Protein AF-A0A7S3PBM3-F1 (afdb_monomer)

Foldseek 3Di:
DDDPDDDPPVVLVCQVVQPAQDDDDDPPDDPVNRVVVVVSNVVGDHRDDPDPPFDWAWWWQPAIDTQQVDAAPLRFSAAAEEQCQALVPHVPNVVCLVVVVLVVNVVSLLVQVVLPHQEYEHHDEDPPDPLQVSLLVNLLVQSVDVSNRGHAYEYDDPDLNSSVSNLVSGPIAHEYPAAEQCVPLVVSLVSLLVSVVSNYFHEYALAHVVGHDQALVSLLVRLLVSLCCNCVPSVHDQLSYEYESEQAEFLQPDPSRQCSLVSLLNSLQSNCVNRPNHAYEYELCRHHVNLPPFLVLSQLLSQLSCCSSCVVRNHHYYHDNSNSHDHLVRDDPLSNVLSCCRSRVVDPCSSVVSVVVSVLSNQQVVCVVVVHHRDDDPDSFLPQDDFDDEPLQPDDFDFDLAFDFDPFPCRVVLQQFQQQLVPLPPPLLVVLVVLAPDDPVRLPCLSLAFPPVNDPPVDPFDGRRVGRLRVVLSCLLQFFAAEEEAAPVQLVVVCCVVVPDDQCQLCAPVNNPQPDGCPVVQLSCLPRVVVSLLVQLLLLCPLLVGQEYEFSLAALWLQSCVVSPPSSNSLVSLLSSQLSNSVSQVVSCVVPVVRRHFYEYHYHLHPFALQAAPDLQALLHGPDFLVRLLSRLLSNVSSNSSSPGQAYEYEADLFLLSVLSNLLSVVVVCVSRSGDRAYEYEYEDQDLLCARQLLAHLLQSCLQCCLSRHQEYEYEENAALLSCVVRLVVNLVRHLHFYEYAYELGHQDPVRAHDRDLQRSLVSNLVCQVVQSHSYYYYYHNDGSSNSNSNSVSRRVGGHHGRDRPTRDFDWWFFSYIDTLQVDDAPSSYSAQEEAQQLALVPHVVNVVCLVVVVLVVNVVSLLVLVVLGHQEYEHHQDDPVDPLQVSLSSNLSNQSLQCSNRRHAYEYDDPDLNSSVSNLSNGSMAHEYHAAEQCVDLVVSLVSLLVCSSSNHQHEYELAHVVGQDQALVSLLVRLLVSLCCCCVPSVHRQLSYEYESEQAEFLQPDPSRQCRLVSLLNSLQNNCNSRPNYAYEYALQRHHPVLPPQLLLSLLLSQLSCVSSRRPRNHRYYHDNSNSHDHNVRRDPLSNVLSNCRSRVVDPCSSVSSVVVSVVSVVVVVVVVVVDDDDPDPDDVQVVDQLLSVLLVCLQQLPQPCLQVSLVVVCVVDVHSVCSLVPSLVVSLVVVVVCPVVVVDHDSSNSSSVVSSVSSSD

InterPro domains:
  IPR000489 Pterin-binding domain [PF00809] (82-321)
  IPR000489 Pterin-binding domain [PF00809] (836-1075)
  IPR000489 Pterin-binding domain [PS50972] (78-344)
  IPR000489 Pterin-binding domain [PS50972] (832-1094)
  IPR003726 Homocysteine-binding domain [PF02574] (4-40)
  IPR003726 Homocysteine-binding domain [PF02574] (483-794)
  IPR003726 Homocysteine-binding domain [PS50970] (470-795)
  IPR003759 Cobalamin (vitamin B12)-binding module, cap domain [PF02607] (1143-1212)
  IPR003759 Cobalamin (vitamin B12)-binding module, cap domain [PS51337] (1132-1212)
  IPR003759 Cobalamin (vitamin B12)-binding module, cap domain [SM01018] (1139-1212)
  IPR011005 Dihydropteroate synthase-like superfamily [G3DSA:3.20.20.20] (71-364)
  IPR011005 Dihydropteroate synthase-like superfamily [G3DSA:3.20.20.20] (826-1120)
  IPR011005 Dihydropteroate synthase-like superfamily [SSF51717] (78-353)
  IPR011005 Dihydropteroate synthase-like superfamily [SSF51717] (832-1106)
  IPR036589 Homocysteine-binding domain superfamily [G3DSA:3.20.20.330] (2-54)
  IPR036589 Homocysteine-binding domain superfamily [G3DSA:3.20.20.330] (466-808)
  IPR036589 Homocysteine-binding domain superfamily [SSF82282] (11-67)
  IPR036589 Homocysteine-binding domain superfamily [SSF82282] (472-875)
  IPR036594 Methionine synthase domain [G3DSA:1.10.1240.10] (1127-1212)
  IPR036594 Methionine synthase domain [SSF47644] (1135-1212)

Radius of gyration: 40.73 Å; Cα contacts (8 Å, |Δi|>4): 2394; chains: 1; bounding box: 149×84×92 Å

pLDDT: mean 87.84, std 11.22, range [30.98, 98.69]

Secondary structure (DSSP, 8-state):
---S----HHHHHHHHTT--S-----TT--HHHHHHHHHHHTTSPPPPPP---S---EEESSSEEEGGG---TTS-S-EEEE-TTBTTT-HHHHHHHHHT-HHHHHHHHHHHHHTT-SEEEEE--SSSS-HHHHHHHHHHHHTT-HHHHTS-EEEE-SSHHHHHHHHTT-SS--EEEEE-GGG-HHHHHHHHHHHHHTT-EEEEESEETTEE--SHHHHHHHHHHHHIIIIIII---GGGEEEE---PPP-SS-GGGTTHHHHHHHHHHHHHHHSTT-EEEEEHHHHTGGGTT-HHHHHHHHHHHHHIIIIIT---EEEE-TTSPPPGGGS-HHHHHHHHHHHTT-STTHHHHHHHHHHHHHHHHHHHHTTPPPPPP-------PPPPP-GGGG-PPPPPSSPPPPSSHHHHTT------GGG---HHHHHHHHH-SS-GGG-TTTT-PPPTTSS-TTS-S--BTTB-HHHHHHHHHHHS-EE----HHHHHHHHHHHH---HHHHHTTTTTT-SS--TT-GGGHHHHSHHHHHHHHHHIIIII--SEEE-S-TT-SHHHHGGGT-GGGHHHHHHHHHHHHHHHHHHHHHH-TTS--EEEEEE---S--SSS-S-SS-TT--SS-HHHHHHHHHHHHHHHHHTT-SEEEEEEES-HHHHHHHHHHHHHHHHHH-----EEEEE---STT-B-TTS-BHHHHHHHHGGG--SEEEEEEEEEHHHHHHHHHHHHHH-SSEEEEEEESSS--TTS-----HHHHHHHHHHHHHTT--SEEEE-TT--HHHHHHHHHHHTTSPPPPPP---S---EEESSSEEEGGG-B-TTS-B-EEEEEEEETTT-HHHHHHHHTT-HHHHHHHHHHHHHTT-SEEEEE---TTS-HHHHHHHHHHHHTT-HHHHTS-EEEE-SSHHHHHHHHTT-SSB-EEEEE-GGG-HHHHHHHHHHHHHHT-EEEEESEETTEE--SHHHHHHHHHHHHIIIIIIS---GGGEEEE-------SS-HHHHTHHHHHHHHHHHHHHHSTT-EE--BHHHHTGGGTT-HHHHHHHHHHHHHHHHHHH---EEEE-GGGPPPTTTS-HHHHHHHHHHHHT--TTHHHHHHHHHHHHHHHHHHHHHS---------GGGGS-HHHHHHHHHHHT--SSHHHHHHHHHHHSSSHHHHIIIIIHHHHHHHHHHHHTTSS-HHHHHHHHHHHHHHH-

Sequence (1212 aa):
MIHPMTWPAKTRCFFENGWLNMVGGCCGSTPPHIKAIREMAAQYKPRKLPDVGRPKMWLSGLEDLKVEDLHNHLGLPFLNVGERCNIAGSIKFKKLMMAGDYGTAMDIAKQQVEDGANVIDINVDDGLLDGLAAMQKFVKIAVTEPEVSKAPFMLDASKFDIVMAGLKWCQGKPIINSISLKVGEEEFIRHATLLRKHGAAVVVMAFDEQGQAATEEEKVRICKRSYDVLVNKVRFPPEDIIFDPNVLTIGTGMEEHANYGVDFINACKRIKEECPYVKISGGISNLSFGFRGVTKVRESIHSVFLHHAIIDAGMDVGIVNAKEMIAYDELEDDMKELCENLVYNKKESATEDMLDRTSYEREVIDCRKKGLPPPRKPRGQLPQLPRLQFDYDKIEPKPATEPPLPVSDAARNHVPNPYVNSRLTHEKIQAIREKSTLSAEKRTNIDYAQPLETYPESFPYYVRGRDSLREYITKLFTTQIAIYDGAMGTMIQNYAKRNKLDEEEYRGERFKNWKCNVKGNNDMLSITQPQIIQDIYRQYLEEGGSNLIGTNTFSSTTIAMADYEMEAYAYELNYEGARLAREVCDEVTAKDPTKPRFVVGAMGPTNRTASISPSVEDPAARNVHFDELVETYFEQIVGLVDGGCDVLMVETIFDTLNAKAALYAVGEFLEFSGLDIPVFVSGTLVDQSGRTLSGQTGEAFYVSIRHAKPMCVGLNCALGAKHMVPFVERLSKAAECFVHVYSNAGLPNAMGGYDDTPEDMARENKVFFENGWLNMVGGCCGSTPPHIKAIREMSAGYKPRKLPDVGRPKMWLSGLEDLKVEDVHNHLGLPFLNVGERCNIAGSMKFKKLMMAGDYGTAMDIAKQQVEDGAHVLDINVDDGLLDGLAAMQKFVKIAVTEPEVSKVPFMLDASKFDIVMAGLKWCQGKPIVNSISLKVGEEEFIKQATLLRKHGAAVVVMAFDEQGQAATEEEKVRICKRSYDVLVNKVRFPPEDIIFDPNVLTIGTGMEEHANYGVDFIKACKRIKEECPYVKISGGISNLSFGFRGVTKIRESIHAVFLHHAITQSGMDVGIVNAKEMMAISEVEKELRKASESLVFNTSPDATEVMLDLTNKEKEAIEARKKGGGEVKKKEKSWREQSAKKRLEHALINGISEYVEKDTEEMRTDCGRPLDVIEGPLMDGMNIVGDLFGSGKMFLPQVIKSARVMKKAVA

Nearest PDB structures (foldseek):
  4ccz-assembly1_A  TM=9.775E-01  e=7.109E-66  Homo sapiens
  8ssc-assembly1_A  TM=8.375E-01  e=3.564E-52  Thermus thermophilus HB8
  8g3h-assembly1_A  TM=8.014E-01  e=2.344E-41  Thermus filiformis
  3k13-assembly2_B  TM=9.891E-01  e=1.575E-28  Bacteroides thetaiotaomicron
  5voo-assembly4_D  TM=9.455E-01  e=1.001E-18  Thermus thermophilus HB8

Solvent-accessible surface area (backbone atoms only — not comparable to full-atom values): 61988 Å² total; per-residue (Å²): 140,83,79,88,90,78,79,65,71,70,66,56,50,44,50,77,69,36,73,45,82,76,87,84,70,62,97,90,57,47,73,69,53,50,51,52,50,50,64,56,51,71,77,47,68,65,34,73,79,74,85,82,65,85,77,69,40,72,38,17,23,78,41,84,42,54,51,90,79,34,53,40,101,78,69,45,70,33,40,40,26,20,44,62,47,14,40,84,75,17,71,67,36,32,52,26,61,74,69,67,39,61,68,71,43,44,53,56,49,42,51,34,44,75,48,59,25,57,26,43,32,42,26,53,53,77,86,83,57,66,27,48,64,48,29,35,52,51,44,57,50,42,65,70,35,75,77,42,23,34,37,22,44,29,38,29,40,92,46,67,69,31,34,53,44,29,56,77,59,58,88,39,30,33,36,35,45,63,49,38,39,54,72,35,66,69,53,34,51,51,51,52,48,52,38,52,74,68,57,37,29,39,32,35,43,20,28,38,80,90,43,70,30,71,49,34,66,46,18,34,53,43,45,51,53,49,47,51,46,36,45,72,71,62,63,42,63,45,38,42,34,27,38,24,46,55,51,44,48,34,59,74,84,48,78,91,31,42,52,30,44,39,28,45,33,53,22,41,37,51,37,53,72,76,42,66,61,46,41,31,36,37,48,54,69,39,31,42,53,63,51,71,92,35,65,74,59,39,26,47,42,47,22,51,50,48,50,46,26,34,76,77,16,61,38,36,37,36,42,39,65,63,79,60,68,52,51,68,88,71,48,54,71,68,60,48,51,46,32,49,24,38,38,59,48,72,44,94,56,24,41,60,58,47,51,52,53,46,52,52,52,40,46,31,52,51,19,54,76,69,71,43,78,61,67,81,73,79,70,74,78,51,73,69,50,78,71,62,82,54,79,77,72,71,58,76,58,58,83,41,89,65,42,58,68,48,89,50,68,26,46,70,65,54,42,40,41,45,48,56,49,82,71,56,74,46,65,77,60,46,53,50,61,70,65,35,73,58,53,80,80,71,59,74,63,33,32,72,49,46,61,79,72,78,50,58,89,94,48,92,53,92,42,50,35,64,37,31,59,57,61,51,51,52,51,46,28,64,69,30,53,39,32,36,35,48,20,63,68,46,50,52,51,53,47,28,75,74,69,64,66,45,56,65,54,45,32,24,82,91,38,63,84,54,93,62,79,55,63,86,54,67,35,49,28,40,77,45,39,40,67,61,53,41,52,52,53,46,39,27,47,69,64,16,52,28,40,33,41,70,27,52,19,49,54,30,26,37,73,40,23,47,82,57,73,42,38,68,41,16,35,44,34,16,21,40,13,17,33,48,45,33,54,48,28,49,56,56,17,72,77,41,56,91,52,67,46,41,29,27,31,34,37,41,52,61,87,62,46,55,52,49,42,86,39,66,88,39,51,58,43,60,82,48,52,51,67,60,43,20,54,33,37,36,42,24,50,53,16,18,47,40,15,43,33,55,28,42,29,48,29,57,31,37,38,57,37,44,50,47,20,38,48,36,22,49,51,51,49,34,68,67,60,58,52,43,65,48,37,35,41,24,37,19,42,69,54,92,63,47,24,24,71,68,54,25,29,56,56,7,47,48,48,30,48,48,68,66,33,41,47,28,40,34,42,27,38,81,33,17,43,73,71,39,48,78,52,52,55,52,34,47,73,63,45,56,27,42,28,35,42,20,29,16,20,40,58,70,43,101,84,72,45,50,77,49,46,35,69,50,48,25,60,44,44,42,62,45,44,76,68,32,49,32,16,31,39,39,28,18,56,58,21,43,36,66,30,38,27,36,34,51,66,58,44,70,84,39,62,27,28,76,53,46,56,67,53,68,76,66,40,60,33,7,19,26,34,59,44,52,55,89,80,31,51,33,95,74,21,41,55,28,41,33,22,17,43,58,48,15,39,79,77,16,72,68,40,31,53,26,60,75,71,67,37,57,68,68,43,45,53,55,48,33,47,35,40,75,42,50,21,59,26,41,34,42,30,44,62,50,98,90,49,66,34,51,64,48,31,35,46,50,40,31,35,39,57,48,34,67,74,45,21,37,35,22,44,29,36,33,33,94,50,66,69,34,33,51,49,31,54,62,45,50,46,27,15,33,34,38,37,58,51,43,38,54,76,35,67,68,56,38,50,54,54,52,46,52,38,49,61,72,32,41,28,38,32,36,43,24,29,37,78,92,45,73,30,73,49,33,68,49,21,34,54,44,46,50,54,50,46,51,46,35,44,72,70,60,60,41,64,45,28,40,34,28,39,24,50,56,53,50,52,33,60,74,87,49,77,89,32,36,48,34,48,42,26,46,37,54,24,44,34,50,39,47,73,78,40,65,60,43,39,34,37,32,49,56,68,42,33,41,56,64,49,73,95,42,66,72,60,37,31,39,40,46,19,45,50,49,52,47,27,30,59,74,21,49,36,35,37,34,41,32,61,46,74,61,68,48,52,63,86,73,40,54,71,68,57,42,54,40,29,48,26,39,40,60,50,74,44,96,56,23,47,59,57,45,50,52,52,50,50,53,50,50,54,52,52,53,54,52,69,74,60,76,75,83,82,77,74,82,73,65,72,64,74,78,49,56,48,57,57,38,46,26,50,23,26,67,70,36,44,64,90,55,36,58,62,34,40,52,54,40,40,70,75,28,95,44,67,64,55,38,49,74,34,50,51,40,54,21,47,50,52,44,50,52,32,39,78,68,45,77,38,51,66,58,54,52,36,35,18,51,42,27,50,49,56,48,72,107

Organism: NCBI:txid265554

Structure (mmCIF, N/CA/C/O backbone):
data_AF-A0A7S3PBM3-F1
#
_entry.id   AF-A0A7S3PBM3-F1
#
loop_
_atom_site.group_PDB
_atom_site.id
_atom_site.type_symbol
_atom_site.label_atom_id
_atom_site.label_alt_id
_atom_site.label_comp_id
_atom_site.label_asym_id
_atom_site.label_entity_id
_atom_site.label_seq_id
_atom_site.pdbx_PDB_ins_code
_atom_site.Cartn_x
_atom_site.Cartn_y
_atom_site.Cartn_z
_atom_site.occupancy
_atom_site.B_iso_or_equiv
_atom_site.auth_seq_id
_atom_site.auth_comp_id
_atom_site.auth_asym_id
_atom_site.auth_atom_id
_atom_site.pdbx_PDB_model_num
ATOM 1 N N . MET A 1 1 ? 102.297 9.518 11.284 1.00 44.94 1 MET A N 1
ATOM 2 C CA . MET A 1 1 ? 102.529 9.310 9.841 1.00 44.94 1 MET A CA 1
ATOM 3 C C . MET A 1 1 ? 101.293 8.655 9.247 1.00 44.94 1 MET A C 1
ATOM 5 O O . MET A 1 1 ? 101.097 7.484 9.519 1.00 44.94 1 MET A O 1
ATOM 9 N N . ILE A 1 2 ? 100.472 9.382 8.482 1.00 31.78 2 ILE A N 1
ATOM 10 C CA . ILE A 1 2 ? 99.702 8.817 7.360 1.00 31.78 2 ILE A CA 1
ATOM 11 C C . ILE A 1 2 ? 99.790 9.842 6.222 1.00 31.78 2 ILE A C 1
ATOM 13 O O . ILE A 1 2 ? 99.747 11.048 6.446 1.00 31.78 2 ILE A O 1
ATOM 17 N N . HIS A 1 3 ? 100.066 9.297 5.048 1.00 30.98 3 HIS A N 1
ATOM 18 C CA . HIS A 1 3 ? 100.620 9.873 3.831 1.00 30.98 3 HIS A CA 1
ATOM 19 C C . HIS A 1 3 ? 99.881 11.084 3.222 1.00 30.98 3 HIS A C 1
ATOM 21 O O . HIS A 1 3 ? 98.652 11.137 3.259 1.00 30.98 3 HIS A O 1
ATOM 27 N N . PRO A 1 4 ? 100.603 11.991 2.529 1.00 48.97 4 PRO A N 1
ATOM 28 C CA . PRO A 1 4 ? 100.015 12.803 1.471 1.00 48.97 4 PRO A CA 1
ATOM 29 C C . PRO A 1 4 ? 99.696 11.900 0.266 1.00 48.97 4 PRO A C 1
ATOM 31 O O . PRO A 1 4 ? 100.466 10.993 -0.040 1.00 48.97 4 PRO A O 1
ATOM 34 N N . MET A 1 5 ? 98.604 12.211 -0.437 1.00 50.59 5 MET A N 1
ATOM 35 C CA . MET A 1 5 ? 98.031 11.499 -1.596 1.00 50.59 5 MET A CA 1
ATOM 36 C C . MET A 1 5 ? 97.048 10.370 -1.255 1.00 50.59 5 MET A C 1
ATOM 38 O O . MET A 1 5 ? 97.391 9.195 -1.243 1.00 50.59 5 MET A O 1
ATOM 42 N N . THR A 1 6 ? 95.783 10.735 -1.047 1.00 48.78 6 THR A N 1
ATOM 43 C CA . THR A 1 6 ? 94.629 10.245 -1.833 1.00 48.78 6 THR A CA 1
ATOM 44 C C . THR A 1 6 ? 93.363 10.909 -1.292 1.00 48.78 6 THR A C 1
ATOM 46 O O . THR A 1 6 ? 92.973 10.719 -0.145 1.00 48.78 6 THR A O 1
ATOM 49 N N . TRP A 1 7 ? 92.733 11.750 -2.111 1.00 55.62 7 TRP A N 1
ATOM 50 C CA . TRP A 1 7 ? 91.394 12.257 -1.814 1.00 55.62 7 TRP A CA 1
ATOM 51 C C . TRP A 1 7 ? 90.391 11.091 -1.851 1.00 55.62 7 TRP A C 1
ATOM 53 O O . TRP A 1 7 ? 90.550 10.205 -2.696 1.00 55.62 7 TRP A O 1
ATOM 63 N N . PRO A 1 8 ? 89.352 11.068 -0.993 1.00 56.69 8 PRO A N 1
ATOM 64 C CA . PRO A 1 8 ? 88.338 10.025 -1.056 1.00 56.69 8 PRO A CA 1
ATOM 65 C C . PRO A 1 8 ? 87.672 10.040 -2.437 1.00 56.69 8 PRO A C 1
ATOM 67 O O . PRO A 1 8 ? 87.247 11.096 -2.909 1.00 56.69 8 PRO A O 1
ATOM 70 N N . ALA A 1 9 ? 87.530 8.870 -3.067 1.00 55.28 9 ALA A N 1
ATOM 71 C CA . ALA A 1 9 ? 86.920 8.696 -4.393 1.00 55.28 9 ALA A CA 1
ATOM 72 C C . ALA A 1 9 ? 85.554 9.405 -4.554 1.00 55.28 9 ALA A C 1
ATOM 74 O O . ALA A 1 9 ? 85.181 9.812 -5.653 1.00 55.28 9 ALA A O 1
ATOM 75 N N . LYS A 1 10 ? 84.837 9.630 -3.442 1.00 56.75 10 LYS A N 1
ATOM 76 C CA . LYS A 1 10 ? 83.559 10.350 -3.397 1.00 56.75 10 LYS A CA 1
ATOM 77 C C . LYS A 1 10 ? 83.657 11.818 -3.827 1.00 56.75 10 LYS A C 1
ATOM 79 O O . LYS A 1 10 ? 82.757 12.278 -4.514 1.00 56.75 10 LYS A O 1
ATOM 84 N N . THR A 1 11 ? 84.723 12.554 -3.489 1.00 61.53 11 THR A N 1
ATOM 85 C CA . THR A 1 11 ? 84.827 13.983 -3.857 1.00 61.53 11 THR A CA 1
ATOM 86 C C . THR A 1 11 ? 85.039 14.156 -5.359 1.00 61.53 11 THR A C 1
ATOM 88 O O . THR A 1 11 ? 84.444 15.036 -5.970 1.00 61.53 11 THR A O 1
ATOM 91 N N . ARG A 1 12 ? 85.829 13.264 -5.966 1.00 65.00 12 ARG A N 1
ATOM 92 C CA . ARG A 1 12 ? 86.108 13.240 -7.407 1.00 65.00 12 ARG A CA 1
ATOM 93 C C . ARG A 1 12 ? 84.850 12.953 -8.238 1.00 65.00 12 ARG A C 1
ATOM 95 O O . ARG A 1 12 ? 84.630 13.617 -9.245 1.00 65.00 12 ARG A O 1
ATOM 102 N N . CYS A 1 13 ? 83.984 12.064 -7.746 1.00 65.62 13 CYS A N 1
ATOM 103 C CA . CYS A 1 13 ? 82.693 11.728 -8.353 1.00 65.62 13 CYS A CA 1
ATOM 104 C C . CYS A 1 13 ? 81.797 12.964 -8.587 1.00 65.62 13 CYS A C 1
ATOM 106 O O . CYS A 1 13 ? 81.168 13.081 -9.636 1.00 65.62 13 CYS A O 1
ATOM 108 N N . PHE A 1 14 ? 81.771 13.937 -7.666 1.00 68.06 14 PHE A N 1
ATOM 109 C CA . PHE A 1 14 ? 80.963 15.155 -7.840 1.00 68.06 14 PHE A CA 1
ATOM 110 C C . PHE A 1 14 ? 81.446 16.054 -8.989 1.00 68.06 14 PHE A C 1
ATOM 112 O O . PHE A 1 14 ? 80.634 16.720 -9.636 1.00 68.06 14 PHE A O 1
ATOM 119 N N . PHE A 1 15 ? 82.756 16.073 -9.245 1.00 70.19 15 PHE A N 1
ATOM 120 C CA . PHE A 1 15 ? 83.354 16.846 -10.334 1.00 70.19 15 PHE A CA 1
ATOM 121 C C . PHE A 1 15 ? 83.249 16.125 -11.680 1.00 70.19 15 PHE A C 1
ATOM 123 O O . PHE A 1 15 ? 82.917 16.760 -12.678 1.00 70.19 15 PHE A O 1
ATOM 130 N N . GLU A 1 16 ? 83.462 14.806 -11.704 1.00 73.56 16 GLU A N 1
ATOM 131 C CA . GLU A 1 16 ? 83.329 13.977 -12.913 1.00 73.56 16 GLU A CA 1
ATOM 132 C C . GLU A 1 16 ? 81.895 13.980 -13.457 1.00 73.56 16 GLU A C 1
ATOM 134 O O . GLU A 1 16 ? 81.699 14.066 -14.666 1.00 73.56 16 GLU A O 1
ATOM 139 N N . ASN A 1 17 ? 80.891 13.985 -12.575 1.00 74.31 17 ASN A N 1
ATOM 140 C CA . ASN A 1 17 ? 79.487 14.077 -12.977 1.00 74.31 17 ASN A CA 1
ATOM 141 C C . ASN A 1 17 ? 79.006 15.519 -13.241 1.00 74.31 17 ASN A C 1
ATOM 143 O O . ASN A 1 17 ? 77.843 15.727 -13.587 1.00 74.31 17 ASN A O 1
ATOM 147 N N . GLY A 1 18 ? 79.872 16.528 -13.075 1.00 73.88 18 GLY A N 1
ATOM 148 C CA . GLY A 1 18 ? 79.540 17.930 -13.340 1.00 73.88 18 GLY A CA 1
ATOM 149 C C . GLY A 1 18 ? 78.405 18.472 -12.465 1.00 73.88 18 GLY A C 1
ATOM 150 O O . GLY A 1 18 ? 77.549 19.198 -12.964 1.00 73.88 18 GLY A O 1
ATOM 151 N N . TRP A 1 19 ? 78.349 18.105 -11.178 1.00 76.62 19 TRP A N 1
ATOM 152 C CA . TRP A 1 19 ? 77.227 18.449 -10.287 1.00 76.62 19 TRP A CA 1
ATOM 153 C C . TRP A 1 19 ? 77.374 19.785 -9.546 1.00 76.62 19 TRP A C 1
ATOM 155 O O . TRP A 1 19 ? 76.385 20.307 -9.027 1.00 76.62 19 TRP A O 1
ATOM 165 N N . LEU A 1 20 ? 78.577 20.361 -9.505 1.00 78.88 20 LEU A N 1
ATOM 166 C CA . LEU A 1 20 ? 78.907 21.502 -8.650 1.00 78.88 20 LEU A CA 1
ATOM 167 C C . LEU A 1 20 ? 79.340 22.735 -9.456 1.00 78.88 20 LEU A C 1
ATOM 169 O O . LEU A 1 20 ? 80.037 22.628 -10.463 1.00 78.88 20 LEU A O 1
ATOM 173 N N . ASN A 1 21 ? 78.966 23.915 -8.958 1.00 77.88 21 ASN A N 1
ATOM 174 C CA . ASN A 1 21 ? 79.471 25.216 -9.424 1.00 77.88 21 ASN A CA 1
ATOM 175 C C . ASN A 1 21 ? 80.412 25.887 -8.413 1.00 77.88 21 ASN A C 1
ATOM 177 O O . ASN A 1 21 ? 81.167 26.783 -8.776 1.00 77.88 21 ASN A O 1
ATOM 181 N N . MET A 1 22 ? 80.388 25.446 -7.152 1.00 80.31 22 MET A N 1
ATOM 182 C CA . MET A 1 22 ? 81.213 25.974 -6.069 1.00 80.31 22 MET A CA 1
ATOM 183 C C . MET A 1 22 ? 81.626 24.834 -5.133 1.00 80.31 22 MET A C 1
ATOM 185 O O . MET A 1 22 ? 80.821 23.955 -4.830 1.00 80.31 22 MET A O 1
ATOM 189 N N . VAL A 1 23 ? 82.877 24.855 -4.668 1.00 76.88 23 VAL A N 1
ATOM 190 C CA . VAL A 1 23 ? 83.417 23.930 -3.663 1.00 76.88 23 VAL A CA 1
ATOM 191 C C . VAL A 1 23 ? 84.262 24.722 -2.664 1.00 76.88 23 VAL A C 1
ATOM 193 O O . VAL A 1 23 ? 84.984 25.642 -3.047 1.00 76.88 23 VAL A O 1
ATOM 196 N N . GLY A 1 24 ? 84.179 24.382 -1.382 1.00 76.56 24 GLY A N 1
ATOM 197 C CA . GLY A 1 24 ? 84.917 25.055 -0.317 1.00 76.56 24 GLY A CA 1
ATOM 198 C C . GLY A 1 24 ? 85.106 24.150 0.895 1.00 76.56 24 GLY A C 1
ATOM 199 O O . GLY A 1 24 ? 84.555 23.052 0.951 1.00 76.56 24 GLY A O 1
ATOM 200 N N . GLY A 1 25 ? 85.911 24.599 1.855 1.00 75.44 25 GLY A N 1
ATOM 201 C CA . GLY A 1 25 ? 86.087 23.918 3.137 1.00 75.44 25 GLY A CA 1
ATOM 202 C C . GLY A 1 25 ? 85.207 24.524 4.232 1.00 75.44 25 GLY A C 1
ATOM 203 O O . GLY A 1 25 ? 84.937 25.721 4.212 1.00 75.44 25 GLY A O 1
ATOM 204 N N . CYS A 1 26 ? 84.785 23.703 5.194 1.00 78.62 26 CYS A N 1
ATOM 205 C CA . CYS A 1 26 ? 84.074 24.138 6.403 1.00 78.62 26 CYS A CA 1
ATOM 206 C C . CYS A 1 26 ? 84.995 24.064 7.642 1.00 78.62 26 CYS A C 1
ATOM 208 O O . CYS A 1 26 ? 86.211 23.884 7.502 1.00 78.62 26 CYS A O 1
ATOM 210 N N . CYS A 1 27 ? 84.436 24.202 8.847 1.00 67.81 27 CYS A N 1
ATOM 211 C CA . CYS A 1 27 ? 85.150 24.112 10.121 1.00 67.81 27 CYS A CA 1
ATOM 212 C C . CYS A 1 27 ? 86.085 22.884 10.165 1.00 67.81 27 CYS A C 1
ATOM 214 O O . CYS A 1 27 ? 85.676 21.755 9.912 1.00 67.81 27 CYS A O 1
ATOM 216 N N . GLY A 1 28 ? 87.378 23.126 10.420 1.00 69.25 28 GLY A N 1
ATOM 217 C CA . GLY A 1 28 ? 88.438 22.105 10.370 1.00 69.25 28 GLY A CA 1
ATOM 218 C C . GLY A 1 28 ? 89.225 22.029 9.051 1.00 69.25 28 GLY A C 1
ATOM 219 O O . GLY A 1 28 ? 90.210 21.295 8.960 1.00 69.25 28 GLY A O 1
ATOM 220 N N . SER A 1 29 ? 88.857 22.807 8.028 1.00 80.25 29 SER A N 1
ATOM 221 C CA . SER A 1 29 ? 89.624 22.894 6.778 1.00 80.25 29 SER A CA 1
ATOM 222 C C . SER A 1 29 ? 90.845 23.800 6.934 1.00 80.25 29 SER A C 1
ATOM 224 O O . SER A 1 29 ? 90.741 24.913 7.442 1.00 80.25 29 SER A O 1
ATOM 226 N N . THR A 1 30 ? 92.006 23.346 6.464 1.00 81.12 30 THR A N 1
ATOM 227 C CA . THR A 1 30 ? 93.260 24.109 6.515 1.00 81.12 30 THR A CA 1
ATOM 228 C C . THR A 1 30 ? 93.581 24.707 5.139 1.00 81.12 30 THR A C 1
ATOM 230 O O . THR A 1 30 ? 93.077 24.212 4.126 1.00 81.12 30 THR A O 1
ATOM 233 N N . PRO A 1 31 ? 94.437 25.742 5.040 1.00 83.50 31 PRO A N 1
ATOM 234 C CA . PRO A 1 31 ? 94.844 26.288 3.743 1.00 83.50 31 PRO A CA 1
ATOM 235 C C . PRO A 1 31 ? 95.394 25.237 2.753 1.00 83.50 31 PRO A C 1
ATOM 237 O O . PRO A 1 31 ? 95.043 25.313 1.575 1.00 83.50 31 PRO A O 1
ATOM 240 N N . PRO A 1 32 ? 96.161 24.208 3.180 1.00 81.94 32 PRO A N 1
ATOM 241 C CA . PRO A 1 32 ? 96.512 23.077 2.318 1.00 81.94 32 PRO A CA 1
ATOM 242 C C . PRO A 1 32 ? 95.308 22.305 1.762 1.00 81.94 32 PRO A C 1
ATOM 244 O O . PRO A 1 32 ? 95.314 21.955 0.583 1.00 81.94 32 PRO A O 1
ATOM 247 N N . HIS A 1 33 ? 94.257 22.082 2.563 1.00 79.88 33 HIS A N 1
ATOM 248 C CA . HIS A 1 33 ? 93.022 21.454 2.080 1.00 79.88 33 HIS A CA 1
ATOM 249 C C . HIS A 1 33 ? 92.366 22.310 0.992 1.00 79.88 33 HIS A C 1
ATOM 251 O O . HIS A 1 33 ? 92.026 21.790 -0.066 1.00 79.88 33 HIS A O 1
ATOM 257 N N . ILE A 1 34 ? 92.261 23.628 1.197 1.00 83.25 34 ILE A N 1
ATOM 258 C CA . ILE A 1 34 ? 91.684 24.547 0.202 1.00 83.25 34 ILE A CA 1
ATOM 259 C C . ILE A 1 34 ? 92.526 24.595 -1.078 1.00 83.25 34 ILE A C 1
ATOM 261 O O . ILE A 1 34 ? 91.977 24.591 -2.181 1.00 83.25 34 ILE A O 1
ATOM 265 N N . LYS A 1 35 ? 93.858 24.588 -0.955 1.00 81.12 35 LYS A N 1
ATOM 266 C CA . LYS A 1 35 ? 94.768 24.550 -2.106 1.00 81.12 35 LYS A CA 1
ATOM 267 C C . LYS A 1 35 ? 94.571 23.276 -2.932 1.00 81.12 35 LYS A C 1
ATOM 269 O O . LYS A 1 35 ? 94.421 23.366 -4.146 1.00 81.12 35 LYS A O 1
ATOM 274 N N . ALA A 1 36 ? 94.481 22.122 -2.275 1.00 77.06 36 ALA A N 1
ATOM 275 C CA . ALA A 1 36 ? 94.239 20.849 -2.946 1.00 77.06 36 ALA A CA 1
ATOM 276 C C . ALA A 1 36 ? 92.833 20.765 -3.581 1.00 77.06 36 ALA A C 1
ATOM 278 O O . ALA A 1 36 ? 92.700 20.253 -4.692 1.00 77.06 36 ALA A O 1
ATOM 279 N N . ILE A 1 37 ? 91.798 21.336 -2.945 1.00 78.00 37 ILE A N 1
ATOM 280 C CA . ILE A 1 37 ? 90.457 21.479 -3.546 1.00 78.00 37 ILE A CA 1
ATOM 281 C C . ILE A 1 37 ? 90.528 22.314 -4.826 1.00 78.00 37 ILE A C 1
ATOM 283 O O . ILE A 1 37 ? 89.965 21.918 -5.844 1.00 78.00 37 ILE A O 1
ATOM 287 N N . ARG A 1 38 ? 91.234 23.452 -4.792 1.00 81.88 38 ARG A N 1
ATOM 288 C CA . ARG A 1 38 ? 91.398 24.342 -5.949 1.00 81.88 38 ARG A CA 1
ATOM 289 C C . ARG A 1 38 ? 92.126 23.649 -7.102 1.00 81.88 38 ARG A C 1
ATOM 291 O O . ARG A 1 38 ? 91.684 23.763 -8.241 1.00 81.88 38 ARG A O 1
ATOM 298 N N . GLU A 1 39 ? 93.227 22.956 -6.819 1.00 81.94 39 GLU A N 1
ATOM 299 C CA . GLU A 1 39 ? 94.025 22.244 -7.829 1.00 81.94 39 GLU A CA 1
ATOM 300 C C . GLU A 1 39 ? 93.237 21.113 -8.503 1.00 81.94 39 GLU A C 1
ATOM 302 O O . GLU A 1 39 ? 93.355 20.910 -9.711 1.00 81.94 39 GLU A O 1
ATOM 307 N N . MET A 1 40 ? 92.396 20.409 -7.744 1.00 76.38 40 MET A N 1
ATOM 308 C CA . MET A 1 40 ? 91.492 19.394 -8.280 1.00 76.38 40 MET A CA 1
ATOM 309 C C . MET A 1 40 ? 90.348 20.027 -9.086 1.00 76.38 40 MET A C 1
ATOM 311 O O . MET A 1 40 ? 90.105 19.616 -10.216 1.00 76.38 40 MET A O 1
ATOM 315 N N . ALA A 1 41 ? 89.656 21.031 -8.541 1.00 76.31 41 ALA A N 1
ATOM 316 C CA . ALA A 1 41 ? 88.512 21.669 -9.196 1.00 76.31 41 ALA A CA 1
ATOM 317 C C . ALA A 1 41 ? 88.892 22.348 -10.523 1.00 76.31 41 ALA A C 1
ATOM 319 O O . ALA A 1 41 ? 88.090 22.348 -11.453 1.00 76.31 41 ALA A O 1
ATOM 320 N N . ALA A 1 42 ? 90.125 22.857 -10.649 1.00 80.75 42 ALA A N 1
ATOM 321 C CA . ALA A 1 42 ? 90.641 23.460 -11.881 1.00 80.75 42 ALA A CA 1
ATOM 322 C C . ALA A 1 42 ? 90.657 22.505 -13.093 1.00 80.75 42 ALA A C 1
ATOM 324 O O . ALA A 1 42 ? 90.770 22.964 -14.227 1.00 80.75 42 ALA A O 1
ATOM 325 N N . GLN A 1 43 ? 90.545 21.192 -12.869 1.00 80.25 43 GLN A N 1
ATOM 326 C CA . GLN A 1 43 ? 90.555 20.171 -13.922 1.00 80.25 43 GLN A CA 1
ATOM 327 C C . GLN A 1 43 ? 89.161 19.894 -14.507 1.00 80.25 43 GLN A C 1
ATOM 329 O O . GLN A 1 43 ? 89.049 19.170 -15.494 1.00 80.25 43 GLN A O 1
ATOM 334 N N . TYR A 1 44 ? 88.101 20.468 -13.931 1.00 78.94 44 TYR A N 1
ATOM 335 C CA . TYR A 1 44 ? 86.718 20.183 -14.305 1.00 78.94 44 TYR A CA 1
ATOM 336 C C . TYR A 1 44 ? 85.971 21.461 -14.681 1.00 78.94 44 TYR A C 1
ATOM 338 O O . TYR A 1 44 ? 86.244 22.548 -14.171 1.00 78.94 44 TYR A O 1
ATOM 346 N N . LYS A 1 45 ? 85.011 21.337 -15.601 1.00 79.94 45 LYS A N 1
ATOM 347 C CA . LYS A 1 45 ? 84.148 22.460 -15.981 1.00 79.94 45 LYS A CA 1
ATOM 348 C C . LYS A 1 45 ? 83.026 22.629 -14.949 1.00 79.94 45 LYS A C 1
ATOM 350 O O . LYS A 1 45 ? 82.529 21.617 -14.453 1.00 79.94 45 LYS A O 1
ATOM 355 N N . PRO A 1 46 ? 82.592 23.870 -14.659 1.00 77.38 46 PRO A N 1
ATOM 356 C CA . PRO A 1 46 ? 81.411 24.106 -13.836 1.00 77.38 46 PRO A CA 1
ATOM 357 C C . PRO A 1 46 ? 80.186 23.378 -14.393 1.00 77.38 46 PRO A C 1
ATOM 359 O O . PRO A 1 46 ? 80.044 23.237 -15.616 1.00 77.38 46 PRO A O 1
ATOM 362 N N . ARG A 1 47 ? 79.289 22.951 -13.499 1.00 81.75 47 ARG A N 1
ATOM 363 C CA . ARG A 1 47 ? 77.970 22.435 -13.868 1.00 81.75 47 ARG A CA 1
ATOM 364 C C . ARG A 1 47 ? 77.274 23.422 -14.805 1.00 81.75 47 ARG A C 1
ATOM 366 O O . ARG A 1 47 ? 76.999 24.566 -14.438 1.00 81.75 47 ARG A O 1
ATOM 373 N N . LYS A 1 48 ? 76.916 22.964 -16.008 1.00 78.44 48 LYS A N 1
ATOM 374 C CA . LYS A 1 48 ? 76.009 23.732 -16.869 1.00 78.44 48 LYS A CA 1
ATOM 375 C C . LYS A 1 48 ? 74.702 23.952 -16.117 1.00 78.44 48 LYS A C 1
ATOM 377 O O . LYS A 1 48 ? 74.166 23.010 -15.529 1.00 78.44 48 LYS A O 1
ATOM 382 N N . LEU A 1 49 ? 74.205 25.186 -16.132 1.00 75.06 49 LEU A N 1
ATOM 383 C CA . LEU A 1 49 ? 72.866 25.454 -15.626 1.00 75.06 49 LEU A CA 1
ATOM 384 C C . LEU A 1 49 ? 71.883 24.539 -16.377 1.00 75.06 49 LEU A C 1
ATOM 386 O O . LEU A 1 49 ? 72.023 24.395 -17.596 1.00 75.06 49 LEU A O 1
ATOM 390 N N . PRO A 1 50 ? 70.974 23.852 -15.664 1.00 69.12 50 PRO A N 1
ATOM 391 C CA . PRO A 1 50 ? 69.970 23.023 -16.311 1.00 69.12 50 PRO A CA 1
ATOM 392 C C . PRO A 1 50 ? 69.101 23.895 -17.217 1.00 69.12 50 PRO A C 1
ATOM 394 O O . PRO A 1 50 ? 68.900 25.076 -16.926 1.00 69.12 50 PRO A O 1
ATOM 397 N N . ASP A 1 51 ? 68.595 23.307 -18.299 1.00 70.00 51 ASP A N 1
ATOM 398 C CA . ASP A 1 51 ? 67.594 23.970 -19.124 1.00 70.00 51 ASP A CA 1
ATOM 399 C C . ASP A 1 51 ? 66.347 24.181 -18.258 1.00 70.00 51 ASP A C 1
ATOM 401 O O . ASP A 1 51 ? 65.704 23.224 -17.812 1.00 70.00 51 ASP A O 1
ATOM 405 N N . VAL A 1 52 ? 66.084 25.437 -17.909 1.00 61.62 52 VAL A N 1
ATOM 406 C CA . VAL A 1 52 ? 64.913 25.815 -17.125 1.00 61.62 52 VAL A CA 1
ATOM 407 C C . VAL A 1 52 ? 63.740 25.805 -18.094 1.00 61.62 52 VAL A C 1
ATOM 409 O O . VAL A 1 52 ? 63.467 26.788 -18.771 1.00 61.62 52 VAL A O 1
ATOM 412 N N . GLY A 1 53 ? 63.103 24.640 -18.232 1.00 69.56 53 GLY A N 1
ATOM 413 C CA . GLY A 1 53 ? 61.879 24.489 -19.017 1.00 69.56 53 GLY A CA 1
ATOM 414 C C . GLY A 1 53 ? 60.732 25.359 -18.480 1.00 69.56 53 GLY A C 1
ATOM 415 O O . GLY A 1 53 ? 60.938 26.352 -17.786 1.00 69.56 53 GLY A O 1
ATOM 416 N N . ARG A 1 54 ? 59.482 24.979 -18.769 1.00 78.69 54 ARG A N 1
ATOM 417 C CA . ARG A 1 54 ? 58.301 25.693 -18.248 1.00 78.69 54 ARG A CA 1
ATOM 418 C C . ARG A 1 54 ? 58.419 25.906 -16.721 1.00 78.69 54 ARG A C 1
ATOM 420 O O . ARG A 1 54 ? 58.666 24.911 -16.036 1.00 78.69 54 ARG A O 1
ATOM 427 N N . PRO A 1 55 ? 58.234 27.139 -16.196 1.00 83.75 55 PRO A N 1
ATOM 428 C CA . PRO A 1 55 ? 58.203 27.399 -14.758 1.00 83.75 55 PRO A CA 1
ATOM 429 C C . PRO A 1 55 ? 57.215 26.470 -14.051 1.00 83.75 55 PRO A C 1
ATOM 431 O O . PRO A 1 55 ? 56.129 26.203 -14.571 1.00 83.75 55 PRO A O 1
ATOM 434 N N . LYS A 1 56 ? 57.629 25.948 -12.897 1.00 87.06 56 LYS A N 1
ATOM 435 C CA . LYS A 1 56 ? 56.892 24.962 -12.103 1.00 87.06 56 LYS A CA 1
ATOM 436 C C . LYS A 1 56 ? 56.727 25.468 -10.681 1.00 87.06 56 LYS A C 1
ATOM 438 O O . LYS A 1 56 ? 57.671 26.050 -10.147 1.00 87.06 56 LYS A O 1
ATOM 443 N N . MET A 1 57 ? 55.570 25.227 -10.074 1.00 92.25 57 MET A N 1
ATOM 444 C CA . MET A 1 57 ? 55.332 25.611 -8.687 1.00 92.25 57 MET A CA 1
ATOM 445 C C . MET A 1 57 ? 56.010 24.611 -7.748 1.00 92.25 57 MET A C 1
ATOM 447 O O . MET A 1 57 ? 55.665 23.428 -7.701 1.00 92.25 57 MET A O 1
ATOM 451 N N . TRP A 1 58 ? 56.958 25.125 -6.968 1.00 92.25 58 TRP A N 1
ATOM 452 C CA . TRP A 1 58 ? 57.620 24.395 -5.892 1.00 92.25 58 TRP A CA 1
ATOM 453 C C . TRP A 1 58 ? 57.178 24.955 -4.549 1.00 92.25 58 TRP A C 1
ATOM 455 O O . TRP A 1 58 ? 57.323 26.155 -4.299 1.00 92.25 58 TRP A O 1
ATOM 465 N N . LEU A 1 59 ? 56.692 24.068 -3.692 1.00 94.12 59 LEU A N 1
ATOM 466 C CA . LEU A 1 59 ? 56.382 24.309 -2.290 1.00 94.12 59 LEU A CA 1
ATOM 467 C C . LEU A 1 59 ? 57.309 23.444 -1.434 1.00 94.12 59 LEU A C 1
ATOM 469 O O . LEU A 1 59 ? 57.897 22.478 -1.924 1.00 94.12 59 LEU A O 1
ATOM 473 N N . SER A 1 60 ? 57.456 23.778 -0.156 1.00 92.12 60 SER A N 1
ATOM 474 C CA . SER A 1 60 ? 58.191 22.901 0.757 1.00 92.12 60 SER A CA 1
ATOM 475 C C . SER A 1 60 ? 57.753 23.054 2.205 1.00 92.12 60 SER A C 1
ATOM 477 O O . SER A 1 60 ? 57.513 24.163 2.685 1.00 92.12 60 SER A O 1
ATOM 479 N N . GLY A 1 61 ? 57.677 21.918 2.894 1.00 88.06 61 GLY A N 1
ATOM 480 C CA . GLY A 1 61 ? 57.823 21.841 4.344 1.00 88.06 61 GLY A CA 1
ATOM 481 C C . GLY A 1 61 ? 59.274 21.473 4.655 1.00 88.06 61 GLY A C 1
ATOM 482 O O . GLY A 1 61 ? 60.200 22.181 4.253 1.00 88.06 61 GLY A O 1
ATOM 483 N N . LEU A 1 62 ? 59.474 20.331 5.313 1.00 86.75 62 LEU A N 1
ATOM 484 C CA . LEU A 1 62 ? 60.769 19.646 5.404 1.00 86.75 62 LEU A CA 1
ATOM 485 C C . LEU A 1 62 ? 61.100 18.819 4.153 1.00 86.75 62 LEU A C 1
ATOM 487 O O . LEU A 1 62 ? 62.271 18.518 3.921 1.00 86.75 62 LEU A O 1
ATOM 491 N N . GLU A 1 63 ? 60.091 18.463 3.358 1.00 87.06 63 GLU A N 1
ATOM 492 C CA . GLU A 1 63 ? 60.229 17.766 2.077 1.00 87.06 63 GLU A CA 1
ATOM 493 C C . GLU A 1 63 ? 59.787 18.703 0.935 1.00 87.06 63 GLU A C 1
ATOM 495 O O . GLU A 1 63 ? 58.995 19.634 1.141 1.00 87.06 63 GLU A O 1
ATOM 500 N N . ASP A 1 64 ? 60.358 18.522 -0.258 1.00 87.44 64 ASP A N 1
ATOM 501 C CA . ASP A 1 64 ? 59.991 19.292 -1.443 1.00 87.44 64 ASP A CA 1
ATOM 502 C C . ASP A 1 64 ? 58.696 18.767 -2.067 1.00 87.44 64 ASP A C 1
ATOM 504 O O . ASP A 1 64 ? 58.445 17.566 -2.132 1.00 87.44 64 ASP A O 1
ATOM 508 N N . LEU A 1 65 ? 57.864 19.689 -2.549 1.00 90.44 65 LEU A N 1
ATOM 509 C CA . LEU A 1 65 ? 56.592 19.380 -3.181 1.00 90.44 65 LEU A CA 1
ATOM 510 C C . LEU A 1 65 ? 56.487 20.129 -4.507 1.00 90.44 65 LEU A C 1
ATOM 512 O O . LEU A 1 65 ? 56.449 21.360 -4.550 1.00 90.44 65 LEU A O 1
ATOM 516 N N . LYS A 1 66 ? 56.418 19.375 -5.600 1.00 90.75 66 LYS A N 1
ATOM 517 C CA . LYS A 1 66 ? 56.306 19.913 -6.955 1.00 90.75 66 LYS A CA 1
ATOM 518 C C . LYS A 1 66 ? 54.903 19.690 -7.489 1.00 90.75 66 LY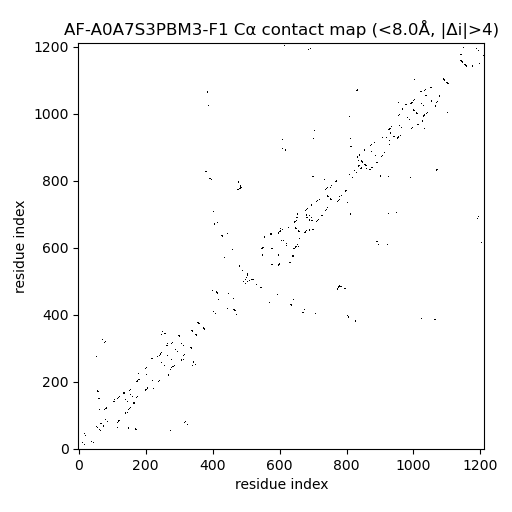S A C 1
ATOM 520 O O . LYS A 1 66 ? 54.531 18.559 -7.787 1.00 90.75 66 LYS A O 1
ATOM 525 N N . VAL A 1 67 ? 54.146 20.774 -7.626 1.00 88.94 67 VAL A N 1
ATOM 526 C CA . VAL A 1 67 ? 52.699 20.722 -7.886 1.00 88.94 67 VAL A CA 1
ATOM 527 C C . VAL A 1 67 ? 52.368 20.009 -9.196 1.00 88.94 67 VAL A C 1
ATOM 529 O O . VAL A 1 67 ? 51.432 19.225 -9.242 1.00 88.94 67 VAL A O 1
ATOM 532 N N . GLU A 1 68 ? 53.155 20.218 -10.251 1.00 85.56 68 GLU A N 1
ATOM 533 C CA . GLU A 1 68 ? 52.908 19.614 -11.568 1.00 85.56 68 GLU A CA 1
ATOM 534 C C . GLU A 1 68 ? 53.130 18.098 -11.627 1.00 85.56 68 GLU A C 1
ATOM 536 O O . GLU A 1 68 ? 52.756 17.482 -12.622 1.00 85.56 68 GLU A O 1
ATOM 541 N N . ASP A 1 69 ? 53.775 17.505 -10.622 1.00 85.12 69 ASP A N 1
ATOM 542 C CA . ASP A 1 69 ? 54.033 16.064 -10.578 1.00 85.12 69 ASP A CA 1
ATOM 543 C C . ASP A 1 69 ? 52.987 15.329 -9.707 1.00 85.12 69 ASP A C 1
ATOM 545 O O . ASP A 1 69 ? 52.995 14.098 -9.628 1.00 85.12 69 ASP A O 1
ATOM 549 N N . LEU A 1 70 ? 52.073 16.064 -9.062 1.00 83.69 70 LEU A N 1
ATOM 550 C CA . LEU A 1 70 ? 51.083 15.501 -8.150 1.00 83.69 70 LEU A CA 1
ATOM 551 C C . LEU A 1 70 ? 49.867 14.969 -8.884 1.00 83.69 70 LEU A C 1
ATOM 553 O O . LEU A 1 70 ? 49.316 15.620 -9.766 1.00 83.69 70 LEU A O 1
ATOM 557 N N . HIS A 1 71 ? 49.425 13.801 -8.434 1.00 81.94 71 HIS A N 1
ATOM 558 C CA . HIS A 1 71 ? 48.096 13.287 -8.705 1.00 81.94 71 HIS A CA 1
ATOM 559 C C . HIS A 1 71 ? 47.441 12.997 -7.358 1.00 81.94 71 HIS A C 1
ATOM 561 O O . HIS A 1 71 ? 48.099 12.482 -6.449 1.00 81.94 71 HIS A O 1
ATOM 567 N N . ASN A 1 72 ? 46.168 13.349 -7.203 1.00 76.56 72 ASN A N 1
ATOM 568 C CA . ASN A 1 72 ? 45.424 12.970 -6.008 1.00 76.56 72 ASN A CA 1
ATOM 569 C C . ASN A 1 72 ? 45.182 11.444 -5.991 1.00 76.56 72 ASN A C 1
ATOM 571 O O . ASN A 1 72 ? 45.506 10.726 -6.939 1.00 76.56 72 ASN A O 1
ATOM 575 N N . HIS A 1 73 ? 44.575 10.935 -4.920 1.00 71.38 73 HIS A N 1
ATOM 576 C CA . HIS A 1 73 ? 44.254 9.508 -4.787 1.00 71.38 73 HIS A CA 1
ATOM 577 C C . HIS A 1 73 ? 43.261 8.988 -5.853 1.00 71.38 73 HIS A C 1
ATOM 579 O O . HIS A 1 73 ? 43.123 7.778 -5.999 1.00 71.38 73 HIS A O 1
ATOM 585 N N . LEU A 1 74 ? 42.617 9.882 -6.616 1.00 70.75 74 LEU A N 1
ATOM 586 C CA . LEU A 1 74 ? 41.737 9.571 -7.749 1.00 70.75 74 LEU A CA 1
ATOM 587 C C . LEU A 1 74 ? 42.458 9.632 -9.111 1.00 70.75 74 LEU A C 1
ATOM 589 O O . LEU A 1 74 ? 41.827 9.452 -10.148 1.00 70.75 74 LEU A O 1
ATOM 593 N N . GLY A 1 75 ? 43.764 9.916 -9.137 1.00 73.69 75 GLY A N 1
ATOM 594 C CA . GLY A 1 75 ? 44.544 10.026 -10.371 1.00 73.69 75 GLY A CA 1
ATOM 595 C C . GLY A 1 75 ? 44.382 11.351 -11.130 1.00 73.69 75 GLY A C 1
ATOM 596 O O . GLY A 1 75 ? 44.835 11.440 -12.268 1.00 73.69 75 GLY A O 1
ATOM 597 N N . LEU A 1 76 ? 43.776 12.385 -10.533 1.00 79.69 76 LEU A N 1
ATOM 598 C CA . LEU A 1 76 ? 43.656 13.721 -11.135 1.00 79.69 76 LEU A CA 1
ATOM 599 C C . LEU A 1 76 ? 44.906 14.568 -10.843 1.00 79.69 76 LEU A C 1
ATOM 601 O O . LEU A 1 76 ? 45.362 14.552 -9.697 1.00 79.69 76 LEU A O 1
ATOM 605 N N . PRO A 1 77 ? 45.440 15.338 -11.815 1.00 83.06 77 PRO A N 1
ATOM 606 C CA . PRO A 1 77 ? 46.639 16.163 -11.641 1.00 83.06 77 PRO A CA 1
ATOM 607 C C . PRO A 1 77 ? 46.350 17.409 -10.781 1.00 83.06 77 PRO A C 1
ATOM 609 O O . PRO A 1 77 ? 46.128 18.503 -11.300 1.00 83.06 77 PRO A O 1
ATOM 612 N N . PHE A 1 78 ? 46.283 17.227 -9.460 1.00 83.75 78 PHE A N 1
ATOM 613 C CA . PHE A 1 78 ? 45.615 18.149 -8.541 1.00 83.75 78 PHE A CA 1
ATOM 614 C C . PHE A 1 78 ? 46.316 18.253 -7.180 1.00 83.75 78 PHE A C 1
ATOM 616 O O . PHE A 1 78 ? 46.613 17.234 -6.552 1.00 83.75 78 PHE A O 1
ATOM 623 N N . LEU A 1 79 ? 46.533 19.482 -6.694 1.00 88.75 79 LEU A N 1
ATOM 624 C CA . LEU A 1 79 ? 47.071 19.762 -5.360 1.00 88.75 79 LEU A CA 1
ATOM 625 C C . LEU A 1 79 ? 45.951 19.779 -4.316 1.00 88.75 79 LEU A C 1
ATOM 627 O O . LEU A 1 79 ? 45.064 20.634 -4.353 1.00 88.75 79 LEU A O 1
ATOM 631 N N . ASN A 1 80 ? 46.039 18.877 -3.343 1.00 87.44 80 ASN A N 1
ATOM 632 C CA . ASN A 1 80 ? 45.059 18.737 -2.276 1.00 87.44 80 ASN A CA 1
ATOM 633 C C . ASN A 1 80 ? 45.453 19.541 -1.025 1.00 87.44 80 ASN A C 1
ATOM 635 O O . ASN A 1 80 ? 46.469 19.247 -0.384 1.00 87.44 80 ASN A O 1
ATOM 639 N N . VAL A 1 81 ? 44.637 20.533 -0.663 1.00 89.00 81 VAL A N 1
ATOM 640 C CA . VAL A 1 81 ? 44.805 21.362 0.535 1.00 89.00 81 VAL A CA 1
ATOM 641 C C . VAL A 1 81 ? 43.764 20.960 1.582 1.00 89.00 81 VAL A C 1
ATOM 643 O O . VAL A 1 81 ? 42.564 21.127 1.370 1.00 89.00 81 VAL A O 1
ATOM 646 N N . GLY A 1 82 ? 44.223 20.445 2.724 1.00 86.75 82 GLY A N 1
ATOM 647 C CA . GLY A 1 82 ? 43.353 19.979 3.803 1.00 86.75 82 GLY A CA 1
ATOM 648 C C . GLY A 1 82 ? 42.733 21.127 4.606 1.00 86.75 82 GLY A C 1
ATOM 649 O O . GLY A 1 82 ? 43.460 21.932 5.182 1.00 86.75 82 GLY A O 1
ATOM 650 N N . GLU A 1 83 ? 41.398 21.161 4.693 1.00 84.88 83 GLU A N 1
ATOM 651 C CA . GLU A 1 83 ? 40.607 22.260 5.284 1.00 84.88 83 GLU A CA 1
ATOM 652 C C . GLU A 1 83 ? 40.294 22.128 6.796 1.00 84.88 83 GLU A C 1
ATOM 654 O O . GLU A 1 83 ? 39.667 23.002 7.397 1.00 84.88 83 GLU A O 1
ATOM 659 N N . ARG A 1 84 ? 40.671 21.027 7.464 1.00 86.06 84 ARG A N 1
ATOM 660 C CA . ARG A 1 84 ? 40.205 20.724 8.841 1.00 86.06 84 ARG A CA 1
ATOM 661 C C . ARG A 1 84 ? 40.930 21.509 9.939 1.00 86.06 84 ARG A C 1
ATOM 663 O O . ARG A 1 84 ? 40.437 21.519 11.070 1.00 86.06 84 ARG A O 1
ATOM 670 N N . CYS A 1 85 ? 42.040 22.179 9.619 1.00 88.06 85 CYS A N 1
ATOM 671 C CA . CYS A 1 85 ? 42.769 23.093 10.513 1.00 88.06 85 CYS A CA 1
ATOM 672 C C . CYS A 1 85 ? 42.307 24.556 10.349 1.00 88.06 85 CYS A C 1
ATOM 674 O O . CYS A 1 85 ? 43.081 25.500 10.498 1.00 88.06 85 CYS A O 1
ATOM 676 N N . ASN A 1 86 ? 41.015 24.739 10.076 1.00 85.94 86 ASN A N 1
ATOM 677 C CA . ASN A 1 86 ? 40.390 26.031 9.847 1.00 85.94 86 ASN A CA 1
ATOM 678 C C . ASN A 1 86 ? 39.298 26.294 10.900 1.00 85.94 86 ASN A C 1
ATOM 680 O O . ASN A 1 86 ? 38.333 25.536 11.002 1.00 85.94 86 ASN A O 1
ATOM 684 N N . ILE A 1 87 ? 39.427 27.353 11.707 1.00 83.50 87 ILE A N 1
ATOM 6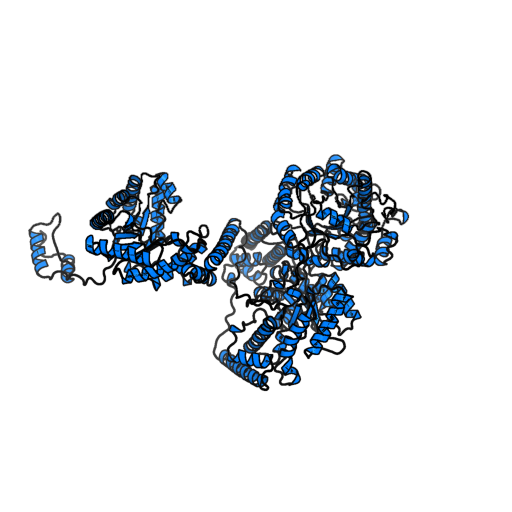85 C CA . ILE A 1 87 ? 38.462 27.684 12.775 1.00 83.50 87 ILE A CA 1
ATOM 686 C C . ILE A 1 87 ? 37.086 28.078 12.212 1.00 83.50 87 ILE A C 1
ATOM 688 O O . ILE A 1 87 ? 36.066 27.805 12.851 1.00 83.50 87 ILE A O 1
ATOM 692 N N . ALA A 1 88 ? 37.029 28.668 11.018 1.00 74.19 88 ALA A N 1
ATOM 693 C CA . ALA A 1 88 ? 35.767 28.994 10.358 1.00 74.19 88 ALA A CA 1
ATOM 694 C C . ALA A 1 88 ? 35.073 27.742 9.785 1.00 74.19 88 ALA A C 1
ATOM 696 O O . ALA A 1 88 ? 33.842 27.664 9.793 1.00 74.19 88 ALA A O 1
ATOM 697 N N . GLY A 1 89 ? 35.849 26.751 9.330 1.00 71.19 89 GLY A N 1
ATOM 698 C CA . GLY A 1 89 ? 35.346 25.527 8.689 1.00 71.19 89 GLY A CA 1
ATOM 699 C C . GLY A 1 89 ? 35.147 24.317 9.613 1.00 71.19 89 GLY A C 1
ATOM 700 O O . GLY A 1 89 ? 34.288 23.476 9.354 1.00 71.19 89 GLY A O 1
ATOM 701 N N . SER A 1 90 ? 35.894 24.217 10.718 1.00 81.81 90 SER A N 1
ATOM 702 C CA . SER A 1 90 ? 35.949 23.030 11.582 1.00 81.81 90 SER A CA 1
ATOM 703 C C . SER A 1 90 ? 35.547 23.357 13.019 1.00 81.81 90 SER A C 1
ATOM 705 O O . SER A 1 90 ? 36.328 23.873 13.817 1.00 81.81 90 SER A O 1
ATOM 707 N N . ILE A 1 91 ? 34.319 22.975 13.397 1.00 82.06 91 ILE A N 1
ATOM 708 C CA . ILE A 1 91 ? 33.790 23.154 14.765 1.00 82.06 91 ILE A CA 1
ATOM 709 C C . ILE A 1 91 ? 34.687 22.457 15.798 1.00 82.06 91 ILE A C 1
ATOM 711 O O . ILE A 1 91 ? 34.888 22.975 16.898 1.00 82.06 91 ILE A O 1
ATOM 715 N N . LYS A 1 92 ? 35.227 21.279 15.456 1.00 86.00 92 LYS A N 1
ATOM 716 C CA . LYS A 1 92 ? 36.131 20.524 16.333 1.00 86.00 92 LYS A CA 1
ATOM 717 C C . LYS A 1 92 ? 37.426 21.303 16.557 1.00 86.00 92 LYS A C 1
ATOM 719 O O . LYS A 1 92 ? 37.805 21.512 17.704 1.00 86.00 92 LYS A O 1
ATOM 724 N N . PHE A 1 93 ? 38.053 21.776 15.482 1.00 88.25 93 PHE A N 1
ATOM 725 C CA . PHE A 1 93 ? 39.283 22.559 15.562 1.00 88.25 93 PHE A CA 1
ATOM 726 C C . PHE A 1 93 ? 39.060 23.877 16.314 1.00 88.25 93 PHE A C 1
ATOM 728 O O . PHE A 1 93 ? 39.790 24.168 17.256 1.00 88.25 93 PHE A O 1
ATOM 735 N N . LYS A 1 94 ? 37.975 24.603 16.010 1.00 86.50 94 LYS A N 1
ATOM 736 C CA . LYS A 1 94 ? 37.554 25.808 16.739 1.00 86.50 94 LYS A CA 1
ATOM 737 C C . LYS A 1 94 ? 37.448 25.574 18.244 1.00 86.50 94 LYS A C 1
ATOM 739 O O . LYS A 1 94 ? 38.036 26.323 19.016 1.00 86.50 94 LYS A O 1
ATOM 744 N N . LYS A 1 95 ? 36.748 24.520 18.677 1.00 87.44 95 LYS A N 1
ATOM 745 C CA . LYS A 1 95 ? 36.605 24.191 20.108 1.00 87.44 95 LYS A CA 1
ATOM 746 C C . LYS A 1 95 ? 37.952 23.923 20.782 1.00 87.44 95 LYS A C 1
ATOM 748 O O . LYS A 1 95 ? 38.170 24.415 21.883 1.00 87.44 95 LYS A O 1
ATOM 753 N N . LEU A 1 96 ? 38.841 23.175 20.128 1.00 89.81 96 LEU A N 1
ATOM 754 C CA . LEU A 1 96 ? 40.165 22.846 20.668 1.00 89.81 96 LEU A CA 1
ATOM 755 C C . LEU A 1 96 ? 41.053 24.089 20.778 1.00 89.81 96 LEU A C 1
ATOM 757 O O . LEU A 1 96 ? 41.647 24.337 21.825 1.00 89.81 96 LEU A O 1
ATOM 761 N N . MET A 1 97 ? 41.060 24.922 19.738 1.00 87.25 97 MET A N 1
ATOM 762 C CA . MET A 1 97 ? 41.793 26.186 19.718 1.00 87.25 97 MET A CA 1
ATOM 763 C C . MET A 1 97 ? 41.271 27.166 20.781 1.00 87.25 97 MET A C 1
ATOM 765 O O . MET A 1 97 ? 42.071 27.788 21.479 1.00 87.25 97 MET A O 1
ATOM 769 N N . MET A 1 98 ? 39.948 27.243 20.981 1.00 84.56 98 MET A N 1
ATOM 770 C CA . MET A 1 98 ? 39.329 28.035 22.057 1.00 84.56 98 MET A CA 1
ATOM 771 C C . MET A 1 98 ? 39.629 27.498 23.458 1.00 84.56 98 MET A C 1
ATOM 773 O O . MET A 1 98 ? 39.778 28.282 24.392 1.00 84.56 98 MET A O 1
ATOM 777 N N . ALA A 1 99 ? 39.751 26.180 23.609 1.00 86.94 99 ALA A N 1
ATOM 778 C CA . ALA A 1 99 ? 40.136 25.547 24.866 1.00 86.94 99 ALA A CA 1
ATOM 779 C C . ALA A 1 99 ? 41.647 25.641 25.158 1.00 86.94 99 ALA A C 1
ATOM 781 O O . ALA A 1 99 ? 42.080 25.283 26.251 1.00 86.94 99 ALA A O 1
ATOM 782 N N . GLY A 1 100 ? 42.458 26.110 24.200 1.00 85.88 100 GLY A N 1
ATOM 783 C CA . GLY A 1 100 ? 43.917 26.104 24.302 1.00 85.88 100 GLY A CA 1
ATOM 784 C C . GLY A 1 100 ? 44.537 24.704 24.218 1.00 85.88 100 GLY A C 1
ATOM 785 O O . GLY A 1 100 ? 45.692 24.531 24.607 1.00 85.88 100 GLY A O 1
ATOM 786 N N . ASP A 1 101 ? 43.799 23.714 23.711 1.00 89.19 101 ASP A N 1
ATOM 787 C CA . ASP A 1 101 ? 44.255 22.334 23.538 1.00 89.19 101 ASP A CA 1
ATOM 788 C C . ASP A 1 101 ? 44.945 22.154 22.176 1.00 89.19 101 ASP A C 1
ATOM 790 O O . ASP A 1 101 ? 44.419 21.561 21.231 1.00 89.19 101 ASP A O 1
ATOM 794 N N . TYR A 1 102 ? 46.149 22.718 22.070 1.00 86.81 102 TYR A N 1
ATOM 795 C CA . TYR A 1 102 ? 46.953 22.654 20.848 1.00 86.81 102 TYR A CA 1
ATOM 796 C C . TYR A 1 102 ? 47.464 21.236 20.537 1.00 86.81 102 TYR A C 1
ATOM 798 O O . TYR A 1 102 ? 47.792 20.963 19.386 1.00 86.81 102 TYR A O 1
ATOM 806 N N . GLY A 1 103 ? 47.530 20.345 21.536 1.00 85.25 103 GLY A N 1
ATOM 807 C CA . GLY A 1 103 ? 47.964 18.957 21.359 1.00 85.25 103 GLY A CA 1
ATOM 808 C C . GLY A 1 103 ? 46.950 18.169 20.538 1.00 85.25 103 GLY A C 1
ATOM 809 O O . GLY A 1 103 ? 47.266 17.714 19.444 1.00 85.25 103 GLY A O 1
ATOM 810 N N . THR A 1 104 ? 45.697 18.127 20.994 1.00 86.75 104 THR A N 1
ATOM 811 C CA . THR A 1 104 ? 44.618 17.448 20.259 1.00 86.75 104 THR A CA 1
ATOM 812 C C . THR A 1 104 ? 44.293 18.154 18.935 1.00 86.75 104 THR A C 1
ATOM 814 O O . THR A 1 104 ? 43.855 17.527 17.969 1.00 86.75 104 THR A O 1
ATOM 817 N N . ALA A 1 105 ? 44.510 19.473 18.846 1.00 87.50 105 ALA A N 1
ATOM 818 C CA . ALA A 1 105 ? 44.405 20.195 17.577 1.00 87.50 105 ALA A CA 1
ATOM 819 C C . ALA A 1 105 ? 45.486 19.755 16.568 1.00 87.50 105 ALA A C 1
ATOM 821 O O . ALA A 1 105 ? 45.222 19.743 15.366 1.00 87.50 105 ALA A O 1
ATOM 822 N N . MET A 1 106 ? 46.675 19.352 17.035 1.00 90.69 106 MET A N 1
ATOM 823 C CA . MET A 1 106 ? 47.747 18.830 16.182 1.00 90.69 106 MET A CA 1
ATOM 824 C C . MET A 1 106 ? 47.406 17.458 15.595 1.00 90.69 106 MET A C 1
ATOM 826 O O . MET A 1 106 ? 47.747 17.192 14.445 1.00 90.69 106 MET A O 1
ATOM 830 N N . ASP A 1 107 ? 46.660 16.622 16.319 1.00 89.75 107 ASP A N 1
ATOM 831 C CA . ASP A 1 107 ? 46.192 15.330 15.795 1.00 89.75 107 ASP A CA 1
ATOM 832 C C . ASP A 1 107 ? 45.295 15.506 14.558 1.00 89.75 107 ASP A C 1
ATOM 834 O O . ASP A 1 107 ? 45.302 14.677 13.652 1.00 89.75 107 ASP A O 1
ATOM 838 N N . ILE A 1 108 ? 44.567 16.627 14.461 1.00 88.75 108 ILE A N 1
ATOM 839 C CA . ILE A 1 108 ? 43.792 16.972 13.257 1.00 88.75 108 ILE A CA 1
ATOM 840 C C . ILE A 1 108 ? 44.726 17.273 12.077 1.00 88.75 108 ILE A C 1
ATOM 842 O O . ILE A 1 108 ? 44.427 16.883 10.948 1.00 88.75 108 ILE A O 1
ATOM 846 N N . ALA A 1 109 ? 45.857 17.940 12.314 1.00 88.69 109 ALA A N 1
ATOM 847 C CA . ALA A 1 109 ? 46.860 18.184 11.281 1.00 88.69 109 ALA A CA 1
ATOM 848 C C . ALA A 1 109 ? 47.533 16.877 10.831 1.00 88.69 109 ALA A C 1
ATOM 850 O O . ALA A 1 109 ? 47.617 16.636 9.629 1.00 88.69 109 ALA A O 1
ATOM 851 N N . LYS A 1 110 ? 47.918 15.999 11.770 1.00 90.00 110 LYS A N 1
ATOM 852 C CA . LYS A 1 110 ? 48.483 14.667 11.475 1.00 90.00 110 LYS A CA 1
ATOM 853 C C . LYS A 1 110 ? 47.544 13.831 10.621 1.00 90.00 110 LYS A C 1
ATOM 855 O O . LYS A 1 110 ? 47.919 13.384 9.542 1.00 90.00 110 LYS A O 1
ATOM 860 N N . GLN A 1 111 ? 46.288 13.726 11.051 1.00 87.69 111 GLN A N 1
ATOM 861 C CA . GLN A 1 111 ? 45.288 12.945 10.337 1.00 87.69 111 GLN A CA 1
ATOM 862 C C . GLN A 1 111 ? 45.056 13.467 8.915 1.00 87.69 111 GLN A C 1
ATOM 864 O O . GLN A 1 111 ? 44.734 12.693 8.027 1.00 87.69 111 GLN A O 1
ATOM 869 N N . GLN A 1 112 ? 45.193 14.776 8.668 1.00 86.44 112 GLN A N 1
ATOM 870 C CA . GLN A 1 112 ? 45.083 15.317 7.308 1.00 86.44 112 GLN A CA 1
ATOM 871 C C . GLN A 1 112 ? 46.222 14.868 6.404 1.00 86.44 112 GLN A C 1
ATOM 873 O O . GLN A 1 112 ? 45.961 14.544 5.250 1.00 86.44 112 GLN A O 1
ATOM 878 N N . VAL A 1 113 ? 47.450 14.815 6.917 1.00 86.69 113 VAL A N 1
ATOM 879 C CA . VAL A 1 113 ? 48.592 14.298 6.155 1.00 86.69 113 VAL A CA 1
ATOM 880 C C . VAL A 1 113 ? 48.402 12.810 5.858 1.00 86.69 113 VAL A C 1
ATOM 882 O O . VAL A 1 113 ? 48.569 12.397 4.714 1.00 86.69 113 VAL A O 1
ATOM 885 N N . GLU A 1 114 ? 47.971 12.022 6.847 1.00 85.12 114 GLU A N 1
ATOM 886 C CA . GLU A 1 114 ? 47.650 10.597 6.662 1.00 85.12 114 GLU A CA 1
ATOM 887 C C . GLU A 1 114 ? 46.525 10.369 5.644 1.00 85.12 114 GLU A C 1
ATOM 889 O O . GLU A 1 114 ? 46.609 9.459 4.822 1.00 85.12 114 GLU A O 1
ATOM 894 N N . ASP A 1 115 ? 45.494 11.219 5.664 1.00 82.88 115 ASP A N 1
ATOM 895 C CA . ASP A 1 115 ? 44.368 11.173 4.725 1.00 82.88 115 ASP A CA 1
ATOM 896 C C . ASP A 1 115 ? 44.754 11.680 3.310 1.00 82.88 115 ASP A C 1
ATOM 898 O O . ASP A 1 115 ? 43.906 11.734 2.420 1.00 82.88 115 ASP A O 1
ATOM 902 N N . GLY A 1 116 ? 46.022 12.047 3.076 1.00 80.69 116 GLY A N 1
ATOM 903 C CA . GLY A 1 116 ? 46.549 12.413 1.758 1.00 80.69 116 GLY A CA 1
ATOM 904 C C . GLY A 1 116 ? 46.485 13.904 1.412 1.00 80.69 116 GLY A C 1
ATOM 905 O O . GLY A 1 116 ? 46.487 14.254 0.227 1.00 80.69 116 GLY A O 1
ATOM 906 N N . ALA A 1 117 ? 46.414 14.800 2.403 1.00 87.06 117 ALA A N 1
ATOM 907 C CA . ALA A 1 117 ? 46.596 16.233 2.172 1.00 87.06 117 ALA A CA 1
ATOM 908 C C . ALA A 1 117 ? 48.055 16.534 1.792 1.00 87.06 117 ALA A C 1
ATOM 910 O O . ALA A 1 117 ? 48.988 16.138 2.491 1.00 87.06 117 ALA A O 1
ATOM 911 N N . ASN A 1 118 ? 48.256 17.271 0.698 1.00 90.38 118 ASN A N 1
ATOM 912 C CA . ASN A 1 118 ? 49.587 17.708 0.276 1.00 90.38 118 ASN A CA 1
ATOM 913 C C . ASN A 1 118 ? 50.016 18.990 0.996 1.00 90.38 118 ASN A C 1
ATOM 915 O O . ASN A 1 118 ? 51.205 19.207 1.192 1.00 90.38 118 ASN A O 1
ATOM 919 N N . VAL A 1 119 ? 49.050 19.835 1.365 1.00 92.06 119 VAL A N 1
ATOM 920 C CA . VAL A 1 119 ? 49.234 21.104 2.083 1.00 92.06 119 VAL A CA 1
ATOM 921 C C . VAL A 1 119 ? 48.189 21.189 3.193 1.00 92.06 119 VAL A C 1
ATOM 923 O O . VAL A 1 119 ? 47.060 20.734 3.014 1.00 92.06 119 VAL A O 1
ATOM 926 N N . ILE A 1 120 ? 48.540 21.787 4.331 1.00 90.81 120 ILE A N 1
ATOM 927 C CA . ILE A 1 120 ? 47.605 21.990 5.449 1.00 90.81 120 ILE A CA 1
ATOM 928 C C . ILE A 1 120 ? 47.159 23.452 5.488 1.00 90.81 120 ILE A C 1
ATOM 930 O O . ILE A 1 120 ? 48.007 24.330 5.647 1.00 90.81 120 ILE A O 1
ATOM 934 N N . ASP A 1 121 ? 45.850 23.704 5.386 1.00 91.44 121 ASP A N 1
ATOM 935 C CA . ASP A 1 121 ? 45.252 25.031 5.585 1.00 91.44 121 ASP A CA 1
ATOM 936 C C . ASP A 1 121 ? 45.112 25.341 7.078 1.00 91.44 121 ASP A C 1
ATOM 938 O O . ASP A 1 121 ? 44.429 24.630 7.814 1.00 91.44 121 ASP A O 1
ATOM 942 N N . ILE A 1 122 ? 45.791 26.392 7.532 1.00 91.50 122 ILE A N 1
ATOM 943 C CA . ILE A 1 122 ? 45.813 26.856 8.915 1.00 91.50 122 ILE A CA 1
ATOM 944 C C . ILE A 1 122 ? 45.114 28.211 8.966 1.00 91.50 122 ILE A C 1
ATOM 946 O O . ILE A 1 122 ? 45.725 29.242 8.677 1.00 91.50 122 ILE A O 1
ATOM 950 N N . ASN A 1 123 ? 43.862 28.205 9.423 1.00 89.19 123 ASN A N 1
ATOM 951 C CA . ASN A 1 123 ? 43.104 29.416 9.726 1.00 89.19 123 ASN A CA 1
ATOM 952 C C . ASN A 1 123 ? 42.714 29.437 11.204 1.00 89.19 123 ASN A C 1
ATOM 954 O O . ASN A 1 123 ? 42.047 28.524 11.696 1.00 89.19 123 ASN A O 1
ATOM 958 N N . VAL A 1 124 ? 43.107 30.497 11.909 1.00 82.44 124 VAL A N 1
ATOM 959 C CA . VAL A 1 124 ? 42.846 30.670 13.347 1.00 82.44 124 VAL A CA 1
ATOM 960 C C . VAL A 1 124 ? 42.092 31.957 13.692 1.00 82.44 124 VAL A C 1
ATOM 962 O O . VAL A 1 124 ? 42.058 32.354 14.858 1.00 82.44 124 VAL A O 1
ATOM 965 N N . ASP A 1 125 ? 41.518 32.632 12.698 1.00 77.06 125 ASP A N 1
ATOM 966 C CA . ASP A 1 125 ? 40.911 33.952 12.856 1.00 77.06 125 ASP A CA 1
ATOM 967 C C . ASP A 1 125 ? 39.387 33.893 12.666 1.00 77.06 125 ASP A C 1
ATOM 969 O O . ASP A 1 125 ? 38.886 33.691 11.564 1.00 77.06 125 ASP A O 1
ATOM 973 N N . ASP A 1 126 ? 38.640 34.075 13.759 1.00 70.62 126 ASP A N 1
ATOM 974 C CA . ASP A 1 126 ? 37.170 34.153 13.766 1.00 70.62 126 ASP A CA 1
ATOM 975 C C . ASP A 1 126 ? 36.625 35.380 14.523 1.00 70.62 126 ASP A C 1
ATOM 977 O O . ASP A 1 126 ? 35.421 35.489 14.763 1.00 70.62 126 ASP A O 1
ATOM 981 N N . GLY A 1 127 ? 37.517 36.289 14.934 1.00 66.50 127 GLY A N 1
ATOM 982 C CA . GLY A 1 127 ? 37.197 37.465 15.746 1.00 66.50 127 GLY A CA 1
ATOM 983 C C . GLY A 1 127 ? 36.987 37.217 17.250 1.00 66.50 127 GLY A C 1
ATOM 984 O O . GLY A 1 127 ? 36.862 38.194 17.987 1.00 66.50 127 GLY A O 1
ATOM 985 N N . LEU A 1 128 ? 36.972 35.965 17.728 1.00 65.19 128 LEU A N 1
ATOM 986 C CA . LEU A 1 128 ? 36.762 35.598 19.141 1.00 65.19 128 LEU A CA 1
ATOM 987 C C . LEU A 1 128 ? 38.056 35.192 19.867 1.00 65.19 128 LEU A C 1
ATOM 989 O O . LEU A 1 128 ? 38.081 35.140 21.098 1.00 65.19 128 LEU A O 1
ATOM 993 N N . LEU A 1 129 ? 39.124 34.909 19.122 1.00 73.25 129 LEU A N 1
ATOM 994 C CA . LEU A 1 129 ? 40.443 34.547 19.641 1.00 73.25 129 LEU A CA 1
ATOM 995 C C . LEU A 1 129 ? 41.456 35.681 19.471 1.00 73.25 129 LEU A C 1
ATOM 997 O O . LEU A 1 129 ? 41.357 36.500 18.556 1.00 73.25 129 LEU A O 1
ATOM 1001 N N . ASP A 1 130 ? 42.496 35.682 20.310 1.00 82.31 130 ASP A N 1
ATOM 1002 C CA . ASP A 1 130 ? 43.739 36.387 19.983 1.00 82.31 130 ASP A CA 1
ATOM 1003 C C . ASP A 1 130 ? 44.424 35.642 18.827 1.00 82.31 130 ASP A C 1
ATOM 1005 O O . ASP A 1 130 ? 45.283 34.778 19.027 1.00 82.31 130 ASP A O 1
ATOM 1009 N N . GLY A 1 131 ? 43.979 35.941 17.604 1.00 81.12 131 GLY A N 1
ATOM 1010 C CA . GLY A 1 131 ? 44.419 35.259 16.390 1.00 81.12 131 GLY A CA 1
ATOM 1011 C C . GLY A 1 131 ? 45.929 35.362 16.162 1.00 81.12 131 GLY A C 1
ATOM 1012 O O . GLY A 1 131 ? 46.533 34.425 15.645 1.00 81.12 131 GLY A O 1
ATOM 1013 N N . LEU A 1 132 ? 46.576 36.439 16.627 1.00 85.00 132 LEU A N 1
ATOM 1014 C CA . LEU A 1 132 ? 48.027 36.600 16.519 1.00 85.00 132 LEU A CA 1
ATOM 1015 C C . LEU A 1 132 ? 48.756 35.589 17.411 1.00 85.00 132 LEU A C 1
ATOM 1017 O O . LEU A 1 132 ? 49.653 34.886 16.941 1.00 85.00 132 LEU A O 1
ATOM 1021 N N . ALA A 1 133 ? 48.349 35.470 18.678 1.00 85.50 133 ALA A N 1
ATOM 1022 C CA . ALA A 1 133 ? 48.926 34.489 19.592 1.00 85.50 133 ALA A CA 1
ATOM 1023 C C . ALA A 1 133 ? 48.584 33.045 19.187 1.00 85.50 133 ALA A C 1
ATOM 1025 O O . ALA A 1 133 ? 49.440 32.163 19.290 1.00 85.50 133 ALA A O 1
ATOM 1026 N N . ALA A 1 134 ? 47.359 32.799 18.714 1.00 86.81 134 ALA A N 1
ATOM 1027 C CA . ALA A 1 134 ? 46.906 31.481 18.277 1.00 86.81 134 ALA A CA 1
ATOM 1028 C C . ALA A 1 134 ? 47.680 30.990 17.043 1.00 86.81 134 ALA A C 1
ATOM 1030 O O . ALA A 1 134 ? 48.170 29.859 17.050 1.00 86.81 134 ALA A O 1
ATOM 1031 N N . MET A 1 135 ? 47.870 31.854 16.036 1.00 90.69 135 MET A N 1
ATOM 1032 C CA . MET A 1 135 ? 48.594 31.520 14.800 1.00 90.69 135 MET A CA 1
ATOM 1033 C C . MET A 1 135 ? 50.048 31.186 15.115 1.00 90.69 135 MET A C 1
ATOM 1035 O O . MET A 1 135 ? 50.564 30.147 14.710 1.00 90.69 135 MET A O 1
ATOM 1039 N N . GLN A 1 136 ? 50.702 32.037 15.911 1.00 89.75 136 GLN A N 1
ATOM 1040 C CA . GLN A 1 136 ? 52.084 31.811 16.324 1.00 89.75 136 GLN A CA 1
ATOM 1041 C C . GLN A 1 136 ? 52.243 30.502 17.094 1.00 89.75 136 GLN A C 1
ATOM 1043 O O . GLN A 1 136 ? 53.168 29.744 16.814 1.00 89.75 136 GLN A O 1
ATOM 1048 N N . LYS A 1 137 ? 51.366 30.226 18.066 1.00 89.12 137 LYS A N 1
ATOM 1049 C CA . LYS A 1 137 ? 51.459 29.015 18.890 1.00 89.12 137 LYS A CA 1
ATOM 1050 C C . LYS A 1 137 ? 51.236 27.756 18.066 1.00 89.12 137 LYS A C 1
ATOM 1052 O O . LYS A 1 137 ? 52.050 26.843 18.158 1.00 89.12 137 LYS A O 1
ATOM 1057 N N . PHE A 1 138 ? 50.181 27.713 17.255 1.00 91.25 138 PHE A N 1
ATOM 1058 C CA . PHE A 1 138 ? 49.855 26.517 16.486 1.00 91.25 138 PHE A CA 1
ATOM 1059 C C . PHE A 1 138 ? 50.917 26.215 15.426 1.00 91.25 138 PHE A C 1
ATOM 1061 O O . PHE A 1 138 ? 51.439 25.103 15.405 1.00 91.25 138 PHE A O 1
ATOM 1068 N N . VAL A 1 139 ? 51.331 27.213 14.631 1.00 91.50 139 VAL A N 1
ATOM 1069 C CA . VAL A 1 139 ? 52.389 27.026 13.622 1.00 91.50 139 VAL A CA 1
ATOM 1070 C C . VAL A 1 139 ? 53.703 26.612 14.285 1.00 91.50 139 VAL A C 1
ATOM 1072 O O . VAL A 1 139 ? 54.367 25.700 13.803 1.00 91.50 139 VAL A O 1
ATOM 1075 N N . LYS A 1 140 ? 54.064 27.206 15.431 1.00 90.25 140 LYS A N 1
ATOM 1076 C CA . LYS A 1 140 ? 55.289 26.846 16.161 1.00 90.25 140 LYS A CA 1
ATOM 1077 C C . LYS A 1 140 ? 55.294 25.396 16.653 1.00 90.25 140 LYS A C 1
ATOM 1079 O O . LYS A 1 140 ? 56.362 24.799 16.716 1.00 90.25 140 LYS A O 1
ATOM 1084 N N . ILE A 1 141 ? 54.137 24.836 16.997 1.00 89.81 141 ILE A N 1
ATOM 1085 C CA . ILE A 1 141 ? 54.022 23.417 17.356 1.00 89.81 141 ILE A CA 1
ATOM 1086 C C . ILE A 1 141 ? 54.054 22.562 16.080 1.00 89.81 141 ILE A C 1
ATOM 1088 O O . ILE A 1 141 ? 54.816 21.599 16.018 1.00 89.81 141 ILE A O 1
ATOM 1092 N N . ALA A 1 142 ? 53.318 22.957 15.036 1.00 89.56 142 ALA A N 1
ATOM 1093 C CA . ALA A 1 142 ? 53.240 22.232 13.766 1.00 89.56 142 ALA A CA 1
ATOM 1094 C C . ALA A 1 142 ? 54.615 22.034 13.108 1.00 89.56 142 ALA A C 1
ATOM 1096 O O . ALA A 1 142 ? 54.929 20.941 12.648 1.00 89.56 142 ALA A O 1
ATOM 1097 N N . VAL A 1 143 ? 55.477 23.059 13.125 1.00 89.19 143 VAL A N 1
ATOM 1098 C CA . VAL A 1 143 ? 56.841 22.969 12.561 1.00 89.19 143 VAL A CA 1
ATOM 1099 C C . VAL A 1 143 ? 57.777 22.055 13.353 1.00 89.19 143 VAL A C 1
ATOM 1101 O O . VAL A 1 143 ? 58.854 21.727 12.864 1.00 89.19 143 VAL A O 1
ATOM 1104 N N . THR A 1 144 ? 57.413 21.676 14.581 1.00 86.94 144 THR A N 1
ATOM 1105 C CA . THR A 1 144 ? 58.198 20.743 15.409 1.00 86.94 144 THR A CA 1
ATOM 1106 C C . THR A 1 144 ? 57.697 19.307 15.339 1.00 86.94 144 THR A C 1
ATOM 1108 O O . THR A 1 144 ? 58.371 18.410 15.837 1.00 86.94 144 THR A O 1
ATOM 1111 N N . GLU A 1 145 ? 56.543 19.079 14.716 1.00 89.56 145 GLU A N 1
ATOM 1112 C CA . GLU A 1 145 ? 55.933 17.764 14.588 1.00 89.56 145 GLU A CA 1
ATOM 1113 C C . GLU A 1 145 ? 56.389 17.098 13.275 1.00 89.56 145 GLU A C 1
ATOM 1115 O O . GLU A 1 145 ? 56.033 17.587 12.198 1.00 89.56 145 GLU A O 1
ATOM 1120 N N . PRO A 1 146 ? 57.185 16.010 13.308 1.00 84.00 146 PRO A N 1
ATOM 1121 C CA . PRO A 1 146 ? 57.845 15.473 12.114 1.00 84.00 146 PRO A CA 1
ATOM 1122 C C . PRO A 1 146 ? 56.901 15.040 10.990 1.00 84.00 146 PRO A C 1
ATOM 1124 O O . PRO A 1 146 ? 57.253 15.170 9.825 1.00 84.00 146 PRO A O 1
ATOM 1127 N N . GLU A 1 147 ? 55.716 14.526 11.314 1.00 84.75 147 GLU A N 1
ATOM 1128 C CA . GLU A 1 147 ? 54.753 14.065 10.303 1.00 84.75 147 GLU A CA 1
ATOM 1129 C C . GLU A 1 147 ? 54.023 15.231 9.628 1.00 84.75 147 GLU A C 1
ATOM 1131 O O . GLU A 1 147 ? 53.741 15.188 8.436 1.00 84.75 147 GLU A O 1
ATOM 1136 N N . VAL A 1 148 ? 53.787 16.311 10.374 1.00 88.00 148 VAL A N 1
ATOM 1137 C CA . VAL A 1 148 ? 53.064 17.503 9.912 1.00 88.00 148 VAL A CA 1
ATOM 1138 C C . VAL A 1 148 ? 53.993 18.455 9.161 1.00 88.00 148 VAL A C 1
ATOM 1140 O O . VAL A 1 148 ? 53.648 18.960 8.098 1.00 88.00 148 VAL A O 1
ATOM 1143 N N . SER A 1 149 ? 55.197 18.672 9.691 1.00 89.69 149 SER A N 1
ATOM 1144 C CA . SER A 1 149 ? 56.187 19.617 9.155 1.00 89.69 149 SER A CA 1
ATOM 1145 C C . SER A 1 149 ? 56.784 19.211 7.806 1.00 89.69 149 SER A C 1
ATOM 1147 O O . SER A 1 149 ? 57.380 20.051 7.135 1.00 89.69 149 SER A O 1
ATOM 1149 N N . LYS A 1 150 ? 56.616 17.956 7.371 1.00 88.81 150 LYS A N 1
ATOM 1150 C CA . LYS A 1 150 ? 56.969 17.515 6.011 1.00 88.81 150 LYS A CA 1
ATOM 1151 C C . LYS A 1 150 ? 56.151 18.222 4.938 1.00 88.81 150 LYS A C 1
ATOM 1153 O O . LYS A 1 150 ? 56.712 18.583 3.906 1.00 88.81 150 LYS A O 1
ATOM 1158 N N . ALA A 1 151 ? 54.866 18.449 5.204 1.00 89.56 151 ALA A N 1
ATOM 1159 C CA . ALA A 1 151 ? 53.967 19.134 4.291 1.00 89.56 151 ALA A CA 1
ATOM 1160 C C . ALA A 1 151 ? 54.149 20.666 4.371 1.00 89.56 151 ALA A C 1
ATOM 1162 O O . ALA A 1 151 ? 54.392 21.207 5.453 1.00 89.56 151 ALA A O 1
ATOM 1163 N N . PRO A 1 152 ? 54.006 21.400 3.253 1.00 93.00 152 PRO A N 1
ATOM 1164 C CA . PRO A 1 152 ? 53.874 22.851 3.279 1.00 93.00 152 PRO A CA 1
ATOM 1165 C C . PRO A 1 152 ? 52.599 23.296 4.015 1.00 93.00 152 PRO A C 1
ATOM 1167 O O . PRO A 1 152 ? 51.585 22.592 4.035 1.00 93.00 152 PRO A O 1
ATOM 1170 N N . PHE A 1 153 ? 52.622 24.511 4.565 1.00 94.00 153 PHE A N 1
ATOM 1171 C CA . PHE A 1 153 ? 51.454 25.133 5.194 1.00 94.00 153 PHE A CA 1
ATOM 1172 C C . PHE A 1 153 ? 50.842 26.204 4.293 1.00 94.00 153 PHE A C 1
ATOM 1174 O O . PHE A 1 153 ? 51.564 26.981 3.667 1.00 94.00 153 PHE A O 1
ATOM 1181 N N . MET A 1 154 ? 49.514 26.259 4.260 1.00 94.31 154 MET A N 1
ATOM 1182 C CA . MET A 1 154 ? 48.735 27.381 3.754 1.00 94.31 154 MET A CA 1
ATOM 1183 C C . MET A 1 154 ? 48.248 28.185 4.962 1.00 94.31 154 MET A C 1
ATOM 1185 O O . MET A 1 154 ? 47.591 27.632 5.834 1.00 94.31 154 MET A O 1
ATOM 1189 N N . LEU A 1 155 ? 48.634 29.455 5.076 1.00 93.88 155 LEU A N 1
ATOM 1190 C CA . LEU A 1 155 ? 48.261 30.302 6.213 1.00 93.88 155 LEU A CA 1
ATOM 1191 C C . LEU A 1 155 ? 47.139 31.256 5.820 1.00 93.88 155 LEU A C 1
ATOM 1193 O O . LEU A 1 155 ? 47.302 32.012 4.857 1.00 93.88 155 LEU A O 1
ATOM 1197 N N . ASP A 1 156 ? 46.072 31.264 6.616 1.00 90.81 156 ASP A N 1
ATOM 1198 C CA . ASP A 1 156 ? 44.869 32.058 6.380 1.00 90.81 156 ASP A CA 1
ATOM 1199 C C . ASP A 1 156 ? 44.434 32.856 7.619 1.00 90.81 156 ASP A C 1
ATOM 1201 O O . ASP A 1 156 ? 44.421 32.361 8.749 1.00 90.81 156 ASP A O 1
ATOM 1205 N N . ALA A 1 157 ? 44.141 34.140 7.405 1.00 88.31 157 ALA A N 1
ATOM 1206 C CA . ALA A 1 157 ? 43.532 35.033 8.384 1.00 88.31 157 ALA A CA 1
ATOM 1207 C C . ALA A 1 157 ? 42.964 36.291 7.708 1.00 88.31 157 ALA A C 1
ATOM 1209 O O . ALA A 1 157 ? 43.510 36.795 6.725 1.00 88.31 157 ALA A O 1
ATOM 1210 N N . SER A 1 158 ? 41.935 36.891 8.318 1.00 82.69 158 SER A N 1
ATOM 1211 C CA . SER A 1 158 ? 41.323 38.133 7.818 1.00 82.69 158 SER A CA 1
ATOM 1212 C C . SER A 1 158 ? 42.240 39.356 7.959 1.00 82.69 158 SER A C 1
ATOM 1214 O O . SER A 1 158 ? 42.087 40.348 7.243 1.00 82.69 158 SER A O 1
ATOM 1216 N N . LYS A 1 159 ? 43.210 39.294 8.882 1.00 87.81 159 LYS A N 1
ATOM 1217 C CA . LYS A 1 159 ? 44.203 40.347 9.128 1.00 87.81 159 LYS A CA 1
ATOM 1218 C C . LYS A 1 159 ? 45.584 39.901 8.667 1.00 87.81 159 LYS A C 1
ATOM 1220 O O . LYS A 1 159 ? 46.139 38.930 9.181 1.00 87.81 159 LYS A O 1
ATOM 1225 N N . PHE A 1 160 ? 46.195 40.695 7.790 1.00 89.75 160 PHE A N 1
ATOM 1226 C CA . PHE A 1 160 ? 47.522 40.413 7.239 1.00 89.75 160 PHE A CA 1
ATOM 1227 C C . PHE A 1 160 ? 48.611 40.251 8.317 1.00 89.75 160 PHE A C 1
ATOM 1229 O O . PHE A 1 160 ? 49.495 39.408 8.187 1.00 89.75 160 PHE A O 1
ATOM 1236 N N . ASP A 1 161 ? 48.529 40.984 9.430 1.00 89.62 161 ASP A N 1
ATOM 1237 C CA . ASP A 1 161 ? 49.497 40.859 10.530 1.00 89.62 161 ASP A CA 1
ATOM 1238 C C . ASP A 1 161 ? 49.477 39.478 11.208 1.00 89.62 161 ASP A C 1
ATOM 1240 O O . ASP A 1 161 ? 50.517 39.011 11.678 1.00 89.62 161 ASP A O 1
ATOM 1244 N N . ILE A 1 162 ? 48.324 38.797 11.228 1.00 90.50 162 ILE A N 1
ATOM 1245 C CA . ILE A 1 162 ? 48.190 37.437 11.773 1.00 90.50 162 ILE A CA 1
ATOM 1246 C C . ILE A 1 162 ? 48.870 36.438 10.836 1.00 90.50 162 ILE A C 1
ATOM 1248 O O . ILE A 1 162 ? 49.673 35.618 11.285 1.00 90.50 162 ILE A O 1
ATOM 1252 N N . VAL A 1 163 ? 48.636 36.564 9.529 1.00 89.75 163 VAL A N 1
ATOM 1253 C CA . VAL A 1 163 ? 49.332 35.772 8.505 1.00 89.75 163 VAL A CA 1
ATOM 1254 C C . VAL A 1 163 ? 50.846 35.937 8.640 1.00 89.75 163 VAL A C 1
ATOM 1256 O O . VAL A 1 163 ? 51.585 34.956 8.723 1.00 89.75 163 VAL A O 1
ATOM 1259 N N . MET A 1 164 ? 51.323 37.180 8.751 1.00 92.50 164 MET A N 1
ATOM 1260 C CA . MET A 1 164 ? 52.746 37.480 8.929 1.00 92.50 164 MET A CA 1
ATOM 1261 C C . MET A 1 164 ? 53.318 36.907 10.230 1.00 92.50 164 MET A C 1
ATOM 1263 O O . MET A 1 164 ? 54.506 36.580 10.294 1.00 92.50 164 MET A O 1
ATOM 1267 N N . ALA A 1 165 ? 52.499 36.794 11.275 1.00 89.88 165 ALA A N 1
ATOM 1268 C CA . ALA A 1 165 ? 52.897 36.202 12.540 1.00 89.88 165 ALA A CA 1
ATOM 1269 C C . ALA A 1 165 ? 53.171 34.697 12.405 1.00 89.88 165 ALA A C 1
ATOM 1271 O O . ALA A 1 165 ? 54.158 34.235 12.971 1.00 89.88 165 ALA A O 1
ATOM 1272 N N . GLY A 1 166 ? 52.363 33.965 11.631 1.00 90.25 166 GLY A N 1
ATOM 1273 C CA . GLY A 1 166 ? 52.596 32.551 11.307 1.00 90.25 166 GLY A CA 1
ATOM 1274 C C . GLY A 1 166 ? 53.724 32.346 10.293 1.00 90.25 166 GLY A C 1
ATOM 1275 O O . GLY A 1 166 ? 54.592 31.496 10.492 1.00 90.25 166 GLY A O 1
ATOM 1276 N N . LEU A 1 167 ? 53.775 33.182 9.251 1.00 92.44 167 LEU A N 1
ATOM 1277 C CA . LEU A 1 167 ? 54.746 33.081 8.156 1.00 92.44 167 LEU A CA 1
ATOM 1278 C C . LEU A 1 167 ? 56.196 33.117 8.654 1.00 92.44 167 LEU A C 1
ATOM 1280 O O . LEU A 1 167 ? 57.047 32.390 8.153 1.00 92.44 167 LEU A O 1
ATOM 1284 N N . LYS A 1 168 ? 56.470 33.913 9.694 1.00 90.56 168 LYS A N 1
ATOM 1285 C CA . LYS A 1 168 ? 57.796 34.013 10.329 1.00 90.56 168 LYS A CA 1
ATOM 1286 C C . LYS A 1 168 ? 58.298 32.707 10.955 1.00 90.56 168 LYS A C 1
ATOM 1288 O O . LYS A 1 168 ? 59.491 32.613 11.227 1.00 90.56 168 LYS A O 1
ATOM 1293 N N . TRP A 1 169 ? 57.418 31.739 11.209 1.00 90.69 169 TRP A N 1
ATOM 1294 C CA . TRP A 1 169 ? 57.774 30.447 11.798 1.00 90.69 169 TRP A CA 1
ATOM 1295 C C . TRP A 1 169 ? 57.879 29.318 10.769 1.00 90.69 169 TRP A C 1
ATOM 1297 O O . TRP A 1 169 ? 58.392 28.258 11.114 1.00 90.69 169 TRP A O 1
ATOM 1307 N N . CYS A 1 170 ? 57.438 29.524 9.525 1.00 89.31 170 CYS A N 1
ATOM 1308 C CA . CYS A 1 170 ? 57.505 28.503 8.479 1.00 89.31 170 CYS A CA 1
ATOM 1309 C C . CYS A 1 170 ? 58.959 28.246 8.051 1.00 89.31 170 CYS A C 1
ATOM 1311 O O . CYS A 1 170 ? 59.706 29.185 7.785 1.00 89.31 170 CYS A O 1
ATOM 1313 N N . GLN A 1 171 ? 59.360 26.972 7.993 1.00 83.31 171 GLN A N 1
ATOM 1314 C CA . GLN A 1 171 ? 60.738 26.572 7.670 1.00 83.31 171 GLN A CA 1
ATOM 1315 C C . GLN A 1 171 ? 60.985 26.389 6.162 1.00 83.31 171 GLN A C 1
ATOM 1317 O O . GLN A 1 171 ? 62.117 26.555 5.712 1.00 83.31 171 GLN A O 1
ATOM 1322 N N . GLY A 1 172 ? 59.941 26.058 5.394 1.00 88.12 172 GLY A N 1
ATOM 1323 C CA . GLY A 1 172 ? 59.983 25.896 3.938 1.00 88.12 172 GLY A CA 1
ATOM 1324 C C . GLY A 1 172 ? 59.247 27.016 3.196 1.00 88.12 172 GLY A C 1
ATOM 1325 O O . GLY A 1 172 ? 59.154 28.136 3.695 1.00 88.12 172 GLY A O 1
ATOM 1326 N N . LYS A 1 173 ? 58.733 26.722 1.999 1.00 93.88 173 LYS A N 1
ATOM 1327 C CA . LYS A 1 173 ? 57.954 27.643 1.162 1.00 93.88 173 LYS A CA 1
ATOM 1328 C C . LYS A 1 173 ? 56.445 27.410 1.347 1.00 93.88 173 LYS A C 1
ATOM 1330 O O . LYS A 1 173 ? 55.917 26.463 0.756 1.00 93.88 173 LYS A O 1
ATOM 1335 N N . PRO A 1 174 ? 55.753 28.249 2.147 1.00 94.69 174 PRO A N 1
ATOM 1336 C CA . PRO A 1 174 ? 54.320 28.126 2.397 1.00 94.69 174 PRO A CA 1
ATOM 1337 C C . PRO A 1 174 ? 53.482 28.833 1.324 1.00 94.69 174 PRO A C 1
ATOM 1339 O O . PRO A 1 174 ? 54.004 29.579 0.488 1.00 94.69 174 PRO A O 1
ATOM 1342 N N . ILE A 1 175 ? 52.166 28.643 1.404 1.00 96.25 175 ILE A N 1
ATOM 1343 C CA . ILE A 1 175 ? 51.164 29.420 0.670 1.00 96.25 175 ILE A CA 1
ATOM 1344 C C . ILE A 1 175 ? 50.487 30.405 1.629 1.00 96.25 175 ILE A C 1
ATOM 1346 O O . ILE A 1 175 ? 50.248 30.094 2.793 1.00 96.25 175 ILE A O 1
ATOM 1350 N N . ILE A 1 176 ? 50.150 31.595 1.143 1.00 95.50 176 ILE A N 1
ATOM 1351 C CA . ILE A 1 176 ? 49.345 32.569 1.877 1.00 95.50 176 ILE A CA 1
ATOM 1352 C C . ILE A 1 176 ? 47.971 32.700 1.237 1.00 95.50 176 ILE A C 1
ATOM 1354 O O . ILE A 1 176 ? 47.880 33.083 0.071 1.00 95.50 176 ILE A O 1
ATOM 1358 N N . ASN A 1 177 ? 46.922 32.424 2.007 1.00 91.44 177 ASN A N 1
ATOM 1359 C CA . ASN A 1 177 ? 45.532 32.520 1.586 1.00 91.44 177 ASN A CA 1
ATOM 1360 C C . ASN A 1 177 ? 44.809 33.589 2.417 1.00 91.44 177 ASN A C 1
ATOM 1362 O O . ASN A 1 177 ? 44.604 33.406 3.595 1.00 91.44 177 ASN A O 1
ATOM 1366 N N . SER A 1 178 ? 44.456 34.759 1.911 1.00 90.69 178 SER A N 1
ATOM 1367 C CA . SER A 1 178 ? 44.719 35.318 0.587 1.00 90.69 178 SER A CA 1
ATOM 1368 C C . SER A 1 178 ? 45.029 36.812 0.692 1.00 90.69 178 SER A C 1
ATOM 1370 O O . SER A 1 178 ? 44.916 37.433 1.751 1.00 90.69 178 SER A O 1
ATOM 1372 N N . ILE A 1 179 ? 45.416 37.414 -0.431 1.00 94.50 179 ILE A N 1
ATOM 1373 C CA . ILE A 1 179 ? 45.400 38.870 -0.619 1.00 94.50 179 ILE A CA 1
ATOM 1374 C C . ILE A 1 179 ? 44.435 39.226 -1.750 1.00 94.50 179 ILE A C 1
ATOM 1376 O O . ILE A 1 179 ? 44.147 38.406 -2.620 1.00 94.50 179 ILE A O 1
ATOM 1380 N N . SER A 1 180 ? 43.935 40.458 -1.773 1.00 94.88 180 SER A N 1
ATOM 1381 C CA . SER A 1 180 ? 43.016 40.908 -2.822 1.00 94.88 180 SER A CA 1
ATOM 1382 C C . SER A 1 180 ? 43.102 42.415 -3.040 1.00 94.88 180 SER A C 1
ATOM 1384 O O . SER A 1 180 ? 43.619 43.144 -2.192 1.00 94.88 180 SER A O 1
ATOM 1386 N N . LEU A 1 181 ? 42.600 42.895 -4.178 1.00 94.75 181 LEU A N 1
ATOM 1387 C CA . LEU A 1 181 ? 42.578 44.323 -4.512 1.00 94.75 181 LEU A CA 1
ATOM 1388 C C . LEU A 1 181 ? 41.556 45.115 -3.677 1.00 94.75 181 LEU A C 1
ATOM 1390 O O . LEU A 1 181 ? 41.597 46.340 -3.679 1.00 94.75 181 LEU A O 1
ATOM 1394 N N . LYS A 1 182 ? 40.690 44.444 -2.903 1.00 93.31 182 LYS A N 1
ATOM 1395 C CA . LYS A 1 182 ? 39.721 45.065 -1.982 1.00 93.31 182 LYS A CA 1
ATOM 1396 C C . LYS A 1 182 ? 40.351 46.072 -1.013 1.00 93.31 182 LYS A C 1
ATOM 1398 O O . LYS A 1 182 ? 39.714 47.055 -0.648 1.00 93.31 182 LYS A O 1
ATOM 1403 N N . VAL A 1 183 ? 41.587 45.828 -0.569 1.00 90.88 183 VAL A N 1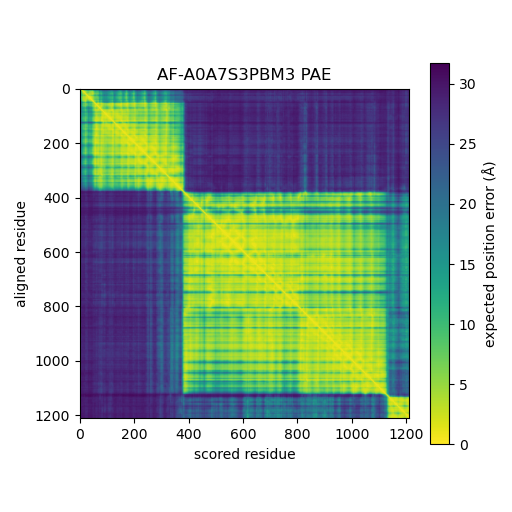
ATOM 1404 C CA . VAL A 1 183 ? 42.305 46.730 0.355 1.00 90.88 183 VAL A CA 1
ATOM 1405 C C . VAL A 1 183 ? 42.899 47.962 -0.344 1.00 90.88 183 VAL A C 1
ATOM 1407 O O . VAL A 1 183 ? 43.523 48.796 0.307 1.00 90.88 183 VAL A O 1
ATOM 1410 N N . GLY A 1 184 ? 42.697 48.087 -1.658 1.00 93.69 184 GLY A N 1
ATOM 1411 C CA . GLY A 1 184 ? 43.325 49.080 -2.515 1.00 93.69 184 GLY A CA 1
ATOM 1412 C C . GLY A 1 184 ? 44.675 48.606 -3.056 1.00 93.69 184 GLY A C 1
ATOM 1413 O O . GLY A 1 184 ? 45.399 47.829 -2.430 1.00 93.69 184 GLY A O 1
ATOM 1414 N N . GLU A 1 185 ? 45.029 49.093 -4.245 1.00 93.94 185 GLU A N 1
ATOM 1415 C CA . GLU A 1 185 ? 46.231 48.661 -4.967 1.00 93.94 185 GLU A CA 1
ATOM 1416 C C . GLU A 1 185 ? 47.543 48.895 -4.192 1.00 93.94 185 GLU A C 1
ATOM 1418 O O . GLU A 1 185 ? 48.437 48.051 -4.241 1.00 93.94 185 GLU A O 1
ATOM 1423 N N . GLU A 1 186 ? 47.670 50.003 -3.452 1.00 94.75 186 GLU A N 1
ATOM 1424 C CA . GLU A 1 186 ? 48.879 50.313 -2.671 1.00 94.75 186 GLU A CA 1
ATOM 1425 C C . GLU A 1 186 ? 49.130 49.268 -1.576 1.00 94.75 186 GLU A C 1
ATOM 1427 O O . GLU A 1 186 ? 50.232 48.723 -1.456 1.00 94.75 186 GLU A O 1
ATOM 1432 N N . GLU A 1 187 ? 48.086 48.928 -0.823 1.00 94.19 187 GLU A N 1
ATOM 1433 C CA . GLU A 1 187 ? 48.168 47.955 0.261 1.00 94.19 187 GLU A CA 1
ATOM 1434 C C . GLU A 1 187 ? 48.322 46.527 -0.277 1.00 94.19 187 GLU A C 1
ATOM 1436 O O . GLU A 1 187 ? 49.106 45.736 0.250 1.00 94.19 187 GLU A O 1
ATOM 1441 N N . PHE A 1 188 ? 47.675 46.215 -1.403 1.00 96.06 188 PHE A N 1
ATOM 1442 C CA . PHE A 1 188 ? 47.883 44.966 -2.134 1.00 96.06 188 PHE A CA 1
ATOM 1443 C C . PHE A 1 188 ? 49.345 44.801 -2.588 1.00 96.06 188 PHE A C 1
ATOM 1445 O O . PHE A 1 188 ? 49.949 43.746 -2.373 1.00 96.06 188 PHE A O 1
ATOM 1452 N N . ILE A 1 189 ? 49.960 45.857 -3.139 1.00 96.56 189 ILE A N 1
ATOM 1453 C CA . ILE A 1 189 ? 51.388 45.887 -3.496 1.00 96.56 189 ILE A CA 1
ATOM 1454 C C . ILE A 1 189 ? 52.264 45.705 -2.252 1.00 96.56 189 ILE A C 1
ATOM 1456 O O . ILE A 1 189 ? 53.257 44.968 -2.307 1.00 96.56 189 ILE A O 1
ATOM 1460 N N . ARG A 1 190 ? 51.915 46.345 -1.127 1.00 95.81 190 ARG A N 1
ATOM 1461 C CA . ARG A 1 190 ? 52.640 46.209 0.145 1.00 95.81 190 ARG A CA 1
ATOM 1462 C C . ARG A 1 190 ? 52.624 44.762 0.631 1.00 95.81 190 ARG A C 1
ATOM 1464 O O . ARG A 1 190 ? 53.692 44.206 0.906 1.00 95.81 190 ARG A O 1
ATOM 1471 N N . HIS A 1 191 ? 51.446 44.144 0.681 1.00 96.12 191 HIS A N 1
ATOM 1472 C CA . HIS A 1 191 ? 51.271 42.748 1.071 1.00 96.12 191 HIS A CA 1
ATOM 1473 C C . HIS A 1 191 ? 52.067 41.818 0.154 1.00 96.12 191 HIS A C 1
ATOM 1475 O O . HIS A 1 191 ? 52.945 41.097 0.628 1.00 96.12 191 HIS A O 1
ATOM 1481 N N . ALA A 1 192 ? 51.866 41.906 -1.162 1.00 95.81 192 ALA A N 1
ATOM 1482 C CA . ALA A 1 192 ? 52.578 41.084 -2.138 1.00 95.81 192 ALA A CA 1
ATOM 1483 C C . ALA A 1 192 ? 54.106 41.245 -2.048 1.00 95.81 192 ALA A C 1
ATOM 1485 O O . ALA A 1 192 ? 54.857 40.273 -2.129 1.00 95.81 192 ALA A O 1
ATOM 1486 N N . THR A 1 193 ? 54.599 42.464 -1.815 1.00 95.25 193 THR A N 1
ATOM 1487 C CA . THR A 1 193 ? 56.037 42.713 -1.646 1.00 95.25 193 THR A CA 1
ATOM 1488 C C . THR A 1 193 ? 56.598 42.001 -0.416 1.00 95.25 193 THR A C 1
ATOM 1490 O O . THR A 1 193 ? 57.710 41.469 -0.478 1.00 95.25 193 THR A O 1
ATOM 1493 N N . LEU A 1 194 ? 55.856 41.991 0.695 1.00 95.00 194 LEU A N 1
ATOM 1494 C CA . LEU A 1 194 ? 56.251 41.286 1.913 1.00 95.00 194 LEU A CA 1
ATOM 1495 C C . LEU A 1 194 ? 56.239 39.772 1.701 1.00 95.00 194 LEU A C 1
ATOM 1497 O O . LEU A 1 194 ? 57.237 39.122 2.005 1.00 95.00 194 LEU A O 1
ATOM 1501 N N . LEU A 1 195 ? 55.183 39.225 1.098 1.00 95.62 195 LEU A N 1
ATOM 1502 C CA . LEU A 1 195 ? 55.085 37.787 0.833 1.00 95.62 195 LEU A CA 1
ATOM 1503 C C . LEU A 1 195 ? 56.215 37.287 -0.072 1.00 95.62 195 LEU A C 1
ATOM 1505 O O . LEU A 1 195 ? 56.880 36.304 0.257 1.00 95.62 195 LEU A O 1
ATOM 1509 N N . ARG A 1 196 ? 56.536 38.038 -1.134 1.00 94.19 196 ARG A N 1
ATOM 1510 C CA . ARG A 1 196 ? 57.677 37.734 -2.007 1.00 94.19 196 ARG A CA 1
ATOM 1511 C C . ARG A 1 196 ? 59.003 37.732 -1.246 1.00 94.19 196 ARG A C 1
ATOM 1513 O O . ARG A 1 196 ? 59.839 36.866 -1.473 1.00 94.19 196 ARG A O 1
ATOM 1520 N N . LYS A 1 197 ? 59.220 38.699 -0.343 1.00 92.31 197 LYS A N 1
ATOM 1521 C CA . LYS A 1 197 ? 60.446 38.764 0.480 1.00 92.31 197 LYS A CA 1
ATOM 1522 C C . LYS A 1 197 ? 60.578 37.570 1.427 1.00 92.31 197 LYS A C 1
ATOM 1524 O O . LYS A 1 197 ? 61.699 37.189 1.745 1.00 92.31 197 LYS A O 1
ATOM 1529 N N . HIS A 1 198 ? 59.457 36.999 1.854 1.00 92.12 198 HIS A N 1
ATOM 1530 C CA . HIS A 1 198 ? 59.407 35.782 2.661 1.00 92.12 198 HIS A CA 1
ATOM 1531 C C . HIS A 1 198 ? 59.438 34.491 1.828 1.00 92.12 198 HIS A C 1
ATOM 1533 O O . HIS A 1 198 ? 59.440 33.410 2.405 1.00 92.12 198 HIS A O 1
ATOM 1539 N N . GLY A 1 199 ? 59.489 34.589 0.494 1.00 91.31 199 GLY A N 1
ATOM 1540 C CA . GLY A 1 199 ? 59.550 33.434 -0.399 1.00 91.31 199 GLY A CA 1
ATOM 1541 C C . GLY A 1 199 ? 58.268 32.601 -0.438 1.00 91.31 199 GLY A C 1
ATOM 1542 O O . GLY A 1 199 ? 58.343 31.437 -0.815 1.00 91.31 199 GLY A O 1
ATOM 1543 N N . ALA A 1 200 ? 57.121 33.162 -0.041 1.00 95.00 200 ALA A N 1
ATOM 1544 C CA . ALA A 1 200 ? 55.842 32.457 -0.019 1.00 95.00 200 ALA A CA 1
ATOM 1545 C C . ALA A 1 200 ? 55.119 32.523 -1.373 1.00 95.00 200 ALA A C 1
ATOM 1547 O O . ALA A 1 200 ? 55.195 33.538 -2.070 1.00 95.00 200 ALA A O 1
ATOM 1548 N N . ALA A 1 201 ? 54.373 31.468 -1.703 1.00 96.81 201 ALA A N 1
ATOM 1549 C CA . ALA A 1 201 ? 53.357 31.509 -2.751 1.00 96.81 201 ALA A CA 1
ATOM 1550 C C . ALA A 1 201 ? 52.098 32.228 -2.241 1.00 96.81 201 ALA A C 1
ATOM 1552 O O . ALA A 1 201 ? 51.884 32.349 -1.031 1.00 96.81 201 ALA A O 1
ATOM 1553 N N . VAL A 1 202 ? 51.263 32.727 -3.151 1.00 96.44 202 VAL A N 1
ATOM 1554 C CA . VAL A 1 202 ? 50.134 33.588 -2.784 1.00 96.44 202 VAL A CA 1
ATOM 1555 C C . VAL A 1 202 ? 48.848 33.198 -3.497 1.00 96.44 202 VAL A C 1
ATOM 1557 O O . VAL A 1 202 ? 48.824 33.087 -4.719 1.00 96.44 202 VAL A O 1
ATOM 1560 N N . VAL A 1 203 ? 47.773 33.038 -2.722 1.00 96.19 203 VAL A N 1
ATOM 1561 C CA . VAL A 1 203 ? 46.401 32.990 -3.228 1.00 96.19 203 VAL A CA 1
ATOM 1562 C C . VAL A 1 203 ? 45.874 34.413 -3.350 1.00 96.19 203 VAL A C 1
ATOM 1564 O O . VAL A 1 203 ? 45.956 35.216 -2.415 1.00 96.19 203 VAL A O 1
ATOM 1567 N N . VAL A 1 204 ? 45.335 34.729 -4.520 1.00 96.25 204 VAL A N 1
ATOM 1568 C CA . VAL A 1 204 ? 44.787 36.035 -4.857 1.00 96.25 204 VAL A CA 1
ATOM 1569 C C . VAL A 1 204 ? 43.308 35.874 -5.152 1.00 96.25 204 VAL A C 1
ATOM 1571 O O . VAL A 1 204 ? 42.939 35.319 -6.188 1.00 96.25 204 VAL A O 1
ATOM 1574 N N . MET A 1 205 ? 42.465 36.372 -4.252 1.00 94.12 205 MET A N 1
ATOM 1575 C CA . MET A 1 205 ? 41.019 36.330 -4.459 1.00 94.12 205 MET A CA 1
ATOM 1576 C C . MET A 1 205 ? 40.596 37.333 -5.529 1.00 94.12 205 MET A C 1
ATOM 1578 O O . MET A 1 205 ? 41.071 38.475 -5.546 1.00 94.12 205 MET A O 1
ATOM 1582 N N . ALA A 1 206 ? 39.644 36.935 -6.373 1.00 95.06 206 ALA A N 1
ATOM 1583 C CA . ALA A 1 206 ? 38.968 37.812 -7.323 1.00 95.06 206 ALA A CA 1
ATOM 1584 C C . ALA A 1 206 ? 37.997 38.765 -6.596 1.00 95.06 206 ALA A C 1
ATOM 1586 O O . ALA A 1 206 ? 36.777 38.667 -6.702 1.00 95.06 206 ALA A O 1
ATOM 1587 N N . PHE A 1 207 ? 38.560 39.671 -5.800 1.00 94.25 207 PHE A N 1
ATOM 1588 C CA . PHE A 1 207 ? 37.853 40.698 -5.046 1.00 94.25 207 PHE A CA 1
ATOM 1589 C C . PHE A 1 207 ? 38.629 42.010 -5.195 1.00 94.25 207 PHE A C 1
ATOM 1591 O O . PHE A 1 207 ? 39.774 42.122 -4.749 1.00 94.25 207 PHE A O 1
ATOM 1598 N N . ASP A 1 208 ? 38.017 42.998 -5.840 1.00 94.19 208 ASP A N 1
ATOM 1599 C CA . ASP A 1 208 ? 38.570 44.341 -5.980 1.00 94.19 208 ASP A CA 1
ATOM 1600 C C . ASP A 1 208 ? 37.727 45.384 -5.229 1.00 94.19 208 ASP A C 1
ATOM 1602 O O . ASP A 1 208 ? 36.865 45.062 -4.412 1.00 94.19 208 ASP A O 1
ATOM 1606 N N . GLU A 1 209 ? 38.010 46.661 -5.448 1.00 93.12 209 GLU A N 1
ATOM 1607 C CA . GLU A 1 209 ? 37.315 47.770 -4.798 1.00 93.12 209 GLU A CA 1
ATOM 1608 C C . GLU A 1 209 ? 35.829 47.867 -5.206 1.00 93.12 209 GLU A C 1
ATOM 1610 O O . GLU A 1 209 ? 35.069 48.576 -4.549 1.00 93.12 209 GLU A O 1
ATOM 1615 N N . GLN A 1 210 ? 35.408 47.166 -6.270 1.00 89.38 210 GLN A N 1
ATOM 1616 C CA . GLN A 1 210 ? 34.026 47.145 -6.763 1.00 89.38 210 GLN A CA 1
ATOM 1617 C C . GLN A 1 210 ? 33.202 46.010 -6.152 1.00 89.38 210 GLN A C 1
ATOM 1619 O O . GLN A 1 210 ? 31.978 46.107 -6.109 1.00 89.38 210 GLN A O 1
ATOM 1624 N N . GLY A 1 211 ? 33.847 44.958 -5.649 1.00 89.56 211 GLY A N 1
ATOM 1625 C CA . GLY A 1 211 ? 33.152 43.823 -5.057 1.00 89.56 211 GLY A CA 1
ATOM 1626 C C . GLY A 1 211 ? 33.838 42.490 -5.317 1.00 89.56 211 GLY A C 1
ATOM 1627 O O . GLY A 1 211 ? 34.917 42.404 -5.908 1.00 89.56 211 GLY A O 1
ATOM 1628 N N . GLN A 1 212 ? 33.196 41.435 -4.828 1.00 91.31 212 GLN A N 1
ATOM 1629 C CA . GLN A 1 212 ? 33.585 40.059 -5.102 1.00 91.31 212 GLN A CA 1
ATOM 1630 C C . GLN A 1 212 ? 33.072 39.658 -6.491 1.00 91.31 212 GLN A C 1
ATOM 1632 O O . GLN A 1 212 ? 31.908 39.901 -6.793 1.00 91.31 212 GLN A O 1
ATOM 1637 N N . ALA A 1 213 ? 33.918 39.041 -7.319 1.00 91.12 213 ALA A N 1
ATOM 1638 C CA . ALA A 1 213 ? 33.520 38.610 -8.659 1.00 91.12 213 ALA A CA 1
ATOM 1639 C C . ALA A 1 213 ? 32.475 37.487 -8.621 1.00 91.12 213 ALA A C 1
ATOM 1641 O O . ALA A 1 213 ? 32.752 36.401 -8.090 1.00 91.12 213 ALA A O 1
ATOM 1642 N N . ALA A 1 214 ? 31.326 37.732 -9.252 1.00 87.06 214 ALA A N 1
ATOM 1643 C CA . ALA A 1 214 ? 30.237 36.772 -9.377 1.00 87.06 214 ALA A CA 1
ATOM 1644 C C . ALA A 1 214 ? 30.216 36.110 -10.760 1.00 87.06 214 ALA A C 1
ATOM 1646 O O . ALA A 1 214 ? 30.151 34.885 -10.839 1.00 87.06 214 ALA A O 1
ATOM 1647 N N . THR A 1 215 ? 30.373 36.906 -11.818 1.00 92.56 215 THR A N 1
ATOM 1648 C CA . THR A 1 215 ? 30.273 36.470 -13.225 1.00 92.56 215 THR A CA 1
ATOM 1649 C C . THR A 1 215 ? 31.614 36.042 -13.823 1.00 92.56 215 THR A C 1
ATOM 1651 O O . THR A 1 215 ? 32.679 36.420 -13.324 1.00 92.56 215 THR A O 1
ATOM 1654 N N . GLU A 1 216 ? 31.582 35.288 -14.925 1.00 93.81 216 GLU A N 1
ATOM 1655 C CA . GLU A 1 216 ? 32.775 34.894 -15.688 1.00 93.81 216 GLU A CA 1
ATOM 1656 C C . GLU A 1 216 ? 33.668 36.107 -16.027 1.00 93.81 216 GLU A C 1
ATOM 1658 O O . GLU A 1 216 ? 34.876 36.103 -15.766 1.00 93.81 216 GLU A O 1
ATOM 1663 N N . GLU A 1 217 ? 33.080 37.183 -16.553 1.00 94.56 217 GLU A N 1
ATOM 1664 C CA . GLU A 1 217 ? 33.789 38.395 -16.965 1.00 94.56 217 GLU A CA 1
ATOM 1665 C C . GLU A 1 217 ? 34.474 39.098 -15.794 1.00 94.56 217 GLU A C 1
ATOM 1667 O O . GLU A 1 217 ? 35.623 39.535 -15.913 1.00 94.56 217 GLU A O 1
ATOM 1672 N N . GLU A 1 218 ? 33.793 39.212 -14.652 1.00 94.38 218 GLU A N 1
ATOM 1673 C CA . GLU A 1 218 ? 34.359 39.832 -13.456 1.00 94.38 218 GLU A CA 1
ATOM 1674 C C . GLU A 1 218 ? 35.538 39.027 -12.917 1.00 94.38 218 GLU A C 1
ATOM 1676 O O . GLU A 1 218 ? 36.565 39.615 -12.563 1.00 94.38 218 GLU A O 1
ATOM 1681 N N . LYS A 1 219 ? 35.417 37.693 -12.900 1.00 95.62 219 LYS A N 1
ATOM 1682 C CA . LYS A 1 219 ? 36.479 36.782 -12.456 1.00 95.62 219 LYS A CA 1
ATOM 1683 C C . LYS A 1 219 ? 37.740 36.984 -13.292 1.00 95.62 219 LYS A C 1
ATOM 1685 O O . LYS A 1 219 ? 38.808 37.259 -12.742 1.00 95.62 219 LYS A O 1
ATOM 1690 N N . VAL A 1 220 ? 37.608 36.937 -14.619 1.00 96.44 220 VAL A N 1
ATOM 1691 C CA . VAL A 1 220 ? 38.728 37.120 -15.556 1.00 96.44 220 VAL A CA 1
ATOM 1692 C C . VAL A 1 220 ? 39.331 38.522 -15.426 1.00 96.44 220 VAL A C 1
ATOM 1694 O O . VAL A 1 220 ? 40.546 38.659 -15.271 1.00 96.44 220 VAL A O 1
ATOM 1697 N N . ARG A 1 221 ? 38.494 39.570 -15.400 1.00 95.94 221 ARG A N 1
ATOM 1698 C CA . ARG A 1 221 ? 38.927 40.974 -15.281 1.00 95.94 221 ARG A CA 1
ATOM 1699 C C . ARG A 1 221 ? 39.763 41.213 -14.023 1.00 95.94 221 ARG A C 1
ATOM 1701 O O . ARG A 1 221 ? 40.829 41.830 -14.106 1.00 95.94 221 ARG A O 1
ATOM 1708 N N . ILE A 1 222 ? 39.293 40.751 -12.860 1.00 96.38 222 ILE A N 1
ATOM 1709 C CA . ILE A 1 222 ? 39.990 40.977 -11.586 1.00 96.38 222 ILE A CA 1
ATOM 1710 C C . ILE A 1 222 ? 41.285 40.164 -11.531 1.00 96.38 222 ILE A C 1
ATOM 1712 O O . ILE A 1 222 ? 42.325 40.717 -11.167 1.00 96.38 222 ILE A O 1
ATOM 1716 N N . CYS A 1 223 ? 41.266 38.891 -11.938 1.00 97.06 223 CYS A N 1
ATOM 1717 C CA . CYS A 1 223 ? 42.475 38.065 -11.986 1.00 97.06 223 CYS A CA 1
ATOM 1718 C C . CYS A 1 223 ? 43.529 38.668 -12.923 1.00 97.06 223 CYS A C 1
ATOM 1720 O O . CYS A 1 223 ? 44.690 38.800 -12.533 1.00 97.06 223 CYS A O 1
ATOM 1722 N N . LYS A 1 224 ? 43.131 39.144 -14.109 1.00 96.69 224 LYS A N 1
ATOM 1723 C CA . LYS A 1 224 ? 44.048 39.795 -15.048 1.00 96.69 224 LYS A CA 1
ATOM 1724 C C . LYS A 1 224 ? 44.658 41.077 -14.482 1.00 96.69 224 LYS A C 1
ATOM 1726 O O . LYS A 1 224 ? 45.870 41.279 -14.583 1.00 96.69 224 LYS A O 1
ATOM 1731 N N . ARG A 1 225 ? 43.851 41.923 -13.831 1.00 96.12 225 ARG A N 1
ATOM 1732 C CA . ARG A 1 225 ? 44.339 43.146 -13.169 1.00 96.12 225 ARG A CA 1
ATOM 1733 C C . ARG A 1 225 ? 45.342 42.814 -12.064 1.00 96.12 225 ARG A C 1
ATOM 1735 O O . ARG A 1 225 ? 46.415 43.414 -12.005 1.00 96.12 225 ARG A O 1
ATOM 1742 N N . SER A 1 226 ? 45.022 41.836 -11.223 1.00 97.00 226 SER A N 1
ATOM 1743 C CA . SER A 1 226 ? 45.918 41.347 -10.175 1.00 97.00 226 SER A CA 1
ATOM 1744 C C . SER A 1 226 ? 47.221 40.777 -10.738 1.00 97.00 226 SER A C 1
ATOM 1746 O O . SER A 1 226 ? 48.290 41.087 -10.214 1.00 97.00 226 SER A O 1
ATOM 1748 N N . TYR A 1 227 ? 47.159 40.008 -11.830 1.00 97.38 227 TYR A N 1
ATOM 1749 C CA . TYR A 1 227 ? 48.331 39.477 -12.530 1.00 97.38 227 TYR A CA 1
ATOM 1750 C C . TYR A 1 227 ? 49.254 40.603 -12.996 1.00 97.38 227 TYR A C 1
ATOM 1752 O O . TYR A 1 227 ? 50.457 40.577 -12.731 1.00 97.38 227 TYR A O 1
ATOM 1760 N N . ASP A 1 228 ? 48.691 41.633 -13.630 1.00 96.00 228 ASP A N 1
ATOM 1761 C CA . ASP A 1 228 ? 49.475 42.754 -14.139 1.00 96.00 228 ASP A CA 1
ATOM 1762 C C . ASP A 1 228 ? 50.157 43.535 -13.011 1.00 96.00 228 ASP A C 1
ATOM 1764 O O . ASP A 1 228 ? 51.313 43.939 -13.150 1.00 96.00 228 ASP A O 1
ATOM 1768 N N . VAL A 1 229 ? 49.494 43.707 -11.866 1.00 96.19 229 VAL A N 1
ATOM 1769 C CA . VAL A 1 229 ? 50.109 44.334 -10.689 1.00 96.19 229 VAL A CA 1
ATOM 1770 C C . VAL A 1 229 ? 51.222 43.449 -10.116 1.00 96.19 229 VAL A C 1
ATOM 1772 O O . VAL A 1 229 ? 52.342 43.925 -9.907 1.00 96.19 229 VAL A O 1
ATOM 1775 N N . LEU A 1 230 ? 50.961 42.160 -9.899 1.00 96.88 230 LEU A N 1
ATOM 1776 C CA . LEU A 1 230 ? 51.916 41.241 -9.277 1.00 96.88 230 LEU A CA 1
ATOM 1777 C C . LEU A 1 230 ? 53.154 41.008 -10.147 1.00 96.88 230 LEU A C 1
ATOM 1779 O O . LEU A 1 230 ? 54.284 41.153 -9.676 1.00 96.88 230 LEU A O 1
ATOM 1783 N N . VAL A 1 231 ? 52.972 40.706 -11.429 1.00 96.06 231 VAL A N 1
ATOM 1784 C CA . VAL A 1 231 ? 54.076 40.353 -12.327 1.00 96.06 231 VAL A CA 1
ATOM 1785 C C . VAL A 1 231 ? 54.817 41.597 -12.813 1.00 96.06 231 VAL A C 1
ATOM 1787 O O . VAL A 1 231 ? 56.051 41.633 -12.773 1.00 96.06 231 VAL A O 1
ATOM 1790 N N . ASN A 1 232 ? 54.103 42.655 -13.215 1.00 94.56 232 ASN A N 1
ATOM 1791 C CA . ASN A 1 232 ? 54.754 43.816 -13.829 1.00 94.56 232 ASN A CA 1
ATOM 1792 C C . ASN A 1 232 ? 55.265 44.829 -12.797 1.00 94.56 232 ASN A C 1
ATOM 1794 O O . ASN A 1 232 ? 56.360 45.366 -12.985 1.00 94.56 232 ASN A O 1
ATOM 1798 N N . LYS A 1 233 ? 54.516 45.082 -11.709 1.00 93.94 233 LYS A N 1
ATOM 1799 C CA . LYS A 1 233 ? 54.902 46.070 -10.680 1.00 93.94 233 LYS A CA 1
ATOM 1800 C C . LYS A 1 233 ? 55.669 45.431 -9.527 1.00 93.94 233 LYS A C 1
ATOM 1802 O O . LYS A 1 233 ? 56.768 45.879 -9.205 1.00 93.94 233 LYS A O 1
ATOM 1807 N N . VAL A 1 234 ? 55.125 44.371 -8.926 1.00 95.06 234 VAL A N 1
ATOM 1808 C CA . VAL A 1 234 ? 55.751 43.726 -7.758 1.00 95.06 234 VAL A CA 1
ATOM 1809 C C . VAL A 1 234 ? 56.927 42.843 -8.172 1.00 95.06 234 VAL A C 1
ATOM 1811 O O . VAL A 1 234 ? 57.856 42.695 -7.385 1.00 95.06 234 VAL A O 1
ATOM 1814 N N . ARG A 1 235 ? 56.957 42.325 -9.410 1.00 95.56 235 ARG A N 1
ATOM 1815 C CA . ARG A 1 235 ? 57.895 41.281 -9.872 1.00 95.56 235 ARG A CA 1
ATOM 1816 C C . ARG A 1 235 ? 57.768 40.011 -9.026 1.00 95.56 235 ARG A C 1
ATOM 1818 O O . ARG A 1 235 ? 58.763 39.494 -8.514 1.00 95.56 235 ARG A O 1
ATOM 1825 N N . PHE A 1 236 ? 56.529 39.591 -8.795 1.00 96.19 236 PHE A N 1
ATOM 1826 C CA . PHE A 1 236 ? 56.194 38.314 -8.177 1.00 96.19 236 PHE A CA 1
ATOM 1827 C C . PHE A 1 236 ? 56.354 37.194 -9.225 1.00 96.19 236 PHE A C 1
ATOM 1829 O O . PHE A 1 236 ? 55.935 37.410 -10.366 1.00 96.19 236 PHE A O 1
ATOM 1836 N N . PRO A 1 237 ? 56.970 36.042 -8.897 1.00 94.38 237 PRO A N 1
ATOM 1837 C CA . PRO A 1 237 ? 57.070 34.922 -9.834 1.00 94.38 237 PRO A CA 1
ATOM 1838 C C . PRO A 1 237 ? 55.672 34.423 -10.231 1.00 94.38 237 PRO A C 1
ATOM 1840 O O . PRO A 1 237 ? 54.882 34.117 -9.336 1.00 94.38 237 PRO A O 1
ATOM 1843 N N . PRO A 1 238 ? 55.324 34.359 -11.528 1.00 93.62 238 PRO A N 1
ATOM 1844 C CA . PRO A 1 238 ? 53.981 33.967 -11.956 1.00 93.62 238 PRO A CA 1
ATOM 1845 C C . PRO A 1 238 ? 53.627 32.524 -11.570 1.00 93.62 238 PRO A C 1
ATOM 1847 O O . PRO A 1 238 ? 52.471 32.247 -11.268 1.00 93.62 238 PRO A O 1
ATOM 1850 N N . GLU A 1 239 ? 54.613 31.627 -11.498 1.00 93.19 239 GLU A N 1
ATOM 1851 C CA . GLU A 1 239 ? 54.454 30.249 -11.022 1.00 93.19 239 GLU A CA 1
ATOM 1852 C C . GLU A 1 239 ? 54.135 30.132 -9.525 1.00 93.19 239 GLU A C 1
ATOM 1854 O O . GLU A 1 239 ? 53.760 29.053 -9.085 1.00 93.19 239 GLU A O 1
ATOM 1859 N N . ASP A 1 240 ? 54.262 31.216 -8.753 1.00 95.50 240 ASP A N 1
ATOM 1860 C CA . ASP A 1 240 ? 53.944 31.272 -7.320 1.00 95.50 240 ASP A CA 1
ATOM 1861 C C . ASP A 1 240 ? 52.614 31.988 -7.034 1.00 95.50 240 ASP A C 1
ATOM 1863 O O . ASP A 1 240 ? 52.264 32.224 -5.873 1.00 95.50 240 ASP A O 1
ATOM 1867 N N . ILE A 1 241 ? 51.873 32.342 -8.088 1.00 97.12 241 ILE A N 1
ATOM 1868 C CA . ILE A 1 241 ? 50.558 32.976 -8.004 1.00 97.12 241 ILE A CA 1
ATOM 1869 C C . ILE A 1 241 ? 49.482 31.909 -8.190 1.00 97.12 241 ILE A C 1
ATOM 1871 O O . ILE A 1 241 ? 49.459 31.189 -9.190 1.00 97.12 241 ILE A O 1
ATOM 1875 N N . ILE A 1 242 ? 48.561 31.852 -7.235 1.00 96.75 242 ILE A N 1
ATOM 1876 C CA . ILE A 1 242 ? 47.343 31.051 -7.278 1.00 96.75 242 ILE A CA 1
ATOM 1877 C C . ILE A 1 242 ? 46.172 32.034 -7.332 1.00 96.75 242 ILE A C 1
ATOM 1879 O O . ILE A 1 242 ? 46.006 32.841 -6.425 1.00 96.75 242 ILE A O 1
ATOM 1883 N N . PHE A 1 243 ? 45.357 32.017 -8.380 1.00 97.12 243 PHE A N 1
ATOM 1884 C CA . PHE A 1 243 ? 44.110 32.779 -8.389 1.00 97.12 243 PHE A CA 1
ATOM 1885 C C . PHE A 1 243 ? 42.993 31.974 -7.747 1.00 97.12 243 PHE A C 1
ATOM 1887 O O . PHE A 1 243 ? 42.813 30.814 -8.095 1.00 97.12 243 PHE A O 1
ATOM 1894 N N . ASP A 1 244 ? 42.214 32.609 -6.875 1.00 94.50 244 ASP A N 1
ATOM 1895 C CA . ASP A 1 244 ? 40.902 32.122 -6.455 1.00 94.50 244 ASP A CA 1
ATOM 1896 C C . ASP A 1 244 ? 39.826 32.992 -7.127 1.00 94.50 244 ASP A C 1
ATOM 1898 O O . ASP A 1 244 ? 39.548 34.102 -6.657 1.00 94.50 244 ASP A O 1
ATOM 1902 N N . PRO A 1 245 ? 39.219 32.532 -8.239 1.00 93.31 245 PRO A N 1
ATOM 1903 C CA . PRO A 1 245 ? 38.133 33.235 -8.919 1.00 93.31 245 PRO A CA 1
ATOM 1904 C C . PRO A 1 245 ? 36.834 33.338 -8.097 1.00 93.31 245 PRO A C 1
ATOM 1906 O O . PRO A 1 245 ? 35.835 33.848 -8.598 1.00 93.31 245 PRO A O 1
ATOM 1909 N N . ASN A 1 246 ? 36.822 32.876 -6.845 1.00 89.94 246 ASN A N 1
ATOM 1910 C CA . ASN A 1 246 ? 35.666 32.668 -5.981 1.00 89.94 246 ASN A CA 1
ATOM 1911 C C . ASN A 1 246 ? 34.750 31.555 -6.487 1.00 89.94 246 ASN A C 1
ATOM 1913 O O . ASN A 1 246 ? 33.973 31.734 -7.429 1.00 89.94 246 ASN A O 1
ATOM 1917 N N . VAL A 1 247 ? 34.771 30.429 -5.785 1.00 90.19 247 VAL A N 1
ATOM 1918 C CA . VAL A 1 247 ? 33.711 29.423 -5.883 1.00 90.19 247 VAL A CA 1
ATOM 1919 C C . VAL A 1 247 ? 32.506 29.914 -5.079 1.00 90.19 247 VAL A C 1
ATOM 1921 O O . VAL A 1 247 ? 32.596 30.073 -3.859 1.00 90.19 247 VAL A O 1
ATOM 1924 N N . LEU A 1 248 ? 31.390 30.168 -5.763 1.00 91.06 248 LEU A N 1
ATOM 1925 C CA . LEU A 1 248 ? 30.137 30.619 -5.155 1.00 91.06 248 LEU A CA 1
ATOM 1926 C C . LEU A 1 248 ? 29.124 29.471 -5.061 1.00 91.06 248 LEU A C 1
ATOM 1928 O O . LEU A 1 248 ? 29.256 28.443 -5.723 1.00 91.06 248 LEU A O 1
ATOM 1932 N N . THR A 1 249 ? 28.132 29.627 -4.186 1.00 91.38 249 THR A N 1
ATOM 1933 C CA . THR A 1 249 ? 27.162 28.569 -3.884 1.00 91.38 249 THR A CA 1
ATOM 1934 C C . THR A 1 249 ? 26.147 28.391 -5.006 1.00 91.38 249 THR A C 1
ATOM 1936 O O . THR A 1 249 ? 25.435 29.331 -5.342 1.00 91.38 249 THR A O 1
ATOM 1939 N N . ILE A 1 250 ? 26.023 27.163 -5.510 1.00 91.25 250 ILE A N 1
ATOM 1940 C CA . ILE A 1 250 ? 24.982 26.765 -6.468 1.00 91.25 250 ILE A CA 1
ATOM 1941 C C . ILE A 1 250 ? 23.787 26.131 -5.743 1.00 91.25 250 ILE A C 1
ATOM 1943 O O . ILE A 1 250 ? 23.898 25.698 -4.592 1.00 91.25 250 ILE A O 1
ATOM 1947 N N . GLY A 1 251 ? 22.639 26.056 -6.420 1.00 86.75 251 GLY A N 1
ATOM 1948 C CA . GLY A 1 251 ? 21.455 25.369 -5.896 1.00 86.75 251 GLY A CA 1
ATOM 1949 C C . GLY A 1 251 ? 20.776 26.076 -4.719 1.00 86.75 251 GLY A C 1
ATOM 1950 O O . GLY A 1 251 ? 20.233 25.423 -3.832 1.00 86.75 251 GLY A O 1
ATOM 1951 N N . THR A 1 252 ? 20.824 27.411 -4.672 1.00 85.25 252 THR A N 1
ATOM 1952 C CA . THR A 1 252 ? 20.163 28.208 -3.619 1.00 85.25 252 THR A CA 1
ATOM 1953 C C . THR A 1 252 ? 18.705 28.550 -3.932 1.00 85.25 252 THR A C 1
ATOM 1955 O O . THR A 1 252 ? 18.040 29.158 -3.097 1.00 85.25 252 THR A O 1
ATOM 1958 N N . GLY A 1 253 ? 18.231 28.238 -5.142 1.00 79.00 253 GLY A N 1
ATOM 1959 C CA . GLY A 1 253 ? 16.913 28.640 -5.649 1.00 79.00 253 GLY A CA 1
ATOM 1960 C C . GLY A 1 253 ? 16.829 30.097 -6.119 1.00 79.00 253 GLY A C 1
ATOM 1961 O O . GLY A 1 253 ? 15.747 30.562 -6.454 1.00 79.00 253 GLY A O 1
ATOM 1962 N N . MET A 1 254 ? 17.948 30.829 -6.140 1.00 83.19 254 MET A N 1
ATOM 1963 C CA . MET A 1 254 ? 18.015 32.195 -6.670 1.00 83.19 254 MET A CA 1
ATOM 1964 C C . MET A 1 254 ? 18.551 32.152 -8.101 1.00 83.19 254 MET A C 1
ATOM 1966 O O . MET A 1 254 ? 19.605 31.565 -8.337 1.00 83.19 254 MET A O 1
ATOM 1970 N N . GLU A 1 255 ? 17.848 32.787 -9.038 1.00 81.62 255 GLU A N 1
ATOM 1971 C CA . GLU A 1 255 ? 18.196 32.786 -10.469 1.00 81.62 255 GLU A CA 1
ATOM 1972 C C . GLU A 1 255 ? 19.614 33.323 -10.725 1.00 81.62 255 GLU A C 1
ATOM 1974 O O . GLU A 1 255 ? 20.387 32.734 -11.476 1.00 81.62 255 GLU A O 1
ATOM 1979 N N . GLU A 1 256 ? 20.005 34.374 -10.000 1.00 82.44 256 GLU A N 1
ATOM 1980 C CA . GLU A 1 256 ? 21.347 34.968 -10.048 1.00 82.44 256 GLU A CA 1
ATOM 1981 C C . GLU A 1 256 ? 22.480 34.000 -9.660 1.00 82.44 256 GLU A C 1
ATOM 1983 O O . GLU A 1 256 ? 23.632 34.242 -10.008 1.00 82.44 256 GLU A O 1
ATOM 1988 N N . HIS A 1 257 ? 22.177 32.890 -8.978 1.00 88.88 257 HIS A N 1
ATOM 1989 C CA . HIS A 1 257 ? 23.168 31.895 -8.554 1.00 88.88 257 HIS A CA 1
ATOM 1990 C C . HIS A 1 257 ? 23.264 30.690 -9.495 1.00 88.88 257 HIS A C 1
ATOM 1992 O O . HIS A 1 257 ? 24.140 29.839 -9.319 1.00 88.88 257 HIS A O 1
ATOM 1998 N N . ALA A 1 258 ? 22.368 30.589 -10.480 1.00 85.44 258 ALA A N 1
ATOM 1999 C CA . ALA A 1 258 ? 22.249 29.406 -11.325 1.00 85.44 258 ALA A CA 1
ATOM 2000 C C . ALA A 1 258 ? 23.522 29.153 -12.150 1.00 85.44 258 ALA A C 1
ATOM 2002 O O . ALA A 1 258 ? 23.933 28.009 -12.317 1.00 85.44 258 ALA A O 1
ATOM 2003 N N . ASN A 1 259 ? 24.203 30.218 -12.586 1.00 92.25 259 ASN A N 1
ATOM 2004 C CA . ASN A 1 259 ? 25.382 30.115 -13.449 1.00 92.25 259 ASN A CA 1
ATOM 2005 C C . ASN A 1 259 ? 26.724 30.069 -12.702 1.00 92.25 259 ASN A C 1
ATOM 2007 O O . ASN A 1 259 ? 27.758 29.869 -13.330 1.00 92.25 259 ASN A O 1
ATOM 2011 N N . TYR A 1 260 ? 26.754 30.179 -11.371 1.00 93.56 260 TYR A N 1
ATOM 2012 C CA . TYR A 1 260 ? 28.019 30.276 -10.627 1.00 93.56 260 TYR A CA 1
ATOM 2013 C C . TYR A 1 260 ? 28.982 29.096 -10.841 1.00 93.56 260 TYR A C 1
ATOM 2015 O O . TYR A 1 260 ? 30.200 29.287 -10.786 1.00 93.56 260 TYR A O 1
ATOM 2023 N N . GLY A 1 261 ? 28.460 27.890 -11.094 1.00 91.94 261 GLY A N 1
ATOM 2024 C CA . GLY A 1 261 ? 29.271 26.711 -11.411 1.00 91.94 261 GLY A CA 1
ATOM 2025 C C . GLY A 1 261 ? 29.950 26.818 -12.779 1.00 91.94 261 GLY A C 1
ATOM 2026 O O . GLY A 1 261 ? 31.177 26.724 -12.871 1.00 91.94 261 GLY A O 1
ATOM 2027 N N . VAL A 1 262 ? 29.164 27.061 -13.831 1.00 93.69 262 VAL A N 1
ATOM 2028 C CA . VAL A 1 262 ? 29.661 27.191 -15.210 1.00 93.69 262 VAL A CA 1
ATOM 2029 C C . VAL A 1 262 ? 30.542 28.428 -15.396 1.00 93.69 262 VAL A C 1
ATOM 2031 O O . VAL A 1 262 ? 31.601 28.324 -16.015 1.00 93.69 262 VAL A O 1
ATOM 2034 N N . ASP A 1 263 ? 30.190 29.555 -14.773 1.00 94.06 263 ASP A N 1
ATOM 2035 C CA . ASP A 1 263 ? 30.967 30.799 -14.820 1.00 94.06 263 ASP A CA 1
ATOM 2036 C C . ASP A 1 263 ? 32.367 30.605 -14.233 1.00 94.06 263 ASP A C 1
ATOM 2038 O O . ASP A 1 263 ? 33.349 31.143 -14.747 1.00 94.06 263 ASP A O 1
ATOM 2042 N N . PHE A 1 264 ? 32.491 29.809 -13.164 1.00 94.75 264 PHE A N 1
ATOM 2043 C CA . PHE A 1 264 ? 33.796 29.468 -12.604 1.00 94.75 264 PHE A CA 1
ATOM 2044 C C . PHE A 1 264 ? 34.616 28.609 -13.575 1.00 94.75 264 PHE A C 1
ATOM 2046 O O . PHE A 1 264 ? 35.781 28.923 -13.832 1.00 94.75 264 PHE A O 1
ATOM 2053 N N . ILE A 1 265 ? 34.027 27.542 -14.127 1.00 94.25 265 ILE A N 1
ATOM 2054 C CA . ILE A 1 265 ? 34.714 26.615 -15.042 1.00 94.25 265 ILE A CA 1
ATOM 2055 C C . ILE A 1 265 ? 35.213 27.367 -16.283 1.00 94.25 265 ILE A C 1
ATOM 2057 O O . ILE A 1 265 ? 36.382 27.250 -16.657 1.00 94.25 265 ILE A O 1
ATOM 2061 N N . ASN A 1 266 ? 34.376 28.210 -16.882 1.00 93.94 266 ASN A N 1
ATOM 2062 C CA . ASN A 1 266 ? 34.769 28.999 -18.045 1.00 93.94 266 ASN A CA 1
ATOM 2063 C C . ASN A 1 266 ? 35.843 30.045 -17.711 1.00 93.94 266 ASN A C 1
ATOM 2065 O O . ASN A 1 266 ? 36.828 30.183 -18.447 1.00 93.94 266 ASN A O 1
ATOM 2069 N N . ALA A 1 267 ? 35.703 30.744 -16.578 1.00 94.81 267 ALA A N 1
ATOM 2070 C CA . ALA A 1 267 ? 36.696 31.715 -16.132 1.00 94.81 267 ALA A CA 1
ATOM 2071 C C . ALA A 1 267 ? 38.062 31.058 -15.905 1.00 94.81 267 ALA A C 1
ATOM 2073 O O . ALA A 1 267 ? 39.079 31.652 -16.256 1.00 94.81 267 ALA A O 1
ATOM 2074 N N . CYS A 1 268 ? 38.105 29.828 -15.377 1.00 94.56 268 CYS A N 1
ATOM 2075 C CA . CYS A 1 268 ? 39.356 29.097 -15.170 1.00 94.56 268 CYS A CA 1
ATOM 2076 C C . CYS A 1 268 ? 40.145 28.950 -16.475 1.00 94.56 268 CYS A C 1
ATOM 2078 O O . CYS A 1 268 ? 41.320 29.322 -16.545 1.00 94.56 268 CYS A O 1
ATOM 2080 N N . LYS A 1 269 ? 39.470 28.495 -17.535 1.00 92.56 269 LYS A N 1
ATOM 2081 C CA . LYS A 1 269 ? 40.073 28.337 -18.860 1.00 92.56 269 LYS A CA 1
ATOM 2082 C C . LYS A 1 269 ? 40.623 29.662 -19.395 1.00 92.56 269 LYS A C 1
ATOM 2084 O O . LYS A 1 269 ? 41.780 29.732 -19.807 1.00 92.56 269 LYS A O 1
ATOM 2089 N N . ARG A 1 270 ? 39.831 30.735 -19.319 1.00 95.12 270 ARG A N 1
ATOM 2090 C CA . ARG A 1 270 ? 40.232 32.070 -19.797 1.00 95.12 270 ARG A CA 1
ATOM 2091 C C . ARG A 1 270 ? 41.377 32.674 -18.989 1.00 95.12 270 ARG A C 1
ATOM 2093 O O . ARG A 1 270 ? 42.306 33.235 -19.560 1.00 95.12 270 ARG A O 1
ATOM 2100 N N . ILE A 1 271 ? 41.374 32.513 -17.666 1.00 95.56 271 ILE A N 1
ATOM 2101 C CA . ILE A 1 271 ? 42.470 32.975 -16.803 1.00 95.56 271 ILE A CA 1
ATOM 2102 C C . ILE A 1 271 ? 43.773 32.261 -17.175 1.00 95.56 271 ILE A C 1
ATOM 2104 O O . ILE A 1 271 ? 44.813 32.910 -17.243 1.00 95.56 271 ILE A O 1
ATOM 2108 N N . LYS A 1 272 ? 43.745 30.956 -17.474 1.00 91.69 272 LYS A N 1
ATOM 2109 C CA . LYS A 1 272 ? 44.941 30.231 -17.940 1.00 91.69 272 LYS A CA 1
ATOM 2110 C C . LYS A 1 272 ? 45.484 30.749 -19.269 1.00 91.69 272 LYS A C 1
ATOM 2112 O O . LYS A 1 272 ? 46.701 30.734 -19.464 1.00 91.69 272 LYS A O 1
ATOM 2117 N N . GLU A 1 273 ? 44.606 31.188 -20.166 1.00 91.75 273 GLU A N 1
ATOM 2118 C CA . GLU A 1 273 ? 44.975 31.769 -21.459 1.00 91.75 273 GLU A CA 1
ATOM 2119 C C . GLU A 1 273 ? 45.559 33.184 -21.300 1.00 91.75 273 GLU A C 1
ATOM 2121 O O . GLU A 1 273 ? 46.571 33.512 -21.921 1.00 91.75 273 GLU A O 1
ATOM 2126 N N . GLU A 1 274 ? 44.967 34.012 -20.435 1.00 93.88 274 GLU A N 1
ATOM 2127 C CA . GLU A 1 274 ? 45.339 35.424 -20.270 1.00 93.88 274 GLU A CA 1
ATOM 2128 C C . GLU A 1 274 ? 46.457 35.673 -19.237 1.00 93.88 274 GLU A C 1
ATOM 2130 O O . GLU A 1 274 ? 47.129 36.709 -19.279 1.00 93.88 274 GLU A O 1
ATOM 2135 N N . CYS A 1 275 ? 46.660 34.752 -18.292 1.00 95.00 275 CYS A N 1
ATOM 2136 C CA . CYS A 1 275 ? 47.627 34.844 -17.194 1.00 95.00 275 CYS A CA 1
ATOM 2137 C C . CYS A 1 275 ? 48.541 33.606 -17.199 1.00 95.00 275 CYS A C 1
ATOM 2139 O O . CYS A 1 275 ? 48.272 32.620 -16.511 1.00 95.00 275 CYS A O 1
ATOM 2141 N N . PRO A 1 276 ? 49.636 33.613 -17.979 1.00 90.31 276 PRO A N 1
ATOM 2142 C CA . PRO A 1 276 ? 50.471 32.431 -18.138 1.00 90.31 276 PRO A CA 1
ATOM 2143 C C . PRO A 1 276 ? 51.180 32.036 -16.833 1.00 90.31 276 PRO A C 1
ATOM 2145 O O . PRO A 1 276 ? 51.596 32.877 -16.041 1.00 90.31 276 PRO A O 1
ATOM 2148 N N . TYR A 1 277 ? 51.369 30.725 -16.662 1.00 91.44 277 TYR A N 1
ATOM 2149 C CA . TYR A 1 277 ? 52.082 30.063 -15.552 1.00 91.44 277 TYR A CA 1
ATOM 2150 C C . TYR A 1 277 ? 51.418 30.097 -14.170 1.00 91.44 277 TYR A C 1
ATOM 2152 O O . TYR A 1 277 ? 51.873 29.365 -13.293 1.00 91.44 277 TYR A O 1
ATOM 2160 N N . VAL A 1 278 ? 50.326 30.839 -13.989 1.00 94.62 278 VAL A N 1
ATOM 2161 C CA . VAL A 1 278 ? 49.590 30.862 -12.717 1.00 94.62 278 VAL A CA 1
ATOM 2162 C C . VAL A 1 278 ? 48.875 29.543 -12.438 1.00 94.62 278 VAL A C 1
ATOM 2164 O O . VAL A 1 278 ? 48.606 28.742 -13.346 1.00 94.62 278 VAL A O 1
ATOM 2167 N N . LYS A 1 279 ? 48.522 29.338 -11.173 1.00 94.69 279 LYS A N 1
ATOM 2168 C CA . LYS A 1 279 ? 47.625 28.275 -10.717 1.00 94.69 279 LYS A CA 1
ATOM 2169 C C . LYS A 1 279 ? 46.241 28.825 -10.419 1.00 94.69 279 LYS A C 1
ATOM 2171 O O . LYS A 1 279 ? 46.087 30.025 -10.209 1.00 94.69 279 LYS A O 1
ATOM 2176 N N . ILE A 1 280 ? 45.243 27.954 -10.406 1.00 94.50 280 ILE A N 1
ATOM 2177 C CA . ILE A 1 280 ? 43.869 28.309 -10.061 1.00 94.50 280 ILE A CA 1
ATOM 2178 C C . ILE A 1 280 ? 43.392 27.409 -8.927 1.00 94.50 280 ILE A C 1
ATOM 2180 O O . ILE A 1 280 ? 43.525 26.185 -9.001 1.00 94.50 280 ILE A O 1
ATOM 2184 N N . SER A 1 281 ? 42.865 28.041 -7.882 1.00 92.56 281 SER A N 1
ATOM 2185 C CA . SER A 1 281 ? 42.275 27.407 -6.712 1.00 92.56 281 SER A CA 1
ATOM 2186 C C . SER A 1 281 ? 40.785 27.676 -6.597 1.00 92.56 281 SER A C 1
ATOM 2188 O O . SER A 1 281 ? 40.265 28.641 -7.151 1.00 92.56 281 SER A O 1
ATOM 2190 N N . GLY A 1 282 ? 40.113 26.850 -5.800 1.00 87.31 282 GLY A N 1
ATOM 2191 C CA . GLY A 1 282 ? 38.722 27.059 -5.435 1.00 87.31 282 GLY A CA 1
ATOM 2192 C C . GLY A 1 282 ? 38.361 26.358 -4.131 1.00 87.31 282 GLY A C 1
ATOM 2193 O O . GLY A 1 282 ? 38.748 25.210 -3.895 1.00 87.31 282 GLY A O 1
ATOM 2194 N N . GLY A 1 283 ? 37.606 27.060 -3.285 1.00 84.19 283 GLY A N 1
ATOM 2195 C CA . GLY A 1 283 ? 37.006 26.507 -2.072 1.00 84.19 283 GLY A CA 1
ATOM 2196 C C . GLY A 1 283 ? 35.784 25.653 -2.401 1.00 84.19 283 GLY A C 1
ATOM 2197 O O . GLY A 1 283 ? 34.665 26.158 -2.475 1.00 84.19 283 GLY A O 1
ATOM 2198 N N . ILE A 1 284 ? 35.980 24.349 -2.580 1.00 84.38 284 ILE A N 1
ATOM 2199 C CA . ILE A 1 284 ? 34.934 23.429 -3.059 1.00 84.38 284 ILE A CA 1
ATOM 2200 C C . ILE A 1 284 ? 33.782 23.290 -2.052 1.00 84.38 284 ILE A C 1
ATOM 2202 O O . ILE A 1 284 ? 32.612 23.161 -2.423 1.00 84.38 284 ILE A O 1
ATOM 2206 N N . SER A 1 285 ? 34.082 23.430 -0.760 1.00 77.44 285 SER A N 1
ATOM 2207 C CA . SER A 1 285 ? 33.080 23.460 0.307 1.00 77.44 285 SER A CA 1
ATOM 2208 C C . SER A 1 285 ? 32.015 24.556 0.119 1.00 77.44 285 SER A C 1
ATOM 2210 O O . SER A 1 285 ? 30.861 24.330 0.503 1.00 77.44 285 SER A O 1
ATOM 2212 N N . ASN A 1 286 ? 32.351 25.686 -0.524 1.00 82.88 286 ASN A N 1
ATOM 2213 C CA . ASN A 1 286 ? 31.423 26.797 -0.782 1.00 82.88 286 ASN A CA 1
ATOM 2214 C C . ASN A 1 286 ? 30.412 26.493 -1.895 1.00 82.88 286 ASN A C 1
ATOM 2216 O O . ASN A 1 286 ? 29.269 26.949 -1.815 1.00 82.88 286 ASN A O 1
ATOM 2220 N N . LEU A 1 287 ? 30.797 25.676 -2.883 1.00 87.38 287 LEU A N 1
ATOM 2221 C CA . LEU A 1 287 ? 29.946 25.285 -4.012 1.00 87.38 287 LEU A CA 1
ATOM 2222 C C . LEU A 1 287 ? 28.653 24.622 -3.522 1.00 87.38 287 LEU A C 1
ATOM 2224 O O . LEU A 1 287 ? 27.547 24.995 -3.893 1.00 87.38 287 LEU A O 1
ATOM 2228 N N . SER A 1 288 ? 28.816 23.662 -2.612 1.00 87.88 288 SER A N 1
ATOM 2229 C CA . SER A 1 288 ? 27.749 22.793 -2.099 1.00 87.88 288 SER A CA 1
ATOM 2230 C C . SER A 1 288 ? 27.043 23.319 -0.840 1.00 87.88 288 SER A C 1
ATOM 2232 O O . SER A 1 288 ? 26.382 22.549 -0.139 1.00 87.88 288 SER A O 1
ATOM 2234 N N . PHE A 1 289 ? 27.222 24.595 -0.480 1.00 82.12 289 PHE A N 1
ATOM 2235 C CA . PHE A 1 289 ? 26.739 25.131 0.802 1.00 82.12 289 PHE A CA 1
ATOM 2236 C C . PHE A 1 289 ? 25.213 24.998 0.965 1.00 82.12 289 PHE A C 1
ATOM 2238 O O . PHE A 1 289 ? 24.750 24.714 2.072 1.00 82.12 289 PHE A O 1
ATOM 2245 N N . GLY A 1 290 ? 24.446 25.112 -0.127 1.00 77.56 290 GLY A N 1
ATOM 2246 C CA . GLY A 1 290 ? 22.991 24.903 -0.143 1.00 77.56 290 GLY A CA 1
ATOM 2247 C C . GLY A 1 290 ? 22.546 23.488 0.262 1.00 77.56 290 GLY A C 1
ATOM 2248 O O . GLY A 1 290 ? 21.428 23.300 0.732 1.00 77.56 290 GLY A O 1
ATOM 2249 N N . PHE A 1 291 ? 23.445 22.501 0.197 1.00 85.50 291 PHE A N 1
ATOM 2250 C CA . PHE A 1 291 ? 23.153 21.078 0.419 1.00 85.50 291 PHE A CA 1
ATOM 2251 C C . PHE A 1 291 ? 23.766 20.528 1.717 1.00 85.50 291 PHE A C 1
ATOM 2253 O O . PHE A 1 291 ? 24.037 19.332 1.860 1.00 85.50 291 PHE A O 1
ATOM 2260 N N . ARG A 1 292 ? 24.011 21.398 2.706 1.00 76.88 292 ARG A N 1
ATOM 2261 C CA . ARG A 1 292 ? 24.535 20.994 4.021 1.00 76.88 292 ARG A CA 1
ATOM 2262 C C . ARG A 1 292 ? 23.658 19.918 4.679 1.00 76.88 292 ARG A C 1
ATOM 2264 O O . ARG A 1 292 ? 22.430 19.931 4.590 1.00 76.88 292 ARG A O 1
ATOM 2271 N N . GLY A 1 293 ? 24.311 18.982 5.369 1.00 72.62 293 GLY A N 1
ATOM 2272 C CA . GLY A 1 293 ? 23.659 17.895 6.110 1.00 72.62 293 GLY A CA 1
ATOM 2273 C C . GLY A 1 293 ? 23.586 16.545 5.387 1.00 72.62 293 GLY A C 1
ATOM 2274 O O . GLY A 1 293 ? 23.209 15.569 6.027 1.00 72.62 293 GLY A O 1
ATOM 2275 N N . VAL A 1 294 ? 23.985 16.461 4.110 1.00 84.06 294 VAL A N 1
ATOM 2276 C CA . VAL A 1 294 ? 24.046 15.198 3.350 1.00 84.06 294 VAL A CA 1
ATOM 2277 C C . VAL A 1 294 ? 25.401 15.046 2.669 1.00 84.06 294 VAL A C 1
ATOM 2279 O O . VAL A 1 294 ? 25.642 15.633 1.618 1.00 84.06 294 VAL A O 1
ATOM 2282 N N . THR A 1 295 ? 26.292 14.247 3.258 1.00 82.75 295 THR A N 1
ATOM 2283 C CA . THR A 1 295 ? 27.660 14.063 2.748 1.00 82.75 295 THR A CA 1
ATOM 2284 C C . THR A 1 295 ? 27.667 13.519 1.317 1.00 82.75 295 THR A C 1
ATOM 2286 O O . THR A 1 295 ? 28.203 14.183 0.441 1.00 82.75 295 THR A O 1
ATOM 2289 N N . LYS A 1 296 ? 26.942 12.424 1.041 1.00 85.19 296 LYS A N 1
ATOM 2290 C CA . LYS A 1 296 ? 26.891 11.776 -0.287 1.00 85.19 296 LYS A CA 1
ATOM 2291 C C . LYS A 1 296 ? 26.565 12.743 -1.436 1.00 85.19 296 LYS A C 1
ATOM 2293 O O . LYS A 1 296 ? 27.177 12.685 -2.497 1.00 85.19 296 LYS A O 1
ATOM 2298 N N . VAL A 1 297 ? 25.608 13.647 -1.221 1.00 88.38 297 VAL A N 1
ATOM 2299 C CA . VAL A 1 297 ? 25.219 14.665 -2.211 1.00 88.38 297 VAL A CA 1
ATOM 2300 C C . VAL A 1 297 ? 26.341 15.671 -2.439 1.00 88.38 297 VAL A C 1
ATOM 2302 O O . VAL A 1 297 ? 26.676 15.971 -3.580 1.00 88.38 297 VAL A O 1
ATOM 2305 N N . ARG A 1 298 ? 26.944 16.177 -1.360 1.00 89.25 298 ARG A N 1
ATOM 2306 C CA . ARG A 1 298 ? 28.023 17.165 -1.455 1.00 89.25 298 ARG A CA 1
ATOM 2307 C C . ARG A 1 298 ? 29.235 16.588 -2.181 1.00 89.25 298 ARG A C 1
ATOM 2309 O O . ARG A 1 298 ? 29.719 17.225 -3.106 1.00 89.25 298 ARG A O 1
ATOM 2316 N N . GLU A 1 299 ? 29.645 15.372 -1.828 1.00 87.25 299 GLU A N 1
ATOM 2317 C CA . GLU A 1 299 ? 30.763 14.669 -2.472 1.00 87.25 299 GLU A CA 1
ATOM 2318 C C . GLU A 1 299 ? 30.502 14.427 -3.967 1.00 87.25 299 GLU A C 1
ATOM 2320 O O . GLU A 1 299 ? 31.402 14.585 -4.789 1.00 87.25 299 GLU A O 1
ATOM 2325 N N . SER A 1 300 ? 29.254 14.118 -4.341 1.00 90.44 300 SER A N 1
ATOM 2326 C CA . SER A 1 300 ? 28.869 13.920 -5.746 1.00 90.44 300 SER A CA 1
ATOM 2327 C C . SER A 1 300 ? 28.949 15.220 -6.556 1.00 90.44 300 SER A C 1
ATOM 2329 O O . SER A 1 300 ? 29.515 15.231 -7.650 1.00 90.44 300 SER A O 1
ATOM 2331 N N . ILE A 1 301 ? 28.466 16.336 -5.993 1.00 91.69 301 ILE A N 1
ATOM 2332 C CA . ILE A 1 301 ? 28.593 17.670 -6.606 1.00 91.69 301 ILE A CA 1
ATOM 2333 C C . ILE A 1 301 ? 30.074 18.039 -6.762 1.00 91.69 301 ILE A C 1
ATOM 2335 O O . ILE A 1 301 ? 30.483 18.537 -7.810 1.00 91.69 301 ILE A O 1
ATOM 2339 N N . HIS A 1 302 ? 30.884 17.788 -5.728 1.00 90.00 302 HIS A N 1
ATOM 2340 C CA . HIS A 1 302 ? 32.323 18.065 -5.745 1.00 90.00 302 HIS A CA 1
ATOM 2341 C C . HIS A 1 302 ? 33.034 17.258 -6.826 1.00 90.00 302 HIS A C 1
ATOM 2343 O O . HIS A 1 302 ? 33.852 17.820 -7.543 1.00 90.00 302 HIS A O 1
ATOM 2349 N N . SER A 1 303 ? 32.697 15.976 -6.970 1.00 88.69 303 SER A N 1
ATOM 2350 C CA . SER A 1 303 ? 33.293 15.077 -7.960 1.00 88.69 303 SER A CA 1
ATOM 2351 C C . SER A 1 303 ? 33.050 15.553 -9.396 1.00 88.69 303 SER A C 1
ATOM 2353 O O . SER A 1 303 ? 34.008 15.727 -10.151 1.00 88.69 303 SER A O 1
ATOM 2355 N N . VAL A 1 304 ? 31.796 15.863 -9.755 1.00 91.25 304 VAL A N 1
ATOM 2356 C CA . VAL A 1 304 ? 31.454 16.387 -11.091 1.00 91.25 304 VAL A CA 1
ATOM 2357 C C . VAL A 1 304 ? 32.116 17.738 -11.343 1.00 91.25 304 VAL A C 1
ATOM 2359 O O . VAL A 1 304 ? 32.751 17.932 -12.378 1.00 91.25 304 VAL A O 1
ATOM 2362 N N . PHE A 1 305 ? 32.024 18.666 -10.387 1.00 92.12 305 PHE A N 1
ATOM 2363 C CA . PHE A 1 305 ? 32.636 19.982 -10.537 1.00 92.12 305 PHE A CA 1
ATOM 2364 C C . PHE A 1 305 ? 34.155 19.899 -10.705 1.00 92.12 305 PHE A C 1
ATOM 2366 O O . PHE A 1 305 ? 34.696 20.517 -11.616 1.00 92.12 305 PHE A O 1
ATOM 2373 N N . LEU A 1 306 ? 34.848 19.123 -9.864 1.00 88.62 306 LEU A N 1
ATOM 2374 C CA . LEU A 1 306 ? 36.301 18.970 -9.925 1.00 88.62 306 LEU A CA 1
ATOM 2375 C C . LEU A 1 306 ? 36.748 18.282 -11.211 1.00 88.62 306 LEU A C 1
ATOM 2377 O O . LEU A 1 306 ? 37.737 18.716 -11.793 1.00 88.62 306 LEU A O 1
ATOM 2381 N N . HIS A 1 307 ? 36.028 17.260 -11.681 1.00 88.62 307 HIS A N 1
ATOM 2382 C CA . HIS A 1 307 ? 36.345 16.602 -12.948 1.00 88.62 307 HIS A CA 1
ATOM 2383 C C . HIS A 1 307 ? 36.423 17.623 -14.087 1.00 88.62 307 HIS A C 1
ATOM 2385 O O . HIS A 1 307 ? 37.464 17.755 -14.729 1.00 88.62 307 HIS A O 1
ATOM 2391 N N . HIS A 1 308 ? 35.371 18.420 -14.263 1.00 90.50 308 HIS A N 1
ATOM 2392 C CA . HIS A 1 308 ? 35.315 19.424 -15.322 1.00 90.50 308 HIS A CA 1
ATOM 2393 C C . HIS A 1 308 ? 36.250 20.613 -15.069 1.00 90.50 308 HIS A C 1
ATOM 2395 O O . HIS A 1 308 ? 36.953 21.063 -15.975 1.00 90.50 308 HIS A O 1
ATOM 2401 N N . ALA A 1 309 ? 36.330 21.107 -13.832 1.00 90.19 309 ALA A N 1
ATOM 2402 C CA . ALA A 1 309 ? 37.214 22.216 -13.490 1.00 90.19 309 ALA A CA 1
ATOM 2403 C C . ALA A 1 309 ? 38.693 21.866 -13.733 1.00 90.19 309 ALA A C 1
ATOM 2405 O O . ALA A 1 309 ? 39.449 22.715 -14.198 1.00 90.19 309 ALA A O 1
ATOM 2406 N N . ILE A 1 310 ? 39.112 20.626 -13.461 1.00 88.75 310 ILE A N 1
ATOM 2407 C CA . ILE A 1 310 ? 40.501 20.171 -13.623 1.00 88.75 310 ILE A CA 1
ATOM 2408 C C . ILE A 1 310 ? 40.779 19.758 -15.070 1.00 88.75 310 ILE A C 1
ATOM 2410 O O . ILE A 1 310 ? 41.716 20.272 -15.680 1.00 88.75 310 ILE A O 1
ATOM 2414 N N . ILE A 1 311 ? 39.985 18.834 -15.620 1.00 86.06 311 ILE A N 1
ATOM 2415 C CA . ILE A 1 311 ? 40.262 18.208 -16.921 1.00 86.06 311 ILE A CA 1
ATOM 2416 C C . ILE A 1 311 ? 39.939 19.158 -18.074 1.00 86.06 311 ILE A C 1
ATOM 2418 O O . ILE A 1 311 ? 40.761 19.315 -18.979 1.00 86.06 311 ILE A O 1
ATOM 2422 N N . ASP A 1 312 ? 38.790 19.834 -18.021 1.00 85.12 312 ASP A N 1
ATOM 2423 C CA . ASP A 1 312 ? 38.324 20.665 -19.135 1.00 85.12 312 ASP A CA 1
ATOM 2424 C C . ASP A 1 312 ? 38.797 22.120 -19.025 1.00 85.12 312 ASP A C 1
ATOM 2426 O O . ASP A 1 312 ? 38.984 22.794 -20.044 1.00 85.12 312 ASP A O 1
ATOM 2430 N N . ALA A 1 313 ? 39.000 22.612 -17.797 1.00 87.56 313 ALA A N 1
ATOM 2431 C CA . ALA A 1 313 ? 39.284 24.021 -17.522 1.00 87.56 313 ALA A CA 1
ATOM 2432 C C . ALA A 1 313 ? 40.645 24.311 -16.855 1.00 87.56 313 ALA A C 1
ATOM 2434 O O . ALA A 1 313 ? 41.048 25.474 -16.777 1.00 87.56 313 ALA A O 1
ATOM 2435 N N . GLY A 1 314 ? 41.395 23.286 -16.437 1.00 87.81 314 GLY A N 1
ATOM 2436 C CA . GLY A 1 314 ? 42.777 23.426 -15.971 1.00 87.81 314 GLY A CA 1
ATOM 2437 C C . GLY A 1 314 ? 42.958 23.978 -14.551 1.00 87.81 314 GLY A C 1
ATOM 2438 O O . GLY A 1 314 ? 43.980 24.608 -14.280 1.00 87.81 314 GLY A O 1
ATOM 2439 N N . MET A 1 315 ? 41.999 23.777 -13.647 1.00 91.69 315 MET A N 1
ATOM 2440 C CA . MET A 1 315 ? 42.143 24.053 -12.211 1.00 91.69 315 MET A CA 1
ATOM 2441 C C . MET A 1 315 ? 43.248 23.182 -11.585 1.00 91.69 315 MET A C 1
ATOM 2443 O O . MET A 1 315 ? 43.325 21.991 -11.874 1.00 91.69 315 MET A O 1
ATOM 2447 N N . ASP A 1 316 ? 44.092 23.752 -10.713 1.00 91.25 316 ASP A N 1
ATOM 2448 C CA . ASP A 1 316 ? 45.279 23.052 -10.180 1.00 91.25 316 ASP A CA 1
ATOM 2449 C C . ASP A 1 316 ? 45.208 22.745 -8.675 1.00 91.25 316 ASP A C 1
ATOM 2451 O O . ASP A 1 316 ? 45.902 21.840 -8.213 1.00 91.25 316 ASP A O 1
ATOM 2455 N N . VAL A 1 317 ? 44.442 23.517 -7.893 1.00 89.56 317 VAL A N 1
ATOM 2456 C CA . VAL A 1 317 ? 44.466 23.468 -6.418 1.00 89.56 317 VAL A CA 1
ATOM 2457 C C . VAL A 1 317 ? 43.055 23.385 -5.836 1.00 89.56 317 VAL A C 1
ATOM 2459 O O . VAL A 1 317 ? 42.208 24.214 -6.151 1.00 89.56 317 VAL A O 1
ATOM 2462 N N . GLY A 1 318 ? 42.801 22.450 -4.921 1.00 85.44 318 GLY A N 1
ATOM 2463 C CA . GLY A 1 318 ? 41.528 22.355 -4.197 1.00 85.44 318 GLY A CA 1
ATOM 2464 C C . GLY A 1 318 ? 41.686 22.473 -2.702 1.00 85.44 318 GLY A C 1
ATOM 2465 O O . GLY A 1 318 ? 42.493 21.754 -2.119 1.00 85.44 318 GLY A O 1
ATOM 2466 N N . ILE A 1 319 ? 40.858 23.315 -2.084 1.00 83.56 319 ILE A N 1
ATOM 2467 C CA . ILE A 1 319 ? 40.650 23.306 -0.633 1.00 83.56 319 ILE A CA 1
ATOM 2468 C C . ILE A 1 319 ? 39.459 22.388 -0.361 1.00 83.56 319 ILE A C 1
ATOM 2470 O O . ILE A 1 319 ? 38.319 22.723 -0.700 1.00 83.56 319 ILE A O 1
ATOM 2474 N N . VAL A 1 320 ? 39.754 21.192 0.142 1.00 75.62 320 VAL A N 1
ATOM 2475 C CA . VAL A 1 320 ? 38.850 20.033 0.141 1.00 75.62 320 VAL A CA 1
ATOM 2476 C C . VAL A 1 320 ? 39.154 19.093 1.307 1.00 75.62 320 VAL A C 1
ATOM 2478 O O . VAL A 1 320 ? 40.269 19.039 1.831 1.00 75.62 320 VAL A O 1
ATOM 2481 N N . ASN A 1 321 ? 38.171 18.282 1.688 1.00 73.81 321 ASN A N 1
ATOM 2482 C CA . ASN A 1 321 ? 38.395 17.152 2.575 1.00 73.81 321 ASN A CA 1
ATOM 2483 C C . ASN A 1 321 ? 38.898 15.943 1.770 1.00 73.81 321 ASN A C 1
ATOM 2485 O O . ASN A 1 321 ? 38.138 15.285 1.064 1.00 73.81 321 ASN A O 1
ATOM 2489 N N . ALA A 1 322 ? 40.194 15.651 1.894 1.00 63.12 322 ALA A N 1
ATOM 2490 C CA . ALA A 1 322 ? 40.907 14.622 1.136 1.00 63.12 322 ALA A CA 1
ATOM 2491 C C . ALA A 1 322 ? 40.237 13.235 1.125 1.00 63.12 322 ALA A C 1
ATOM 2493 O O . ALA A 1 322 ? 40.338 12.523 0.134 1.00 63.12 322 ALA A O 1
ATOM 2494 N N . LYS A 1 323 ? 39.558 12.858 2.213 1.00 66.19 323 LYS A N 1
ATOM 2495 C CA . LYS A 1 323 ? 38.945 11.535 2.401 1.00 66.19 323 LYS A CA 1
ATOM 2496 C C . LYS A 1 323 ? 37.550 11.400 1.777 1.00 66.19 323 LYS A C 1
ATOM 2498 O O . LYS A 1 323 ? 37.047 10.290 1.651 1.00 66.19 323 LYS A O 1
ATOM 2503 N N . GLU A 1 324 ? 36.925 12.521 1.434 1.00 66.69 324 GLU A N 1
ATOM 2504 C CA . GLU A 1 324 ? 35.517 12.632 1.027 1.00 66.69 324 GLU A CA 1
ATOM 2505 C C . GLU A 1 324 ? 35.376 12.858 -0.494 1.00 66.69 324 GLU A C 1
ATOM 2507 O O . GLU A 1 324 ? 34.394 13.424 -0.961 1.00 66.69 324 GLU A O 1
ATOM 2512 N N . MET A 1 325 ? 36.360 12.453 -1.309 1.00 69.12 325 MET A N 1
ATOM 2513 C CA . MET A 1 325 ? 36.234 12.529 -2.771 1.00 69.12 325 MET A CA 1
ATOM 2514 C C . MET A 1 325 ? 35.876 11.174 -3.378 1.00 69.12 325 MET A C 1
ATOM 2516 O O . MET A 1 325 ? 36.544 10.174 -3.133 1.00 69.12 325 MET A O 1
ATOM 2520 N N . ILE A 1 326 ? 34.848 11.173 -4.224 1.00 78.06 326 ILE A N 1
ATOM 2521 C CA . ILE A 1 326 ? 34.421 10.021 -5.026 1.00 78.06 326 ILE A CA 1
ATOM 2522 C C . ILE A 1 326 ? 34.942 10.214 -6.455 1.00 78.06 326 ILE A C 1
ATOM 2524 O O . ILE A 1 326 ? 34.892 11.336 -6.974 1.00 78.06 326 ILE A O 1
ATOM 2528 N N . ALA A 1 327 ? 35.433 9.158 -7.113 1.00 81.69 327 ALA A N 1
ATOM 2529 C CA . ALA A 1 327 ? 35.838 9.263 -8.515 1.00 81.69 327 ALA A CA 1
ATOM 2530 C C . ALA A 1 327 ? 34.624 9.553 -9.415 1.00 81.69 327 ALA A C 1
ATOM 2532 O O . ALA A 1 327 ? 33.546 8.998 -9.218 1.00 81.69 327 ALA A O 1
ATOM 2533 N N . TYR A 1 328 ? 34.800 10.388 -10.442 1.00 82.62 328 TYR A N 1
ATOM 2534 C CA . TYR A 1 328 ? 33.721 10.753 -11.375 1.00 82.62 328 TYR A CA 1
ATOM 2535 C C . TYR A 1 328 ? 33.093 9.536 -12.079 1.00 82.62 328 TYR A C 1
ATOM 2537 O O . TYR A 1 328 ? 31.888 9.513 -12.330 1.00 82.62 328 TYR A O 1
ATOM 2545 N N . ASP A 1 329 ? 33.896 8.505 -12.352 1.00 80.94 329 ASP A N 1
ATOM 2546 C CA . ASP A 1 329 ? 33.449 7.249 -12.972 1.00 80.94 329 ASP A CA 1
ATOM 2547 C C . ASP A 1 329 ? 32.842 6.251 -11.969 1.00 80.94 329 ASP A C 1
ATOM 2549 O O . ASP A 1 329 ? 32.269 5.242 -12.371 1.00 80.94 329 ASP A O 1
ATOM 2553 N N . GLU A 1 330 ? 32.945 6.525 -10.666 1.00 82.94 330 GLU A N 1
ATOM 2554 C CA . GLU A 1 330 ? 32.332 5.727 -9.595 1.00 82.94 330 GLU A CA 1
ATOM 2555 C C . GLU A 1 330 ? 30.964 6.278 -9.158 1.00 82.94 330 GLU A C 1
ATOM 2557 O O . GLU A 1 330 ? 30.282 5.666 -8.331 1.00 82.94 330 GLU A O 1
ATOM 2562 N N . LEU A 1 331 ? 30.545 7.428 -9.699 1.00 80.50 331 LEU A N 1
ATOM 2563 C CA . LEU A 1 331 ? 29.226 7.993 -9.434 1.00 80.50 331 LEU A CA 1
ATOM 2564 C C . LEU A 1 331 ? 28.121 7.142 -10.071 1.00 80.50 331 LEU A C 1
ATOM 2566 O O . LEU A 1 331 ? 28.244 6.660 -11.193 1.00 80.50 331 LEU A O 1
ATOM 2570 N N . GLU A 1 332 ? 26.999 7.013 -9.361 1.00 80.94 332 GLU A N 1
ATOM 2571 C CA . GLU A 1 332 ? 25.767 6.453 -9.925 1.00 80.94 332 GLU A CA 1
ATOM 2572 C C . GLU A 1 332 ? 25.305 7.330 -11.110 1.00 80.94 332 GLU A C 1
ATOM 2574 O O . GLU A 1 332 ? 25.278 8.556 -10.979 1.00 80.94 332 GLU A O 1
ATOM 2579 N N . ASP A 1 333 ? 24.909 6.725 -12.239 1.00 79.06 333 ASP A N 1
ATOM 2580 C CA . ASP A 1 333 ? 24.544 7.453 -13.471 1.00 79.06 333 ASP A CA 1
ATOM 2581 C C . ASP A 1 333 ? 23.471 8.536 -13.240 1.00 79.06 333 ASP A C 1
ATOM 2583 O O . ASP A 1 333 ? 23.560 9.638 -13.781 1.00 79.06 333 ASP A O 1
ATOM 2587 N N . ASP A 1 334 ? 22.485 8.260 -12.378 1.00 78.25 334 ASP A N 1
ATOM 2588 C CA . ASP A 1 334 ? 21.422 9.205 -12.021 1.00 78.25 334 ASP A CA 1
ATOM 2589 C C . ASP A 1 334 ? 21.939 10.386 -11.185 1.00 78.25 334 ASP A C 1
ATOM 2591 O O . ASP A 1 334 ? 21.537 11.530 -11.393 1.00 78.25 334 ASP A O 1
ATOM 2595 N N . MET A 1 335 ? 22.851 10.129 -10.245 1.00 87.12 335 MET A N 1
ATOM 2596 C CA . MET A 1 335 ? 23.476 11.178 -9.435 1.00 87.12 335 MET A CA 1
ATOM 2597 C C . MET A 1 335 ? 24.402 12.057 -10.281 1.00 87.12 335 MET A C 1
ATOM 2599 O O . MET A 1 335 ? 24.426 13.278 -10.115 1.00 87.12 335 MET A O 1
ATOM 2603 N N . LYS A 1 336 ? 25.138 11.435 -11.203 1.00 89.12 336 LYS A N 1
ATOM 2604 C CA . LYS A 1 336 ? 26.026 12.107 -12.148 1.00 89.12 336 LYS A CA 1
ATOM 2605 C C . LYS A 1 336 ? 25.256 13.086 -13.032 1.00 89.12 336 LYS A C 1
ATOM 2607 O O . LYS A 1 336 ? 25.639 14.251 -13.105 1.00 89.12 336 LYS A O 1
ATOM 2612 N N . GLU A 1 337 ? 24.133 12.661 -13.615 1.00 87.75 337 GLU A N 1
ATOM 2613 C CA . GLU A 1 337 ? 23.288 13.537 -14.439 1.00 87.75 337 GLU A CA 1
ATOM 2614 C C . GLU A 1 337 ? 22.728 14.723 -13.636 1.00 87.75 337 GLU A C 1
ATOM 2616 O O . GLU A 1 337 ? 22.779 15.863 -14.098 1.00 87.75 337 GLU A O 1
ATOM 2621 N N . LEU A 1 338 ? 22.226 14.487 -12.417 1.00 89.31 338 LEU A N 1
ATOM 2622 C CA . LEU A 1 338 ? 21.713 15.552 -11.545 1.00 89.31 338 LEU A CA 1
ATOM 2623 C C . LEU A 1 338 ? 22.792 16.592 -11.219 1.00 89.31 338 LEU A C 1
ATOM 2625 O O . LEU A 1 338 ? 22.558 17.795 -11.335 1.00 89.31 338 LEU A O 1
ATOM 2629 N N . CYS A 1 339 ? 23.989 16.128 -10.862 1.00 92.88 339 CYS A N 1
ATOM 2630 C CA . CYS A 1 339 ? 25.121 16.998 -10.566 1.00 92.88 339 CYS A CA 1
ATOM 2631 C C . CYS A 1 339 ? 25.594 17.771 -11.806 1.00 92.88 339 CYS A C 1
ATOM 2633 O O . CYS A 1 339 ? 25.882 18.960 -11.696 1.00 92.88 339 CYS A O 1
ATOM 2635 N N . GLU A 1 340 ? 25.616 17.157 -12.992 1.00 93.12 340 GLU A N 1
ATOM 2636 C CA . GLU A 1 340 ? 25.934 17.865 -14.237 1.00 93.12 340 GLU A CA 1
ATOM 2637 C C . GLU A 1 340 ? 24.887 18.919 -14.603 1.00 93.12 340 GLU A C 1
ATOM 2639 O O . GLU A 1 340 ? 25.250 20.023 -15.013 1.00 93.12 340 GLU A O 1
ATOM 2644 N N . ASN A 1 341 ? 23.599 18.598 -14.455 1.00 92.00 341 ASN A N 1
ATOM 2645 C CA . ASN A 1 341 ? 22.513 19.539 -14.716 1.00 92.00 341 ASN A CA 1
ATOM 2646 C C . ASN A 1 341 ? 22.606 20.754 -13.789 1.00 92.00 341 ASN A C 1
ATOM 2648 O O . ASN A 1 341 ? 22.398 21.876 -14.247 1.00 92.00 341 ASN A O 1
ATOM 2652 N N . LEU A 1 342 ? 22.967 20.534 -12.522 1.00 93.38 342 LEU A N 1
ATOM 2653 C CA . LEU A 1 342 ? 23.138 21.589 -11.530 1.00 93.38 342 LEU A CA 1
ATOM 2654 C C . LEU A 1 342 ? 24.398 22.436 -11.770 1.00 93.38 342 LEU A C 1
ATOM 2656 O O . LEU A 1 342 ? 24.318 23.658 -11.742 1.00 93.38 342 LEU A O 1
ATOM 2660 N N . VAL A 1 343 ? 25.561 21.814 -12.003 1.00 93.62 343 VAL A N 1
ATOM 2661 C CA . VAL A 1 343 ? 26.846 22.527 -12.170 1.00 93.62 343 VAL A CA 1
ATOM 2662 C C . VAL A 1 343 ? 26.858 23.387 -13.434 1.00 93.62 343 VAL A C 1
ATOM 2664 O O . VAL A 1 343 ? 27.373 24.505 -13.406 1.00 93.62 343 VAL A O 1
ATOM 2667 N N . TYR A 1 344 ? 26.284 22.880 -14.527 1.00 93.00 344 TYR A N 1
ATOM 2668 C CA . TYR A 1 344 ? 26.240 23.575 -15.816 1.00 93.00 344 TYR A CA 1
ATOM 2669 C C . TYR A 1 344 ? 24.951 24.355 -16.066 1.00 93.00 344 TYR A C 1
ATOM 2671 O O . TYR A 1 344 ? 24.811 24.933 -17.142 1.00 93.00 344 TYR A O 1
ATOM 2679 N N . ASN A 1 345 ? 24.008 24.341 -15.121 1.00 90.94 345 ASN A N 1
ATOM 2680 C CA . ASN A 1 345 ? 22.682 24.929 -15.299 1.00 90.94 345 ASN A CA 1
ATOM 2681 C C . ASN A 1 345 ? 21.989 24.453 -16.599 1.00 90.94 345 ASN A C 1
ATOM 2683 O O . ASN A 1 345 ? 21.503 25.248 -17.402 1.00 90.94 345 ASN A O 1
ATOM 2687 N N . LYS A 1 346 ? 21.988 23.134 -16.858 1.00 87.75 346 LYS A N 1
ATOM 2688 C CA . LYS A 1 346 ? 21.467 22.557 -18.120 1.00 87.75 346 LYS A CA 1
ATOM 2689 C C . LYS A 1 346 ? 19.933 22.515 -18.186 1.00 87.75 346 LYS A C 1
ATOM 2691 O O . LYS A 1 346 ? 19.383 22.322 -19.270 1.00 87.75 346 LYS A O 1
ATOM 2696 N N . LYS A 1 347 ? 19.245 22.628 -17.043 1.00 85.56 347 LYS A N 1
ATOM 2697 C CA . LYS A 1 347 ? 17.780 22.549 -16.909 1.00 85.56 347 LYS A CA 1
ATOM 2698 C C . LYS A 1 347 ? 17.295 23.590 -15.901 1.00 85.56 347 LYS A C 1
ATOM 2700 O O . LYS A 1 347 ? 17.922 23.759 -14.862 1.00 85.56 347 LYS A O 1
ATOM 2705 N N . GLU A 1 348 ? 16.141 24.199 -16.166 1.00 81.25 348 GLU A N 1
ATOM 2706 C CA . GLU A 1 348 ? 15.495 25.157 -15.250 1.00 81.25 348 GLU A CA 1
ATOM 2707 C C . GLU A 1 348 ? 15.159 24.510 -13.891 1.00 81.25 348 GLU A C 1
ATOM 2709 O O . GLU A 1 348 ? 15.355 25.118 -12.842 1.00 81.25 348 GLU A O 1
ATOM 2714 N N . SER A 1 349 ? 14.773 23.228 -13.897 1.00 83.19 349 SER A N 1
ATOM 2715 C CA . SER A 1 349 ? 14.466 22.437 -12.696 1.00 83.19 349 SER A CA 1
ATOM 2716 C C . SER A 1 349 ? 15.691 21.932 -11.927 1.00 83.19 349 SER A C 1
ATOM 2718 O O . SER A 1 349 ? 15.531 21.326 -10.872 1.00 83.19 349 SER A O 1
ATOM 2720 N N . ALA A 1 350 ? 16.924 22.158 -12.404 1.00 85.88 350 ALA A N 1
ATOM 2721 C CA . ALA A 1 350 ? 18.111 21.470 -11.882 1.00 85.88 350 ALA A CA 1
ATOM 2722 C C . ALA A 1 350 ? 18.333 21.667 -10.370 1.00 85.88 350 ALA A C 1
ATOM 2724 O O . ALA A 1 350 ? 18.835 20.772 -9.689 1.00 85.88 350 ALA A O 1
ATOM 2725 N N . THR A 1 351 ? 17.945 22.829 -9.836 1.00 86.44 351 THR A N 1
ATOM 2726 C CA . THR A 1 351 ? 18.010 23.095 -8.392 1.00 86.44 351 THR A CA 1
ATOM 2727 C C . THR A 1 351 ? 16.961 22.297 -7.617 1.00 86.44 351 THR A C 1
ATOM 2729 O O . THR A 1 351 ? 17.296 21.695 -6.598 1.00 86.44 351 THR A O 1
ATOM 2732 N N . GLU A 1 352 ? 15.715 22.272 -8.091 1.00 83.00 352 GLU A N 1
ATOM 2733 C CA . GLU A 1 352 ? 14.612 21.539 -7.457 1.00 83.00 352 GLU A CA 1
ATOM 2734 C C . GLU A 1 352 ? 14.888 20.031 -7.467 1.00 83.00 352 GLU A C 1
ATOM 2736 O O . GLU A 1 352 ? 14.866 19.394 -6.413 1.00 83.00 352 GLU A O 1
ATOM 2741 N N . ASP A 1 353 ? 15.309 19.496 -8.616 1.00 84.00 353 ASP A N 1
ATOM 2742 C CA . ASP A 1 353 ? 15.652 18.082 -8.793 1.00 84.00 353 ASP A CA 1
ATOM 2743 C C . ASP A 1 353 ? 16.747 17.631 -7.802 1.00 84.00 353 ASP A C 1
ATOM 2745 O O . ASP A 1 353 ? 16.695 16.540 -7.218 1.00 84.00 353 ASP A O 1
ATOM 2749 N N . MET A 1 354 ? 17.749 18.487 -7.561 1.00 88.06 354 MET A N 1
ATOM 2750 C CA . MET A 1 354 ? 18.815 18.189 -6.605 1.00 88.06 354 MET A CA 1
ATOM 2751 C C . MET A 1 354 ? 18.358 18.318 -5.144 1.00 88.06 354 MET A C 1
ATOM 2753 O O . MET A 1 354 ? 18.810 17.552 -4.284 1.00 88.06 354 MET A O 1
ATOM 2757 N N . LEU A 1 355 ? 17.470 19.265 -4.826 1.00 85.06 355 LEU A N 1
ATOM 2758 C CA . LEU A 1 355 ? 16.895 19.414 -3.484 1.00 85.06 355 LEU A CA 1
ATOM 2759 C C . LEU A 1 355 ? 16.010 18.215 -3.114 1.00 85.06 355 LEU A C 1
ATOM 2761 O O . LEU A 1 355 ? 16.079 17.733 -1.977 1.00 85.06 355 LEU A O 1
ATOM 2765 N N . ASP A 1 356 ? 15.271 17.668 -4.076 1.00 80.75 356 ASP A N 1
ATOM 2766 C CA . ASP A 1 356 ? 14.486 16.445 -3.906 1.00 80.75 356 ASP A CA 1
ATOM 2767 C C . ASP A 1 356 ? 15.386 15.240 -3.631 1.00 80.75 356 ASP A C 1
ATOM 2769 O O . ASP A 1 356 ? 15.196 14.516 -2.644 1.00 80.75 356 ASP A O 1
ATOM 2773 N N . ARG A 1 357 ? 16.454 15.067 -4.424 1.00 84.56 357 ARG A N 1
ATOM 2774 C CA . ARG A 1 357 ? 17.446 14.014 -4.160 1.00 84.56 357 ARG A CA 1
ATOM 2775 C C . ARG A 1 357 ? 18.119 14.190 -2.798 1.00 84.56 357 ARG A C 1
ATOM 2777 O O . ARG A 1 357 ? 18.377 13.206 -2.103 1.00 84.56 357 ARG A O 1
ATOM 2784 N N . THR A 1 358 ? 18.369 15.428 -2.385 1.00 86.69 358 THR A N 1
ATOM 2785 C CA . THR A 1 358 ? 18.938 15.741 -1.067 1.00 86.69 358 THR A CA 1
ATOM 2786 C C . THR A 1 358 ? 17.988 15.358 0.059 1.00 86.69 358 THR A C 1
ATOM 2788 O O . THR A 1 358 ? 18.428 14.794 1.061 1.00 86.69 358 THR A O 1
ATOM 2791 N N . SER A 1 359 ? 16.691 15.612 -0.102 1.00 81.62 359 SER A N 1
ATOM 2792 C CA . SER A 1 359 ? 15.665 15.237 0.875 1.00 81.62 359 SER A CA 1
ATOM 2793 C C . SER A 1 359 ? 15.569 13.718 1.030 1.00 81.62 359 SER A C 1
ATOM 2795 O O . SER A 1 359 ? 15.575 13.222 2.156 1.00 81.62 359 SER A O 1
ATOM 2797 N N . TYR A 1 360 ? 15.621 12.979 -0.081 1.00 81.06 360 TYR A N 1
ATOM 2798 C CA . TYR A 1 360 ? 15.701 11.519 -0.064 1.00 81.06 360 TYR A CA 1
ATOM 2799 C C . TYR A 1 360 ? 16.938 11.006 0.693 1.00 81.06 360 TYR A C 1
ATOM 2801 O O . TYR A 1 360 ? 16.828 10.174 1.590 1.00 81.06 360 TYR A O 1
ATOM 2809 N N . GLU A 1 361 ? 18.133 11.515 0.385 1.00 83.69 361 GLU A N 1
ATOM 2810 C CA . GLU A 1 361 ? 19.361 11.056 1.050 1.00 83.69 361 GLU A CA 1
ATOM 2811 C C . GLU A 1 361 ? 19.395 11.459 2.544 1.00 83.69 361 GLU A C 1
ATOM 2813 O O . GLU A 1 361 ? 19.951 10.726 3.366 1.00 83.69 361 GLU A O 1
ATOM 2818 N N . ARG A 1 362 ? 18.747 12.570 2.946 1.00 84.12 362 ARG A N 1
ATOM 2819 C CA . ARG A 1 362 ? 18.513 12.887 4.374 1.00 84.12 362 ARG A CA 1
ATOM 2820 C C . ARG A 1 362 ? 17.653 11.827 5.037 1.00 84.12 362 ARG A C 1
ATOM 2822 O O . ARG A 1 362 ? 17.990 11.363 6.123 1.00 84.12 362 ARG A O 1
ATOM 2829 N N . GLU A 1 363 ? 16.572 11.431 4.383 1.00 79.38 363 GLU A N 1
ATOM 2830 C CA . GLU A 1 363 ? 15.670 10.407 4.889 1.00 79.38 363 GLU A CA 1
ATOM 2831 C C . GLU A 1 363 ? 16.365 9.038 4.976 1.00 79.38 363 GLU A C 1
ATOM 2833 O O . GLU A 1 363 ? 16.183 8.327 5.963 1.00 79.38 363 GLU A O 1
ATOM 2838 N N . VAL A 1 364 ? 17.259 8.701 4.037 1.00 78.06 364 VAL A N 1
ATOM 2839 C CA . VAL A 1 364 ? 18.146 7.523 4.125 1.00 78.06 364 VAL A CA 1
ATOM 2840 C C . VAL A 1 364 ? 19.049 7.589 5.356 1.00 78.06 364 VAL A C 1
ATOM 2842 O O . VAL A 1 364 ? 19.158 6.607 6.095 1.00 78.06 364 VAL A O 1
ATOM 2845 N N . ILE A 1 365 ? 19.694 8.732 5.606 1.00 80.06 365 ILE A N 1
ATOM 2846 C CA . ILE A 1 365 ? 20.555 8.928 6.781 1.00 80.06 365 ILE A CA 1
ATOM 2847 C C . ILE A 1 365 ? 19.741 8.805 8.074 1.00 80.06 365 ILE A C 1
ATOM 2849 O O . ILE A 1 365 ? 20.186 8.153 9.021 1.00 80.06 365 ILE A O 1
ATOM 2853 N N . ASP A 1 366 ? 18.551 9.397 8.118 1.00 74.25 366 ASP A N 1
ATOM 2854 C CA . ASP A 1 366 ? 17.667 9.341 9.278 1.00 74.25 366 ASP A CA 1
ATOM 2855 C C . ASP A 1 366 ? 17.122 7.934 9.513 1.00 74.25 366 ASP A C 1
ATOM 2857 O O . ASP A 1 366 ? 17.108 7.478 10.656 1.00 74.25 366 ASP A O 1
ATOM 2861 N N . CYS A 1 367 ? 16.763 7.208 8.454 1.00 73.88 367 CYS A N 1
ATOM 2862 C CA . CYS A 1 367 ? 16.399 5.799 8.544 1.00 73.88 367 CYS A CA 1
ATOM 2863 C C . CYS A 1 367 ? 17.571 4.980 9.083 1.00 73.88 367 CYS A C 1
ATOM 2865 O O . CYS A 1 367 ? 17.403 4.243 10.048 1.00 73.88 367 CYS A O 1
ATOM 2867 N N . ARG A 1 368 ? 18.793 5.191 8.582 1.00 72.75 368 ARG A N 1
ATOM 2868 C CA . ARG A 1 368 ? 19.992 4.502 9.084 1.00 72.75 368 ARG A CA 1
ATOM 2869 C C . ARG A 1 368 ? 20.266 4.798 10.562 1.00 72.75 368 ARG A C 1
ATOM 2871 O O . ARG A 1 368 ? 20.579 3.874 11.307 1.00 72.75 368 ARG A O 1
ATOM 2878 N N . LYS A 1 369 ? 20.115 6.051 11.007 1.00 70.06 369 LYS A N 1
ATOM 2879 C CA . LYS A 1 369 ? 20.254 6.439 12.427 1.00 70.06 369 LYS A CA 1
ATOM 2880 C C . LYS A 1 369 ? 19.174 5.818 13.311 1.00 70.06 369 LYS A C 1
ATOM 2882 O O . LYS A 1 369 ? 19.462 5.438 14.439 1.00 70.06 369 LYS A O 1
ATOM 2887 N N . LYS A 1 370 ? 17.948 5.716 12.797 1.00 68.81 370 LYS A N 1
ATOM 2888 C CA . LYS A 1 370 ? 16.796 5.101 13.475 1.00 68.81 370 LYS A CA 1
ATOM 2889 C C . LYS A 1 370 ? 16.776 3.575 13.337 1.00 68.81 370 LYS A C 1
ATOM 2891 O O . LYS A 1 370 ? 15.862 2.934 13.843 1.00 68.81 370 LYS A O 1
ATOM 2896 N N . GLY A 1 371 ? 17.755 2.995 12.640 1.00 63.16 371 GLY A N 1
ATOM 2897 C CA . GLY A 1 371 ? 17.785 1.577 12.322 1.00 63.16 371 GLY A CA 1
ATOM 2898 C C . GLY A 1 371 ? 16.591 1.127 11.483 1.00 63.16 371 GLY A C 1
ATOM 2899 O O . GLY A 1 371 ? 16.228 -0.027 11.590 1.00 63.16 371 GLY A O 1
ATOM 2900 N N . LEU A 1 372 ? 15.968 1.981 10.677 1.00 53.38 372 LEU A N 1
ATOM 2901 C CA . LEU A 1 372 ? 14.889 1.660 9.738 1.00 53.38 372 LEU A CA 1
ATOM 2902 C C . LEU A 1 372 ? 15.471 1.286 8.358 1.00 53.38 372 LEU A C 1
ATOM 2904 O O . LEU A 1 372 ? 16.593 1.697 8.042 1.00 53.38 372 LEU A O 1
ATOM 2908 N N . PRO A 1 373 ? 14.758 0.500 7.527 1.00 50.75 373 PRO A N 1
ATOM 2909 C CA . PRO A 1 373 ? 15.157 0.300 6.135 1.00 50.75 373 PRO A CA 1
ATOM 2910 C C . PRO A 1 373 ? 15.214 1.651 5.400 1.00 50.75 373 PRO A C 1
ATOM 2912 O O . PRO A 1 373 ? 14.418 2.538 5.711 1.00 50.75 373 PRO A O 1
ATOM 2915 N N . PRO A 1 374 ? 16.153 1.839 4.454 1.00 46.75 374 PRO A N 1
ATOM 2916 C CA . PRO A 1 374 ? 16.232 3.081 3.700 1.00 46.75 374 PRO A CA 1
ATOM 2917 C C . PRO A 1 374 ? 14.927 3.304 2.914 1.00 46.75 374 PRO A C 1
ATOM 2919 O O . PRO A 1 374 ? 14.350 2.328 2.419 1.00 46.75 374 PRO A O 1
ATOM 2922 N N . PRO A 1 375 ? 14.464 4.560 2.778 1.00 57.06 375 PRO A N 1
ATOM 2923 C CA . PRO A 1 375 ? 13.342 4.889 1.914 1.00 57.06 375 PRO A CA 1
ATOM 2924 C C . PRO A 1 375 ? 13.641 4.406 0.494 1.00 57.06 375 PRO A C 1
ATOM 2926 O O . PRO A 1 375 ? 14.795 4.244 0.084 1.00 57.06 375 PRO A O 1
ATOM 2929 N N . ARG A 1 376 ? 12.590 4.129 -0.273 1.00 54.38 376 ARG A N 1
ATOM 2930 C CA . ARG A 1 376 ? 12.745 3.627 -1.637 1.00 54.38 376 ARG A CA 1
ATOM 2931 C C . ARG A 1 376 ? 13.422 4.700 -2.492 1.00 54.38 376 ARG A C 1
ATOM 2933 O O . ARG A 1 376 ? 12.900 5.806 -2.592 1.00 54.38 376 ARG A O 1
ATOM 2940 N N . LYS A 1 377 ? 14.553 4.357 -3.126 1.00 44.62 377 LYS A N 1
ATOM 2941 C CA . LYS A 1 377 ? 15.241 5.237 -4.086 1.00 44.62 377 LYS A CA 1
ATOM 2942 C C . LYS A 1 377 ? 14.223 5.736 -5.114 1.00 44.62 377 LYS A C 1
ATOM 2944 O O . LYS A 1 377 ? 13.542 4.882 -5.698 1.00 44.62 377 LYS A O 1
ATOM 2949 N N . PRO A 1 378 ? 14.098 7.057 -5.348 1.00 45.16 378 PRO A N 1
ATOM 2950 C CA . PRO A 1 378 ? 13.328 7.561 -6.471 1.00 45.16 378 PRO A CA 1
ATOM 2951 C C . PRO A 1 378 ? 13.884 6.863 -7.709 1.00 45.16 378 PRO A C 1
ATOM 2953 O O . PRO A 1 378 ? 15.078 6.966 -7.996 1.00 45.16 378 PRO A O 1
ATOM 2956 N N . ARG A 1 379 ? 13.066 6.037 -8.372 1.00 46.69 379 ARG A N 1
ATOM 2957 C CA . ARG A 1 379 ? 13.466 5.415 -9.638 1.00 46.69 379 ARG A CA 1
ATOM 2958 C C . ARG A 1 379 ? 13.815 6.578 -10.562 1.00 46.69 379 ARG A C 1
ATOM 2960 O O . ARG A 1 379 ? 12.965 7.452 -10.721 1.00 46.69 379 ARG A O 1
ATOM 2967 N N . GLY A 1 380 ? 15.036 6.604 -11.110 1.00 41.47 380 GLY A N 1
ATOM 2968 C CA . GLY A 1 380 ? 15.403 7.565 -12.151 1.00 41.47 380 GLY A CA 1
ATOM 2969 C C . GLY A 1 380 ? 14.248 7.632 -13.140 1.00 41.47 380 GLY A C 1
ATOM 2970 O O . GLY A 1 380 ? 13.761 6.581 -13.569 1.00 41.47 380 GLY A O 1
ATOM 2971 N N . GLN A 1 381 ? 13.697 8.829 -13.343 1.00 42.31 381 GLN A N 1
ATOM 2972 C CA . GLN A 1 381 ? 12.467 8.982 -14.102 1.00 42.31 381 GLN A CA 1
ATOM 2973 C C . GLN A 1 381 ? 12.758 8.576 -15.547 1.00 42.31 381 GLN A C 1
ATOM 2975 O O . GLN A 1 381 ? 13.254 9.366 -16.344 1.00 42.31 381 GLN A O 1
ATOM 2980 N N . LEU A 1 382 ? 12.437 7.325 -15.889 1.00 48.03 382 LEU A N 1
ATOM 2981 C CA . LEU A 1 382 ? 12.098 6.983 -17.263 1.00 48.03 382 LEU A CA 1
ATOM 2982 C C . LEU A 1 382 ? 11.057 8.020 -17.697 1.00 48.03 382 LEU A C 1
ATOM 2984 O O . LEU A 1 382 ? 10.126 8.255 -16.918 1.00 48.03 382 LEU A O 1
ATOM 2988 N N . PRO A 1 383 ? 11.211 8.670 -18.862 1.00 52.94 383 PRO A N 1
ATOM 2989 C CA . PRO A 1 383 ? 10.265 9.681 -19.309 1.00 52.94 383 PRO A CA 1
ATOM 2990 C C . PRO A 1 383 ? 8.858 9.077 -19.289 1.00 52.94 383 PRO A C 1
ATOM 2992 O O . PRO A 1 383 ? 8.551 8.180 -20.074 1.00 52.94 383 PRO A O 1
ATOM 2995 N N . GLN A 1 384 ? 8.033 9.524 -18.337 1.00 64.69 384 GLN A N 1
ATOM 2996 C CA . GLN A 1 384 ? 6.676 9.018 -18.169 1.00 64.69 384 GLN A CA 1
ATOM 2997 C C . GLN A 1 384 ? 5.848 9.560 -19.322 1.00 64.69 384 GLN A C 1
ATOM 2999 O O . GLN A 1 384 ? 5.559 10.757 -19.394 1.00 64.69 384 GLN A O 1
ATOM 3004 N N . LEU A 1 385 ? 5.525 8.690 -20.275 1.00 69.06 385 LEU A N 1
ATOM 3005 C CA . LEU A 1 385 ? 4.737 9.104 -21.424 1.00 69.06 385 LEU A CA 1
ATOM 3006 C C . LEU A 1 385 ? 3.288 9.351 -20.988 1.00 69.06 385 LEU A C 1
ATOM 3008 O O . LEU A 1 385 ? 2.719 8.537 -20.256 1.00 69.06 385 LEU A O 1
ATOM 3012 N N . PRO A 1 386 ? 2.669 10.458 -21.436 1.00 71.56 386 PRO A N 1
ATOM 3013 C CA . PRO A 1 386 ? 1.313 10.778 -21.042 1.00 71.56 386 PRO A CA 1
ATOM 3014 C C . PRO A 1 386 ? 0.355 9.716 -21.576 1.00 71.56 386 PRO A C 1
ATOM 3016 O O . PRO A 1 386 ? 0.442 9.267 -22.722 1.00 71.56 386 PRO A O 1
ATOM 3019 N N . ARG A 1 387 ? -0.594 9.332 -20.731 1.00 73.62 387 ARG A N 1
ATOM 3020 C CA . ARG A 1 387 ? -1.678 8.434 -21.108 1.00 73.62 387 ARG A CA 1
ATOM 3021 C C . ARG A 1 387 ? -2.683 9.164 -22.008 1.00 73.62 387 ARG A C 1
ATOM 3023 O O . ARG A 1 387 ? -2.986 10.334 -21.771 1.00 73.62 387 ARG A O 1
ATOM 3030 N N . LEU A 1 388 ? -3.233 8.463 -23.005 1.00 86.06 388 LEU A N 1
ATOM 3031 C CA . LEU A 1 388 ? -4.336 8.978 -23.823 1.00 86.06 388 LEU A CA 1
ATOM 3032 C C . LEU A 1 388 ? -5.528 9.347 -22.923 1.00 86.06 388 LEU A C 1
ATOM 3034 O O . LEU A 1 388 ? -5.950 8.533 -22.098 1.00 86.06 388 LEU A O 1
ATOM 3038 N N . GLN A 1 389 ? -6.051 10.561 -23.092 1.00 87.38 389 GLN A N 1
ATOM 3039 C CA . GLN A 1 389 ? -7.218 11.050 -22.359 1.00 87.38 389 GLN A CA 1
ATOM 3040 C C . GLN A 1 389 ? -8.498 10.827 -23.164 1.00 87.38 389 GLN A C 1
ATOM 3042 O O . GLN A 1 389 ? -8.555 11.130 -24.356 1.00 87.38 389 GLN A O 1
ATOM 3047 N N . PHE A 1 390 ? -9.532 10.353 -22.483 1.00 89.88 390 PHE A N 1
ATOM 3048 C CA . PHE A 1 390 ? -10.879 10.157 -23.007 1.00 89.88 390 PHE A CA 1
ATOM 3049 C C . PHE A 1 390 ? -11.836 11.196 -22.410 1.00 89.88 390 PHE A C 1
ATOM 3051 O O . PHE A 1 390 ? -11.515 11.864 -21.430 1.00 89.88 390 PHE A O 1
ATOM 3058 N N . ASP A 1 391 ? -13.037 11.358 -22.967 1.00 89.00 391 ASP A N 1
ATOM 3059 C CA . ASP A 1 391 ? -13.957 12.407 -22.497 1.00 89.00 391 ASP A CA 1
ATOM 3060 C C . ASP A 1 391 ? -14.391 12.231 -21.038 1.00 89.00 391 ASP A C 1
ATOM 3062 O O . ASP A 1 391 ? -14.544 13.217 -20.316 1.00 89.00 391 ASP A O 1
ATOM 3066 N N . TYR A 1 392 ? -14.492 10.988 -20.560 1.00 87.94 392 TYR A N 1
ATOM 3067 C CA . TYR A 1 392 ? -14.774 10.719 -19.151 1.00 87.94 392 TYR A CA 1
ATOM 3068 C C . TYR A 1 392 ? -13.611 11.099 -18.211 1.00 87.94 392 TYR A C 1
ATOM 3070 O O . TYR A 1 392 ? -13.836 11.215 -17.007 1.00 87.94 392 TYR A O 1
ATOM 3078 N N . ASP A 1 393 ? -12.389 11.322 -18.718 1.00 85.31 393 ASP A N 1
ATOM 3079 C CA . ASP A 1 393 ? -11.249 11.798 -17.915 1.00 85.31 393 ASP A CA 1
ATOM 3080 C C . ASP A 1 393 ? -11.365 13.283 -17.546 1.00 85.31 393 ASP A C 1
ATOM 3082 O O . ASP A 1 393 ? -10.674 13.742 -16.641 1.00 85.31 393 ASP A O 1
ATOM 3086 N N . LYS A 1 394 ? -12.251 14.027 -18.220 1.00 84.94 394 LYS A N 1
ATOM 3087 C CA . LYS A 1 394 ? -12.500 15.458 -17.984 1.00 84.94 394 LYS A CA 1
ATOM 3088 C C . LYS A 1 394 ? -13.636 15.711 -16.986 1.00 84.94 394 LYS A C 1
ATOM 3090 O O . LYS A 1 394 ? -13.983 16.863 -16.742 1.00 84.94 394 LYS A O 1
ATOM 3095 N N . ILE A 1 395 ? -14.259 14.658 -16.451 1.00 83.50 395 ILE A N 1
ATOM 3096 C CA . ILE A 1 395 ? -15.365 14.789 -15.498 1.00 83.50 395 ILE A CA 1
ATOM 3097 C C . ILE A 1 395 ? -14.809 15.305 -14.170 1.00 83.50 395 ILE A C 1
ATOM 3099 O O . ILE A 1 395 ? -14.024 14.624 -13.510 1.00 83.50 395 ILE A O 1
ATOM 3103 N N . GLU A 1 396 ? -15.237 16.504 -13.779 1.00 80.44 396 GLU A N 1
ATOM 3104 C CA . GLU A 1 396 ? -14.831 17.098 -12.509 1.00 80.44 396 GLU A CA 1
ATOM 3105 C C . GLU A 1 396 ? -15.399 16.305 -11.317 1.00 80.44 396 GLU A C 1
ATOM 3107 O O . GLU A 1 396 ? -16.578 15.919 -11.332 1.00 80.44 396 GLU A O 1
ATOM 3112 N N . PRO A 1 397 ? -14.588 16.063 -10.269 1.00 77.88 397 PRO A N 1
ATOM 3113 C CA . PRO A 1 397 ? -15.068 15.478 -9.026 1.00 77.88 397 PRO A CA 1
ATOM 3114 C C . PRO A 1 397 ? -16.190 16.328 -8.425 1.00 77.88 397 PRO A C 1
ATOM 3116 O O . PRO A 1 397 ? -16.102 17.555 -8.381 1.00 77.88 397 PRO A O 1
ATOM 3119 N N . LYS A 1 398 ? -17.244 15.676 -7.930 1.00 79.06 398 LYS A N 1
ATOM 3120 C CA . LYS A 1 398 ? -18.289 16.353 -7.159 1.00 79.06 398 LYS A CA 1
ATOM 3121 C C . LYS A 1 398 ? -17.971 16.266 -5.666 1.00 79.06 398 LYS A C 1
ATOM 3123 O O . LYS A 1 398 ? -17.561 15.188 -5.227 1.00 79.06 398 LYS A O 1
ATOM 3128 N N . PRO A 1 399 ? -18.245 17.335 -4.894 1.00 83.12 399 PRO A N 1
ATOM 3129 C CA . PRO A 1 399 ? -18.185 17.289 -3.444 1.00 83.12 399 PRO A CA 1
ATOM 3130 C C . PRO A 1 399 ? -18.972 16.113 -2.875 1.00 83.12 399 PRO A C 1
ATOM 3132 O O . PRO A 1 399 ? -20.172 15.987 -3.136 1.00 83.12 399 PRO A O 1
ATOM 3135 N N . ALA A 1 400 ? -18.303 15.257 -2.104 1.00 88.25 400 ALA A N 1
ATOM 3136 C CA . ALA A 1 400 ? -18.959 14.135 -1.445 1.00 88.25 400 ALA A CA 1
ATOM 3137 C C . ALA A 1 400 ? -19.778 14.633 -0.245 1.00 88.25 400 ALA A C 1
ATOM 3139 O O . ALA A 1 400 ? -19.241 15.179 0.720 1.00 88.25 400 ALA A O 1
ATOM 3140 N N . THR A 1 401 ? -21.096 14.443 -0.299 1.00 86.25 401 THR A N 1
ATOM 3141 C CA . THR A 1 401 ? -22.015 14.768 0.805 1.00 86.25 401 THR A CA 1
ATOM 3142 C C . THR A 1 401 ? -22.252 13.585 1.739 1.00 86.25 401 THR A C 1
ATOM 3144 O O . THR A 1 401 ? -22.653 13.774 2.884 1.00 86.25 401 THR A O 1
ATOM 3147 N N . GLU A 1 402 ? -21.987 12.373 1.260 1.00 90.06 402 GLU A N 1
ATOM 3148 C CA . GLU A 1 402 ? -22.157 11.115 1.979 1.00 90.06 402 GLU A CA 1
ATOM 3149 C C . GLU A 1 402 ? -21.150 10.065 1.476 1.00 90.06 402 GLU A C 1
ATOM 3151 O O . GLU A 1 402 ? -20.610 10.215 0.373 1.00 90.06 402 GLU A O 1
ATOM 3156 N N . PRO A 1 403 ? -20.845 9.025 2.274 1.00 92.19 403 PRO A N 1
ATOM 3157 C CA . PRO A 1 403 ? -19.951 7.954 1.848 1.00 92.19 403 PRO A CA 1
ATOM 3158 C C . PRO A 1 403 ? -20.553 7.146 0.684 1.00 92.19 403 PRO A C 1
ATOM 3160 O O . PRO A 1 403 ? -21.775 7.131 0.514 1.00 92.19 403 PRO A O 1
ATOM 3163 N N . PRO A 1 404 ? -19.727 6.414 -0.090 1.00 90.38 404 PRO A N 1
ATOM 3164 C CA . PRO A 1 404 ? -20.213 5.564 -1.172 1.00 90.38 404 PRO A CA 1
ATOM 3165 C C . PRO A 1 404 ? -21.342 4.627 -0.721 1.00 90.38 404 PRO A C 1
ATOM 3167 O O . PRO A 1 404 ? -21.181 3.851 0.219 1.00 90.38 404 PRO A O 1
ATOM 3170 N N . LEU A 1 405 ? -22.482 4.677 -1.412 1.00 91.62 405 LEU A N 1
ATOM 3171 C CA . LEU A 1 405 ? -23.660 3.896 -1.035 1.00 91.62 405 LEU A CA 1
ATOM 3172 C C . LEU A 1 405 ? -23.595 2.449 -1.549 1.00 91.62 405 LEU A C 1
ATOM 3174 O O . LEU A 1 405 ? -23.267 2.241 -2.730 1.00 91.62 405 LEU A O 1
ATOM 3178 N N . PRO A 1 406 ? -23.960 1.450 -0.716 1.00 91.00 406 PRO A N 1
ATOM 3179 C CA . PRO A 1 406 ? -24.220 0.074 -1.137 1.00 91.00 406 PRO A CA 1
ATOM 3180 C C . PRO A 1 406 ? -25.113 -0.029 -2.380 1.00 91.00 406 PRO A C 1
ATOM 3182 O O . PRO A 1 406 ? -25.855 0.882 -2.736 1.00 91.00 406 PRO A O 1
ATOM 3185 N N . VAL A 1 407 ? -25.023 -1.162 -3.076 1.00 86.62 407 VAL A N 1
ATOM 3186 C CA . VAL A 1 407 ? -25.792 -1.407 -4.311 1.00 86.62 407 VAL A CA 1
ATOM 3187 C C . VAL A 1 407 ? -27.274 -1.702 -4.067 1.00 86.62 407 VAL A C 1
ATOM 3189 O O . VAL A 1 407 ? -28.038 -1.685 -5.028 1.00 86.62 407 VAL A O 1
ATOM 3192 N N . SER A 1 408 ? -27.675 -1.982 -2.823 1.00 87.06 408 SER A N 1
ATOM 3193 C CA . SER A 1 408 ? -29.060 -2.289 -2.467 1.00 87.06 408 SER A CA 1
ATOM 3194 C C . SER A 1 408 ? -29.971 -1.074 -2.655 1.00 87.06 408 SER A C 1
ATOM 3196 O O . SER A 1 408 ? -29.596 0.064 -2.363 1.00 87.06 408 SER A O 1
ATOM 3198 N N . ASP A 1 409 ? -31.203 -1.317 -3.105 1.00 86.62 409 ASP A N 1
ATOM 3199 C CA . ASP A 1 409 ? -32.193 -0.250 -3.286 1.00 86.62 409 ASP A CA 1
ATOM 3200 C C . ASP A 1 409 ? -32.546 0.435 -1.959 1.00 86.62 409 ASP A C 1
ATOM 3202 O O . ASP A 1 409 ? -32.809 1.635 -1.941 1.00 86.62 409 ASP A O 1
ATOM 3206 N N . ALA A 1 410 ? -32.489 -0.295 -0.840 1.00 88.25 410 ALA A N 1
ATOM 3207 C CA . ALA A 1 410 ? -32.710 0.259 0.492 1.00 88.25 410 ALA A CA 1
ATOM 3208 C C . ALA A 1 410 ? -31.717 1.384 0.825 1.00 88.25 410 ALA A C 1
ATOM 3210 O O . ALA A 1 410 ? -32.132 2.465 1.240 1.00 88.25 410 ALA A O 1
ATOM 3211 N N . ALA A 1 411 ? -30.424 1.162 0.563 1.00 89.50 411 ALA A N 1
ATOM 3212 C CA . ALA A 1 411 ? -29.386 2.154 0.829 1.00 89.50 411 ALA A CA 1
ATOM 3213 C C . ALA A 1 411 ? -29.472 3.357 -0.118 1.00 89.50 411 ALA A C 1
ATOM 3215 O O . ALA A 1 411 ? -29.305 4.494 0.311 1.00 89.50 411 ALA A O 1
ATOM 3216 N N . ARG A 1 412 ? -29.762 3.120 -1.405 1.00 89.12 412 ARG A N 1
ATOM 3217 C CA . ARG A 1 412 ? -29.831 4.179 -2.429 1.00 89.12 412 ARG A CA 1
ATOM 3218 C C . ARG A 1 412 ? -31.046 5.092 -2.306 1.00 89.12 412 ARG A C 1
ATOM 3220 O O . ARG A 1 412 ? -30.987 6.223 -2.773 1.00 89.12 412 ARG A O 1
ATOM 3227 N N . ASN A 1 413 ? -32.137 4.590 -1.734 1.00 90.19 413 ASN A N 1
ATOM 3228 C CA . ASN A 1 413 ? -33.362 5.356 -1.521 1.00 90.19 413 ASN A CA 1
ATOM 3229 C C . ASN A 1 413 ? -33.502 5.850 -0.073 1.00 90.19 413 ASN A C 1
ATOM 3231 O O . ASN A 1 413 ? -34.566 6.358 0.271 1.00 90.19 413 ASN A O 1
ATOM 3235 N N . HIS A 1 414 ? -32.473 5.662 0.766 1.00 89.81 414 HIS A N 1
ATOM 3236 C CA . HIS A 1 414 ? -32.501 5.979 2.198 1.00 89.81 414 HIS A CA 1
ATOM 3237 C C . HIS A 1 414 ? -33.768 5.462 2.887 1.00 89.81 414 HIS A C 1
ATOM 3239 O O . HIS A 1 414 ? -34.455 6.188 3.604 1.00 89.81 414 HIS A O 1
ATOM 3245 N N . VAL A 1 415 ? -34.109 4.198 2.627 1.00 86.81 415 VAL A N 1
ATOM 3246 C CA . VAL A 1 415 ? -35.340 3.606 3.154 1.00 86.81 415 VAL A CA 1
ATOM 3247 C C . VAL A 1 415 ? -35.279 3.618 4.688 1.00 86.81 415 VAL A C 1
ATOM 3249 O O . VAL A 1 415 ? -34.272 3.173 5.248 1.00 86.81 415 VAL A O 1
ATOM 3252 N N . PRO A 1 416 ? -36.327 4.109 5.383 1.00 84.62 416 PRO A N 1
ATOM 3253 C CA . PRO A 1 416 ? -36.388 4.068 6.838 1.00 84.62 416 PRO A CA 1
ATOM 3254 C C . PRO A 1 416 ? -36.108 2.664 7.351 1.00 84.62 416 PRO A C 1
ATOM 3256 O O . PRO A 1 416 ? -36.658 1.708 6.812 1.00 84.62 416 PRO A O 1
ATOM 3259 N N . ASN A 1 417 ? -35.275 2.533 8.382 1.00 79.56 417 ASN A N 1
ATOM 3260 C CA . ASN A 1 417 ? -34.920 1.226 8.926 1.00 79.56 417 ASN A CA 1
ATOM 3261 C C . ASN A 1 417 ? -36.046 0.749 9.858 1.00 79.56 417 ASN A C 1
ATOM 3263 O O . ASN A 1 417 ? -36.083 1.175 11.017 1.00 79.56 417 ASN A O 1
ATOM 3267 N N . PRO A 1 418 ? -36.992 -0.089 9.389 1.00 73.94 418 PRO A N 1
ATOM 3268 C CA . PRO A 1 418 ? -38.232 -0.325 10.101 1.00 73.94 418 PRO A CA 1
ATOM 3269 C C . PRO A 1 418 ? -38.064 -1.319 11.253 1.00 73.94 418 PRO A C 1
ATOM 3271 O O . PRO A 1 418 ? -39.026 -1.518 11.982 1.00 73.94 418 PRO A O 1
ATOM 3274 N N . TYR A 1 419 ? -36.882 -1.934 11.424 1.00 77.00 419 TYR A N 1
ATOM 3275 C CA . TYR A 1 419 ? -36.569 -2.977 12.415 1.00 77.00 419 TYR A CA 1
ATOM 3276 C C . TYR A 1 419 ? -37.611 -4.093 12.575 1.00 77.00 419 TYR A C 1
ATOM 3278 O O . TYR A 1 419 ? -37.494 -4.885 13.492 1.00 77.00 419 TYR A O 1
ATOM 3286 N N . VAL A 1 420 ? -38.580 -4.254 11.664 1.00 83.56 420 VAL A N 1
ATOM 3287 C CA . VAL A 1 420 ? -39.614 -5.301 11.740 1.00 83.56 420 VAL A CA 1
ATOM 3288 C C . VAL A 1 420 ? -39.039 -6.664 11.332 1.00 83.56 420 VAL A C 1
ATOM 3290 O O . VAL A 1 420 ? -39.418 -7.266 10.323 1.00 83.56 420 VAL A O 1
ATOM 3293 N N . ASN A 1 421 ? -38.074 -7.132 12.112 1.00 86.12 421 ASN A N 1
ATOM 3294 C CA . ASN A 1 421 ? -37.300 -8.342 11.914 1.00 86.12 421 ASN A CA 1
ATOM 3295 C C . ASN A 1 421 ? -38.185 -9.595 11.861 1.00 86.12 421 ASN A C 1
ATOM 3297 O O . ASN A 1 421 ? -37.850 -10.557 11.162 1.00 86.12 421 ASN A O 1
ATOM 3301 N N . SER A 1 422 ? -39.342 -9.586 12.527 1.00 85.19 422 SER A N 1
ATOM 3302 C CA . SER A 1 422 ? -40.347 -10.652 12.482 1.00 85.19 422 SER A CA 1
ATOM 3303 C C . SER A 1 422 ? -40.872 -10.926 11.068 1.00 85.19 422 SER A C 1
ATOM 3305 O O . SER A 1 422 ? -41.281 -12.049 10.774 1.00 85.19 422 SER A O 1
ATOM 3307 N N . ARG A 1 423 ? -40.809 -9.942 10.157 1.00 86.19 423 ARG A N 1
ATOM 3308 C CA . ARG A 1 423 ? -41.216 -10.083 8.745 1.00 86.19 423 ARG A CA 1
ATOM 3309 C C . ARG A 1 423 ? -40.111 -10.597 7.823 1.00 86.19 423 ARG A C 1
ATOM 3311 O O . ARG A 1 423 ? -40.387 -10.880 6.657 1.00 86.19 423 ARG A O 1
ATOM 3318 N N . LEU A 1 424 ? -38.881 -10.742 8.315 1.00 88.31 424 LEU A N 1
ATOM 3319 C CA . LEU A 1 424 ? -37.780 -11.304 7.534 1.00 88.31 424 LEU A CA 1
ATOM 3320 C C . LEU A 1 424 ? -37.996 -12.814 7.376 1.00 88.31 424 LEU A C 1
ATOM 3322 O O . LEU A 1 424 ? -37.768 -13.588 8.303 1.00 88.31 424 LEU A O 1
ATOM 3326 N N . THR A 1 425 ? -38.480 -13.229 6.206 1.00 88.56 425 THR A N 1
ATOM 3327 C CA . THR A 1 425 ? -38.935 -14.606 5.923 1.00 88.56 425 THR A CA 1
ATOM 3328 C C . THR A 1 425 ? -37.955 -15.424 5.086 1.00 88.56 425 THR A C 1
ATOM 3330 O O . THR A 1 425 ? -38.236 -16.581 4.789 1.00 88.56 425 THR A O 1
ATOM 3333 N N . HIS A 1 426 ? -36.797 -14.864 4.726 1.00 95.25 426 HIS A N 1
ATOM 3334 C CA . HIS A 1 426 ? -35.792 -15.583 3.948 1.00 95.25 426 HIS A CA 1
ATOM 3335 C C . HIS A 1 426 ? -35.338 -16.865 4.668 1.00 95.25 426 HIS A C 1
ATOM 3337 O O . HIS A 1 426 ? -34.987 -16.830 5.850 1.00 95.25 426 HIS A O 1
ATOM 3343 N N . GLU A 1 427 ? -35.290 -17.986 3.944 1.00 95.94 427 GLU A N 1
ATOM 3344 C CA . GLU A 1 427 ? -35.071 -19.329 4.505 1.00 95.94 427 GLU A CA 1
ATOM 3345 C C . GLU A 1 427 ? -33.777 -19.426 5.329 1.00 95.94 427 GLU A C 1
ATOM 3347 O O . GLU A 1 427 ? -33.786 -19.961 6.433 1.00 95.94 427 GLU A O 1
ATOM 3352 N N . LYS A 1 428 ? -32.675 -18.822 4.855 1.00 95.56 428 LYS A N 1
ATOM 3353 C CA . LYS A 1 428 ? -31.384 -18.812 5.576 1.00 95.56 428 LYS A CA 1
ATOM 3354 C C . LYS A 1 428 ? -31.464 -18.107 6.940 1.00 95.56 428 LYS A C 1
ATOM 3356 O O . LYS A 1 428 ? -30.812 -18.536 7.883 1.00 95.56 428 LYS A O 1
ATOM 3361 N N . ILE A 1 429 ? -32.268 -17.047 7.063 1.00 94.94 429 ILE A N 1
ATOM 3362 C CA . ILE A 1 429 ? -32.465 -16.320 8.331 1.00 94.94 429 ILE A CA 1
ATOM 3363 C C . ILE A 1 429 ? -33.330 -17.160 9.279 1.00 94.94 429 ILE A C 1
ATOM 3365 O O . ILE A 1 429 ? -33.016 -17.290 10.462 1.00 94.94 429 ILE A O 1
ATOM 3369 N N . GLN A 1 430 ? -34.397 -17.767 8.755 1.00 93.19 430 GLN A N 1
ATOM 3370 C CA . GLN A 1 430 ? -35.292 -18.625 9.534 1.00 93.19 430 GLN A CA 1
ATOM 3371 C C . GLN A 1 430 ? -34.574 -19.871 10.064 1.00 93.19 430 GLN A C 1
ATOM 3373 O O . GLN A 1 430 ? -34.703 -20.182 11.243 1.00 93.19 430 GLN A O 1
ATOM 3378 N N . ALA A 1 431 ? -33.716 -20.501 9.259 1.00 94.19 431 ALA A N 1
ATOM 3379 C CA . ALA A 1 431 ? -32.918 -21.647 9.689 1.00 94.19 431 ALA A CA 1
ATOM 3380 C C . ALA A 1 431 ? -32.020 -21.329 10.904 1.00 94.19 431 ALA A C 1
ATOM 3382 O O . ALA A 1 431 ? -31.930 -22.125 11.839 1.00 94.19 431 ALA A O 1
ATOM 3383 N N . ILE A 1 432 ? -31.396 -20.144 10.940 1.00 94.81 432 ILE A N 1
ATOM 3384 C CA . ILE A 1 432 ? -30.611 -19.697 12.105 1.00 94.81 432 ILE A CA 1
ATOM 3385 C C . ILE A 1 432 ? -31.509 -19.499 13.332 1.00 94.81 432 ILE A C 1
ATOM 3387 O O . ILE A 1 432 ? -31.196 -19.962 14.429 1.00 94.81 432 ILE A O 1
ATOM 3391 N N . ARG A 1 433 ? -32.662 -18.854 13.144 1.00 91.62 433 ARG A N 1
ATOM 3392 C CA . ARG A 1 433 ? -33.655 -18.623 14.201 1.00 91.62 433 ARG A CA 1
ATOM 3393 C C . ARG A 1 433 ? -34.225 -19.915 14.784 1.00 91.62 433 ARG A C 1
ATOM 3395 O O . ARG A 1 433 ? -34.556 -19.938 15.966 1.00 91.62 433 ARG A O 1
ATOM 3402 N N . GLU A 1 434 ? -34.372 -20.957 13.975 1.00 90.12 434 GLU A N 1
ATOM 3403 C CA . GLU A 1 434 ? -34.845 -22.283 14.387 1.00 90.12 434 GLU A CA 1
ATOM 3404 C C . GLU A 1 434 ? -33.781 -23.076 15.154 1.00 90.12 434 GLU A C 1
ATOM 3406 O O . GLU A 1 434 ? -34.117 -23.819 16.073 1.00 90.12 434 GLU A O 1
ATOM 3411 N N . LYS A 1 435 ? -32.498 -22.884 14.817 1.00 88.81 435 LYS A N 1
ATOM 3412 C CA . LYS A 1 435 ? -31.351 -23.491 15.515 1.00 88.81 435 LYS A CA 1
ATOM 3413 C C . LYS A 1 435 ? -31.093 -22.874 16.902 1.00 88.81 435 LYS A C 1
ATOM 3415 O O . LYS A 1 435 ? -30.396 -23.473 17.718 1.00 88.81 435 LYS A O 1
ATOM 3420 N N . SER A 1 436 ? -31.640 -21.688 17.167 1.00 86.31 436 SER A N 1
ATOM 3421 C CA . SER A 1 436 ? -31.436 -20.924 18.401 1.00 86.31 436 SER A CA 1
ATOM 3422 C C . SER A 1 436 ? -31.778 -21.702 19.679 1.00 86.31 436 SER A C 1
ATOM 3424 O O . SER A 1 436 ? -32.788 -22.400 19.762 1.00 86.31 436 SER A O 1
ATOM 3426 N N . THR A 1 437 ? -30.980 -21.501 20.730 1.00 89.69 437 THR A N 1
ATOM 3427 C CA . THR A 1 437 ? -31.251 -21.992 22.091 1.00 89.69 437 THR A CA 1
ATOM 3428 C C . THR A 1 437 ? -32.329 -21.188 22.830 1.00 89.69 437 THR A C 1
ATOM 3430 O O . THR A 1 437 ? -32.788 -21.613 23.896 1.00 89.69 437 THR A O 1
ATOM 3433 N N . LEU A 1 438 ? -32.765 -20.046 22.284 1.00 85.50 438 LEU A N 1
ATOM 3434 C CA . LEU A 1 438 ? -33.876 -19.259 22.820 1.00 85.50 438 LEU A CA 1
ATOM 3435 C C . LEU A 1 438 ? -35.219 -19.866 22.404 1.00 85.50 438 LEU A C 1
ATOM 3437 O O . LEU A 1 438 ? -35.469 -20.128 21.228 1.00 85.50 438 LEU A O 1
ATOM 3441 N N . SER A 1 439 ? -36.140 -20.020 23.360 1.00 77.06 439 SER A N 1
ATOM 3442 C CA . SER A 1 439 ? -37.518 -20.382 23.022 1.00 77.06 439 SER A CA 1
ATOM 3443 C C . SER A 1 439 ? -38.180 -19.274 22.194 1.00 77.06 439 SER A C 1
ATOM 3445 O O . SER A 1 439 ? -37.848 -18.094 22.326 1.00 77.06 439 SER A O 1
ATOM 3447 N N . ALA A 1 440 ? -39.161 -19.632 21.358 1.00 72.38 440 ALA A N 1
ATOM 3448 C CA . ALA A 1 440 ? -39.922 -18.651 20.580 1.00 72.38 440 ALA A CA 1
ATOM 3449 C C . ALA A 1 440 ? -40.536 -17.551 21.463 1.00 72.38 440 ALA A C 1
ATOM 3451 O O . ALA A 1 440 ? -40.482 -16.382 21.101 1.00 72.38 440 ALA A O 1
ATOM 3452 N N . GLU A 1 441 ? -41.010 -17.918 22.653 1.00 66.50 441 GLU A N 1
ATOM 3453 C CA . GLU A 1 441 ? -41.560 -16.994 23.648 1.00 66.50 441 GLU A CA 1
ATOM 3454 C C . GLU A 1 441 ? -40.517 -16.050 24.261 1.00 66.50 441 GLU A C 1
ATOM 3456 O O . GLU A 1 441 ? -40.886 -14.970 24.698 1.00 66.50 441 GLU A O 1
ATOM 3461 N N . LYS A 1 442 ? -39.228 -16.422 24.303 1.00 69.88 442 LYS A N 1
ATOM 3462 C CA . LYS A 1 442 ? -38.149 -15.581 24.856 1.00 69.88 442 LYS A CA 1
ATOM 3463 C C . LYS A 1 442 ? -37.569 -14.581 23.855 1.00 69.88 442 LYS A C 1
ATOM 3465 O O . LYS A 1 442 ? -36.887 -13.647 24.265 1.00 69.88 442 LYS A O 1
ATOM 3470 N N . ARG A 1 443 ? -37.886 -14.707 22.564 1.00 71.81 443 ARG A N 1
ATOM 3471 C CA . ARG A 1 443 ? -37.600 -13.683 21.540 1.00 71.81 443 ARG A CA 1
ATOM 3472 C C . ARG A 1 443 ? -38.639 -12.555 21.609 1.00 71.81 443 ARG A C 1
ATOM 3474 O O . ARG A 1 443 ? -39.283 -12.227 20.618 1.00 71.81 443 ARG A O 1
ATOM 3481 N N . THR A 1 444 ? -38.859 -12.013 22.808 1.00 63.91 444 THR A N 1
ATOM 3482 C CA . THR A 1 444 ? -40.022 -11.175 23.147 1.00 63.91 444 THR A CA 1
ATOM 3483 C C . THR A 1 444 ? -40.070 -9.839 22.411 1.00 63.91 444 THR A C 1
ATOM 3485 O O . THR A 1 444 ? -41.160 -9.306 22.246 1.00 63.91 444 THR A O 1
ATOM 3488 N N . ASN A 1 445 ? -38.925 -9.299 21.976 1.00 73.06 445 ASN A N 1
ATOM 3489 C CA . ASN A 1 445 ? -38.813 -7.928 21.459 1.00 73.06 445 ASN A CA 1
ATOM 3490 C C . ASN A 1 445 ? -38.059 -7.825 20.124 1.00 73.06 445 ASN A C 1
ATOM 3492 O O . ASN A 1 445 ? -37.479 -6.789 19.843 1.00 73.06 445 ASN A O 1
ATOM 3496 N N . ILE A 1 446 ? -38.101 -8.857 19.277 1.00 81.06 446 ILE A N 1
ATOM 3497 C CA . ILE A 1 446 ? -37.313 -8.929 18.029 1.00 81.06 446 ILE A CA 1
ATOM 3498 C C . ILE A 1 446 ? -37.479 -7.728 17.078 1.00 81.06 446 ILE A C 1
ATOM 3500 O O . ILE A 1 446 ? -36.573 -7.423 16.306 1.00 81.06 446 ILE A O 1
ATOM 3504 N N . ASP A 1 447 ? -38.628 -7.049 17.127 1.00 86.25 447 ASP A N 1
ATOM 3505 C CA . ASP A 1 447 ? -38.953 -5.981 16.186 1.00 86.25 447 ASP A CA 1
ATOM 3506 C C . ASP A 1 447 ? -38.405 -4.606 16.571 1.00 86.25 447 ASP A C 1
ATOM 3508 O O . ASP A 1 447 ? -38.371 -3.765 15.695 1.00 86.25 447 ASP A O 1
ATOM 3512 N N . TYR A 1 448 ? -38.015 -4.331 17.825 1.00 84.81 448 TYR A N 1
ATOM 3513 C CA . TYR A 1 448 ? -37.457 -3.045 18.323 1.00 84.81 448 TYR A CA 1
ATOM 3514 C C . TYR A 1 448 ? -37.925 -1.725 17.647 1.00 84.81 448 TYR A C 1
ATOM 3516 O O . TYR A 1 448 ? -37.222 -0.713 17.688 1.00 84.81 448 TYR A O 1
ATOM 3524 N N . ALA A 1 449 ? -39.093 -1.707 17.009 1.00 78.94 449 ALA A N 1
ATOM 3525 C CA . ALA A 1 449 ? -39.528 -0.648 16.123 1.00 78.94 449 ALA A CA 1
ATOM 3526 C C . ALA A 1 449 ? -40.247 0.368 16.986 1.00 78.94 449 ALA A C 1
ATOM 3528 O O . ALA A 1 449 ? -41.152 0.026 17.752 1.00 78.94 449 ALA A O 1
ATOM 3529 N N . GLN A 1 450 ? -39.840 1.625 16.875 1.00 78.06 450 GLN A N 1
ATOM 3530 C CA . GLN A 1 450 ? -40.522 2.684 17.592 1.00 78.06 450 GLN A CA 1
ATOM 3531 C C . GLN A 1 450 ? -41.806 3.017 16.820 1.00 78.06 450 GLN A C 1
ATOM 3533 O O . GLN A 1 450 ? -41.761 3.154 15.594 1.00 78.06 450 GLN A O 1
ATOM 3538 N N . PRO A 1 451 ? -42.969 3.141 17.487 1.00 71.56 451 PRO A N 1
ATOM 3539 C CA . PRO A 1 451 ? -44.179 3.615 16.828 1.00 71.56 451 PRO A CA 1
ATOM 3540 C C . PRO A 1 451 ? -43.912 4.919 16.064 1.00 71.56 451 PRO A C 1
ATOM 3542 O O . PRO A 1 451 ? -43.270 5.826 16.594 1.00 71.56 451 PRO A O 1
ATOM 3545 N N . LEU A 1 452 ? -44.440 5.058 14.846 1.00 68.38 452 LEU A N 1
ATOM 3546 C CA . LEU A 1 452 ? -44.283 6.292 14.054 1.00 68.38 452 LEU A CA 1
ATOM 3547 C C . LEU A 1 452 ? -44.806 7.537 14.803 1.00 68.38 452 LEU A C 1
ATOM 3549 O O . LEU A 1 452 ? -44.350 8.650 14.556 1.00 68.38 452 LEU A O 1
ATOM 3553 N N . GLU A 1 453 ? -45.726 7.325 15.748 1.00 67.06 453 GLU A N 1
ATOM 3554 C CA . GLU A 1 453 ? -46.358 8.334 16.604 1.00 67.06 453 GLU A CA 1
ATOM 3555 C C . GLU A 1 453 ? -45.598 8.613 17.913 1.00 67.06 453 GLU A C 1
ATOM 3557 O O . GLU A 1 453 ? -46.039 9.459 18.690 1.00 67.06 453 GLU A O 1
ATOM 3562 N N . THR A 1 454 ? -44.473 7.926 18.185 1.00 69.75 454 THR A N 1
ATOM 3563 C CA . THR A 1 454 ? -43.722 8.051 19.459 1.00 69.75 454 THR A CA 1
ATOM 3564 C C . THR A 1 454 ? -43.368 9.505 19.767 1.00 69.75 454 THR A C 1
ATOM 3566 O O . THR A 1 454 ? -43.291 9.894 20.932 1.00 69.75 454 THR A O 1
ATOM 3569 N N . TYR A 1 455 ? -43.224 10.330 18.727 1.00 69.00 455 TYR A N 1
ATOM 3570 C CA . TYR A 1 455 ? -43.077 11.770 18.854 1.00 69.00 455 TYR A CA 1
ATOM 3571 C C . TYR A 1 455 ? -43.898 12.490 17.768 1.00 69.00 455 TYR A C 1
ATOM 3573 O O . TYR A 1 455 ? -43.859 12.066 16.609 1.00 69.00 455 TYR A O 1
ATOM 3581 N N . PRO A 1 456 ? -44.629 13.575 18.102 1.00 69.44 456 PRO A N 1
ATOM 3582 C CA . PRO A 1 456 ? -45.414 14.327 17.121 1.00 69.44 456 PRO A CA 1
ATOM 3583 C C . PRO A 1 456 ? -44.507 14.930 16.039 1.00 69.44 456 PRO A C 1
ATOM 3585 O O . PRO A 1 456 ? -43.356 15.251 16.321 1.00 69.44 456 PRO A O 1
ATOM 3588 N N . GLU A 1 457 ? -45.015 15.149 14.820 1.00 68.94 457 GLU A N 1
ATOM 3589 C CA . GLU A 1 457 ? -44.235 15.719 13.696 1.00 68.94 457 GLU A CA 1
ATOM 3590 C C . GLU A 1 457 ? -43.553 17.058 14.035 1.00 68.94 457 GLU A C 1
ATOM 3592 O O . GLU A 1 457 ? -42.507 17.391 13.484 1.00 68.94 457 GLU A O 1
ATOM 3597 N N . SER A 1 458 ? -44.093 17.808 15.000 1.00 69.25 458 SER A N 1
ATOM 3598 C CA . SER A 1 458 ? -43.476 19.020 15.550 1.00 69.25 458 SER A CA 1
ATOM 3599 C C . SER A 1 458 ? -42.193 18.769 16.366 1.00 69.25 458 SER A C 1
ATOM 3601 O O . SER A 1 458 ? -41.624 19.717 16.905 1.00 69.25 458 SER A O 1
ATOM 3603 N N . PHE A 1 459 ? -41.761 17.515 16.520 1.00 67.06 459 PHE A N 1
ATOM 3604 C CA . PHE A 1 459 ? -40.652 17.069 17.363 1.00 67.06 459 PHE A CA 1
ATOM 3605 C C . PHE A 1 459 ? -39.601 16.336 16.488 1.00 67.06 459 PHE A C 1
ATOM 3607 O O . PHE A 1 459 ? -39.746 15.148 16.197 1.00 67.06 459 PHE A O 1
ATOM 3614 N N . PRO A 1 460 ? -38.544 17.030 16.018 1.00 68.88 460 PRO A N 1
ATOM 3615 C CA . PRO A 1 460 ? -37.731 16.623 14.860 1.00 68.88 460 PRO A CA 1
ATOM 3616 C C . PRO A 1 460 ? -36.592 15.625 15.173 1.00 68.88 460 PRO A C 1
ATOM 3618 O O . PRO A 1 460 ? -35.499 15.738 14.617 1.00 68.88 460 PRO A O 1
ATOM 3621 N N . TYR A 1 461 ? -36.805 14.676 16.086 1.00 81.81 461 TYR A N 1
ATOM 3622 C CA . TYR A 1 461 ? -35.775 13.710 16.508 1.00 81.81 461 TYR A CA 1
ATOM 3623 C C . TYR A 1 461 ? -35.897 12.371 15.777 1.00 81.81 461 TYR A C 1
ATOM 3625 O O . TYR A 1 461 ? -36.963 12.063 15.248 1.00 81.81 461 TYR A O 1
ATOM 3633 N N . TYR A 1 462 ? -34.807 11.591 15.769 1.00 85.88 462 TYR A N 1
ATOM 3634 C CA . TYR A 1 462 ? -34.757 10.264 15.146 1.00 85.88 462 TYR A CA 1
ATOM 3635 C C . TYR A 1 462 ? -35.785 9.316 15.764 1.00 85.88 462 TYR A C 1
ATOM 3637 O O . TYR A 1 462 ? -35.769 9.089 16.976 1.00 85.88 462 TYR A O 1
ATOM 3645 N N . VAL A 1 463 ? -36.626 8.729 14.914 1.00 85.75 463 VAL A N 1
ATOM 3646 C CA . VAL A 1 463 ? -37.568 7.665 15.263 1.00 85.75 463 VAL A CA 1
ATOM 3647 C C . VAL A 1 463 ? -37.272 6.443 14.410 1.00 85.75 463 VAL A C 1
ATOM 3649 O O . VAL A 1 463 ? -37.420 6.461 13.183 1.00 85.75 463 VAL A O 1
ATOM 3652 N N . ARG A 1 464 ? -36.866 5.360 15.075 1.00 83.31 464 ARG A N 1
ATOM 3653 C CA . ARG A 1 464 ? -36.521 4.094 14.429 1.00 83.31 464 ARG A CA 1
ATOM 3654 C C . ARG A 1 464 ? -37.733 3.557 13.663 1.00 83.31 464 ARG A C 1
ATOM 3656 O O . ARG A 1 464 ? -38.777 3.295 14.251 1.00 83.31 464 ARG A O 1
ATOM 3663 N N . GLY A 1 465 ? -37.577 3.409 12.350 1.00 79.81 465 GLY A N 1
ATOM 3664 C CA . GLY A 1 465 ? -38.607 2.956 11.416 1.00 79.81 465 GLY A CA 1
ATOM 3665 C C . GLY A 1 465 ? -39.432 4.037 10.731 1.00 79.81 465 GLY A C 1
ATOM 3666 O O . GLY A 1 465 ? -40.092 3.729 9.739 1.00 79.81 465 GLY A O 1
ATOM 3667 N N . ARG A 1 466 ? -39.330 5.296 11.176 1.00 82.50 466 ARG A N 1
ATOM 3668 C CA . ARG A 1 466 ? -39.792 6.467 10.413 1.00 82.50 466 ARG A CA 1
ATOM 3669 C C . ARG A 1 466 ? -38.664 7.088 9.598 1.00 82.50 466 ARG A C 1
ATOM 3671 O O . ARG A 1 466 ? -38.875 7.455 8.448 1.00 82.50 466 ARG A O 1
ATOM 3678 N N . ASP A 1 467 ? -37.487 7.192 10.208 1.00 86.75 467 ASP A N 1
ATOM 3679 C CA . ASP A 1 467 ? -36.367 7.962 9.678 1.00 86.75 467 ASP A CA 1
ATOM 3680 C C . ASP A 1 467 ? -35.249 7.040 9.159 1.00 86.75 467 ASP A C 1
ATOM 3682 O O . ASP A 1 467 ? -35.068 5.907 9.622 1.00 86.75 467 ASP A O 1
ATOM 3686 N N . SER A 1 468 ? -34.472 7.533 8.194 1.00 89.44 468 SER A N 1
ATOM 3687 C CA . SER A 1 468 ? -33.288 6.835 7.694 1.00 89.44 468 SER A CA 1
ATOM 3688 C C . SER A 1 468 ? -32.154 6.907 8.715 1.00 89.44 468 SER A C 1
ATOM 3690 O O . SER A 1 468 ? -31.625 7.980 9.023 1.00 89.44 468 SER A O 1
ATOM 3692 N N . LEU A 1 469 ? -31.743 5.746 9.231 1.00 91.19 469 LEU A N 1
ATOM 3693 C CA . LEU A 1 469 ? -30.616 5.647 10.158 1.00 91.19 469 LEU A CA 1
ATOM 3694 C C . LEU A 1 469 ? -29.318 6.158 9.520 1.00 91.19 469 LEU A C 1
ATOM 3696 O O . LEU A 1 469 ? -28.548 6.879 10.156 1.00 91.19 469 LEU A O 1
ATOM 3700 N N . ARG A 1 470 ? -29.091 5.815 8.247 1.00 92.75 470 ARG A N 1
ATOM 3701 C CA . ARG A 1 470 ? -27.919 6.256 7.488 1.00 92.75 470 ARG A CA 1
ATOM 3702 C C . ARG A 1 470 ? -27.862 7.775 7.381 1.00 92.75 470 ARG A C 1
ATOM 3704 O O . ARG A 1 470 ? -26.814 8.349 7.659 1.00 92.75 470 ARG A O 1
ATOM 3711 N N . GLU A 1 471 ? -28.967 8.431 7.032 1.00 92.19 471 GLU A N 1
ATOM 3712 C CA . GLU A 1 471 ? -29.014 9.898 6.963 1.00 92.19 471 GLU A CA 1
ATOM 3713 C C . GLU A 1 471 ? -28.691 10.529 8.319 1.00 92.19 471 GLU A C 1
ATOM 3715 O O . GLU A 1 471 ? -27.919 11.490 8.398 1.00 92.19 471 GLU A O 1
ATOM 3720 N N . TYR A 1 472 ? -29.228 9.958 9.401 1.00 91.94 472 TYR A N 1
ATOM 3721 C CA . TYR A 1 472 ? -28.986 10.472 10.741 1.00 91.94 472 TYR A CA 1
ATOM 3722 C C . TYR A 1 472 ? -27.515 10.344 11.158 1.00 91.94 472 TYR A C 1
ATOM 3724 O O . TYR A 1 472 ? -26.930 11.311 11.652 1.00 91.94 472 TYR A O 1
ATOM 3732 N N . ILE A 1 473 ? -26.888 9.185 10.926 1.00 94.88 473 ILE A N 1
ATOM 3733 C CA . ILE A 1 473 ? -25.461 8.986 11.221 1.00 94.88 473 ILE A CA 1
ATOM 3734 C C . ILE A 1 473 ? -24.591 9.876 10.321 1.00 94.88 473 ILE A C 1
ATOM 3736 O O . ILE A 1 473 ? -23.648 10.491 10.817 1.00 94.88 473 ILE A O 1
ATOM 3740 N N . THR A 1 474 ? -24.925 10.035 9.035 1.00 95.56 474 THR A N 1
ATOM 3741 C CA . THR A 1 474 ? -24.232 10.973 8.133 1.00 95.56 474 THR A CA 1
ATOM 3742 C C . THR A 1 474 ? -24.288 12.395 8.687 1.00 95.56 474 THR A C 1
ATOM 3744 O O . THR A 1 474 ? -23.263 13.078 8.763 1.00 95.56 474 THR A O 1
ATOM 3747 N N . LYS A 1 475 ? -25.460 12.846 9.149 1.00 94.75 475 LYS A N 1
ATOM 3748 C CA . LYS A 1 475 ? -25.620 14.163 9.779 1.00 94.75 475 LYS A CA 1
ATOM 3749 C C . LYS A 1 475 ? -24.807 14.280 11.067 1.00 94.75 475 LYS A C 1
ATOM 3751 O O . LYS A 1 475 ? -24.152 15.300 11.279 1.00 94.75 475 LYS A O 1
ATOM 3756 N N . LEU A 1 476 ? -24.807 13.247 11.909 1.00 95.06 476 LEU A N 1
ATOM 3757 C CA . LEU A 1 476 ? -24.003 13.209 13.130 1.00 95.06 476 LEU A CA 1
ATOM 3758 C C . LEU A 1 476 ? -22.510 13.394 12.808 1.00 95.06 476 LEU A C 1
ATOM 3760 O O . LEU A 1 476 ? -21.885 14.299 13.356 1.00 95.06 476 LEU A O 1
ATOM 3764 N N . PHE A 1 477 ? -21.976 12.605 11.872 1.00 97.12 477 PHE A N 1
ATOM 3765 C CA . PHE A 1 477 ? -20.546 12.540 11.532 1.00 97.12 477 PHE A CA 1
ATOM 3766 C C . PHE A 1 477 ? -20.034 13.757 10.749 1.00 97.12 477 PHE A C 1
ATOM 3768 O O . PHE A 1 477 ? -18.826 13.993 10.687 1.00 97.12 477 PHE A O 1
ATOM 3775 N N . THR A 1 478 ? -20.940 14.525 10.141 1.00 96.25 478 THR A N 1
ATOM 3776 C CA . THR A 1 478 ? -20.625 15.776 9.431 1.00 96.25 478 THR A CA 1
ATOM 3777 C C . THR A 1 478 ? -20.790 17.015 10.308 1.00 96.25 478 THR A C 1
ATOM 3779 O O . THR A 1 478 ? -20.184 18.047 10.020 1.00 96.25 478 THR A O 1
ATOM 3782 N N . THR A 1 479 ? -21.563 16.926 11.395 1.00 94.62 479 THR A N 1
ATOM 3783 C CA . THR A 1 479 ? -21.804 18.058 12.305 1.00 94.62 479 THR A CA 1
ATOM 3784 C C . THR A 1 479 ? -20.820 18.081 13.474 1.00 94.62 479 THR A C 1
ATOM 3786 O O . THR A 1 479 ? -20.403 19.156 13.898 1.00 94.62 479 THR A O 1
ATOM 3789 N N . GLN A 1 480 ? -20.425 16.914 13.988 1.00 95.50 480 GLN A N 1
ATOM 3790 C CA . GLN A 1 480 ? -19.493 16.787 15.109 1.00 95.50 480 GLN A CA 1
ATOM 3791 C C . GLN A 1 480 ? -18.681 15.490 15.019 1.00 95.50 480 GLN A C 1
ATOM 3793 O O . GLN A 1 480 ? -19.040 14.570 14.289 1.00 95.50 480 GLN A O 1
ATOM 3798 N N . ILE A 1 481 ? -17.594 15.407 15.788 1.00 98.06 481 ILE A N 1
ATOM 3799 C CA . ILE A 1 481 ? -16.869 14.147 15.980 1.00 98.06 481 ILE A CA 1
ATOM 3800 C C . ILE A 1 481 ? -17.691 13.283 16.942 1.00 98.06 481 ILE A C 1
ATOM 3802 O O . ILE A 1 481 ? -17.858 13.641 18.108 1.00 98.06 481 ILE A O 1
ATOM 3806 N N . ALA A 1 482 ? -18.234 12.176 16.440 1.00 98.06 482 ALA A N 1
ATOM 3807 C CA . ALA A 1 482 ? -19.052 11.255 17.216 1.00 98.06 482 ALA A CA 1
ATOM 3808 C C . ALA A 1 482 ? -18.213 10.481 18.240 1.00 98.06 482 ALA A C 1
ATOM 3810 O O . ALA A 1 482 ? -17.046 10.172 18.001 1.00 98.06 482 ALA A O 1
ATOM 3811 N N . ILE A 1 483 ? -18.826 10.137 19.368 1.00 98.25 483 ILE A N 1
ATOM 3812 C CA . ILE A 1 483 ? -18.156 9.432 20.460 1.00 98.25 483 ILE A CA 1
ATOM 3813 C C . ILE A 1 483 ? -18.623 7.979 20.504 1.00 98.25 483 ILE A C 1
ATOM 3815 O O . ILE A 1 483 ? -19.804 7.710 20.737 1.00 98.25 483 ILE A O 1
ATOM 3819 N N . TYR A 1 484 ? -17.689 7.062 20.280 1.00 98.25 484 TYR A N 1
ATOM 3820 C CA . TYR A 1 484 ? -17.827 5.641 20.581 1.00 98.25 484 TYR A CA 1
ATOM 3821 C C . TYR A 1 484 ? -17.453 5.385 22.049 1.00 98.25 484 TYR A C 1
ATOM 3823 O O . TYR A 1 484 ? -16.894 6.255 22.723 1.00 98.25 484 TYR A O 1
ATOM 3831 N N . ASP A 1 485 ? -17.819 4.232 22.589 1.00 97.38 485 ASP A N 1
ATOM 3832 C CA . ASP A 1 485 ? -17.546 3.872 23.978 1.00 97.38 485 ASP A CA 1
ATOM 3833 C C . ASP A 1 485 ? -16.098 3.411 24.213 1.00 97.38 485 ASP A C 1
ATOM 3835 O O . ASP A 1 485 ? -15.189 3.700 23.427 1.00 97.38 485 ASP A O 1
ATOM 3839 N N . GLY A 1 486 ? -15.863 2.828 25.391 1.00 95.38 486 GLY A N 1
ATOM 3840 C CA . GLY A 1 486 ? -14.568 2.310 25.825 1.00 95.38 486 GLY A CA 1
ATOM 3841 C C . GLY A 1 486 ? -14.561 0.786 25.982 1.00 95.38 486 GLY A C 1
ATOM 3842 O O . GLY A 1 486 ? -15.489 0.087 25.587 1.00 95.38 486 GLY A O 1
ATOM 3843 N N . ALA A 1 487 ? -13.527 0.242 26.626 1.00 95.31 487 ALA A N 1
ATOM 3844 C CA . ALA A 1 487 ? -13.373 -1.206 26.762 1.00 95.31 487 ALA A CA 1
ATOM 3845 C C . ALA A 1 487 ? -14.355 -1.872 27.746 1.00 95.31 487 ALA A C 1
ATOM 3847 O O . ALA A 1 487 ? -14.149 -1.861 28.965 1.00 95.31 487 ALA A O 1
ATOM 3848 N N . MET A 1 488 ? -15.307 -2.635 27.198 1.00 96.06 488 MET A N 1
ATOM 3849 C CA . MET A 1 488 ? -16.148 -3.586 27.942 1.00 96.06 488 MET A CA 1
ATOM 3850 C C . MET A 1 488 ? -15.313 -4.552 28.800 1.00 96.06 488 MET A C 1
ATOM 3852 O O . MET A 1 488 ? -15.539 -4.683 30.003 1.00 96.06 488 MET A O 1
ATOM 3856 N N . GLY A 1 489 ? -14.279 -5.173 28.218 1.00 93.75 489 GLY A N 1
ATOM 3857 C CA . GLY A 1 489 ? -13.414 -6.120 28.933 1.00 93.75 489 GLY A CA 1
ATOM 3858 C C . GLY A 1 489 ? -12.682 -5.498 30.129 1.00 93.75 489 GLY A C 1
ATOM 3859 O O . GLY A 1 489 ? -12.609 -6.109 31.195 1.00 93.75 489 GLY A O 1
ATOM 3860 N N . THR A 1 490 ? -12.192 -4.260 30.000 1.00 92.69 490 THR A N 1
ATOM 3861 C CA . THR A 1 490 ? -11.552 -3.530 31.108 1.00 92.69 490 THR A CA 1
ATOM 3862 C C . THR A 1 490 ? -12.554 -3.230 32.222 1.00 92.69 490 THR A C 1
ATOM 3864 O O . THR A 1 490 ? -12.234 -3.388 33.403 1.00 92.69 490 THR A O 1
ATOM 3867 N N . MET A 1 491 ? -13.786 -2.859 31.873 1.00 94.88 491 MET A N 1
ATOM 3868 C CA . MET A 1 491 ? -14.838 -2.626 32.859 1.00 94.88 491 MET A CA 1
ATOM 3869 C C . MET A 1 491 ? -15.235 -3.916 33.584 1.00 94.88 491 MET A C 1
ATOM 3871 O O . MET A 1 491 ? -15.265 -3.919 34.815 1.00 94.88 491 MET A O 1
ATOM 3875 N N . ILE A 1 492 ? -15.417 -5.034 32.873 1.00 94.81 492 ILE A N 1
ATOM 3876 C CA . ILE A 1 492 ? -15.676 -6.352 33.480 1.00 94.81 492 ILE A CA 1
ATOM 3877 C C . ILE A 1 492 ? -14.545 -6.746 34.440 1.00 94.81 492 ILE A C 1
ATOM 3879 O O . ILE A 1 492 ? -14.811 -7.172 35.562 1.00 94.81 492 ILE A O 1
ATOM 3883 N N . GLN A 1 493 ? -13.279 -6.546 34.062 1.00 90.81 493 GLN A N 1
ATOM 3884 C CA . GLN A 1 493 ? -12.135 -6.811 34.945 1.00 90.81 493 GLN A CA 1
ATOM 3885 C C . GLN A 1 493 ? -12.143 -5.930 36.204 1.00 90.81 493 GLN A C 1
ATOM 3887 O O . GLN A 1 493 ? -11.810 -6.400 37.296 1.00 90.81 493 GLN A O 1
ATOM 3892 N N . ASN A 1 494 ? -12.543 -4.661 36.087 1.00 89.94 494 ASN A N 1
ATOM 3893 C CA . ASN A 1 494 ? -12.694 -3.767 37.237 1.00 89.94 494 ASN A CA 1
ATOM 3894 C C . ASN A 1 494 ? -13.818 -4.234 38.172 1.00 89.94 494 ASN A C 1
ATOM 3896 O O . ASN A 1 494 ? -13.635 -4.225 39.392 1.00 89.94 494 ASN A O 1
ATOM 3900 N N . TYR A 1 495 ? -14.941 -4.698 37.621 1.00 88.56 495 TYR A N 1
ATOM 3901 C CA . TYR A 1 495 ? -15.995 -5.355 38.394 1.00 88.56 495 TYR A CA 1
ATOM 3902 C C . TYR A 1 495 ? -15.492 -6.643 39.048 1.00 88.56 495 TYR A C 1
ATOM 3904 O O . TYR A 1 495 ? -15.730 -6.836 40.235 1.00 88.56 495 TYR A O 1
ATOM 3912 N N . ALA A 1 496 ? -14.724 -7.476 38.343 1.00 85.06 496 ALA A N 1
ATOM 3913 C CA . ALA A 1 496 ? -14.156 -8.706 38.891 1.00 85.06 496 ALA A CA 1
ATOM 3914 C C . ALA A 1 496 ? -13.252 -8.436 40.103 1.00 85.06 496 ALA A C 1
ATOM 3916 O O . ALA A 1 496 ? -13.341 -9.138 41.107 1.00 85.06 496 ALA A O 1
ATOM 3917 N N . LYS A 1 497 ? -12.433 -7.376 40.054 1.00 84.50 497 LYS A N 1
ATOM 3918 C CA . LYS A 1 497 ? -11.587 -6.951 41.183 1.00 84.50 497 LYS A CA 1
ATOM 3919 C C . LYS A 1 497 ? -12.397 -6.457 42.388 1.00 84.50 497 LYS A C 1
ATOM 3921 O O . LYS A 1 497 ? -11.959 -6.647 43.519 1.00 84.50 497 LYS A O 1
ATOM 3926 N N . ARG A 1 498 ? -13.547 -5.811 42.162 1.00 83.75 498 ARG A N 1
ATOM 3927 C CA . ARG A 1 498 ? -14.391 -5.220 43.222 1.00 83.75 498 ARG A CA 1
ATOM 3928 C C . ARG A 1 498 ? -15.391 -6.213 43.822 1.00 83.75 498 ARG A C 1
ATOM 3930 O O . ARG A 1 498 ? -15.545 -6.255 45.036 1.00 83.75 498 ARG A O 1
ATOM 3937 N N . ASN A 1 499 ? -16.030 -7.010 42.971 1.00 73.56 499 ASN A N 1
ATOM 3938 C CA . ASN A 1 499 ? -17.176 -7.860 43.298 1.00 73.56 499 ASN A CA 1
ATOM 3939 C C . ASN A 1 499 ? -16.861 -9.366 43.239 1.00 73.56 499 ASN A C 1
ATOM 3941 O O . ASN A 1 499 ? -17.768 -10.154 43.464 1.00 73.56 499 ASN A O 1
ATOM 3945 N N . LYS A 1 500 ? -15.603 -9.759 42.963 1.00 78.31 500 LYS A N 1
ATOM 3946 C CA . LYS A 1 500 ? -15.140 -11.154 42.800 1.00 78.31 500 LYS A CA 1
ATOM 3947 C C . LYS A 1 500 ? -15.967 -11.951 41.778 1.00 78.31 500 LYS A C 1
ATOM 3949 O O . LYS A 1 500 ? -16.758 -12.803 42.148 1.00 78.31 500 LYS A O 1
ATOM 3954 N N . LEU A 1 501 ? -15.763 -11.677 40.487 1.00 88.69 501 LEU A N 1
ATOM 3955 C CA . LEU A 1 501 ? -16.304 -12.523 39.412 1.00 88.69 501 LEU A CA 1
ATOM 3956 C C . LEU A 1 501 ? -15.403 -13.754 39.227 1.00 88.69 501 LEU A C 1
ATOM 3958 O O . LEU A 1 501 ? -14.361 -13.673 38.563 1.00 88.69 501 LEU A O 1
ATOM 3962 N N . ASP A 1 502 ? -15.792 -14.874 39.828 1.00 90.50 502 ASP A N 1
ATOM 3963 C CA . ASP A 1 502 ? -15.136 -16.171 39.700 1.00 90.50 502 ASP A CA 1
ATOM 3964 C C . ASP A 1 502 ? -15.959 -17.123 38.810 1.00 90.50 502 ASP A C 1
ATOM 3966 O O . ASP A 1 502 ? -16.914 -16.727 38.142 1.00 90.50 502 ASP A O 1
ATOM 3970 N N . GLU A 1 503 ? -15.522 -18.378 38.693 1.00 93.50 503 GLU A N 1
ATOM 3971 C CA . GLU A 1 503 ? -16.134 -19.371 37.796 1.00 93.50 503 GLU A CA 1
ATOM 3972 C C . GLU A 1 503 ? -17.639 -19.568 38.069 1.00 93.50 503 GLU A C 1
ATOM 3974 O O . GLU A 1 503 ? -18.413 -19.751 37.130 1.00 93.50 503 GLU A O 1
ATOM 3979 N N . GLU A 1 504 ? -18.068 -19.493 39.334 1.00 93.31 504 GLU A N 1
ATOM 3980 C CA . GLU A 1 504 ? -19.476 -19.641 39.725 1.00 93.31 504 GLU A CA 1
ATOM 3981 C C . GLU A 1 504 ? -20.347 -18.511 39.158 1.00 93.31 504 GLU A C 1
ATOM 3983 O O . GLU A 1 504 ? -21.420 -18.776 38.610 1.00 93.31 504 GLU A O 1
ATOM 3988 N N . GLU A 1 505 ? -19.873 -17.264 39.206 1.00 92.50 505 GLU A N 1
ATOM 3989 C CA . GLU A 1 505 ? -20.595 -16.115 38.658 1.00 92.50 505 GLU A CA 1
ATOM 3990 C C . GLU A 1 505 ? -20.658 -16.149 37.130 1.00 92.50 505 GLU A C 1
ATOM 3992 O O . GLU A 1 505 ? -21.708 -15.827 36.568 1.00 92.50 505 GLU A O 1
ATOM 3997 N N . TYR A 1 506 ? -19.575 -16.561 36.457 1.00 94.06 506 TYR A N 1
ATOM 3998 C CA . TYR A 1 506 ? -19.580 -16.717 34.997 1.00 94.06 506 TYR A CA 1
ATOM 3999 C C . TYR A 1 506 ? -20.613 -17.755 34.561 1.00 94.06 506 TYR A C 1
ATOM 4001 O O . TYR A 1 506 ? -21.401 -17.478 33.660 1.00 94.06 506 TYR A O 1
ATOM 4009 N N . ARG A 1 507 ? -20.667 -18.910 35.237 1.00 95.00 507 ARG A N 1
ATOM 4010 C CA . ARG A 1 507 ? -21.653 -19.968 34.965 1.00 95.00 507 ARG A CA 1
ATOM 4011 C C . ARG A 1 507 ? -23.087 -19.542 35.273 1.00 95.00 507 ARG A C 1
ATOM 4013 O O . ARG A 1 507 ? -24.023 -19.957 34.579 1.00 95.00 507 ARG A O 1
ATOM 4020 N N . GLY A 1 508 ? -23.273 -18.760 36.336 1.00 93.25 508 GLY A N 1
ATOM 4021 C CA . GLY A 1 508 ? -24.587 -18.489 36.907 1.00 93.25 508 GLY A CA 1
ATOM 4022 C C . GLY A 1 508 ? -25.362 -19.779 37.212 1.00 93.25 508 GLY A C 1
ATOM 4023 O O . GLY A 1 508 ? -24.815 -20.884 37.244 1.00 93.25 508 GLY A O 1
ATOM 4024 N N . GLU A 1 509 ? -26.676 -19.666 37.398 1.00 92.88 509 GLU A N 1
ATOM 4025 C CA . GLU A 1 509 ? -27.498 -20.848 37.692 1.00 92.88 509 GLU A CA 1
ATOM 4026 C C . GLU A 1 509 ? -27.666 -21.756 36.460 1.00 92.88 509 GLU A C 1
ATOM 4028 O O . GLU A 1 509 ? -27.632 -22.981 36.570 1.00 92.88 509 GLU A O 1
ATOM 4033 N N . ARG A 1 510 ? -27.793 -21.170 35.260 1.00 92.88 510 ARG A N 1
ATOM 4034 C CA . ARG A 1 510 ? -28.086 -21.913 34.021 1.00 92.88 510 ARG A CA 1
ATOM 4035 C C . ARG A 1 510 ? -26.954 -22.851 33.596 1.00 92.88 510 ARG A C 1
ATOM 4037 O O . ARG A 1 510 ? -27.241 -23.926 33.075 1.00 92.88 510 ARG A O 1
ATOM 4044 N N . PHE A 1 511 ? -25.695 -22.468 33.816 1.00 95.50 511 PHE A N 1
ATOM 4045 C CA . PHE A 1 511 ? -24.521 -23.231 33.372 1.00 95.50 511 PHE A CA 1
ATOM 4046 C C . PHE A 1 511 ? -23.691 -23.780 34.537 1.00 95.50 511 PHE A C 1
ATOM 4048 O O . PHE A 1 511 ? -22.535 -24.157 34.363 1.00 95.50 511 PHE A O 1
ATOM 4055 N N . LYS A 1 512 ? -24.282 -23.884 35.732 1.00 95.50 512 LYS A N 1
ATOM 4056 C CA . LYS A 1 512 ? -23.613 -24.361 36.953 1.00 95.50 512 LYS A CA 1
ATOM 4057 C C . LYS A 1 512 ? -22.818 -25.658 36.754 1.00 95.50 512 LYS A C 1
ATOM 4059 O O . LYS A 1 512 ? -21.675 -25.768 37.190 1.00 95.50 512 LYS A O 1
ATOM 4064 N N . ASN A 1 513 ? -23.393 -26.612 36.022 1.00 94.56 513 ASN A N 1
ATOM 4065 C CA . ASN A 1 513 ? -22.790 -27.920 35.746 1.00 94.56 513 ASN A CA 1
ATOM 4066 C C . ASN A 1 513 ? -22.110 -28.001 34.363 1.00 94.56 513 ASN A C 1
ATOM 4068 O O . ASN A 1 513 ? -22.026 -29.089 33.795 1.00 94.56 513 ASN A O 1
ATOM 4072 N N . TRP A 1 514 ? -21.658 -26.876 33.788 1.00 96.06 514 TRP A N 1
ATOM 4073 C CA . TRP A 1 514 ? -20.963 -26.892 32.497 1.00 96.06 514 TRP A CA 1
ATOM 4074 C C . TRP A 1 514 ? -19.652 -27.685 32.568 1.00 96.06 514 TRP A C 1
ATOM 4076 O O . TRP A 1 514 ? -18.938 -27.661 33.575 1.00 96.06 514 TRP A O 1
ATOM 4086 N N . LYS A 1 515 ? -19.362 -28.414 31.490 1.00 93.81 515 LYS A N 1
ATOM 4087 C CA . LYS A 1 515 ? -18.320 -29.453 31.414 1.00 93.81 515 LYS A CA 1
ATOM 4088 C C . LYS A 1 515 ? -16.883 -28.926 31.467 1.00 93.81 515 LYS A C 1
ATOM 4090 O O . LYS A 1 515 ? -16.003 -29.645 31.929 1.00 93.81 515 LYS A O 1
ATOM 4095 N N . CYS A 1 516 ? -16.653 -27.685 31.048 1.00 94.69 516 CYS A N 1
ATOM 4096 C CA . CYS A 1 516 ? -15.343 -27.035 31.042 1.00 94.69 516 CYS A CA 1
ATOM 4097 C C . CYS A 1 516 ? -15.378 -25.712 31.823 1.00 94.69 516 CYS A C 1
ATOM 4099 O O . CYS A 1 516 ? -16.450 -25.246 32.215 1.00 94.69 516 CYS A O 1
ATOM 4101 N N . ASN A 1 517 ? -14.206 -25.118 32.063 1.00 94.25 517 ASN A N 1
ATOM 4102 C CA . ASN A 1 517 ? -14.105 -23.787 32.666 1.00 94.25 517 ASN A CA 1
ATOM 4103 C C . ASN A 1 517 ? -14.624 -22.727 31.684 1.00 94.25 517 ASN A C 1
ATOM 4105 O O . ASN A 1 517 ? -14.282 -22.784 30.503 1.00 94.25 517 ASN A O 1
ATOM 4109 N N . VAL A 1 518 ? -15.408 -21.766 32.169 1.00 94.62 518 VAL A N 1
ATOM 4110 C CA . VAL A 1 518 ? -15.976 -20.678 31.348 1.00 94.62 518 VAL A CA 1
ATOM 4111 C C . VAL A 1 518 ? -15.526 -19.285 31.788 1.00 94.62 518 VAL A C 1
ATOM 4113 O O . VAL A 1 518 ? -15.774 -18.307 31.084 1.00 94.62 518 VAL A O 1
ATOM 4116 N N . LYS A 1 519 ? -14.816 -19.161 32.916 1.00 93.12 519 LYS A N 1
ATOM 4117 C CA . LYS A 1 519 ? -14.201 -17.904 33.350 1.00 93.12 519 LYS A CA 1
ATOM 4118 C C . LYS A 1 519 ? -13.293 -17.341 32.256 1.00 93.12 519 LYS A C 1
ATOM 4120 O O . LYS A 1 519 ? -12.392 -18.015 31.760 1.00 93.12 519 LYS A O 1
ATOM 4125 N N . GLY A 1 520 ? -13.524 -16.074 31.922 1.00 90.06 520 GLY A N 1
ATOM 4126 C CA . GLY A 1 520 ? -12.864 -15.372 30.818 1.00 90.06 520 GLY A CA 1
ATOM 4127 C C . GLY A 1 520 ? -13.728 -15.249 29.560 1.00 90.06 520 GLY A C 1
ATOM 4128 O O . GLY A 1 520 ? -13.442 -14.384 28.736 1.00 90.06 520 GLY A O 1
ATOM 4129 N N . ASN A 1 521 ? -14.816 -16.021 29.441 1.00 95.38 521 ASN A N 1
ATOM 4130 C CA . ASN A 1 521 ? -15.833 -15.812 28.412 1.00 95.38 521 ASN A CA 1
ATOM 4131 C C . ASN A 1 521 ? -16.715 -14.604 28.780 1.00 95.38 521 ASN A C 1
ATOM 4133 O O . ASN A 1 521 ? -17.786 -14.749 29.367 1.00 95.38 521 ASN A O 1
ATOM 4137 N N . ASN A 1 522 ? -16.230 -13.393 28.503 1.00 96.38 522 ASN A N 1
ATOM 4138 C CA . ASN A 1 522 ? -16.913 -12.148 28.873 1.00 96.38 522 ASN A CA 1
ATOM 4139 C C . ASN A 1 522 ? -18.298 -12.010 28.222 1.00 96.38 522 ASN A C 1
ATOM 4141 O O . ASN A 1 522 ? -19.222 -11.497 28.852 1.00 96.38 522 ASN A O 1
ATOM 4145 N N . ASP A 1 523 ? -18.459 -12.489 26.990 1.00 97.00 523 ASP A N 1
ATOM 4146 C CA . ASP A 1 523 ? -19.711 -12.446 26.231 1.00 97.00 523 ASP A CA 1
ATOM 4147 C C . ASP A 1 523 ? -20.857 -13.174 26.964 1.00 97.00 523 ASP A C 1
ATOM 4149 O O . ASP A 1 523 ? -21.994 -12.698 26.990 1.00 97.00 523 ASP A O 1
ATOM 4153 N N . MET A 1 524 ? -20.554 -14.286 27.649 1.00 96.19 524 MET A N 1
ATOM 4154 C CA . MET A 1 524 ? -21.519 -15.062 28.446 1.00 96.19 524 MET A CA 1
ATOM 4155 C C . MET A 1 524 ? -22.169 -14.256 29.575 1.00 96.19 524 MET A C 1
ATOM 4157 O O . MET A 1 524 ? -23.310 -14.542 29.953 1.00 96.19 524 MET A O 1
ATOM 4161 N N . LEU A 1 525 ? -21.492 -13.230 30.095 1.00 97.19 525 LEU A N 1
ATOM 4162 C CA . LEU A 1 525 ? -22.034 -12.388 31.161 1.00 97.19 525 LEU A CA 1
ATOM 4163 C C . LEU A 1 525 ? -23.287 -11.620 30.716 1.00 97.19 525 LEU A C 1
ATOM 4165 O O . LEU A 1 525 ? -24.090 -11.247 31.565 1.00 97.19 525 LEU A O 1
ATOM 4169 N N . SER A 1 526 ? -23.520 -11.464 29.409 1.00 97.06 526 SER A N 1
ATOM 4170 C CA . SER A 1 526 ? -24.788 -10.949 28.873 1.00 97.06 526 SER A CA 1
ATOM 4171 C C . SER A 1 526 ? -25.986 -11.841 29.244 1.00 97.06 526 SER A C 1
ATOM 4173 O O . SER A 1 526 ? -27.102 -11.350 29.372 1.00 97.06 526 SER A O 1
ATOM 4175 N N . ILE A 1 527 ? -25.767 -13.141 29.473 1.00 95.75 527 ILE A N 1
ATOM 4176 C CA . ILE A 1 527 ? -26.798 -14.095 29.909 1.00 95.75 527 ILE A CA 1
ATOM 4177 C C . ILE A 1 527 ? -26.784 -14.258 31.431 1.00 95.75 527 ILE A C 1
ATOM 4179 O O . ILE A 1 527 ? -27.839 -14.283 32.065 1.00 95.75 527 ILE A O 1
ATOM 4183 N N . THR A 1 528 ? -25.601 -14.429 32.027 1.00 95.94 528 THR A N 1
ATOM 4184 C CA . THR A 1 528 ? -25.479 -14.858 33.430 1.00 95.94 528 THR A CA 1
ATOM 4185 C C . THR A 1 528 ? -25.409 -13.701 34.418 1.00 95.94 528 THR A C 1
ATOM 4187 O O . THR A 1 528 ? -25.867 -13.852 35.548 1.00 95.94 528 THR A O 1
ATOM 4190 N N . GLN A 1 529 ? -24.909 -12.539 33.992 1.00 96.12 529 GLN A N 1
ATOM 4191 C CA . GLN A 1 529 ? -24.769 -11.326 34.803 1.00 96.12 529 GLN A CA 1
ATOM 4192 C C . GLN A 1 529 ? -25.274 -10.066 34.060 1.00 96.12 529 GLN A C 1
ATOM 4194 O O . GLN A 1 529 ? -24.563 -9.057 33.998 1.00 96.12 529 GLN A O 1
ATOM 4199 N N . PRO A 1 530 ? -26.508 -10.071 33.510 1.00 96.25 530 PRO A N 1
ATOM 4200 C CA . PRO A 1 530 ? -26.992 -9.018 32.609 1.00 96.25 530 PRO A CA 1
ATOM 4201 C C . PRO A 1 530 ? -26.986 -7.620 33.240 1.00 96.25 530 PRO A C 1
ATOM 4203 O O . PRO A 1 530 ? -26.716 -6.637 32.555 1.00 96.25 530 PRO A O 1
ATOM 4206 N N . GLN A 1 531 ? -27.215 -7.525 34.555 1.00 95.94 531 GLN A N 1
ATOM 4207 C CA . GLN A 1 531 ? -27.212 -6.249 35.278 1.00 95.94 531 GLN A CA 1
ATOM 4208 C C . GLN A 1 531 ? -25.838 -5.569 35.265 1.00 95.94 531 GLN A C 1
ATOM 4210 O O . GLN A 1 531 ? -25.757 -4.360 35.073 1.00 95.94 531 GLN A O 1
ATOM 4215 N N . ILE A 1 532 ? -24.748 -6.338 35.389 1.00 96.06 532 ILE A N 1
ATOM 4216 C CA . ILE A 1 532 ? -23.385 -5.786 35.326 1.00 96.06 532 ILE A CA 1
ATOM 4217 C C . ILE A 1 532 ? -23.131 -5.184 33.942 1.00 96.06 532 ILE A C 1
ATOM 4219 O O . ILE A 1 532 ? -22.603 -4.080 33.834 1.00 96.06 532 ILE A O 1
ATOM 4223 N N . ILE A 1 533 ? -23.536 -5.889 32.885 1.00 97.75 533 ILE A N 1
ATOM 4224 C CA . ILE A 1 533 ? -23.365 -5.428 31.505 1.00 97.75 533 ILE A CA 1
ATOM 4225 C C . ILE A 1 533 ? -24.201 -4.164 31.238 1.00 97.75 533 ILE A C 1
ATOM 4227 O O . ILE A 1 533 ? -23.677 -3.189 30.699 1.00 97.75 533 ILE A O 1
ATOM 4231 N N . GLN A 1 534 ? -25.459 -4.123 31.692 1.00 98.25 534 GLN A N 1
ATOM 4232 C CA . GLN A 1 534 ? -26.307 -2.927 31.593 1.00 98.25 534 GLN A CA 1
ATOM 4233 C C . GLN A 1 534 ? -25.723 -1.725 32.347 1.00 98.25 534 GLN A C 1
ATOM 4235 O O . GLN A 1 534 ? -25.751 -0.606 31.832 1.00 98.25 534 GLN A O 1
ATOM 4240 N N . ASP A 1 535 ? -25.161 -1.941 33.537 1.00 97.62 535 ASP A N 1
ATOM 4241 C CA . ASP A 1 535 ? -24.518 -0.881 34.316 1.00 97.62 535 ASP A CA 1
ATOM 4242 C C . ASP A 1 535 ? -23.275 -0.315 33.622 1.00 97.62 535 ASP A C 1
ATOM 4244 O O . ASP A 1 535 ? -23.024 0.891 33.709 1.00 97.62 535 ASP A O 1
ATOM 4248 N N . ILE A 1 536 ? -22.506 -1.149 32.916 1.00 98.06 536 ILE A N 1
ATOM 4249 C CA . ILE A 1 536 ? -21.362 -0.696 32.112 1.00 98.06 536 ILE A CA 1
ATOM 4250 C C . ILE A 1 536 ? -21.844 0.170 30.943 1.00 98.06 536 ILE A C 1
ATOM 4252 O O . ILE A 1 536 ? -21.323 1.273 30.754 1.00 98.06 536 ILE A O 1
ATOM 4256 N N . TYR A 1 537 ? -22.867 -0.271 30.200 1.00 98.50 537 TYR A N 1
ATOM 4257 C CA . TYR A 1 537 ? -23.455 0.538 29.127 1.00 98.50 537 TYR A CA 1
ATOM 4258 C C . TYR A 1 537 ? -23.966 1.883 29.651 1.00 98.50 537 TYR A C 1
ATOM 4260 O O . TYR A 1 537 ? -23.668 2.928 29.072 1.00 98.50 537 TYR A O 1
ATOM 4268 N N . ARG A 1 538 ? -24.682 1.879 30.784 1.00 98.19 538 ARG A N 1
ATOM 4269 C CA . ARG A 1 538 ? -25.216 3.099 31.400 1.00 98.19 538 ARG A CA 1
ATOM 4270 C C . ARG A 1 538 ? -24.099 4.069 31.778 1.00 98.19 538 ARG A C 1
ATOM 4272 O O . ARG A 1 538 ? -24.219 5.256 31.500 1.00 98.19 538 ARG A O 1
ATOM 4279 N N . GLN A 1 539 ? -22.988 3.576 32.325 1.00 98.06 539 GLN A N 1
ATOM 4280 C CA . GLN A 1 539 ? -21.826 4.411 32.643 1.00 98.06 539 GLN A CA 1
ATOM 4281 C C . GLN A 1 539 ? -21.213 5.069 31.397 1.00 98.06 539 GLN A C 1
ATOM 4283 O O . GLN A 1 539 ? -20.985 6.278 31.400 1.00 98.06 539 GLN A O 1
ATOM 4288 N N . TYR A 1 540 ? -20.979 4.329 30.309 1.00 98.50 540 TYR A N 1
ATOM 4289 C CA . TYR A 1 540 ? -20.446 4.938 29.081 1.00 98.50 540 TYR A CA 1
ATOM 4290 C C . TYR A 1 540 ? -21.419 5.947 28.451 1.00 98.50 540 TYR A C 1
ATOM 4292 O O . TYR A 1 540 ? -20.992 7.005 27.985 1.00 98.50 540 TYR A O 1
ATOM 4300 N N . LEU A 1 541 ? -22.726 5.678 28.490 1.00 98.25 541 LEU A N 1
ATOM 4301 C CA . LEU A 1 541 ? -23.747 6.561 27.920 1.00 98.25 541 LEU A CA 1
ATOM 4302 C C . LEU A 1 541 ? -24.020 7.816 28.765 1.00 98.25 541 LEU A C 1
ATOM 4304 O O . LEU A 1 541 ? -24.229 8.888 28.198 1.00 98.25 541 LEU A O 1
ATOM 4308 N N . GLU A 1 542 ? -24.032 7.714 30.095 1.00 97.00 542 GLU A N 1
ATOM 4309 C CA . GLU A 1 542 ? -24.358 8.832 30.993 1.00 97.00 542 GLU A CA 1
ATOM 4310 C C . GLU A 1 542 ? -23.109 9.618 31.427 1.00 97.00 542 GLU A C 1
ATOM 4312 O O . GLU A 1 542 ? -23.096 10.847 31.337 1.00 97.00 542 GLU A O 1
ATOM 4317 N N . GLU A 1 543 ? -22.042 8.937 31.858 1.00 97.00 543 GLU A N 1
ATOM 4318 C CA . GLU A 1 543 ? -20.801 9.583 32.308 1.00 97.00 543 GLU A CA 1
ATOM 4319 C C . GLU A 1 543 ? -19.880 9.915 31.127 1.00 97.00 543 GLU A C 1
ATOM 4321 O O . GLU A 1 543 ? -19.488 11.074 30.947 1.00 97.00 543 GLU A O 1
ATOM 4326 N N . GLY A 1 544 ? -19.576 8.913 30.292 1.00 95.88 544 GLY A N 1
ATOM 4327 C CA . GLY A 1 544 ? -18.766 9.091 29.080 1.00 95.88 544 GLY A CA 1
ATOM 4328 C C . GLY A 1 544 ? -19.462 9.979 28.041 1.00 95.88 544 GLY A C 1
ATOM 4329 O O . GLY A 1 544 ? -18.837 10.824 27.398 1.00 95.88 544 GLY A O 1
ATOM 4330 N N . GLY A 1 545 ? -20.789 9.869 27.942 1.00 96.00 545 GLY A N 1
ATOM 4331 C CA . GLY A 1 545 ? -21.621 10.556 26.952 1.00 96.00 545 GLY A CA 1
ATOM 4332 C C . GLY A 1 545 ? -21.405 10.060 25.530 1.00 96.00 545 GLY A C 1
ATOM 4333 O O . GLY A 1 545 ? -21.391 10.875 24.605 1.00 96.00 545 GLY A O 1
ATOM 4334 N N . SER A 1 546 ? -21.211 8.753 25.364 1.00 97.75 546 SER A N 1
ATOM 4335 C CA . SER A 1 546 ? -21.099 8.116 24.054 1.00 97.75 546 SER A CA 1
ATOM 4336 C C . SER A 1 546 ? -22.373 8.302 23.219 1.00 97.75 546 SER A C 1
ATOM 4338 O O . SER A 1 546 ? -23.495 8.243 23.726 1.00 97.75 546 SER A O 1
ATOM 4340 N N . ASN A 1 547 ? -22.199 8.525 21.915 1.00 97.56 547 ASN A N 1
ATOM 4341 C CA . ASN A 1 547 ? -23.285 8.513 20.932 1.00 97.56 547 ASN A CA 1
ATOM 4342 C C . ASN A 1 547 ? -23.586 7.088 20.452 1.00 97.56 547 ASN A C 1
ATOM 4344 O O . ASN A 1 547 ? -24.736 6.769 20.150 1.00 97.56 547 ASN A O 1
ATOM 4348 N N . LEU A 1 548 ? -22.544 6.259 20.374 1.00 98.25 548 LEU A N 1
ATOM 4349 C CA . LEU A 1 548 ? -22.589 4.874 19.925 1.00 98.25 548 LEU A CA 1
ATOM 4350 C C . LEU A 1 548 ? -22.013 3.966 21.023 1.00 98.25 548 LEU A C 1
ATOM 4352 O O . LEU A 1 548 ? -20.999 4.325 21.620 1.00 98.25 548 LEU A O 1
ATOM 4356 N N . ILE A 1 549 ? -22.651 2.823 21.285 1.00 98.12 549 ILE A N 1
ATOM 4357 C CA . ILE A 1 549 ? -22.213 1.822 22.276 1.00 98.12 549 ILE A CA 1
ATOM 4358 C C . ILE A 1 549 ? -21.970 0.476 21.583 1.00 98.12 549 ILE A C 1
ATOM 4360 O O . ILE A 1 549 ? -22.809 0.043 20.790 1.00 98.12 549 ILE A O 1
ATOM 4364 N N . GLY A 1 550 ? -20.846 -0.180 21.860 1.00 98.00 550 GLY A N 1
ATOM 4365 C CA . GLY A 1 550 ? -20.544 -1.518 21.357 1.00 98.00 550 GLY A CA 1
ATOM 4366 C C . GLY A 1 550 ? -21.256 -2.603 22.161 1.00 98.00 550 GLY A C 1
ATOM 4367 O O . GLY A 1 550 ? -21.337 -2.533 23.385 1.00 98.00 550 GLY A O 1
ATOM 4368 N N . THR A 1 551 ? -21.774 -3.633 21.499 1.00 98.62 551 THR A N 1
ATOM 4369 C CA . THR A 1 551 ? -22.350 -4.799 22.181 1.00 98.62 551 THR A CA 1
ATOM 4370 C C . THR A 1 551 ? -21.267 -5.689 22.801 1.00 98.62 551 THR A C 1
ATOM 4372 O O . THR A 1 551 ? -20.171 -5.836 22.265 1.00 98.62 551 THR A O 1
ATOM 4375 N N . ASN A 1 552 ? -21.569 -6.351 23.920 1.00 98.44 552 ASN A N 1
ATOM 4376 C CA . ASN A 1 552 ? -20.705 -7.363 24.542 1.00 98.44 552 ASN A CA 1
ATOM 4377 C C . ASN A 1 552 ? -20.755 -8.695 23.764 1.00 98.44 552 ASN A C 1
ATOM 4379 O O . ASN A 1 552 ? -21.281 -9.692 24.259 1.00 98.44 552 ASN A O 1
ATOM 4383 N N . THR A 1 553 ? -20.287 -8.668 22.514 1.00 98.25 553 THR A N 1
ATOM 4384 C CA . THR A 1 553 ? -20.434 -9.764 21.536 1.00 98.25 553 THR A CA 1
ATOM 4385 C C . THR A 1 553 ? -19.166 -10.025 20.720 1.00 98.25 553 THR A C 1
ATOM 4387 O O . THR A 1 553 ? -19.213 -10.658 19.664 1.00 98.25 553 THR A O 1
ATOM 4390 N N . PHE A 1 554 ? -18.019 -9.538 21.198 1.00 97.25 554 PHE A N 1
ATOM 4391 C CA . PHE A 1 554 ? -16.738 -9.620 20.498 1.00 97.25 554 PHE A CA 1
ATOM 4392 C C . PHE A 1 554 ? -16.364 -11.057 20.096 1.00 97.25 554 PHE A C 1
ATOM 4394 O O . PHE A 1 554 ? -15.861 -11.282 18.995 1.00 97.25 554 PHE A O 1
ATOM 4401 N N . SER A 1 555 ? -16.644 -12.033 20.965 1.00 97.00 555 SER A N 1
ATOM 4402 C CA . SER A 1 555 ? -16.313 -13.450 20.770 1.00 97.00 555 SER A CA 1
ATOM 4403 C C . SER A 1 555 ? -17.541 -14.318 20.490 1.00 97.00 555 SER A C 1
ATOM 4405 O O . SER A 1 555 ? -17.410 -15.537 20.410 1.00 97.00 555 SER A O 1
ATOM 4407 N N . SER A 1 556 ? -18.729 -13.731 20.326 1.00 97.75 556 SER A N 1
ATOM 4408 C CA . SER A 1 556 ? -20.012 -14.433 20.178 1.00 97.75 556 SER A CA 1
ATOM 4409 C C . SER A 1 556 ? -20.170 -15.063 18.789 1.00 97.75 556 SER A C 1
ATOM 4411 O O . SER A 1 556 ? -21.079 -14.758 18.027 1.00 97.75 556 SER A O 1
ATOM 4413 N N . THR A 1 557 ? -19.258 -15.957 18.437 1.00 97.88 557 THR A N 1
ATOM 4414 C CA . THR A 1 557 ? -19.222 -16.681 17.168 1.00 97.88 557 THR A CA 1
ATOM 4415 C C . THR A 1 557 ? -19.113 -18.170 17.443 1.00 97.88 557 THR A C 1
ATOM 4417 O O . THR A 1 557 ? -18.492 -18.580 18.422 1.00 97.88 557 THR A O 1
ATOM 4420 N N . THR A 1 558 ? -19.672 -18.993 16.561 1.00 96.94 558 THR A N 1
ATOM 4421 C CA . THR A 1 558 ? -19.619 -20.460 16.658 1.00 96.94 558 THR A CA 1
ATOM 4422 C C . THR A 1 558 ? -18.177 -20.966 16.787 1.00 96.94 558 THR A C 1
ATOM 4424 O O . THR A 1 558 ? -17.903 -21.854 17.587 1.00 96.94 558 THR A O 1
ATOM 4427 N N . ILE A 1 559 ? -17.232 -20.336 16.079 1.00 97.25 559 ILE A N 1
ATOM 4428 C CA . ILE A 1 559 ? -15.804 -20.677 16.121 1.00 97.25 559 ILE A CA 1
ATOM 4429 C C .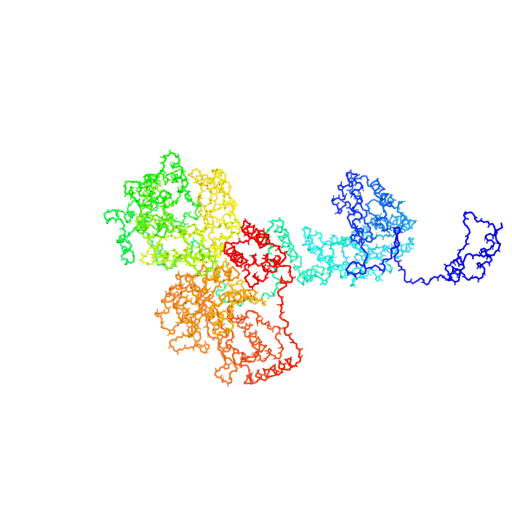 ILE A 1 559 ? -15.163 -20.357 17.479 1.00 97.25 559 ILE A C 1
ATOM 4431 O O . ILE A 1 559 ? -14.500 -21.222 18.044 1.00 97.25 559 ILE A O 1
ATOM 4435 N N . ALA A 1 560 ? -15.340 -19.145 18.015 1.00 96.44 560 ALA A N 1
ATOM 4436 C CA . ALA A 1 560 ? -14.710 -18.774 19.285 1.00 96.44 560 ALA A CA 1
ATOM 4437 C C . ALA A 1 560 ? -15.398 -19.438 20.490 1.00 96.44 560 ALA A C 1
ATOM 4439 O O . ALA A 1 560 ? -14.740 -19.787 21.467 1.00 96.44 560 ALA A O 1
ATOM 4440 N N . MET A 1 561 ? -16.710 -19.680 20.412 1.00 96.94 561 MET A N 1
ATOM 4441 C CA . MET A 1 561 ? -17.448 -20.392 21.458 1.00 96.94 561 MET A CA 1
ATOM 4442 C C . MET A 1 561 ? -17.087 -21.879 21.554 1.00 96.94 561 MET A C 1
ATOM 4444 O O . MET A 1 561 ? -17.366 -22.491 22.586 1.00 96.94 561 MET A O 1
ATOM 4448 N N . ALA A 1 562 ? -16.426 -22.452 20.542 1.00 96.19 562 ALA A N 1
ATOM 4449 C CA . ALA A 1 562 ? -15.919 -23.821 20.595 1.00 96.19 562 ALA A CA 1
ATOM 4450 C C . ALA A 1 562 ? -14.848 -24.017 21.685 1.00 96.19 562 ALA A C 1
ATOM 4452 O O . ALA A 1 562 ? -14.793 -25.087 22.287 1.00 96.19 562 ALA A O 1
ATOM 4453 N N . ASP A 1 563 ? -14.070 -22.979 22.025 1.00 94.94 563 ASP A N 1
ATOM 4454 C CA . ASP A 1 563 ? -13.082 -23.032 23.121 1.00 94.94 563 ASP A CA 1
ATOM 4455 C C . ASP A 1 563 ? -13.743 -23.258 24.497 1.00 94.94 563 ASP A C 1
ATOM 4457 O O . ASP A 1 563 ? -13.103 -23.735 25.435 1.00 94.94 563 ASP A O 1
ATOM 4461 N N . TYR A 1 564 ? -15.040 -22.947 24.605 1.00 96.06 564 TYR A N 1
ATOM 4462 C CA . TYR A 1 564 ? -15.877 -23.145 25.791 1.00 96.06 564 TYR A CA 1
ATOM 4463 C C . TYR A 1 564 ? -16.960 -24.221 25.579 1.00 96.06 564 TYR A C 1
ATOM 4465 O O . TYR A 1 564 ? -17.839 -24.401 26.427 1.00 96.06 564 TYR A O 1
ATOM 4473 N N . GLU A 1 565 ? -16.923 -24.921 24.441 1.00 96.50 565 GLU A N 1
ATOM 4474 C CA . GLU A 1 565 ? -17.914 -25.907 23.999 1.00 96.50 565 GLU A CA 1
ATOM 4475 C C . GLU A 1 565 ? -19.370 -25.377 23.995 1.00 96.50 565 GLU A C 1
ATOM 4477 O O . GLU A 1 565 ? -20.302 -26.117 24.328 1.00 96.50 565 GLU A O 1
ATOM 4482 N N . MET A 1 566 ? -19.561 -24.086 23.672 1.00 95.69 566 MET A N 1
ATOM 4483 C CA . MET A 1 566 ? -20.844 -23.355 23.698 1.00 95.69 566 MET A CA 1
ATOM 4484 C C . MET A 1 566 ? -21.343 -22.918 22.312 1.00 95.69 566 MET A C 1
ATOM 4486 O O . MET A 1 566 ? -22.104 -21.958 22.201 1.00 95.69 566 MET A O 1
ATOM 4490 N N . GLU A 1 567 ? -20.946 -23.605 21.247 1.00 96.38 567 GLU A N 1
ATOM 4491 C CA . GLU A 1 567 ? -21.234 -23.245 19.852 1.00 96.38 567 GLU A CA 1
ATOM 4492 C C . GLU A 1 567 ? -22.729 -23.000 19.587 1.00 96.38 567 GLU A C 1
ATOM 4494 O O . GLU A 1 567 ? -23.098 -22.069 18.876 1.00 96.38 567 GLU A O 1
ATOM 4499 N N . ALA A 1 568 ? -23.604 -23.793 20.216 1.00 96.00 568 ALA A N 1
ATOM 4500 C CA . ALA A 1 568 ? -25.058 -23.673 20.085 1.00 96.00 568 ALA A CA 1
ATOM 4501 C C . ALA A 1 568 ? -25.635 -22.348 20.627 1.00 96.00 568 ALA A C 1
ATOM 4503 O O . ALA A 1 568 ? -26.753 -21.983 20.275 1.00 96.00 568 ALA A O 1
ATOM 4504 N N . TYR A 1 569 ? -24.890 -21.628 21.471 1.00 96.50 569 TYR A N 1
ATOM 4505 C CA . TYR A 1 569 ? -25.333 -20.383 22.102 1.00 96.50 569 TYR A CA 1
ATOM 4506 C C . TYR A 1 569 ? -24.889 -19.132 21.343 1.00 96.50 569 TYR A C 1
ATOM 4508 O O . TYR A 1 569 ? -25.227 -18.033 21.776 1.00 96.50 569 TYR A O 1
ATOM 4516 N N . ALA A 1 570 ? -24.171 -19.263 20.219 1.00 97.12 570 ALA A N 1
ATOM 4517 C CA . ALA A 1 570 ? -23.666 -18.119 19.460 1.00 97.12 570 ALA A CA 1
ATOM 4518 C C . ALA A 1 570 ? -24.783 -17.115 19.123 1.00 97.12 570 ALA A C 1
ATOM 4520 O O . ALA A 1 570 ? -24.672 -15.941 19.464 1.00 97.12 570 ALA A O 1
ATOM 4521 N N . TYR A 1 571 ? -25.907 -17.568 18.557 1.00 97.12 571 TYR A N 1
ATOM 4522 C CA . TYR A 1 571 ? -27.061 -16.697 18.300 1.00 97.12 571 TYR A CA 1
ATOM 4523 C C . TYR A 1 571 ? -27.582 -16.010 19.576 1.00 97.12 571 TYR A C 1
ATOM 4525 O O . TYR A 1 571 ? -27.815 -14.802 19.580 1.00 97.12 571 TYR A O 1
ATOM 4533 N N . GLU A 1 572 ? -27.779 -16.769 20.661 1.00 96.31 572 GLU A N 1
ATOM 4534 C CA . GLU A 1 572 ? -28.385 -16.259 21.899 1.00 96.31 572 GLU A CA 1
ATOM 4535 C C . GLU A 1 572 ? -27.497 -15.210 22.577 1.00 96.31 572 GLU A C 1
ATOM 4537 O O . GLU A 1 572 ? -28.005 -14.189 23.033 1.00 96.31 572 GLU A O 1
ATOM 4542 N N . LEU A 1 573 ? -26.179 -15.419 22.588 1.00 97.38 573 LEU A N 1
ATOM 4543 C CA . LEU A 1 573 ? -25.214 -14.457 23.121 1.00 97.38 573 LEU A CA 1
ATOM 4544 C C . LEU A 1 573 ? -25.277 -13.120 22.376 1.00 97.38 573 LEU A C 1
ATOM 4546 O O . LEU A 1 573 ? -25.293 -12.066 23.012 1.00 97.38 573 LEU A O 1
ATOM 4550 N N . ASN A 1 574 ? -25.383 -13.159 21.044 1.00 98.19 574 ASN A N 1
ATOM 4551 C CA . ASN A 1 574 ? -25.532 -11.946 20.241 1.00 98.19 574 ASN A CA 1
ATOM 4552 C C . ASN A 1 574 ? -26.862 -11.242 20.488 1.00 98.19 574 ASN A C 1
ATOM 4554 O O . ASN A 1 574 ? -26.878 -10.027 20.677 1.00 98.19 574 ASN A O 1
ATOM 4558 N N . TYR A 1 575 ? -27.961 -12.001 20.516 1.00 97.25 575 TYR A N 1
ATOM 4559 C CA . TYR A 1 575 ? -29.288 -11.456 20.786 1.00 97.25 575 TYR A CA 1
ATOM 4560 C C . TYR A 1 575 ? -29.338 -10.763 22.150 1.00 97.25 575 TYR A C 1
ATOM 4562 O O . TYR A 1 575 ? -29.759 -9.612 22.237 1.00 97.25 575 TYR A O 1
ATOM 4570 N N . GLU A 1 576 ? -28.866 -11.421 23.213 1.00 96.69 576 GLU A N 1
ATOM 4571 C CA . GLU A 1 576 ? -28.864 -10.844 24.560 1.00 96.69 576 GLU A CA 1
ATOM 4572 C C . GLU A 1 576 ? -27.889 -9.665 24.676 1.00 96.69 576 GLU A C 1
ATOM 4574 O O . GLU A 1 576 ? -28.248 -8.621 25.223 1.00 96.69 576 GLU A O 1
ATOM 4579 N N . GLY A 1 577 ? -26.683 -9.774 24.108 1.00 97.19 577 GLY A N 1
ATOM 4580 C CA . GLY A 1 577 ? -25.702 -8.687 24.104 1.00 97.19 577 GLY A CA 1
ATOM 4581 C C . GLY A 1 577 ? -26.228 -7.412 23.435 1.00 97.19 577 GLY A C 1
ATOM 4582 O O . GLY A 1 577 ? -26.043 -6.314 23.973 1.00 97.19 577 GLY A O 1
ATOM 4583 N N . ALA A 1 578 ? -26.931 -7.562 22.308 1.00 97.62 578 ALA A N 1
ATOM 4584 C CA . ALA A 1 578 ? -27.585 -6.476 21.583 1.00 97.62 578 ALA A CA 1
ATOM 4585 C C . ALA A 1 578 ? -28.831 -5.940 22.298 1.00 97.62 578 ALA A C 1
ATOM 4587 O O . ALA A 1 578 ? -28.959 -4.723 22.457 1.00 97.62 578 ALA A O 1
ATOM 4588 N N . ARG A 1 579 ? -29.698 -6.823 22.810 1.00 96.38 579 ARG A N 1
ATOM 4589 C CA . ARG A 1 579 ? -30.911 -6.442 23.546 1.00 96.38 579 ARG A CA 1
ATOM 4590 C C . ARG A 1 579 ? -30.581 -5.565 24.743 1.00 96.38 579 ARG A C 1
ATOM 4592 O O . ARG A 1 579 ? -31.206 -4.522 24.925 1.00 96.38 579 ARG A O 1
ATOM 4599 N N . LEU A 1 580 ? -29.611 -5.979 25.562 1.00 97.81 580 LEU A N 1
ATOM 4600 C CA . LEU A 1 580 ? -29.223 -5.226 26.756 1.00 97.81 580 LEU A CA 1
ATOM 4601 C C . LEU A 1 580 ? -28.701 -3.832 26.388 1.00 97.81 580 LEU A C 1
ATOM 4603 O O . LEU A 1 580 ? -29.053 -2.859 27.053 1.00 97.81 580 LEU A O 1
ATOM 4607 N N . ALA A 1 581 ? -27.903 -3.720 25.321 1.00 98.06 581 ALA A N 1
ATOM 4608 C CA . ALA A 1 581 ? -27.422 -2.431 24.828 1.00 98.06 581 ALA A CA 1
ATOM 4609 C C . ALA A 1 581 ? -28.580 -1.555 24.326 1.00 98.06 581 ALA A C 1
ATOM 4611 O O . ALA A 1 581 ? -28.662 -0.379 24.679 1.00 98.06 581 ALA A O 1
ATOM 4612 N N . ARG A 1 582 ? -29.518 -2.133 23.565 1.00 95.56 582 ARG A N 1
ATOM 4613 C CA . ARG A 1 582 ? -30.703 -1.444 23.035 1.00 95.56 582 ARG A CA 1
ATOM 4614 C C . ARG A 1 582 ? -31.597 -0.897 24.137 1.00 95.56 582 ARG A C 1
ATOM 4616 O O . ARG A 1 582 ? -31.944 0.279 24.092 1.00 95.56 582 ARG A O 1
ATOM 4623 N N . GLU A 1 583 ? -31.905 -1.704 25.147 1.00 95.50 583 GLU A N 1
ATOM 4624 C CA . GLU A 1 583 ? -32.733 -1.286 26.282 1.00 95.50 583 GLU A CA 1
ATOM 4625 C C . GLU A 1 583 ? -32.131 -0.084 27.018 1.00 95.50 583 GLU A C 1
ATOM 4627 O O . GLU A 1 583 ? -32.837 0.886 27.293 1.00 95.50 583 GLU A O 1
ATOM 4632 N N . VAL A 1 584 ? -30.819 -0.099 27.280 1.00 97.81 584 VAL A N 1
ATOM 4633 C CA . VAL A 1 584 ? -30.146 1.029 27.941 1.00 97.81 584 VAL A CA 1
ATOM 4634 C C . VAL A 1 584 ? -30.050 2.241 27.005 1.00 97.81 584 VAL A C 1
ATOM 4636 O O . VAL A 1 584 ? -30.269 3.371 27.441 1.00 97.81 584 VAL A O 1
ATOM 4639 N N . CYS A 1 585 ? -29.789 2.048 25.708 1.00 96.06 5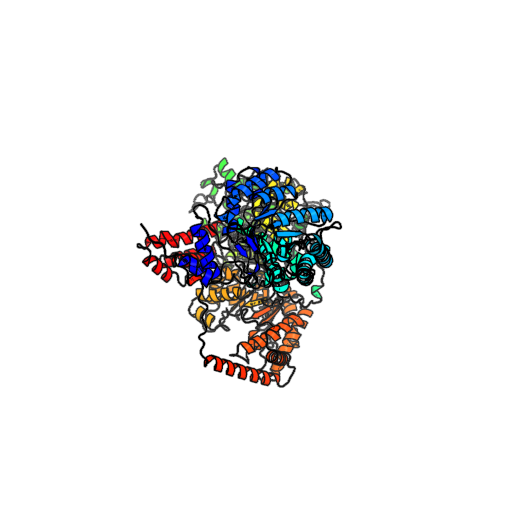85 CYS A N 1
ATOM 4640 C CA . CYS A 1 585 ? -29.819 3.141 24.734 1.00 96.06 585 CYS A CA 1
ATOM 4641 C C . CYS A 1 585 ? -31.198 3.804 24.651 1.00 96.06 585 CYS A C 1
ATOM 4643 O O . CYS A 1 585 ? -31.257 5.032 24.586 1.00 96.06 585 CYS A O 1
ATOM 4645 N N . ASP A 1 586 ? -32.289 3.036 24.667 1.00 92.81 586 ASP A N 1
ATOM 4646 C CA . ASP A 1 586 ? -33.658 3.564 24.690 1.00 92.81 586 ASP A CA 1
ATOM 4647 C C . ASP A 1 586 ? -33.951 4.302 25.995 1.00 92.81 586 ASP A C 1
ATOM 4649 O O . ASP A 1 586 ? -34.456 5.424 25.954 1.00 92.81 586 ASP A O 1
ATOM 4653 N N . GLU A 1 587 ? -33.568 3.728 27.141 1.00 94.69 587 GLU A N 1
ATOM 4654 C CA . GLU A 1 587 ? -33.713 4.357 28.460 1.00 94.69 587 GLU A CA 1
ATOM 4655 C C . GLU A 1 587 ? -33.037 5.736 28.489 1.00 94.69 587 GLU A C 1
ATOM 4657 O O . GLU A 1 587 ? -33.643 6.736 28.876 1.00 94.69 587 GLU A O 1
ATOM 4662 N N . VAL A 1 588 ? -31.778 5.810 28.049 1.00 95.69 588 VAL A N 1
ATOM 4663 C CA . VAL A 1 588 ? -30.994 7.049 28.066 1.00 95.69 588 VAL A CA 1
ATOM 4664 C C . VAL A 1 588 ? -31.463 8.018 26.966 1.00 95.69 588 VAL A C 1
ATOM 4666 O O . VAL A 1 588 ? -31.497 9.229 27.199 1.00 95.69 588 VAL A O 1
ATOM 4669 N N . THR A 1 589 ? -31.904 7.512 25.805 1.00 92.00 589 THR A N 1
ATOM 4670 C CA . THR A 1 589 ? -32.529 8.317 24.733 1.00 92.00 589 THR A CA 1
ATOM 4671 C C . THR A 1 589 ? -33.816 8.980 25.194 1.00 92.00 589 THR A C 1
ATOM 4673 O O . THR A 1 589 ? -33.999 10.171 24.961 1.00 92.00 589 THR A O 1
ATOM 4676 N N . ALA A 1 590 ? -34.671 8.264 25.921 1.00 89.44 590 ALA A N 1
ATOM 4677 C CA . ALA A 1 590 ? -35.906 8.823 26.457 1.00 89.44 590 ALA A CA 1
ATOM 4678 C C . ALA A 1 590 ? -35.657 9.989 27.436 1.00 89.44 590 ALA A C 1
ATOM 4680 O O . ALA A 1 590 ? -36.471 10.911 27.496 1.00 89.44 590 ALA A O 1
ATOM 4681 N N . LYS A 1 591 ? -34.525 9.989 28.162 1.00 92.19 591 LYS A N 1
ATOM 4682 C CA . LYS A 1 591 ? -34.120 11.097 29.054 1.00 92.19 591 LYS A CA 1
ATOM 4683 C C . LYS A 1 591 ? -33.681 12.354 28.285 1.00 92.19 591 LYS A C 1
ATOM 4685 O O . LYS A 1 591 ? -33.880 13.459 28.781 1.00 92.19 591 LYS A O 1
ATOM 4690 N N . ASP A 1 592 ? -33.088 12.201 27.098 1.00 89.19 592 ASP A N 1
ATOM 4691 C CA . ASP A 1 592 ? -32.690 13.312 26.217 1.00 89.19 592 ASP A CA 1
ATOM 4692 C C . ASP A 1 592 ? -32.880 12.937 24.732 1.00 89.19 592 ASP A C 1
ATOM 4694 O O . ASP A 1 592 ? -31.924 12.487 24.088 1.00 89.19 592 ASP A O 1
ATOM 4698 N N . PRO A 1 593 ? -34.086 13.134 24.164 1.00 85.44 593 PRO A N 1
ATOM 4699 C CA . PRO A 1 593 ? -34.379 12.776 22.773 1.00 85.44 593 PRO A CA 1
ATOM 4700 C C . PRO A 1 593 ? -33.571 13.565 21.734 1.00 85.44 593 PRO A C 1
ATOM 4702 O O . PRO A 1 593 ? -33.483 13.149 20.582 1.00 85.44 593 PRO A O 1
ATOM 4705 N N . THR A 1 594 ? -32.935 14.680 22.128 1.00 85.00 594 THR A N 1
ATOM 4706 C CA . THR A 1 594 ? -32.081 15.485 21.234 1.00 85.00 594 THR A CA 1
ATOM 4707 C C . THR A 1 594 ? -30.814 14.757 20.800 1.00 85.00 594 THR A C 1
ATOM 4709 O O . THR A 1 594 ? -30.180 15.133 19.813 1.00 85.00 594 THR A O 1
ATOM 4712 N N . LYS A 1 595 ? -30.460 13.693 21.522 1.00 88.75 595 LYS A N 1
ATOM 4713 C CA . LYS A 1 595 ? -29.279 12.872 21.288 1.00 88.75 595 LYS A CA 1
ATOM 4714 C C . LYS A 1 595 ? -29.701 11.406 21.247 1.00 88.75 595 LYS A C 1
ATOM 4716 O O . LYS A 1 595 ? -29.617 10.743 22.267 1.00 88.75 595 LYS A O 1
ATOM 4721 N N . PRO A 1 596 ? -30.172 10.851 20.129 1.00 90.94 596 PRO A N 1
ATOM 4722 C CA . PRO A 1 596 ? -30.400 9.411 20.044 1.00 90.94 596 PRO A CA 1
ATOM 4723 C C . PRO A 1 596 ? -29.090 8.638 20.257 1.00 90.94 596 PRO A C 1
ATOM 4725 O O . PRO A 1 596 ? -28.020 9.087 19.836 1.00 90.94 596 PRO A O 1
ATOM 4728 N N . ARG A 1 597 ? -29.182 7.503 20.958 1.00 94.25 597 ARG A N 1
ATOM 4729 C CA . ARG A 1 597 ? -28.061 6.590 21.232 1.00 94.25 597 ARG A CA 1
ATOM 4730 C C . ARG A 1 597 ? -28.191 5.368 20.326 1.00 94.25 597 ARG A C 1
ATOM 4732 O O . ARG A 1 597 ? -29.276 4.782 20.236 1.00 94.25 597 ARG A O 1
ATOM 4739 N N . PHE A 1 598 ? -27.092 4.998 19.679 1.00 96.56 598 PHE A N 1
ATOM 4740 C CA . PHE A 1 598 ? -27.060 3.927 18.686 1.00 96.56 598 PHE A CA 1
ATOM 4741 C C . PHE A 1 598 ? -26.301 2.708 19.203 1.00 96.56 598 PHE A C 1
ATOM 4743 O O . PHE A 1 598 ? -25.221 2.835 19.779 1.00 96.56 598 PHE A O 1
ATOM 4750 N N . VAL A 1 599 ? -26.863 1.527 18.967 1.00 98.00 599 VAL A N 1
ATOM 4751 C CA . VAL A 1 599 ? -26.251 0.246 19.325 1.00 98.00 599 VAL A CA 1
ATOM 4752 C C . VAL A 1 599 ? -25.395 -0.247 18.171 1.00 98.00 599 VAL A C 1
ATOM 4754 O O . VAL A 1 599 ? -25.882 -0.384 17.049 1.00 98.00 599 VAL A O 1
ATOM 4757 N N . VAL A 1 600 ? -24.142 -0.578 18.443 1.00 98.56 600 VAL A N 1
ATOM 4758 C CA . VAL A 1 600 ? -23.222 -1.126 17.454 1.00 98.56 600 VAL A CA 1
ATOM 4759 C C . VAL A 1 600 ? -22.965 -2.596 17.747 1.00 98.56 600 VAL A C 1
ATOM 4761 O O . VAL A 1 600 ? -22.374 -2.940 18.764 1.00 98.56 600 VAL A O 1
ATOM 4764 N N . GLY A 1 601 ? -23.420 -3.460 16.844 1.00 98.44 601 GLY A N 1
ATOM 4765 C CA . GLY A 1 601 ? -23.151 -4.891 16.858 1.00 98.44 601 GLY A CA 1
ATOM 4766 C C . GLY A 1 601 ? -21.675 -5.162 16.604 1.00 98.44 601 GLY A C 1
ATOM 4767 O O . GLY A 1 601 ? -21.234 -5.151 15.454 1.00 98.44 601 GLY A O 1
ATOM 4768 N N . ALA A 1 602 ? -20.926 -5.371 17.681 1.00 97.88 602 ALA A N 1
ATOM 4769 C CA . ALA A 1 602 ? -19.500 -5.650 17.679 1.00 97.88 602 ALA A CA 1
ATOM 4770 C C . ALA A 1 602 ? -19.226 -7.089 17.218 1.00 97.88 602 ALA A C 1
ATOM 4772 O O . ALA A 1 602 ? -19.645 -8.050 17.869 1.00 97.88 602 ALA A O 1
ATOM 4773 N N . MET A 1 603 ? -18.510 -7.239 16.104 1.00 98.44 603 MET A N 1
ATOM 4774 C CA . MET A 1 603 ? -18.125 -8.528 15.528 1.00 98.44 603 MET A CA 1
ATOM 4775 C C . MET A 1 603 ? -16.601 -8.637 15.486 1.00 98.44 603 MET A C 1
ATOM 4777 O O . MET A 1 603 ? -15.947 -8.032 14.632 1.00 98.44 603 MET A O 1
ATOM 4781 N N . GLY A 1 604 ? -16.031 -9.407 16.414 1.00 96.12 604 GLY A N 1
ATOM 4782 C CA . GLY A 1 604 ? -14.593 -9.647 16.472 1.00 96.12 604 GLY A CA 1
ATOM 4783 C C . GLY A 1 604 ? -14.086 -10.619 15.393 1.00 96.12 604 GLY A C 1
ATOM 4784 O O . GLY A 1 604 ? -14.860 -11.256 14.672 1.00 96.12 604 GLY A O 1
ATOM 4785 N N . PRO A 1 605 ? -12.761 -10.791 15.277 1.00 92.69 605 PRO A N 1
ATOM 4786 C CA . PRO A 1 605 ? -12.112 -11.534 14.191 1.00 92.69 605 PRO A CA 1
ATOM 4787 C C . PRO A 1 605 ? -12.124 -13.071 14.344 1.00 92.69 605 PRO A C 1
ATOM 4789 O O . PRO A 1 605 ? -11.515 -13.758 13.523 1.00 92.69 605 PRO A O 1
ATOM 4792 N N . THR A 1 606 ? -12.801 -13.628 15.359 1.00 93.56 606 THR A N 1
ATOM 4793 C CA . THR A 1 606 ? -12.632 -15.015 15.865 1.00 93.56 606 THR A CA 1
ATOM 4794 C C . THR A 1 606 ? -11.221 -15.290 16.424 1.00 93.56 606 THR A C 1
ATOM 4796 O O . THR A 1 606 ? -10.367 -14.405 16.455 1.00 93.56 606 THR A O 1
ATOM 4799 N N . ASN A 1 607 ? -10.960 -16.521 16.879 1.00 88.75 607 ASN A N 1
ATOM 4800 C CA . ASN A 1 607 ? -9.641 -16.990 17.327 1.00 88.75 607 ASN A CA 1
ATOM 4801 C C . ASN A 1 607 ? -8.842 -17.723 16.221 1.00 88.75 607 ASN A C 1
ATOM 4803 O O . ASN A 1 607 ? -7.771 -18.265 16.499 1.00 88.75 607 ASN A O 1
ATOM 4807 N N . ARG A 1 608 ? -9.332 -17.762 14.969 1.00 91.75 608 ARG A N 1
ATOM 4808 C CA . ARG A 1 608 ? -8.681 -18.460 13.841 1.00 91.75 608 ARG A CA 1
ATOM 4809 C C . ARG A 1 608 ? -8.308 -17.506 12.703 1.00 91.75 608 ARG A C 1
ATOM 4811 O O . ARG A 1 608 ? -9.063 -16.602 12.367 1.00 91.75 608 ARG A O 1
ATOM 4818 N N . THR A 1 609 ? -7.165 -17.748 12.063 1.00 91.00 609 THR A N 1
ATOM 4819 C CA . THR A 1 609 ? -6.696 -17.026 10.862 1.00 91.00 609 THR A CA 1
ATOM 4820 C C . THR A 1 609 ? -7.037 -17.801 9.587 1.00 91.00 609 THR A C 1
ATOM 4822 O O . THR A 1 609 ? -6.750 -19.000 9.505 1.00 91.00 609 THR A O 1
ATOM 4825 N N . ALA A 1 610 ? -7.569 -17.131 8.564 1.00 91.94 610 ALA A N 1
ATOM 4826 C CA . ALA A 1 610 ? -7.808 -17.716 7.242 1.00 91.94 610 ALA A CA 1
ATOM 4827 C C . ALA A 1 610 ? -6.648 -17.480 6.256 1.00 91.94 610 ALA A C 1
ATOM 4829 O O . ALA A 1 610 ? -6.410 -18.301 5.365 1.00 91.94 610 ALA A O 1
ATOM 4830 N N . SER A 1 611 ? -5.903 -16.378 6.384 1.00 90.12 611 SER A N 1
ATOM 4831 C CA . SER A 1 611 ? -4.793 -16.057 5.472 1.00 90.12 611 SER A CA 1
ATOM 4832 C C . SER A 1 611 ? -3.457 -16.673 5.898 1.00 90.12 611 SER A C 1
ATOM 4834 O O . SER A 1 611 ? -2.646 -17.007 5.030 1.00 90.12 611 SER A O 1
ATOM 4836 N N . ILE A 1 612 ? -3.252 -16.899 7.200 1.00 88.69 612 ILE A N 1
ATOM 4837 C CA . ILE A 1 612 ? -2.006 -17.419 7.788 1.00 88.69 612 ILE A CA 1
ATOM 4838 C C . ILE A 1 612 ? -2.124 -18.924 8.070 1.00 88.69 612 ILE A C 1
ATOM 4840 O O . ILE A 1 612 ? -3.165 -19.406 8.522 1.00 88.69 612 ILE A O 1
ATOM 4844 N N . SER A 1 613 ? -1.045 -19.670 7.809 1.00 89.00 613 SER A N 1
ATOM 4845 C CA . SER A 1 613 ? -0.972 -21.088 8.170 1.00 89.00 613 SER A CA 1
ATOM 4846 C C . SER A 1 613 ? -0.721 -21.266 9.674 1.00 89.00 613 SER A C 1
ATOM 4848 O O . SER A 1 613 ? 0.164 -20.606 10.219 1.00 89.00 613 SER A O 1
ATOM 4850 N N . PRO A 1 614 ? -1.427 -22.193 10.344 1.00 85.44 614 PRO A N 1
ATOM 4851 C CA . PRO A 1 614 ? -1.141 -22.580 11.724 1.00 85.44 614 PRO A CA 1
ATOM 4852 C C . PRO A 1 614 ? 0.107 -23.469 11.848 1.00 85.44 614 PRO A C 1
ATOM 4854 O O . PRO A 1 614 ? 0.596 -23.695 12.952 1.00 85.44 614 PRO A O 1
ATOM 4857 N N . SER A 1 615 ? 0.599 -24.017 10.729 1.00 82.62 615 SER A N 1
ATOM 4858 C CA . SER A 1 615 ? 1.723 -24.948 10.682 1.00 82.62 615 SER A CA 1
ATOM 4859 C C . SER A 1 615 ? 2.943 -24.294 10.053 1.00 82.62 615 SER A C 1
ATOM 4861 O O . SER A 1 615 ? 2.884 -23.741 8.955 1.00 82.62 615 SER A O 1
ATOM 4863 N N . VAL A 1 616 ? 4.083 -24.435 10.727 1.00 73.38 616 VAL A N 1
ATOM 4864 C CA . VAL A 1 616 ? 5.387 -23.996 10.214 1.00 73.38 616 VAL A CA 1
ATOM 4865 C C . VAL A 1 616 ? 5.866 -24.870 9.046 1.00 73.38 616 VAL A C 1
ATOM 4867 O O . VAL A 1 616 ? 6.597 -24.408 8.169 1.00 73.38 616 VAL A O 1
ATOM 4870 N N . GLU A 1 617 ? 5.463 -26.141 9.027 1.00 76.62 617 GLU A N 1
ATOM 4871 C CA . GLU A 1 617 ? 5.913 -27.126 8.037 1.00 76.62 617 GLU A CA 1
ATOM 4872 C C . GLU A 1 617 ? 5.077 -27.096 6.762 1.00 76.62 617 GLU A C 1
ATOM 4874 O O . GLU A 1 617 ? 5.618 -27.258 5.667 1.00 76.62 617 GLU A O 1
ATOM 4879 N N . ASP A 1 618 ? 3.774 -26.856 6.907 1.00 85.06 618 ASP A N 1
ATOM 4880 C CA . ASP A 1 618 ? 2.833 -26.810 5.797 1.00 85.06 618 ASP A CA 1
ATOM 4881 C C . ASP A 1 618 ? 2.287 -25.386 5.603 1.00 85.06 618 ASP A C 1
ATOM 4883 O O . ASP A 1 618 ? 1.301 -25.003 6.242 1.00 85.06 618 ASP A O 1
ATOM 4887 N N . PRO A 1 619 ? 2.877 -24.584 4.697 1.00 85.56 619 PRO A N 1
ATOM 4888 C CA . PRO A 1 619 ? 2.374 -23.246 4.391 1.00 85.56 619 PRO A CA 1
ATOM 4889 C C . PRO A 1 619 ? 0.968 -23.252 3.758 1.00 85.56 619 PRO A C 1
ATOM 4891 O O . PRO A 1 619 ? 0.308 -22.212 3.724 1.00 85.56 619 PRO A O 1
ATOM 4894 N N . ALA A 1 620 ? 0.471 -24.404 3.288 1.00 89.62 620 ALA A N 1
ATOM 4895 C CA . ALA A 1 620 ? -0.877 -24.556 2.747 1.00 89.62 620 ALA A CA 1
ATOM 4896 C C . ALA A 1 620 ? -1.924 -24.998 3.793 1.00 89.62 620 ALA A C 1
ATOM 4898 O O . ALA A 1 620 ? -3.119 -25.013 3.480 1.00 89.62 620 ALA A O 1
ATOM 4899 N N . ALA A 1 621 ? -1.529 -25.331 5.026 1.00 91.81 621 ALA A N 1
ATOM 4900 C CA . ALA A 1 621 ? -2.475 -25.690 6.084 1.00 91.81 621 ALA A CA 1
ATOM 4901 C C . ALA A 1 621 ? -3.314 -24.477 6.516 1.00 91.81 621 ALA A C 1
ATOM 4903 O O . ALA A 1 621 ? -2.838 -23.342 6.474 1.00 91.81 621 ALA A O 1
ATOM 4904 N N . ARG A 1 622 ? -4.570 -24.695 6.923 1.00 91.81 622 ARG A N 1
ATOM 4905 C CA . ARG A 1 622 ? -5.487 -23.657 7.431 1.00 91.81 622 ARG A CA 1
ATOM 4906 C C . ARG A 1 622 ? -6.381 -24.238 8.524 1.00 91.81 622 ARG A C 1
ATOM 4908 O O . ARG A 1 622 ? -6.786 -25.389 8.416 1.00 91.81 622 ARG A O 1
ATOM 4915 N N . ASN A 1 623 ? -6.683 -23.434 9.544 1.00 89.69 623 ASN A N 1
ATOM 4916 C CA . ASN A 1 623 ? -7.563 -23.822 10.659 1.00 89.69 623 ASN A CA 1
ATOM 4917 C C . ASN A 1 623 ? -9.047 -23.536 10.393 1.00 89.69 623 ASN A C 1
ATOM 4919 O O . ASN A 1 623 ? -9.905 -23.970 11.159 1.00 89.69 623 ASN A O 1
ATOM 4923 N N . VAL A 1 624 ? -9.338 -22.739 9.368 1.00 95.06 624 VAL A N 1
ATOM 4924 C CA . VAL A 1 624 ? -10.687 -22.294 9.029 1.00 95.06 624 VAL A CA 1
ATOM 4925 C C . VAL A 1 624 ? -10.773 -22.018 7.530 1.00 95.06 624 VAL A C 1
ATOM 4927 O O . VAL A 1 624 ? -9.769 -21.681 6.889 1.00 95.06 624 VAL A O 1
ATOM 4930 N N . HIS A 1 625 ? -11.967 -22.178 6.971 1.00 94.81 625 HIS A N 1
ATOM 4931 C CA . HIS A 1 625 ? -12.265 -21.893 5.571 1.00 94.81 625 HIS A CA 1
ATOM 4932 C C . HIS A 1 625 ? -13.115 -20.625 5.423 1.00 94.81 625 HIS A C 1
ATOM 4934 O O . HIS A 1 625 ? -13.852 -20.246 6.329 1.00 94.81 625 HIS A O 1
ATOM 4940 N N . PHE A 1 626 ? -13.040 -19.977 4.256 1.00 96.75 626 PHE A N 1
ATOM 4941 C CA . PHE A 1 626 ? -13.821 -18.766 3.972 1.00 96.75 626 PHE A CA 1
ATOM 4942 C C . PHE A 1 626 ? -15.329 -18.985 4.168 1.00 96.75 626 PHE A C 1
ATOM 4944 O O . PHE A 1 626 ? -15.980 -18.176 4.816 1.00 96.75 626 PHE A O 1
ATOM 4951 N N . ASP A 1 627 ? -15.872 -20.091 3.654 1.00 97.06 627 ASP A N 1
ATOM 4952 C CA . ASP A 1 627 ? -17.309 -20.387 3.750 1.00 97.06 627 ASP A CA 1
ATOM 4953 C C . ASP A 1 627 ? -17.751 -20.651 5.199 1.00 97.06 627 ASP A C 1
ATOM 4955 O O . ASP A 1 627 ? -18.797 -20.166 5.618 1.00 97.06 627 ASP A O 1
ATOM 4959 N N . GLU A 1 628 ? -16.912 -21.325 5.993 1.00 97.62 628 GLU A N 1
ATOM 4960 C CA . GLU A 1 628 ? -17.143 -21.553 7.430 1.00 97.62 628 GLU A CA 1
ATOM 4961 C C . GLU A 1 628 ? -17.192 -20.224 8.203 1.00 97.62 628 GLU A C 1
ATOM 4963 O O . GLU A 1 628 ? -18.048 -20.031 9.069 1.00 97.62 628 GLU A O 1
ATOM 4968 N N . LEU A 1 629 ? -16.315 -19.270 7.861 1.00 98.06 629 LEU A N 1
ATOM 4969 C CA . LEU A 1 629 ? -16.355 -17.916 8.421 1.00 98.06 629 LEU A CA 1
ATOM 4970 C C . LEU A 1 629 ? -17.619 -17.164 7.997 1.00 98.06 629 LEU A C 1
ATOM 4972 O O . LEU A 1 629 ? -18.236 -16.518 8.839 1.00 98.06 629 LEU A O 1
ATOM 4976 N N . VAL A 1 630 ? -18.025 -17.255 6.726 1.00 98.31 630 VAL A N 1
ATOM 4977 C CA . VAL A 1 630 ? -19.266 -16.627 6.237 1.00 98.31 630 VAL A CA 1
ATOM 4978 C C . VAL A 1 630 ? -20.471 -17.148 7.015 1.00 98.31 630 VAL A C 1
ATOM 4980 O O . VAL A 1 630 ? -21.275 -16.349 7.484 1.00 98.31 630 VAL A O 1
ATOM 4983 N N . GLU A 1 631 ? -20.597 -18.464 7.190 1.00 98.00 631 GLU A N 1
ATOM 4984 C CA . GLU A 1 631 ? -21.686 -19.071 7.965 1.00 98.00 631 GLU A CA 1
ATOM 4985 C C . GLU A 1 631 ? -21.659 -18.628 9.432 1.00 98.00 631 GLU A C 1
ATOM 4987 O O . GLU A 1 631 ? -22.690 -18.234 9.980 1.00 98.00 631 GLU A O 1
ATOM 4992 N N . THR A 1 632 ? -20.469 -18.616 10.036 1.00 97.94 632 THR A N 1
ATOM 4993 C CA . THR A 1 632 ? -20.251 -18.186 11.422 1.00 97.94 632 THR A CA 1
ATOM 4994 C C . THR A 1 632 ? -20.675 -16.732 11.644 1.00 97.94 632 THR A C 1
ATOM 4996 O O . THR A 1 632 ? -21.407 -16.435 12.590 1.00 97.94 632 THR A O 1
ATOM 4999 N N . TYR A 1 633 ? -20.250 -15.818 10.768 1.00 98.56 633 TYR A N 1
ATOM 5000 C CA . TYR A 1 633 ? -20.635 -14.411 10.852 1.00 98.56 633 TYR A CA 1
ATOM 5001 C C . TYR A 1 633 ? -22.104 -14.194 10.495 1.00 98.56 633 TYR A C 1
ATOM 5003 O O . TYR A 1 633 ? -22.751 -13.347 11.101 1.00 98.56 633 TYR A O 1
ATOM 5011 N N . PHE A 1 634 ? -22.668 -14.964 9.562 1.00 98.56 634 PHE A N 1
ATOM 5012 C CA . PHE A 1 634 ? -24.089 -14.864 9.231 1.00 98.56 634 PHE A CA 1
ATOM 5013 C C . PHE A 1 634 ? -24.966 -15.210 10.444 1.00 98.56 634 PHE A C 1
ATOM 5015 O O . PHE A 1 634 ? -25.903 -14.472 10.741 1.00 98.56 634 PHE A O 1
ATOM 5022 N N . GLU A 1 635 ? -24.635 -16.268 11.195 1.00 98.25 635 GLU A N 1
ATOM 5023 C CA . GLU A 1 635 ? -25.314 -16.614 12.456 1.00 98.25 635 GLU A CA 1
ATOM 5024 C C . GLU A 1 635 ? -25.209 -15.482 13.495 1.00 98.25 635 GLU A C 1
ATOM 5026 O O . GLU A 1 635 ? -26.210 -15.121 14.121 1.00 98.25 635 GLU A O 1
ATOM 5031 N N . GLN A 1 636 ? -24.024 -14.869 13.614 1.00 98.50 636 GLN A N 1
ATOM 5032 C CA . GLN A 1 636 ? -23.783 -13.717 14.484 1.00 98.50 636 GLN A CA 1
ATOM 5033 C C . GLN A 1 636 ? -24.674 -12.517 14.118 1.00 98.50 636 GLN A C 1
ATOM 5035 O O . GLN A 1 636 ? -25.354 -11.957 14.979 1.00 98.50 636 GLN A O 1
ATOM 5040 N N . ILE A 1 637 ? -24.702 -12.148 12.834 1.00 98.19 637 ILE A N 1
ATOM 5041 C CA . ILE A 1 637 ? -25.447 -10.994 12.314 1.00 98.19 637 ILE A CA 1
ATOM 5042 C C . ILE A 1 637 ? -26.943 -11.146 12.580 1.00 98.19 637 ILE A C 1
ATOM 5044 O O . ILE A 1 637 ? -27.569 -10.194 13.043 1.00 98.19 637 ILE A O 1
ATOM 5048 N N . VAL A 1 638 ? -27.515 -12.330 12.331 1.00 96.88 638 VAL A N 1
ATOM 5049 C CA . VAL A 1 638 ? -28.945 -12.560 12.587 1.00 96.88 638 VAL A CA 1
ATOM 5050 C C . VAL A 1 638 ? -29.258 -12.334 14.070 1.00 96.88 638 VAL A C 1
ATOM 5052 O O . VAL A 1 638 ? -30.205 -11.616 14.374 1.00 96.88 638 VAL A O 1
ATOM 5055 N N . GLY A 1 639 ? -28.438 -12.859 14.990 1.00 96.44 639 GLY A N 1
ATOM 5056 C CA . GLY A 1 639 ? -28.617 -12.634 16.429 1.00 96.44 639 GLY A CA 1
ATOM 5057 C C . GLY A 1 639 ? -28.506 -11.157 16.834 1.00 96.44 639 GLY A C 1
ATOM 5058 O O . GLY A 1 639 ? -29.354 -10.664 17.575 1.00 96.44 639 GLY A O 1
ATOM 5059 N N . LEU A 1 640 ? -27.506 -10.434 16.318 1.00 97.56 640 LEU A N 1
ATOM 5060 C CA . LEU A 1 640 ? -27.289 -9.006 16.604 1.00 97.56 640 LEU A CA 1
ATOM 5061 C C . LEU A 1 640 ? -28.451 -8.130 16.119 1.00 97.56 640 LEU A C 1
ATOM 5063 O O . LEU A 1 640 ? -28.934 -7.258 16.845 1.00 97.56 640 LEU A O 1
ATOM 5067 N N . VAL A 1 641 ? -28.913 -8.359 14.888 1.00 95.06 641 VAL A N 1
ATOM 5068 C CA . VAL A 1 641 ? -30.013 -7.583 14.302 1.00 95.06 641 VAL A CA 1
ATOM 5069 C C . VAL A 1 641 ? -31.327 -7.902 15.007 1.00 95.06 641 VAL A C 1
ATOM 5071 O O . VAL A 1 641 ? -32.050 -6.969 15.358 1.00 95.06 641 VAL A O 1
ATOM 5074 N N . ASP A 1 642 ? -31.595 -9.180 15.299 1.00 94.12 642 ASP A N 1
ATOM 5075 C CA . ASP A 1 642 ? -32.768 -9.610 16.067 1.00 94.12 642 ASP A CA 1
ATOM 5076 C C . ASP A 1 642 ? -32.762 -9.043 17.497 1.00 94.12 642 ASP A C 1
ATOM 5078 O O . ASP A 1 642 ? -33.827 -8.781 18.049 1.00 94.12 642 ASP A O 1
ATOM 5082 N N . GLY A 1 643 ? -31.583 -8.809 18.087 1.00 94.38 643 GLY A N 1
ATOM 5083 C CA . GLY A 1 643 ? -31.415 -8.133 19.379 1.00 94.38 643 GLY A CA 1
ATOM 5084 C C . GLY A 1 643 ? -31.431 -6.597 19.310 1.00 94.38 643 GLY A C 1
ATOM 5085 O O . GLY A 1 643 ? -31.350 -5.935 20.342 1.00 94.38 643 GLY A O 1
ATOM 5086 N N . GLY A 1 644 ? -31.563 -6.004 18.119 1.00 92.88 644 GLY A N 1
ATOM 5087 C CA . GLY A 1 644 ? -31.828 -4.574 17.949 1.00 92.88 644 GLY A CA 1
ATOM 5088 C C . GLY A 1 644 ? -30.614 -3.670 17.697 1.00 92.88 644 GLY A C 1
ATOM 5089 O O . GLY A 1 644 ? -30.740 -2.459 17.917 1.00 92.88 644 GLY A O 1
ATOM 5090 N N . CYS A 1 645 ? -29.479 -4.196 17.218 1.00 94.75 645 CYS A N 1
ATOM 5091 C CA . CYS A 1 645 ? -28.315 -3.397 16.793 1.00 94.75 645 CYS A CA 1
ATOM 5092 C C . CYS A 1 645 ? -28.642 -2.427 15.652 1.00 94.75 645 CYS A C 1
ATOM 5094 O O . CYS A 1 645 ? -29.192 -2.874 14.654 1.00 94.75 645 CYS A O 1
ATOM 5096 N N . ASP A 1 646 ? -28.238 -1.152 15.760 1.00 94.88 646 ASP A N 1
ATOM 5097 C CA . ASP A 1 646 ? -28.360 -0.094 14.734 1.00 94.88 646 ASP A CA 1
ATOM 5098 C C . ASP A 1 646 ? -27.289 -0.193 13.637 1.00 94.88 646 ASP A C 1
ATOM 5100 O O . ASP A 1 646 ? -27.553 0.053 12.466 1.00 94.88 646 ASP A O 1
ATOM 5104 N N . VAL A 1 647 ? -26.058 -0.524 14.020 1.00 97.06 647 VAL A N 1
ATOM 5105 C CA . VAL A 1 647 ? -24.881 -0.573 13.139 1.00 97.06 647 VAL A CA 1
ATOM 5106 C C . VAL A 1 647 ? -24.226 -1.937 13.294 1.00 97.06 647 VAL A C 1
ATOM 5108 O O . VAL A 1 647 ? -24.206 -2.475 14.397 1.00 97.06 647 VAL A O 1
ATOM 5111 N N . LEU A 1 648 ? -23.656 -2.489 12.226 1.00 98.25 648 LEU A N 1
ATOM 5112 C CA . LEU A 1 648 ? -22.789 -3.668 12.308 1.00 98.25 648 LEU A CA 1
ATOM 5113 C C . LEU A 1 648 ? -21.333 -3.219 12.194 1.00 98.25 648 LEU A C 1
ATOM 5115 O O . LEU A 1 648 ? -20.986 -2.516 11.245 1.00 98.25 648 LEU A O 1
ATOM 5119 N N . MET A 1 649 ? -20.479 -3.614 13.139 1.00 98.44 649 MET A N 1
ATOM 5120 C CA . MET A 1 649 ? -19.055 -3.288 13.111 1.00 98.44 649 MET A CA 1
ATOM 5121 C C . MET A 1 649 ? -18.207 -4.555 13.070 1.00 98.44 649 MET A C 1
ATOM 5123 O O . MET A 1 649 ? -18.171 -5.313 14.033 1.00 98.44 649 MET A O 1
ATOM 5127 N N . VAL A 1 650 ? -17.485 -4.752 11.965 1.00 98.44 650 VAL A N 1
ATOM 5128 C CA . VAL A 1 650 ? -16.409 -5.749 11.895 1.00 98.44 650 VAL A CA 1
ATOM 5129 C C . VAL A 1 650 ? -15.168 -5.105 12.500 1.00 98.44 650 VAL A C 1
ATOM 5131 O O . VAL A 1 650 ? -14.626 -4.170 11.910 1.00 98.44 650 VAL A O 1
ATOM 5134 N N . GLU A 1 651 ? -14.726 -5.553 13.669 1.00 97.19 651 GLU A N 1
ATOM 5135 C CA . GLU A 1 651 ? -13.673 -4.864 14.414 1.00 97.19 651 GLU A CA 1
ATOM 5136 C C . GLU A 1 651 ? -12.489 -5.734 14.815 1.00 97.19 651 GLU A C 1
ATOM 5138 O O . GLU A 1 651 ? -12.536 -6.961 14.794 1.00 97.19 651 GLU A O 1
ATOM 5143 N N . THR A 1 652 ? -11.410 -5.058 15.216 1.00 95.19 652 THR A N 1
ATOM 5144 C CA . THR A 1 652 ? -10.150 -5.671 15.642 1.00 95.19 652 THR A CA 1
ATOM 5145 C C . THR A 1 652 ? -9.591 -6.628 14.588 1.00 95.19 652 THR A C 1
ATOM 5147 O O . THR A 1 652 ? -9.105 -7.722 14.880 1.00 95.19 652 THR A O 1
ATOM 5150 N N . ILE A 1 653 ? -9.707 -6.236 13.318 1.00 94.94 653 ILE A N 1
ATOM 5151 C CA . ILE A 1 653 ? -9.342 -7.098 12.200 1.00 94.94 653 ILE A CA 1
ATOM 5152 C C . ILE A 1 653 ? -7.822 -7.229 12.150 1.00 94.94 653 ILE A C 1
ATOM 5154 O O . ILE A 1 653 ? -7.117 -6.305 11.741 1.00 94.94 653 ILE A O 1
ATOM 5158 N N . PHE A 1 654 ? -7.330 -8.405 12.532 1.00 90.25 654 PHE A N 1
ATOM 5159 C CA . PHE A 1 654 ? -5.932 -8.796 12.360 1.00 90.25 654 PHE A CA 1
ATOM 5160 C C . PHE A 1 654 ? -5.687 -9.539 11.033 1.00 90.25 654 PHE A C 1
ATOM 5162 O O . PHE A 1 654 ? -4.561 -9.547 10.536 1.00 90.25 654 PHE A O 1
ATOM 5169 N N . ASP A 1 655 ? -6.729 -10.159 10.466 1.00 93.62 655 ASP A N 1
ATOM 5170 C CA . ASP A 1 655 ? -6.700 -10.916 9.211 1.00 93.62 655 ASP A CA 1
ATOM 5171 C C . ASP A 1 655 ? -7.792 -10.411 8.264 1.00 93.62 655 ASP A C 1
ATOM 5173 O O . ASP A 1 655 ? -8.988 -10.609 8.493 1.00 93.62 655 ASP A O 1
ATOM 5177 N N . THR A 1 656 ? -7.386 -9.770 7.170 1.00 95.56 656 THR A N 1
ATOM 5178 C CA . THR A 1 656 ? -8.319 -9.183 6.203 1.00 95.56 656 THR A CA 1
ATOM 5179 C C . THR A 1 656 ? -9.203 -10.223 5.521 1.00 95.56 656 THR A C 1
ATOM 5181 O O . THR A 1 656 ? -10.328 -9.906 5.135 1.00 95.56 656 THR A O 1
ATOM 5184 N N . LEU A 1 657 ? -8.755 -11.477 5.392 1.00 95.62 657 LEU A N 1
ATOM 5185 C CA . LEU A 1 657 ? -9.590 -12.516 4.794 1.00 95.62 657 LEU A CA 1
ATOM 5186 C C . LEU A 1 657 ? -10.797 -12.851 5.688 1.00 95.62 657 LEU A C 1
ATOM 5188 O O . LEU A 1 657 ? -11.895 -13.048 5.163 1.00 95.62 657 LEU A O 1
ATOM 5192 N N . ASN A 1 658 ? -10.632 -12.805 7.015 1.00 96.00 658 ASN A N 1
ATOM 5193 C CA . ASN A 1 658 ? -11.744 -12.922 7.963 1.00 96.00 658 ASN A CA 1
ATOM 5194 C C . ASN A 1 658 ? -12.724 -11.759 7.801 1.00 96.00 658 ASN A C 1
ATOM 5196 O O . ASN A 1 658 ? -13.931 -11.977 7.716 1.00 96.00 658 ASN A O 1
ATOM 5200 N N . ALA A 1 659 ? -12.211 -10.531 7.680 1.00 96.88 659 ALA A N 1
ATOM 5201 C CA . ALA A 1 659 ? -13.059 -9.365 7.455 1.00 96.88 659 ALA A CA 1
ATOM 5202 C C . ALA A 1 659 ? -13.831 -9.447 6.138 1.00 96.88 659 ALA A C 1
ATOM 5204 O O . ALA A 1 659 ? -15.013 -9.125 6.109 1.00 96.88 659 ALA A O 1
ATOM 5205 N N . LYS A 1 660 ? -13.210 -9.924 5.054 1.00 98.00 660 LYS A N 1
ATOM 5206 C CA . LYS A 1 660 ? -13.911 -10.151 3.783 1.00 98.00 660 LYS A CA 1
ATOM 5207 C C . LYS A 1 660 ? -15.020 -11.196 3.923 1.00 98.00 660 LYS A C 1
ATOM 5209 O O . LYS A 1 660 ? -16.083 -11.000 3.346 1.00 98.00 660 LYS A O 1
ATOM 5214 N N . ALA A 1 661 ? -14.812 -12.262 4.697 1.00 98.00 661 ALA A N 1
ATOM 5215 C CA . ALA A 1 661 ? -15.861 -13.243 4.982 1.00 98.00 661 ALA A CA 1
ATOM 5216 C C . ALA A 1 661 ? -17.013 -12.631 5.804 1.00 98.00 661 ALA A C 1
ATOM 5218 O O . ALA A 1 661 ? -18.178 -12.818 5.458 1.00 98.00 661 ALA A O 1
ATOM 5219 N N . ALA A 1 662 ? -16.701 -11.828 6.826 1.00 98.19 662 ALA A N 1
ATOM 5220 C CA . ALA A 1 662 ? -17.704 -11.099 7.602 1.00 98.19 662 ALA A CA 1
ATOM 5221 C C . ALA A 1 662 ? -18.506 -10.125 6.724 1.00 98.19 662 ALA A C 1
ATOM 5223 O O . ALA A 1 662 ? -19.732 -10.127 6.749 1.00 98.19 662 ALA A O 1
ATOM 5224 N N . LEU A 1 663 ? -17.829 -9.331 5.890 1.00 97.94 663 LEU A N 1
ATOM 5225 C CA . LEU A 1 663 ? -18.464 -8.373 4.980 1.00 97.94 663 LEU A CA 1
ATOM 5226 C C . LEU A 1 663 ? -19.296 -9.058 3.894 1.00 97.94 663 LEU A C 1
ATOM 5228 O O . LEU A 1 663 ? -20.346 -8.541 3.520 1.00 97.94 663 LEU A O 1
ATOM 5232 N N . TYR A 1 664 ? -18.873 -10.235 3.429 1.00 97.75 664 TYR A N 1
ATOM 5233 C CA . TYR A 1 664 ? -19.679 -11.072 2.546 1.00 97.75 664 TYR A CA 1
ATOM 5234 C C . TYR A 1 664 ? -20.974 -11.509 3.248 1.00 97.75 664 TYR A C 1
ATOM 5236 O O . TYR A 1 664 ? -22.056 -11.349 2.684 1.00 97.75 664 TYR A O 1
ATOM 5244 N N . ALA A 1 665 ? -20.887 -11.990 4.495 1.00 98.06 665 ALA A N 1
ATOM 5245 C CA . ALA A 1 665 ? -22.054 -12.376 5.289 1.00 98.06 665 ALA A CA 1
ATOM 5246 C C . ALA A 1 665 ? -23.001 -11.192 5.557 1.00 98.06 665 ALA A C 1
ATOM 5248 O O . ALA A 1 665 ? -24.216 -11.338 5.423 1.00 98.06 665 ALA A O 1
ATOM 5249 N N . VAL A 1 666 ? -22.455 -10.006 5.860 1.00 97.25 666 VAL A N 1
ATOM 5250 C CA . VAL A 1 666 ? -23.230 -8.761 5.992 1.00 97.25 666 VAL A CA 1
ATOM 5251 C C . VAL A 1 666 ? -23.933 -8.425 4.680 1.00 97.25 666 VAL A C 1
ATOM 5253 O O . VAL A 1 666 ? -25.135 -8.180 4.680 1.00 97.25 666 VAL A O 1
ATOM 5256 N N . GLY A 1 667 ? -23.219 -8.460 3.553 1.00 95.00 667 GLY A N 1
ATOM 5257 C CA . GLY A 1 667 ? -23.793 -8.203 2.234 1.00 95.00 667 GLY A CA 1
ATOM 5258 C C . GLY A 1 667 ? -24.944 -9.153 1.896 1.00 95.00 667 GLY A C 1
ATOM 5259 O O . GLY A 1 667 ? -26.003 -8.696 1.472 1.00 95.00 667 GLY A O 1
ATOM 5260 N N . GLU A 1 668 ? -24.779 -10.457 2.142 1.00 94.75 668 GLU A N 1
ATOM 5261 C CA . GLU A 1 668 ? -25.858 -11.438 1.972 1.00 94.75 668 GLU A CA 1
ATOM 5262 C C . GLU A 1 668 ? -27.059 -11.137 2.869 1.00 94.75 668 GLU A C 1
ATOM 5264 O O . GLU A 1 668 ? -28.195 -11.150 2.397 1.00 94.75 668 GLU A O 1
ATOM 5269 N N . PHE A 1 669 ? -26.827 -10.840 4.148 1.00 95.38 669 PHE A N 1
ATOM 5270 C CA . PHE A 1 669 ? -27.906 -10.515 5.074 1.00 95.38 669 PHE A CA 1
ATOM 5271 C C . PHE A 1 669 ? -28.692 -9.278 4.620 1.00 95.38 669 PHE A C 1
ATOM 5273 O O . PHE A 1 669 ? -29.924 -9.295 4.628 1.00 95.38 669 PHE A O 1
ATOM 5280 N N . LEU A 1 670 ? -28.008 -8.214 4.188 1.00 92.50 670 LEU A N 1
ATOM 5281 C CA . LEU A 1 670 ? -28.651 -6.987 3.706 1.00 92.50 670 LEU A CA 1
ATOM 5282 C C . LEU A 1 670 ? -29.439 -7.218 2.412 1.00 92.50 670 LEU A C 1
ATOM 5284 O O . LEU A 1 670 ? -30.541 -6.693 2.267 1.00 92.50 670 LEU A O 1
ATOM 5288 N N . GLU A 1 671 ? -28.923 -8.036 1.492 1.00 90.56 671 GLU A N 1
ATOM 5289 C CA . GLU A 1 671 ? -29.649 -8.424 0.277 1.00 90.56 671 GLU A CA 1
ATOM 5290 C C . GLU A 1 671 ? -30.914 -9.238 0.598 1.00 90.56 671 GLU A C 1
ATOM 5292 O O . GLU A 1 671 ? -31.970 -8.966 0.031 1.00 90.56 671 GLU A O 1
ATOM 5297 N N . PHE A 1 672 ? -30.838 -10.203 1.521 1.00 91.88 672 PHE A N 1
ATOM 5298 C CA . PHE A 1 672 ? -31.984 -11.039 1.901 1.00 91.88 672 PHE A CA 1
ATOM 5299 C C . PHE A 1 672 ? -33.028 -10.301 2.735 1.00 91.88 672 PHE A C 1
ATOM 5301 O O . PHE A 1 672 ? -34.218 -10.601 2.642 1.00 91.88 672 PHE A O 1
ATOM 5308 N N . SER A 1 673 ? -32.587 -9.368 3.578 1.00 89.75 673 SER A N 1
ATOM 5309 C CA . SER A 1 673 ? -33.475 -8.611 4.460 1.00 89.75 673 SER A CA 1
ATOM 5310 C C . SER A 1 673 ? -34.086 -7.382 3.788 1.00 89.75 673 SER A C 1
ATOM 5312 O O . SER A 1 673 ? -35.155 -6.937 4.200 1.00 89.75 673 SER A O 1
ATOM 5314 N N . GLY A 1 674 ? -33.425 -6.830 2.764 1.00 87.56 674 GLY A N 1
ATOM 5315 C CA . GLY A 1 674 ? -33.822 -5.567 2.143 1.00 87.56 674 GLY A CA 1
ATOM 5316 C C . GLY A 1 674 ? -33.650 -4.355 3.066 1.00 87.56 674 GLY A C 1
ATOM 5317 O O . GLY A 1 674 ? -34.289 -3.330 2.839 1.00 87.56 674 GLY A O 1
ATOM 5318 N N . LEU A 1 675 ? -32.827 -4.467 4.113 1.00 88.25 675 LEU A N 1
ATOM 5319 C CA . LEU A 1 675 ? -32.556 -3.397 5.075 1.00 88.25 675 LEU A CA 1
ATOM 5320 C C . LEU A 1 675 ? -31.325 -2.569 4.674 1.00 88.25 675 LEU A C 1
ATOM 5322 O O . LEU A 1 675 ? -30.421 -3.052 3.991 1.00 88.25 675 LEU A O 1
ATOM 5326 N N . ASP A 1 676 ? -31.267 -1.323 5.152 1.00 89.62 676 ASP A N 1
ATOM 5327 C CA . ASP A 1 676 ? -30.066 -0.479 5.109 1.00 89.62 676 ASP A CA 1
ATOM 5328 C C . ASP A 1 676 ? -29.495 -0.298 6.520 1.00 89.62 676 ASP A C 1
ATOM 5330 O O . ASP A 1 676 ? -29.758 0.693 7.204 1.00 89.62 676 ASP A O 1
ATOM 5334 N N . ILE A 1 677 ? -28.730 -1.292 6.972 1.00 92.56 677 ILE A N 1
ATOM 5335 C CA . ILE A 1 677 ? -27.979 -1.215 8.228 1.00 92.56 677 ILE A CA 1
ATOM 5336 C C . ILE A 1 677 ? -26.562 -0.718 7.900 1.00 92.56 677 ILE A C 1
ATOM 5338 O O . ILE A 1 677 ? -25.861 -1.360 7.111 1.00 92.56 677 ILE A O 1
ATOM 5342 N N . PRO A 1 678 ? -26.109 0.413 8.473 1.00 95.19 678 PRO A N 1
ATOM 5343 C CA . PRO A 1 678 ? -24.747 0.891 8.293 1.00 95.19 678 PRO A CA 1
ATOM 5344 C C . PRO A 1 678 ? -23.696 -0.129 8.736 1.00 95.19 678 PRO A C 1
ATOM 5346 O O . PRO A 1 678 ? -23.831 -0.775 9.775 1.00 95.19 678 PRO A O 1
ATOM 5349 N N . VAL A 1 679 ? -22.616 -0.224 7.958 1.00 97.31 679 VAL A N 1
ATOM 5350 C CA . VAL A 1 679 ? -21.501 -1.145 8.213 1.00 97.31 679 VAL A CA 1
ATOM 5351 C C . VAL A 1 679 ? -20.243 -0.346 8.507 1.00 97.31 679 VAL A C 1
ATOM 5353 O O . VAL A 1 679 ? -19.826 0.477 7.684 1.00 97.31 679 VAL A O 1
ATOM 5356 N N . PHE A 1 680 ? -19.649 -0.576 9.675 1.00 98.44 680 PHE A N 1
ATOM 5357 C CA . PHE A 1 680 ? -18.372 -0.003 10.093 1.00 98.44 680 PHE A CA 1
ATOM 5358 C C . PHE A 1 680 ? -17.289 -1.082 10.069 1.00 98.44 680 PHE A C 1
ATOM 5360 O O . PHE A 1 680 ? -17.561 -2.259 10.310 1.00 98.44 680 PHE A O 1
ATOM 5367 N N . VAL A 1 681 ? -16.053 -0.690 9.767 1.00 98.56 681 VAL A N 1
ATOM 5368 C CA . VAL A 1 681 ? -14.935 -1.634 9.672 1.00 98.56 681 VAL A CA 1
ATOM 5369 C C . VAL A 1 681 ? -13.710 -1.087 10.388 1.00 98.56 681 VAL A C 1
ATOM 5371 O O . VAL A 1 681 ? -13.248 0.006 10.075 1.00 98.56 681 VAL A O 1
ATOM 5374 N N . SER A 1 682 ? -13.168 -1.836 11.344 1.00 97.81 682 SER A N 1
ATOM 5375 C CA . SER A 1 682 ? -12.025 -1.412 12.151 1.00 97.81 682 SER A CA 1
ATOM 5376 C C . SER A 1 682 ? -10.868 -2.405 12.064 1.00 97.81 682 SER A C 1
ATOM 5378 O O . SER A 1 682 ? -10.973 -3.550 12.506 1.00 97.81 682 SER A O 1
ATOM 5380 N N . GLY A 1 683 ? -9.762 -1.960 11.46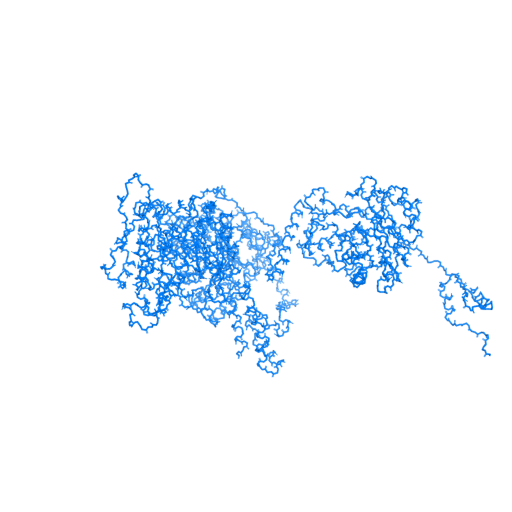7 1.00 96.44 683 GLY A N 1
ATOM 5381 C CA . GLY A 1 683 ? -8.517 -2.719 11.379 1.00 96.44 683 GLY A CA 1
ATOM 5382 C C . GLY A 1 683 ? -7.669 -2.612 12.645 1.00 96.44 683 GLY A C 1
ATOM 5383 O O . GLY A 1 683 ? -7.727 -1.616 13.363 1.00 96.44 683 GLY A O 1
ATOM 5384 N N . THR A 1 684 ? -6.813 -3.603 12.888 1.00 93.56 684 THR A N 1
ATOM 5385 C CA . THR A 1 684 ? -5.796 -3.535 13.945 1.00 93.56 684 THR A CA 1
ATOM 5386 C C . THR A 1 684 ? -4.410 -3.725 13.353 1.00 93.56 684 THR A C 1
ATOM 5388 O O . THR A 1 684 ? -4.115 -4.736 12.714 1.00 93.56 684 THR A O 1
ATOM 5391 N N . LEU A 1 685 ? -3.543 -2.741 13.591 1.00 87.00 685 LEU A N 1
ATOM 5392 C CA . LEU A 1 685 ? -2.131 -2.796 13.224 1.00 87.00 685 LEU A CA 1
ATOM 5393 C C . LEU A 1 685 ? -1.339 -3.234 14.451 1.00 87.00 685 LEU A C 1
ATOM 5395 O O . LEU A 1 685 ? -1.468 -2.632 15.515 1.00 87.00 685 LEU A O 1
ATOM 5399 N N . VAL A 1 686 ? -0.569 -4.309 14.313 1.00 78.00 686 VAL A N 1
ATOM 5400 C CA . VAL A 1 686 ? 0.001 -5.024 15.468 1.00 78.00 686 VAL A CA 1
ATOM 5401 C C . VAL A 1 686 ? 1.258 -4.366 16.035 1.00 78.00 686 VAL A C 1
ATOM 5403 O O . VAL A 1 686 ? 1.585 -4.585 17.198 1.00 78.00 686 VAL A O 1
ATOM 5406 N N . ASP A 1 687 ? 1.954 -3.549 15.244 1.00 71.94 687 ASP A N 1
ATOM 5407 C CA . ASP A 1 687 ? 3.207 -2.907 15.634 1.00 71.94 687 ASP A CA 1
ATOM 5408 C C . ASP A 1 687 ? 3.476 -1.603 14.848 1.00 71.94 687 ASP A C 1
ATOM 5410 O O . ASP A 1 687 ? 2.649 -1.103 14.079 1.00 71.94 687 ASP A O 1
ATOM 5414 N N . GLN A 1 688 ? 4.668 -1.032 15.048 1.00 72.56 688 GLN A N 1
ATOM 5415 C CA . GLN A 1 688 ? 5.130 0.185 14.373 1.00 72.56 688 GLN A CA 1
ATOM 5416 C C . GLN A 1 688 ? 5.468 -0.005 12.881 1.00 72.56 688 GLN A C 1
ATOM 5418 O O . GLN A 1 688 ? 5.720 0.990 12.202 1.00 72.56 688 GLN A O 1
ATOM 5423 N N . SER A 1 689 ? 5.444 -1.230 12.338 1.00 72.69 689 SER A N 1
ATOM 5424 C CA . SER A 1 689 ? 5.566 -1.455 10.887 1.00 72.69 689 SER A CA 1
ATOM 5425 C C . SER A 1 689 ? 4.348 -0.922 10.123 1.00 72.69 689 SER A C 1
ATOM 5427 O O . SER A 1 689 ? 4.427 -0.663 8.920 1.00 72.69 689 SER A O 1
ATOM 5429 N N . GLY A 1 690 ? 3.218 -0.732 10.818 1.00 78.25 690 GLY A N 1
ATOM 5430 C CA . GLY A 1 690 ? 1.981 -0.237 10.226 1.00 78.25 690 GLY A CA 1
ATOM 5431 C C . GLY A 1 690 ? 1.244 -1.268 9.386 1.00 78.25 690 GLY A C 1
ATOM 5432 O O . GLY A 1 690 ? 0.557 -0.886 8.436 1.00 78.25 690 GLY A O 1
ATOM 5433 N N . ARG A 1 691 ? 1.417 -2.556 9.706 1.00 87.75 691 ARG A N 1
ATOM 5434 C CA . ARG A 1 691 ? 0.755 -3.672 9.030 1.00 87.75 691 ARG A CA 1
ATOM 5435 C C . ARG A 1 691 ? -0.185 -4.435 9.965 1.00 87.75 691 ARG A C 1
ATOM 5437 O O . ARG A 1 691 ? 0.019 -4.490 11.178 1.00 87.75 691 ARG A O 1
ATOM 5444 N N . THR A 1 692 ? -1.229 -5.022 9.391 1.00 88.69 692 THR A N 1
ATOM 5445 C CA . THR A 1 692 ? -2.077 -6.021 10.062 1.00 88.69 692 THR A CA 1
ATOM 5446 C C . THR A 1 692 ? -1.258 -7.274 10.391 1.00 88.69 692 THR A C 1
ATOM 5448 O O . THR A 1 692 ? -0.204 -7.493 9.790 1.00 88.69 692 THR A O 1
ATOM 5451 N N . LEU A 1 693 ? -1.768 -8.177 11.236 1.00 86.69 693 LEU A N 1
ATOM 5452 C CA . LEU A 1 693 ? -1.098 -9.463 11.496 1.00 86.69 693 LEU A CA 1
ATOM 5453 C C . LEU A 1 693 ? -0.881 -10.281 10.208 1.00 86.69 693 LEU A C 1
ATOM 5455 O O . LEU A 1 693 ? 0.157 -10.922 10.051 1.00 86.69 693 LEU A O 1
ATOM 5459 N N . SER A 1 694 ? -1.819 -10.208 9.255 1.00 85.62 694 SER A N 1
ATOM 5460 C CA . SER A 1 694 ? -1.704 -10.840 7.930 1.00 85.62 694 SER A CA 1
ATOM 5461 C C . SER A 1 694 ? -0.773 -10.114 6.942 1.00 85.62 694 SER A C 1
ATOM 5463 O O . SER A 1 694 ? -0.644 -10.547 5.796 1.00 85.62 694 SER A O 1
ATOM 5465 N N . GLY A 1 695 ? -0.101 -9.037 7.372 1.00 87.81 695 GLY A N 1
ATOM 5466 C CA . GLY A 1 695 ? 0.936 -8.327 6.618 1.00 87.81 695 GLY A CA 1
ATOM 5467 C 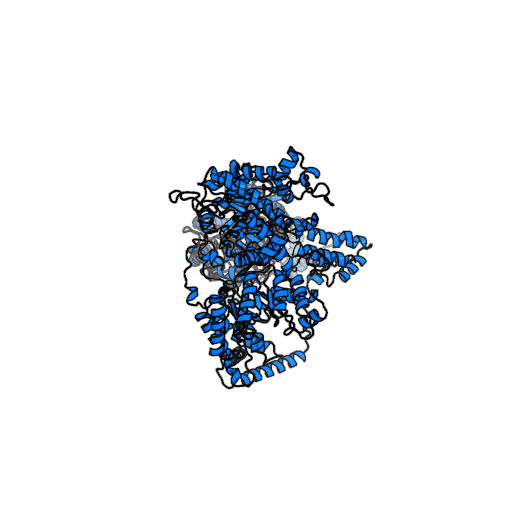C . GLY A 1 695 ? 0.469 -7.179 5.711 1.00 87.81 695 GLY A C 1
ATOM 5468 O O . GLY A 1 695 ? 1.313 -6.581 5.044 1.00 87.81 695 GLY A O 1
ATOM 5469 N N . GLN A 1 696 ? -0.823 -6.841 5.656 1.00 92.25 696 GLN A N 1
ATOM 5470 C CA . GLN A 1 696 ? -1.334 -5.745 4.823 1.00 92.25 696 GLN A CA 1
ATOM 5471 C C . GLN A 1 696 ? -1.043 -4.359 5.399 1.00 92.25 696 GLN A C 1
ATOM 5473 O O . GLN A 1 696 ? -1.146 -4.155 6.605 1.00 92.25 696 GLN A O 1
ATOM 5478 N N . THR A 1 697 ? -0.736 -3.391 4.531 1.00 91.81 697 THR A N 1
ATOM 5479 C CA . THR A 1 697 ? -0.744 -1.964 4.898 1.00 91.81 697 THR A CA 1
ATOM 5480 C C . THR A 1 697 ? -2.175 -1.454 5.110 1.00 91.81 697 THR A C 1
ATOM 5482 O O . THR A 1 697 ? -3.138 -2.083 4.669 1.00 91.81 697 THR A O 1
ATOM 5485 N N . GLY A 1 698 ? -2.339 -0.296 5.760 1.00 91.12 698 GLY A N 1
ATOM 5486 C CA . GLY A 1 698 ? -3.662 0.307 5.978 1.00 91.12 698 GLY A CA 1
ATOM 5487 C C . GLY A 1 698 ? -4.400 0.654 4.677 1.00 91.12 698 GLY A C 1
ATOM 5488 O O . GLY A 1 698 ? -5.613 0.476 4.578 1.00 91.12 698 GLY A O 1
ATOM 5489 N N . GLU A 1 699 ? -3.668 1.089 3.654 1.00 93.75 699 GLU A N 1
ATOM 5490 C CA . GLU A 1 699 ? -4.190 1.372 2.318 1.00 93.75 699 GLU A CA 1
ATOM 5491 C C . GLU A 1 699 ? -4.649 0.078 1.631 1.00 93.75 699 GLU A C 1
ATOM 5493 O O . GLU A 1 699 ? -5.787 -0.009 1.170 1.00 93.75 699 GLU A O 1
ATOM 5498 N N . ALA A 1 700 ? -3.811 -0.967 1.641 1.00 95.94 700 ALA A N 1
ATOM 5499 C CA . ALA A 1 700 ? -4.143 -2.272 1.067 1.00 95.94 700 ALA A CA 1
ATOM 5500 C C . ALA A 1 700 ? -5.346 -2.918 1.762 1.00 95.94 700 ALA A C 1
ATOM 5502 O O . ALA A 1 700 ? -6.208 -3.505 1.101 1.00 95.94 700 ALA A O 1
ATOM 5503 N N . PHE A 1 701 ? -5.428 -2.774 3.086 1.00 96.69 701 PHE A N 1
ATOM 5504 C CA . PHE A 1 701 ? -6.575 -3.192 3.879 1.00 96.69 701 PHE A CA 1
ATOM 5505 C C . PHE A 1 701 ? -7.855 -2.510 3.392 1.00 96.69 701 PHE A C 1
ATOM 5507 O O . PHE A 1 701 ? -8.804 -3.204 3.024 1.00 96.69 701 PHE A O 1
ATOM 5514 N N . TYR A 1 702 ? -7.861 -1.173 3.293 1.00 96.94 702 TYR A N 1
ATOM 5515 C CA . TYR A 1 702 ? -9.023 -0.424 2.813 1.00 96.94 702 TYR A CA 1
ATOM 5516 C C . TYR A 1 702 ? -9.467 -0.879 1.418 1.00 96.94 702 TYR A C 1
ATOM 5518 O O . TYR A 1 702 ? -10.646 -1.155 1.206 1.00 96.94 702 TYR A O 1
ATOM 5526 N N . VAL A 1 703 ? -8.534 -1.046 0.478 1.00 96.38 703 VAL A N 1
ATOM 5527 C CA . VAL A 1 703 ? -8.841 -1.517 -0.886 1.00 96.38 703 VAL A CA 1
ATOM 5528 C C . VAL A 1 703 ? -9.512 -2.884 -0.887 1.00 96.38 703 VAL A C 1
ATOM 5530 O O . VAL A 1 703 ? -10.470 -3.111 -1.628 1.00 96.38 703 VAL A O 1
ATOM 5533 N N . SER A 1 704 ? -9.039 -3.784 -0.027 1.00 97.44 704 SER A N 1
ATOM 5534 C CA . SER A 1 704 ? -9.546 -5.154 0.076 1.00 97.44 704 SER A CA 1
ATOM 5535 C C . SER A 1 704 ? -11.004 -5.199 0.542 1.00 97.44 704 SER A C 1
ATOM 5537 O O . SER A 1 704 ? -11.758 -6.079 0.123 1.00 97.44 704 SER A O 1
ATOM 5539 N N . ILE A 1 705 ? -11.426 -4.229 1.359 1.00 97.19 705 ILE A N 1
ATOM 5540 C CA . ILE A 1 705 ? -12.791 -4.129 1.901 1.00 97.19 705 ILE A CA 1
ATOM 5541 C C . ILE A 1 705 ? -13.669 -3.091 1.185 1.00 97.19 705 ILE A C 1
ATOM 5543 O O . ILE A 1 705 ? -14.881 -3.077 1.391 1.00 97.19 705 ILE A O 1
ATOM 5547 N N . ARG A 1 706 ? -13.093 -2.232 0.331 1.00 95.62 706 ARG A N 1
ATOM 5548 C CA . ARG A 1 706 ? -13.775 -1.102 -0.334 1.00 95.62 706 ARG A CA 1
ATOM 5549 C C . ARG A 1 706 ? -15.061 -1.520 -1.049 1.00 95.62 706 ARG A C 1
ATOM 5551 O O . ARG A 1 706 ? -16.038 -0.777 -1.047 1.00 95.62 706 ARG A O 1
ATOM 5558 N N . HIS A 1 707 ? -15.077 -2.721 -1.627 1.00 94.88 707 HIS A N 1
ATOM 5559 C CA . HIS A 1 707 ? -16.227 -3.289 -2.339 1.00 94.88 707 HIS A CA 1
ATOM 5560 C C . HIS A 1 707 ? -17.492 -3.419 -1.474 1.00 94.88 707 HIS A C 1
ATOM 5562 O O . HIS A 1 707 ? -18.598 -3.324 -2.004 1.00 94.88 707 HIS A O 1
ATOM 5568 N N . ALA A 1 708 ? -17.342 -3.584 -0.155 1.00 94.94 708 ALA A N 1
ATOM 5569 C CA . ALA A 1 708 ? -18.459 -3.648 0.784 1.00 94.94 708 ALA A CA 1
ATOM 5570 C C . ALA A 1 708 ? -19.095 -2.272 1.048 1.00 94.94 708 ALA A C 1
ATOM 5572 O O . ALA A 1 708 ? -20.152 -2.196 1.668 1.00 94.94 708 ALA A O 1
ATOM 5573 N N . LYS A 1 709 ? -18.458 -1.190 0.571 1.00 94.38 709 LYS A N 1
ATOM 5574 C CA . LYS A 1 709 ? -18.883 0.205 0.736 1.00 94.38 709 LYS A CA 1
ATOM 5575 C C . LYS A 1 709 ? -19.213 0.545 2.199 1.00 94.38 709 LYS A C 1
ATOM 5577 O O . LYS A 1 709 ? -20.347 0.927 2.508 1.00 94.38 709 LYS A O 1
ATOM 5582 N N . PRO A 1 710 ? -18.236 0.374 3.115 1.00 96.56 710 PRO A N 1
ATOM 5583 C CA . PRO A 1 710 ? -18.446 0.684 4.520 1.00 96.56 710 PRO A CA 1
ATOM 5584 C C . PRO A 1 710 ? -18.791 2.164 4.692 1.00 96.56 710 PRO A C 1
ATOM 5586 O O . PRO A 1 710 ? -18.264 3.033 3.998 1.00 96.56 710 PRO A O 1
ATOM 5589 N N . MET A 1 711 ? -19.671 2.458 5.646 1.00 97.00 711 MET A N 1
ATOM 5590 C CA . MET A 1 711 ? -20.028 3.835 5.983 1.00 97.00 711 MET A CA 1
ATOM 5591 C C . MET A 1 711 ? -18.889 4.531 6.739 1.00 97.00 711 MET A C 1
ATOM 5593 O O . MET A 1 711 ? -18.660 5.726 6.548 1.00 97.00 711 MET A O 1
ATOM 5597 N N . CYS A 1 712 ? -18.168 3.778 7.572 1.00 98.12 712 CYS A N 1
ATOM 5598 C CA . CYS A 1 712 ? -17.028 4.255 8.344 1.00 98.12 712 CYS A CA 1
ATOM 5599 C C . CYS A 1 712 ? -15.928 3.188 8.387 1.00 98.12 712 CYS A C 1
ATOM 5601 O O . CYS A 1 712 ? -16.221 2.000 8.545 1.00 98.12 712 CYS A O 1
ATOM 5603 N N . VAL A 1 713 ? -14.670 3.606 8.254 1.00 98.44 713 VAL A N 1
ATOM 5604 C CA . VAL A 1 713 ? -13.494 2.738 8.382 1.00 98.44 713 VAL A CA 1
ATOM 5605 C C . VAL A 1 713 ? -12.509 3.329 9.379 1.00 98.44 713 VAL A C 1
ATOM 5607 O O . VAL A 1 713 ? -12.368 4.543 9.470 1.00 98.44 713 VAL A O 1
ATOM 5610 N N . GLY A 1 714 ? -11.781 2.506 10.115 1.00 97.31 714 GLY A N 1
ATOM 5611 C CA . GLY A 1 714 ? -10.840 3.035 11.088 1.00 97.31 714 GLY A CA 1
ATOM 5612 C C . GLY A 1 714 ? -9.886 2.010 11.649 1.00 97.31 714 GLY A C 1
ATOM 5613 O O . GLY A 1 714 ? -9.744 0.912 11.109 1.00 97.31 714 GLY A O 1
ATOM 5614 N N . LEU A 1 715 ? -9.218 2.411 12.728 1.00 97.00 715 LEU A N 1
ATOM 5615 C CA . LEU A 1 715 ? -8.254 1.585 13.442 1.00 97.00 715 LEU A CA 1
ATOM 5616 C C . LEU A 1 715 ? -8.592 1.495 14.927 1.00 97.00 715 LEU A C 1
ATOM 5618 O O . LEU A 1 715 ? -9.027 2.475 15.539 1.00 97.00 715 LEU A O 1
ATOM 5622 N N . ASN A 1 716 ? -8.326 0.334 15.520 1.00 95.44 716 ASN A N 1
ATOM 5623 C CA . ASN A 1 716 ? -8.472 0.131 16.953 1.00 95.44 716 ASN A CA 1
ATOM 5624 C C . ASN A 1 716 ? -7.470 -0.866 17.537 1.00 95.44 716 ASN A C 1
ATOM 5626 O O . ASN A 1 716 ? -6.907 -1.696 16.821 1.00 95.44 716 ASN A O 1
ATOM 5630 N N . CYS A 1 717 ? -7.330 -0.813 18.865 1.00 90.25 717 CYS A N 1
ATOM 5631 C CA . CYS A 1 717 ? -6.512 -1.725 19.670 1.00 90.25 717 CYS A CA 1
ATOM 5632 C C . CYS A 1 717 ? -5.009 -1.717 19.315 1.00 90.25 717 CYS A C 1
ATOM 5634 O O . CYS A 1 717 ? -4.556 -0.920 18.500 1.00 90.25 717 CYS A O 1
ATOM 5636 N N . ALA A 1 718 ? -4.239 -2.598 19.964 1.00 85.25 718 ALA A N 1
ATOM 5637 C CA . ALA A 1 718 ? -2.785 -2.814 19.875 1.00 85.25 718 ALA A CA 1
ATOM 5638 C C . ALA A 1 718 ? -1.879 -1.616 20.231 1.00 85.25 718 ALA A C 1
ATOM 5640 O O . ALA A 1 718 ? -0.898 -1.784 20.952 1.00 85.25 718 ALA A O 1
ATOM 5641 N N . LEU A 1 719 ? -2.210 -0.411 19.779 1.00 87.50 719 LEU A N 1
ATOM 5642 C CA . LEU A 1 719 ? -1.411 0.800 19.909 1.00 87.50 719 LEU A CA 1
ATOM 5643 C C . LEU A 1 719 ? -2.176 1.895 20.676 1.00 87.50 719 LEU A C 1
ATOM 5645 O O . LEU A 1 719 ? -3.404 2.000 20.611 1.00 87.50 719 LEU A O 1
ATOM 5649 N N . GLY A 1 720 ? -1.431 2.737 21.394 1.00 91.00 720 GLY A N 1
ATOM 5650 C CA . GLY A 1 720 ? -1.939 4.010 21.920 1.00 91.00 720 GLY A CA 1
ATOM 5651 C C . GLY A 1 720 ? -2.079 5.070 20.818 1.00 91.00 720 GLY A C 1
ATOM 5652 O O . GLY A 1 720 ? -1.529 4.915 19.722 1.00 91.00 720 GLY A O 1
ATOM 5653 N N . ALA A 1 721 ? -2.779 6.172 21.100 1.00 91.31 721 ALA A N 1
ATOM 5654 C CA . ALA A 1 721 ? -3.074 7.219 20.114 1.00 91.31 721 ALA A CA 1
ATOM 5655 C C . ALA A 1 721 ? -1.806 7.802 19.473 1.00 91.31 721 ALA A C 1
ATOM 5657 O O . ALA A 1 721 ? -1.710 7.876 18.245 1.00 91.31 721 ALA A O 1
ATOM 5658 N N . LYS A 1 722 ? -0.779 8.107 20.279 1.00 91.12 722 LYS A N 1
ATOM 5659 C CA . LYS A 1 722 ? 0.518 8.608 19.792 1.00 91.12 722 LYS A CA 1
ATOM 5660 C C . LYS A 1 722 ? 1.161 7.708 18.730 1.00 91.12 722 LYS A C 1
ATOM 5662 O O . LYS A 1 722 ? 1.798 8.191 17.797 1.00 91.12 722 LYS A O 1
ATOM 5667 N N . HIS A 1 723 ? 0.992 6.399 18.874 1.00 90.19 723 HIS A N 1
ATOM 5668 C CA . HIS A 1 723 ? 1.575 5.387 18.001 1.00 90.19 723 HIS A CA 1
ATOM 5669 C C . HIS A 1 723 ? 0.764 5.151 16.722 1.00 90.19 723 HIS A C 1
ATOM 5671 O O . HIS A 1 723 ? 1.317 4.651 15.746 1.00 90.19 723 HIS A O 1
ATOM 5677 N N . MET A 1 724 ? -0.520 5.518 16.718 1.00 92.81 724 MET A N 1
ATOM 5678 C CA . MET A 1 724 ? -1.420 5.364 15.573 1.00 92.81 724 MET A CA 1
ATOM 5679 C C . MET A 1 724 ? -1.356 6.529 14.573 1.00 92.81 724 MET A C 1
ATOM 5681 O O . MET A 1 724 ? -1.823 6.373 13.446 1.00 92.81 724 MET A O 1
ATOM 5685 N N . VAL A 1 725 ? -0.758 7.669 14.941 1.00 93.44 725 VAL A N 1
ATOM 5686 C CA . VAL A 1 725 ? -0.631 8.888 14.112 1.00 93.44 725 VAL A CA 1
ATOM 5687 C C . VAL A 1 725 ? -0.279 8.632 12.641 1.00 93.44 725 VAL A C 1
ATOM 5689 O O . VAL A 1 725 ? -1.094 8.991 11.788 1.00 93.44 725 VAL A O 1
ATOM 5692 N N . PRO A 1 726 ? 0.852 7.982 12.301 1.00 91.31 726 PRO A N 1
ATOM 5693 C CA . PRO A 1 726 ? 1.235 7.792 10.899 1.00 91.31 726 PRO A CA 1
ATOM 5694 C C . PRO A 1 726 ? 0.280 6.869 10.125 1.00 91.31 726 PRO A C 1
ATOM 5696 O O . PRO A 1 726 ? 0.281 6.854 8.895 1.00 91.31 726 PRO A O 1
ATOM 5699 N N . PHE A 1 727 ? -0.522 6.063 10.817 1.00 92.19 727 PHE A N 1
ATOM 5700 C CA . PHE A 1 727 ? -1.432 5.104 10.195 1.00 92.19 727 PHE A CA 1
ATOM 5701 C C . PHE A 1 727 ? -2.811 5.711 9.969 1.00 92.19 727 PHE A C 1
ATOM 5703 O O . PHE A 1 727 ? -3.378 5.549 8.890 1.00 92.19 727 PHE A O 1
ATOM 5710 N N . VAL A 1 728 ? -3.308 6.470 10.947 1.00 95.31 728 VAL A N 1
ATOM 5711 C CA . VAL A 1 728 ? -4.551 7.238 10.820 1.00 95.31 728 VAL A CA 1
ATOM 5712 C C . VAL A 1 728 ? -4.408 8.291 9.729 1.00 95.31 728 VAL A C 1
ATOM 5714 O O . VAL A 1 728 ? -5.311 8.427 8.911 1.00 95.31 728 VAL A O 1
ATOM 5717 N N . GLU A 1 729 ? -3.264 8.976 9.643 1.00 94.81 729 GLU A N 1
ATOM 5718 C CA . GLU A 1 729 ? -3.007 9.931 8.564 1.00 94.81 729 GLU A CA 1
ATOM 5719 C C . GLU A 1 729 ? -3.160 9.271 7.186 1.00 94.81 729 GLU A C 1
ATOM 5721 O O . GLU A 1 729 ? -3.925 9.751 6.346 1.00 94.81 729 GLU A O 1
ATOM 5726 N N . ARG A 1 730 ? -2.467 8.149 6.954 1.00 92.12 730 ARG A N 1
ATOM 5727 C CA . ARG A 1 730 ? -2.490 7.447 5.663 1.00 92.12 730 ARG A CA 1
ATOM 5728 C C . ARG A 1 730 ? -3.871 6.889 5.335 1.00 92.12 730 ARG A C 1
ATOM 5730 O O . ARG A 1 730 ? -4.375 7.130 4.238 1.00 92.12 730 ARG A O 1
ATOM 5737 N N . LEU A 1 731 ? -4.527 6.239 6.299 1.00 95.31 731 LEU A N 1
ATOM 5738 C CA . LEU A 1 731 ? -5.892 5.740 6.127 1.00 95.31 731 LEU A CA 1
ATOM 5739 C C . LEU A 1 731 ? -6.874 6.885 5.838 1.00 95.31 731 LEU A C 1
ATOM 5741 O O . LEU A 1 731 ? -7.711 6.756 4.948 1.00 95.31 731 LEU A O 1
ATOM 5745 N N . SER A 1 732 ? -6.739 8.031 6.513 1.00 95.44 732 SER A N 1
ATOM 5746 C CA . SER A 1 732 ? -7.612 9.193 6.301 1.00 95.44 732 SER A CA 1
ATOM 5747 C C . SER A 1 732 ? -7.483 9.808 4.905 1.00 95.44 732 SER A C 1
ATOM 5749 O O . SER A 1 732 ? -8.444 10.398 4.412 1.00 95.44 732 SER A O 1
ATOM 5751 N N . LYS A 1 733 ? -6.328 9.655 4.247 1.00 91.94 733 LYS A N 1
ATOM 5752 C CA . LYS A 1 733 ? -6.110 10.081 2.856 1.00 91.94 733 LYS A CA 1
ATOM 5753 C C . LYS A 1 733 ? -6.636 9.054 1.848 1.00 91.94 733 LYS A C 1
ATOM 5755 O O . LYS A 1 733 ? -7.021 9.431 0.747 1.00 91.94 733 LYS A O 1
ATOM 5760 N N . ALA A 1 734 ? -6.644 7.772 2.216 1.00 92.12 734 ALA A N 1
ATOM 5761 C CA . ALA A 1 734 ? -7.092 6.673 1.363 1.00 92.12 734 ALA A CA 1
ATOM 5762 C C . ALA A 1 734 ? -8.617 6.457 1.385 1.00 92.12 734 ALA A C 1
ATOM 5764 O O . ALA A 1 734 ? -9.196 6.102 0.361 1.00 92.12 734 ALA A O 1
ATOM 5765 N N . ALA A 1 735 ? -9.261 6.646 2.540 1.00 95.19 735 ALA A N 1
ATOM 5766 C CA . ALA A 1 735 ? -10.658 6.289 2.759 1.00 95.19 735 ALA A CA 1
ATOM 5767 C C . ALA A 1 735 ? -11.644 7.256 2.083 1.00 95.19 735 ALA A C 1
ATOM 5769 O O . ALA A 1 735 ? -11.690 8.443 2.407 1.00 95.19 735 ALA A O 1
ATOM 5770 N N . GLU A 1 736 ? -12.511 6.729 1.221 1.00 94.56 736 GLU A N 1
ATOM 5771 C CA . GLU A 1 736 ? -13.608 7.469 0.573 1.00 94.56 736 GLU A CA 1
ATOM 5772 C C . GLU A 1 736 ? -14.836 7.638 1.484 1.00 94.56 736 GLU A C 1
ATOM 5774 O O . GLU A 1 736 ? -15.767 8.370 1.159 1.00 94.56 736 GLU A O 1
ATOM 5779 N N . CYS A 1 737 ? -14.853 6.949 2.624 1.00 96.75 737 CYS A N 1
ATOM 5780 C CA . CYS A 1 737 ? -15.916 7.002 3.619 1.00 96.75 737 CYS A CA 1
ATOM 5781 C C . CYS A 1 737 ? -15.493 7.806 4.861 1.00 96.75 737 CYS A C 1
ATOM 5783 O O . CYS A 1 737 ? -14.437 8.450 4.883 1.00 96.75 737 CYS A O 1
ATOM 5785 N N . PHE A 1 738 ? -16.320 7.787 5.908 1.00 98.25 738 PHE A N 1
ATOM 5786 C CA . PHE A 1 738 ? -15.952 8.372 7.195 1.00 98.25 738 PHE A CA 1
ATOM 5787 C C . PHE A 1 738 ? -14.821 7.590 7.868 1.00 98.25 738 PHE A C 1
ATOM 5789 O O . PHE A 1 738 ? -14.602 6.417 7.553 1.00 98.25 738 PHE A O 1
ATOM 5796 N N . VAL A 1 739 ? -14.101 8.255 8.778 1.00 98.50 739 VAL A N 1
ATOM 5797 C CA . VAL A 1 739 ? -12.926 7.680 9.444 1.00 98.50 739 VAL A CA 1
ATOM 5798 C C . VAL A 1 739 ? -13.078 7.682 10.959 1.00 98.50 739 VAL A C 1
ATOM 5800 O O . VAL A 1 739 ? -13.467 8.698 11.540 1.00 98.50 739 VAL A O 1
ATOM 5803 N N . HIS A 1 740 ? -12.731 6.572 11.611 1.00 98.44 740 HIS A N 1
ATOM 5804 C CA . HIS A 1 740 ? -12.723 6.470 13.070 1.00 98.44 740 HIS A CA 1
ATOM 5805 C C . HIS A 1 740 ? -11.389 6.010 13.651 1.00 98.44 740 HIS A C 1
ATOM 5807 O O . HIS A 1 740 ? -10.562 5.403 12.972 1.00 98.44 740 HIS A O 1
ATOM 5813 N N . VAL A 1 741 ? -11.196 6.269 14.944 1.00 97.62 741 VAL A N 1
ATOM 5814 C CA . VAL A 1 741 ? -10.139 5.628 15.733 1.00 97.62 741 VAL A CA 1
ATOM 5815 C C . VAL A 1 741 ? -10.617 5.379 17.158 1.00 97.62 741 VAL A C 1
ATOM 5817 O O . VAL A 1 741 ? -11.284 6.225 17.748 1.00 97.62 741 VAL A O 1
ATOM 5820 N N . TYR A 1 742 ? -10.270 4.238 17.739 1.00 95.50 742 TYR A N 1
ATOM 5821 C CA . TYR A 1 742 ? -10.413 4.034 19.181 1.00 95.50 742 TYR A CA 1
ATOM 5822 C C . TYR A 1 742 ? -9.192 3.293 19.728 1.00 95.50 742 TYR A C 1
ATOM 5824 O O . TYR A 1 742 ? -9.071 2.070 19.659 1.00 95.50 742 TYR A O 1
ATOM 5832 N N . SER A 1 743 ? -8.228 4.080 20.212 1.00 93.88 743 SER A N 1
ATOM 5833 C CA . SER A 1 743 ? -6.918 3.608 20.665 1.00 93.88 743 SER A CA 1
ATOM 5834 C C . SER A 1 743 ? -6.974 2.997 22.066 1.00 93.88 743 SER A C 1
ATOM 5836 O O . SER A 1 743 ? -7.900 3.254 22.838 1.00 93.88 743 SER A O 1
ATOM 5838 N N . ASN A 1 744 ? -5.946 2.233 22.435 1.00 93.88 744 ASN A N 1
ATOM 5839 C CA . ASN A 1 744 ? -5.748 1.843 23.832 1.00 93.88 744 ASN A CA 1
ATOM 5840 C C . ASN A 1 744 ? -5.386 3.063 24.702 1.00 93.88 744 ASN A C 1
ATOM 5842 O O . ASN A 1 744 ? -4.933 4.088 24.180 1.00 93.88 744 ASN A O 1
ATOM 5846 N N . ALA A 1 745 ? -5.554 2.931 26.020 1.00 92.06 745 ALA A N 1
ATOM 5847 C CA . ALA A 1 745 ? -5.047 3.881 27.017 1.00 92.06 745 ALA A CA 1
ATOM 5848 C C . ALA A 1 745 ? -3.532 3.667 27.230 1.00 92.06 745 ALA A C 1
ATOM 5850 O O . ALA A 1 745 ? -3.078 3.227 28.286 1.00 92.06 745 ALA A O 1
ATOM 5851 N N . GLY A 1 746 ? -2.760 3.890 26.167 1.00 86.56 746 GLY A N 1
ATOM 5852 C CA . GLY A 1 746 ? -1.321 3.646 26.123 1.00 86.56 746 GLY A CA 1
ATOM 5853 C C . GLY A 1 746 ? -0.965 2.213 25.721 1.00 86.56 746 GLY A C 1
ATOM 5854 O O . GLY A 1 746 ? -1.811 1.422 25.291 1.00 86.56 746 GLY A O 1
ATOM 5855 N N . LEU A 1 747 ? 0.322 1.879 25.819 1.00 84.81 747 LEU A N 1
ATOM 5856 C CA . LEU A 1 747 ? 0.797 0.503 25.656 1.00 84.81 747 LEU A CA 1
ATOM 5857 C C . LEU A 1 747 ? 0.618 -0.269 26.973 1.00 84.81 747 LEU A C 1
ATOM 5859 O O . LEU A 1 747 ? 0.742 0.330 28.042 1.00 84.81 747 LEU A O 1
ATOM 5863 N N . PRO A 1 748 ? 0.355 -1.587 26.925 1.00 82.19 748 PRO A N 1
ATOM 5864 C CA . PRO A 1 748 ? 0.240 -2.379 28.140 1.00 82.19 748 PRO A CA 1
ATOM 5865 C C . PRO A 1 748 ? 1.563 -2.375 28.918 1.00 82.19 748 PRO A C 1
ATOM 5867 O O . PRO A 1 748 ? 2.638 -2.580 28.350 1.00 82.19 748 PRO A O 1
ATOM 5870 N N . ASN A 1 749 ? 1.485 -2.163 30.230 1.00 81.88 749 ASN A N 1
ATOM 5871 C CA . ASN A 1 749 ? 2.635 -2.218 31.127 1.00 81.88 749 ASN A CA 1
ATOM 5872 C C . ASN A 1 749 ? 3.041 -3.675 31.434 1.00 81.88 749 ASN A C 1
ATOM 5874 O O . ASN A 1 749 ? 2.353 -4.628 31.066 1.00 81.88 749 ASN A O 1
ATOM 5878 N N . ALA A 1 750 ? 4.156 -3.872 32.148 1.00 75.25 750 ALA A N 1
ATOM 5879 C CA . ALA A 1 750 ? 4.694 -5.207 32.456 1.00 75.25 750 ALA A CA 1
ATOM 5880 C C . ALA A 1 750 ? 3.734 -6.120 33.253 1.00 75.25 750 ALA A C 1
ATOM 5882 O O . ALA A 1 750 ? 3.939 -7.330 33.302 1.00 75.25 750 ALA A O 1
ATOM 5883 N N . MET A 1 751 ? 2.697 -5.551 33.874 1.00 71.62 751 MET A N 1
ATOM 5884 C CA . MET A 1 751 ? 1.662 -6.272 34.622 1.00 71.62 751 MET A CA 1
ATOM 5885 C C . MET A 1 751 ? 0.364 -6.448 33.810 1.00 71.62 751 MET A C 1
ATOM 5887 O O . MET A 1 751 ? -0.644 -6.892 34.358 1.00 71.62 751 MET A O 1
ATOM 5891 N N . GLY A 1 752 ? 0.367 -6.081 32.522 1.00 69.00 752 GLY A N 1
ATOM 5892 C CA . GLY A 1 752 ? -0.793 -6.136 31.628 1.00 69.00 752 GLY A CA 1
ATOM 5893 C C . GLY A 1 752 ? -1.840 -5.040 31.869 1.00 69.00 752 GLY A C 1
ATOM 5894 O O . GLY A 1 752 ? -2.953 -5.145 31.358 1.00 69.00 752 GLY A O 1
ATOM 5895 N N . GLY A 1 753 ? -1.513 -4.018 32.668 1.00 79.88 753 GLY A N 1
ATOM 5896 C CA . GLY A 1 753 ? -2.350 -2.838 32.903 1.00 79.88 753 GLY A CA 1
ATOM 5897 C C . GLY A 1 753 ? -2.081 -1.708 31.905 1.00 79.88 753 GLY A C 1
ATOM 5898 O O . GLY A 1 753 ? -1.181 -1.811 31.079 1.00 79.88 753 GLY A O 1
ATOM 5899 N N . TYR A 1 754 ? -2.854 -0.629 32.008 1.00 88.44 754 TYR A N 1
ATOM 5900 C CA . TYR A 1 754 ? -2.761 0.561 31.159 1.00 88.44 754 TYR A CA 1
ATOM 5901 C C . TYR A 1 754 ? -2.576 1.790 32.051 1.00 88.44 754 TYR A C 1
ATOM 5903 O O . TYR A 1 754 ? -3.306 1.926 33.036 1.00 88.44 754 TYR A O 1
ATOM 5911 N N . ASP A 1 755 ? -1.587 2.625 31.730 1.00 87.62 755 ASP A N 1
ATOM 5912 C CA . ASP A 1 755 ? -1.113 3.693 32.621 1.00 87.62 755 ASP A CA 1
ATOM 5913 C C . ASP A 1 755 ? -1.599 5.093 32.219 1.00 87.62 755 ASP A C 1
ATOM 5915 O O . ASP A 1 755 ? -1.538 6.006 33.045 1.00 87.62 755 ASP A O 1
ATOM 5919 N N . ASP A 1 756 ? -2.087 5.278 30.986 1.00 90.81 756 ASP A N 1
ATOM 5920 C CA . ASP A 1 756 ? -2.561 6.589 30.539 1.00 90.81 756 ASP A CA 1
ATOM 5921 C C . ASP A 1 756 ? -3.785 7.016 31.351 1.00 90.81 756 ASP A C 1
ATOM 5923 O O . ASP A 1 756 ? -4.747 6.264 31.513 1.00 90.81 756 ASP A O 1
ATOM 5927 N N . THR A 1 757 ? -3.757 8.253 31.842 1.00 95.62 757 THR A N 1
ATOM 5928 C CA . THR A 1 757 ? -4.904 8.886 32.502 1.00 95.62 757 THR A CA 1
ATOM 5929 C C . THR A 1 757 ? -5.919 9.418 31.476 1.00 95.62 757 THR A C 1
ATOM 5931 O O . THR A 1 757 ? -5.586 9.565 30.292 1.00 95.62 757 THR A O 1
ATOM 5934 N N . PRO A 1 758 ? -7.152 9.784 31.890 1.00 96.56 758 PRO A N 1
ATOM 5935 C CA . PRO A 1 758 ? -8.104 10.471 31.014 1.00 96.56 758 PRO A CA 1
ATOM 5936 C C . PRO A 1 758 ? -7.514 11.702 30.316 1.00 96.56 758 PRO A C 1
ATOM 5938 O O . PRO A 1 758 ? -7.723 11.901 29.118 1.00 96.56 758 PRO A O 1
ATOM 5941 N N . GLU A 1 759 ? -6.733 12.501 31.044 1.00 96.12 759 GLU A N 1
ATOM 5942 C CA . GLU A 1 759 ? -6.064 13.691 30.528 1.00 96.12 759 GLU A CA 1
ATOM 5943 C C . GLU A 1 759 ? -4.963 13.345 29.519 1.00 96.12 759 GLU A C 1
ATOM 5945 O O . GLU A 1 759 ? -4.809 14.045 28.513 1.00 96.12 759 GLU A O 1
ATOM 5950 N N . ASP A 1 760 ? -4.208 12.270 29.760 1.00 95.69 760 ASP A N 1
ATOM 5951 C CA . ASP A 1 760 ? -3.181 11.795 28.832 1.00 95.69 760 ASP A CA 1
ATOM 5952 C C . ASP A 1 760 ? -3.813 11.321 27.524 1.00 95.69 760 ASP A C 1
ATOM 5954 O O . ASP A 1 760 ? -3.462 11.831 26.459 1.00 95.69 760 ASP A O 1
ATOM 5958 N N . MET A 1 761 ? -4.814 10.440 27.597 1.00 94.31 761 MET A N 1
ATOM 5959 C CA . MET A 1 761 ? -5.480 9.890 26.417 1.00 94.31 761 MET A CA 1
ATOM 5960 C C . MET A 1 761 ? -6.153 10.990 25.577 1.00 94.31 761 MET A C 1
ATOM 5962 O O . MET A 1 761 ? -6.052 10.981 24.346 1.00 94.31 761 MET A O 1
ATOM 5966 N N . ALA A 1 762 ? -6.785 11.981 26.216 1.00 95.31 762 ALA A N 1
ATOM 5967 C CA . ALA A 1 762 ? -7.350 13.140 25.524 1.00 95.31 762 ALA A CA 1
ATOM 5968 C C . ALA A 1 762 ? -6.267 14.003 24.849 1.00 95.31 762 ALA A C 1
ATOM 5970 O O . ALA A 1 762 ? -6.434 14.426 23.702 1.00 95.31 762 ALA A O 1
ATOM 5971 N N . ARG A 1 763 ? -5.136 14.242 25.530 1.00 96.44 763 ARG A N 1
ATOM 5972 C CA . ARG A 1 763 ? -3.995 14.994 24.984 1.00 96.44 763 ARG A CA 1
ATOM 5973 C C . ARG A 1 763 ? -3.367 14.286 23.786 1.00 96.44 763 ARG A C 1
ATOM 5975 O O . ARG A 1 763 ? -3.017 14.954 22.817 1.00 96.44 763 ARG A O 1
ATOM 5982 N N . GLU A 1 764 ? -3.229 12.965 23.832 1.00 94.88 764 GLU A N 1
ATOM 5983 C CA . GLU A 1 764 ? -2.641 12.192 22.735 1.00 94.88 764 GLU A CA 1
ATOM 5984 C C . GLU A 1 764 ? -3.549 12.107 21.504 1.00 94.88 764 GLU A C 1
ATOM 5986 O O . GLU A 1 764 ? -3.055 12.172 20.380 1.00 94.88 764 GLU A O 1
ATOM 5991 N N . ASN A 1 765 ? -4.872 12.031 21.690 1.00 95.88 765 ASN A N 1
ATOM 5992 C CA . ASN A 1 765 ? -5.833 12.032 20.580 1.00 95.88 765 ASN A CA 1
ATOM 5993 C C . ASN A 1 765 ? -5.980 13.406 19.901 1.00 95.88 765 ASN A C 1
ATOM 5995 O O . ASN A 1 765 ? -6.436 13.484 18.760 1.00 95.88 765 ASN A O 1
ATOM 5999 N N . LYS A 1 766 ? -5.564 14.493 20.566 1.00 96.56 766 LYS A N 1
ATOM 6000 C CA . LYS A 1 766 ? -5.698 15.878 20.083 1.00 96.56 766 LYS A CA 1
ATOM 6001 C C . LYS A 1 766 ? -5.181 16.079 18.655 1.00 96.56 766 LYS A C 1
ATOM 6003 O O . LYS A 1 766 ? -5.817 16.776 17.867 1.00 96.56 766 LYS A O 1
ATOM 6008 N N . VAL A 1 767 ? -4.069 15.429 18.306 1.00 96.88 767 VAL A N 1
ATOM 6009 C CA . VAL A 1 767 ? -3.452 15.521 16.972 1.00 96.88 767 VAL A CA 1
ATOM 6010 C C . VAL A 1 767 ? -4.408 15.089 15.858 1.00 96.88 767 VAL A C 1
ATOM 6012 O O . VAL A 1 767 ? -4.409 15.684 14.782 1.00 96.88 767 VAL A O 1
ATOM 6015 N N . PHE A 1 768 ? -5.268 14.101 16.106 1.00 97.25 768 PHE A N 1
ATOM 6016 C CA . PHE A 1 768 ? -6.230 13.637 15.112 1.00 97.25 768 PHE A CA 1
ATOM 6017 C C . PHE A 1 768 ? -7.316 14.679 14.831 1.00 97.25 768 PHE A C 1
ATOM 6019 O O . PHE A 1 768 ? -7.760 14.828 13.690 1.00 97.25 768 PHE A O 1
ATOM 6026 N N . PHE A 1 769 ? -7.732 15.410 15.868 1.00 96.56 769 PHE A N 1
ATOM 6027 C CA . PHE A 1 769 ? -8.755 16.449 15.773 1.00 96.56 769 PHE A CA 1
ATOM 6028 C C . PHE A 1 769 ? -8.200 17.725 15.138 1.00 96.56 769 PHE A C 1
ATOM 6030 O O . PHE A 1 769 ? -8.848 18.309 14.272 1.00 96.56 769 PHE A O 1
ATOM 6037 N N . GLU A 1 770 ? -6.978 18.122 15.509 1.00 96.50 770 GLU A N 1
ATOM 6038 C CA . GLU A 1 770 ? -6.285 19.287 14.942 1.00 96.50 770 GLU A CA 1
ATOM 6039 C C . GLU A 1 770 ? -6.064 19.155 13.434 1.00 96.50 770 GLU A C 1
ATOM 6041 O O . GLU A 1 770 ? -6.238 20.127 12.700 1.00 96.50 770 GLU A O 1
ATOM 6046 N N . ASN A 1 771 ? -5.740 17.948 12.966 1.00 96.62 771 ASN A N 1
ATOM 6047 C CA . ASN A 1 771 ? -5.551 17.679 11.544 1.00 96.62 771 ASN A CA 1
ATOM 6048 C C . ASN A 1 771 ? -6.855 17.327 10.802 1.00 96.62 771 ASN A C 1
ATOM 6050 O O . ASN A 1 771 ? -6.833 17.127 9.588 1.00 96.62 771 ASN A O 1
ATOM 6054 N N . GLY A 1 772 ? -7.993 17.251 11.505 1.00 96.75 772 GLY A N 1
ATOM 6055 C CA . GLY A 1 772 ? -9.292 16.949 10.903 1.00 96.75 772 GLY A CA 1
ATOM 6056 C C . GLY A 1 772 ? -9.349 15.571 10.238 1.00 96.75 772 GLY A C 1
ATOM 6057 O O . GLY A 1 772 ? -9.897 15.445 9.144 1.00 96.75 772 GLY A O 1
ATOM 6058 N N . TRP A 1 773 ? -8.764 14.542 10.862 1.00 97.50 773 TRP A N 1
ATOM 6059 C CA . TRP A 1 773 ? -8.676 13.190 10.287 1.00 97.50 773 TRP A CA 1
ATOM 6060 C C . TRP A 1 773 ? -9.829 12.258 10.662 1.00 97.50 773 TRP A C 1
ATOM 6062 O O . TRP A 1 773 ? -9.955 11.196 10.058 1.00 97.50 773 TRP A O 1
ATOM 6072 N N . LEU A 1 774 ? -10.676 12.634 11.624 1.00 97.75 774 LEU A N 1
ATOM 6073 C CA . LEU A 1 774 ? -11.683 11.740 12.201 1.00 97.75 774 LEU A CA 1
ATOM 6074 C C . LEU A 1 774 ? -13.108 12.287 12.118 1.00 97.75 774 LEU A C 1
ATOM 6076 O O . LEU A 1 774 ? -13.349 13.493 12.164 1.00 97.75 774 LEU A O 1
ATOM 6080 N N . ASN A 1 775 ? -14.054 11.356 12.072 1.00 98.25 775 ASN A N 1
ATOM 6081 C CA . ASN A 1 775 ? -15.495 11.557 12.198 1.00 98.25 775 ASN A CA 1
ATOM 6082 C C . ASN A 1 775 ? -16.052 10.906 13.469 1.00 98.25 775 ASN A C 1
ATOM 6084 O O . ASN A 1 775 ? -17.064 11.366 13.988 1.00 98.25 775 ASN A O 1
ATOM 6088 N N . MET A 1 776 ? -15.386 9.867 13.978 1.00 98.44 776 MET A N 1
ATOM 6089 C CA . MET A 1 776 ? -15.727 9.192 15.229 1.00 98.44 776 MET A CA 1
ATOM 6090 C C . MET A 1 776 ? -14.457 8.864 16.025 1.00 98.44 776 MET A C 1
ATOM 6092 O O . MET A 1 776 ? -13.424 8.530 15.442 1.00 98.44 776 MET A O 1
ATOM 6096 N N . VAL A 1 777 ? -14.528 8.947 17.351 1.00 98.19 777 VAL A N 1
ATOM 6097 C CA . VAL A 1 777 ? -13.436 8.583 18.263 1.00 98.19 777 VAL A CA 1
ATOM 6098 C C . VAL A 1 777 ? -13.964 7.801 19.466 1.00 98.19 777 VAL A C 1
ATOM 6100 O O . VAL A 1 777 ? -15.084 8.045 19.904 1.00 98.19 777 VAL A O 1
ATOM 6103 N N . GLY A 1 778 ? -13.178 6.879 20.014 1.00 97.12 778 GLY A N 1
ATOM 6104 C CA . GLY A 1 778 ? -13.518 6.133 21.232 1.00 97.12 778 GLY A CA 1
ATOM 6105 C C . GLY A 1 778 ? -12.282 5.622 21.966 1.00 97.12 778 GLY A C 1
ATOM 6106 O O . GLY A 1 778 ? -11.172 6.111 21.741 1.00 97.12 778 GLY A O 1
ATOM 6107 N N . GLY A 1 779 ? -12.462 4.611 22.815 1.00 95.75 779 GLY A N 1
ATOM 6108 C CA . GLY A 1 779 ? -11.366 3.929 23.499 1.00 95.75 779 GLY A CA 1
ATOM 6109 C C . GLY A 1 779 ? -11.426 2.410 23.359 1.00 95.75 779 GLY A C 1
ATOM 6110 O O . GLY A 1 779 ? -12.491 1.814 23.288 1.00 95.75 779 GLY A O 1
ATOM 6111 N N . CYS A 1 780 ? -10.262 1.768 23.336 1.00 94.88 780 CYS A N 1
ATOM 6112 C CA . CYS A 1 780 ? -10.132 0.314 23.390 1.00 94.88 780 CYS A CA 1
ATOM 6113 C C . CYS A 1 780 ? -9.561 -0.093 24.758 1.00 94.88 780 CYS A C 1
ATOM 6115 O O . CYS A 1 780 ? -9.986 0.442 25.786 1.00 94.88 780 CYS A O 1
ATOM 6117 N N . CYS A 1 781 ? -8.621 -1.034 24.821 1.00 93.56 781 CYS A N 1
ATOM 6118 C CA . CYS A 1 781 ? -8.163 -1.627 26.074 1.00 93.56 781 CYS A CA 1
ATOM 6119 C C . CYS A 1 781 ? -7.593 -0.568 27.033 1.00 93.56 781 CYS A C 1
ATOM 6121 O O . CYS A 1 781 ? -6.840 0.318 26.626 1.00 93.56 781 CYS A O 1
ATOM 6123 N N . GLY A 1 782 ? -7.985 -0.655 28.307 1.00 92.38 782 GLY A N 1
ATOM 6124 C CA . GLY A 1 782 ? -7.596 0.292 29.357 1.00 92.38 782 GLY A CA 1
ATOM 6125 C C . GLY A 1 782 ? -8.527 1.498 29.514 1.00 92.38 782 GLY A C 1
ATOM 6126 O O . GLY A 1 782 ? -8.551 2.104 30.582 1.00 92.38 782 GLY A O 1
ATOM 6127 N N . SER A 1 783 ? -9.343 1.818 28.506 1.00 95.75 783 SER A N 1
ATOM 6128 C CA . SER A 1 783 ? -10.236 2.980 28.557 1.00 95.75 783 SER A CA 1
ATOM 6129 C C . SER A 1 783 ? -11.467 2.757 29.449 1.00 95.75 783 SER A C 1
ATOM 6131 O O . SER A 1 783 ? -12.055 1.677 29.502 1.00 95.75 783 SER A O 1
ATOM 6133 N N . THR A 1 784 ? -11.891 3.815 30.141 1.00 96.88 784 THR A N 1
ATOM 6134 C CA . THR A 1 784 ? -13.032 3.831 31.080 1.00 96.88 784 THR A CA 1
ATOM 6135 C C . THR A 1 784 ? -13.937 5.042 30.799 1.00 96.88 784 THR A C 1
ATOM 6137 O O . THR A 1 784 ? -13.530 5.922 30.036 1.00 96.88 784 THR A O 1
ATOM 6140 N N . PRO A 1 785 ? -15.145 5.148 31.386 1.00 98.06 785 PRO A N 1
ATOM 6141 C CA . PRO A 1 785 ? -16.040 6.285 31.142 1.00 98.06 785 PRO A CA 1
ATOM 6142 C C . PRO A 1 785 ? -15.399 7.675 31.359 1.00 98.06 785 PRO A C 1
ATOM 6144 O O . PRO A 1 785 ? -15.585 8.532 30.491 1.00 98.06 785 PRO A O 1
ATOM 6147 N N . PRO A 1 786 ? -14.555 7.905 32.392 1.00 98.25 786 PRO A N 1
ATOM 6148 C CA . PRO A 1 786 ? -13.759 9.132 32.503 1.00 98.25 786 PRO A CA 1
ATOM 6149 C C . PRO A 1 786 ? -12.871 9.444 31.288 1.00 98.25 786 PRO A C 1
ATOM 6151 O O . PRO A 1 786 ? -12.792 10.600 30.877 1.00 98.25 786 PRO A O 1
ATOM 6154 N N . HIS A 1 787 ? -12.233 8.434 30.683 1.00 98.12 787 HIS A N 1
ATOM 6155 C CA . HIS A 1 787 ? -11.410 8.623 29.481 1.00 98.12 787 HIS A CA 1
ATOM 6156 C C . HIS A 1 787 ? -12.262 9.090 28.300 1.00 98.12 787 HIS A C 1
ATOM 6158 O O . HIS A 1 787 ? -11.919 10.060 27.629 1.00 98.12 787 HIS A O 1
ATOM 6164 N N . ILE A 1 788 ? -13.409 8.439 28.081 1.00 98.31 788 ILE A N 1
ATOM 6165 C CA . ILE A 1 788 ? -14.339 8.797 27.003 1.00 98.31 788 ILE A CA 1
ATOM 6166 C C . ILE A 1 788 ? -14.874 10.219 27.192 1.00 98.31 788 ILE A C 1
ATOM 6168 O O . ILE A 1 788 ? -14.913 11.000 26.239 1.00 98.31 788 ILE A O 1
ATOM 6172 N N . LYS A 1 789 ? -15.200 10.599 28.432 1.00 98.50 789 LYS A N 1
ATOM 6173 C CA . LYS A 1 789 ? -15.606 11.965 28.772 1.00 98.50 789 LYS A CA 1
ATOM 6174 C C . LYS A 1 789 ? -14.519 12.990 28.429 1.00 98.50 789 LYS A C 1
ATOM 6176 O O . LYS A 1 789 ? -14.831 14.000 27.799 1.00 98.50 789 LYS A O 1
ATOM 6181 N N . ALA A 1 790 ? -13.266 12.728 28.803 1.00 98.25 790 ALA A N 1
ATOM 6182 C CA . ALA A 1 790 ? -12.144 13.624 28.519 1.00 98.25 790 ALA A CA 1
ATOM 6183 C C . ALA A 1 790 ? -11.895 13.779 27.007 1.00 98.25 790 ALA A C 1
ATOM 6185 O O . ALA A 1 790 ? -11.689 14.892 26.519 1.00 98.25 790 ALA A O 1
ATOM 6186 N N . ILE A 1 791 ? -11.985 12.682 26.244 1.00 97.25 791 ILE A N 1
ATOM 6187 C CA . ILE A 1 791 ? -11.878 12.705 24.778 1.00 97.25 791 ILE A CA 1
ATOM 6188 C C . ILE A 1 791 ? -13.012 13.531 24.161 1.00 97.25 791 ILE A C 1
ATOM 6190 O O . ILE A 1 791 ? -12.743 14.385 23.318 1.00 97.25 791 ILE A O 1
ATOM 6194 N N . ARG A 1 792 ? -14.260 13.327 24.601 1.00 97.25 792 ARG A N 1
ATOM 6195 C CA . ARG A 1 792 ? -15.433 14.089 24.139 1.00 97.25 792 ARG A CA 1
ATOM 6196 C C . ARG A 1 792 ? -15.285 15.586 24.394 1.00 97.25 792 ARG A C 1
ATOM 6198 O O . ARG A 1 792 ? -15.604 16.402 23.534 1.00 97.25 792 ARG A O 1
ATOM 6205 N N . GLU A 1 793 ? -14.847 15.958 25.594 1.00 97.75 793 GLU A N 1
ATOM 6206 C CA . GLU A 1 793 ? -14.649 17.362 25.966 1.00 97.75 793 GLU A CA 1
ATOM 6207 C C . GLU A 1 793 ? -13.542 18.012 25.125 1.00 97.75 793 GLU A C 1
ATOM 6209 O O . GLU A 1 793 ? -13.704 19.149 24.683 1.00 97.75 793 GLU A O 1
ATOM 6214 N N . MET A 1 794 ? -12.470 17.272 24.822 1.00 96.69 794 MET A N 1
ATOM 6215 C CA . MET A 1 794 ? -11.416 17.719 23.909 1.00 96.69 794 MET A CA 1
ATOM 6216 C C . MET A 1 794 ? -11.924 17.864 22.466 1.00 96.69 794 MET A C 1
ATOM 6218 O O . MET A 1 794 ? -11.667 18.879 21.820 1.00 96.69 794 MET A O 1
ATOM 6222 N N . SER A 1 795 ? -12.648 16.869 21.943 1.00 96.75 795 SER A N 1
ATOM 6223 C CA . SER A 1 795 ? -13.075 16.833 20.539 1.00 96.75 795 SER A CA 1
ATOM 6224 C C . SER A 1 795 ? -14.144 17.878 20.204 1.00 96.75 795 SER A C 1
ATOM 6226 O O . SER A 1 795 ? -14.227 18.306 19.054 1.00 96.75 795 SER A O 1
ATOM 6228 N N . ALA A 1 796 ? -14.925 18.342 21.188 1.00 95.62 796 ALA A N 1
ATOM 6229 C CA . ALA A 1 796 ? -15.991 19.333 21.003 1.00 95.62 796 ALA A CA 1
ATOM 6230 C C . ALA A 1 796 ? -15.509 20.685 20.434 1.00 95.62 796 ALA A C 1
ATOM 6232 O O . ALA A 1 796 ? -16.300 21.422 19.844 1.00 95.62 796 ALA A O 1
ATOM 6233 N N . GLY A 1 797 ? -14.222 21.018 20.592 1.00 95.44 797 GLY A N 1
ATOM 6234 C CA . GLY A 1 797 ? -13.614 22.231 20.032 1.00 95.44 797 GLY A CA 1
ATOM 6235 C C . GLY A 1 797 ? -13.241 22.142 18.546 1.00 95.44 797 GLY A C 1
ATOM 6236 O O . GLY A 1 797 ? -12.802 23.142 17.975 1.00 95.44 797 GLY A O 1
ATOM 6237 N N . TYR A 1 798 ? -13.393 20.974 17.915 1.00 97.62 798 TYR A N 1
ATOM 6238 C CA . TYR A 1 798 ? -12.877 20.687 16.576 1.00 97.62 798 TYR A CA 1
ATOM 6239 C C . TYR A 1 798 ? -13.982 20.314 15.588 1.00 97.62 798 TYR A C 1
ATOM 6241 O O . TYR A 1 798 ? -15.056 19.838 15.951 1.00 97.62 798 TYR A O 1
ATOM 6249 N N . LYS A 1 799 ? -13.705 20.534 14.299 1.00 97.00 799 LYS A N 1
ATOM 6250 C CA . LYS A 1 799 ? -14.604 20.135 13.211 1.00 97.00 799 LYS A CA 1
ATOM 6251 C C . LYS A 1 799 ? -14.292 18.701 12.773 1.00 97.00 799 LYS A C 1
ATOM 6253 O O . LYS A 1 799 ? -13.116 18.342 12.733 1.00 97.00 799 LYS A O 1
ATOM 6258 N N . PRO A 1 800 ? -15.305 17.902 12.401 1.00 97.31 800 PRO A N 1
ATOM 6259 C CA . PRO A 1 800 ? -15.072 16.566 11.869 1.00 97.31 800 PRO A CA 1
ATOM 6260 C C . PRO A 1 800 ? -14.384 16.609 10.499 1.00 97.31 800 PRO A C 1
ATOM 6262 O O . PRO A 1 800 ? -14.448 17.608 9.772 1.00 97.31 800 PRO A O 1
ATOM 6265 N N . ARG A 1 801 ? -13.756 15.488 10.132 1.00 96.81 801 ARG A N 1
ATOM 6266 C CA . ARG A 1 801 ? -13.177 15.264 8.804 1.00 96.81 801 ARG A CA 1
ATOM 6267 C C . ARG A 1 801 ? -14.233 15.443 7.717 1.00 96.81 801 ARG A C 1
ATOM 6269 O O . ARG A 1 801 ? -15.317 14.863 7.783 1.00 96.81 801 ARG A O 1
ATOM 6276 N N . LYS A 1 802 ? -13.889 16.189 6.670 1.00 94.75 802 LYS A N 1
ATOM 6277 C CA . LYS A 1 802 ? -14.702 16.248 5.451 1.00 94.75 802 LYS A CA 1
ATOM 6278 C C . LYS A 1 802 ? -14.500 14.977 4.634 1.00 94.75 802 LYS A C 1
ATOM 6280 O O . LYS A 1 802 ? -13.377 14.484 4.536 1.00 94.75 802 LYS A O 1
ATOM 6285 N N . LEU A 1 803 ? -15.573 14.473 4.034 1.00 93.19 803 LEU A N 1
ATOM 6286 C CA . LEU A 1 803 ? -15.454 13.410 3.043 1.00 93.19 803 LEU A CA 1
ATOM 6287 C C . LEU A 1 803 ? -14.623 13.915 1.854 1.00 93.19 803 LEU A C 1
ATOM 6289 O O . LEU A 1 803 ? -14.789 15.073 1.459 1.00 93.19 803 LEU A O 1
ATOM 6293 N N . PRO A 1 804 ? -13.713 13.090 1.316 1.00 90.44 804 PRO A N 1
ATOM 6294 C CA . PRO A 1 804 ? -12.950 13.467 0.145 1.00 90.44 804 PRO A CA 1
ATOM 6295 C C . PRO A 1 804 ? -13.844 13.399 -1.089 1.00 90.44 804 PRO A C 1
ATOM 6297 O O . PRO A 1 804 ? -14.748 12.565 -1.176 1.00 90.44 804 PRO A O 1
ATOM 6300 N N . ASP A 1 805 ? -13.544 14.231 -2.078 1.00 83.75 805 ASP A N 1
ATOM 6301 C CA . ASP A 1 805 ? -14.166 14.097 -3.386 1.00 83.75 805 ASP A CA 1
ATOM 6302 C C . ASP A 1 805 ? -13.704 12.765 -3.978 1.00 83.75 805 ASP A C 1
ATOM 6304 O O . ASP A 1 805 ? -12.519 12.569 -4.252 1.00 83.75 805 ASP A O 1
ATOM 6308 N N . VAL A 1 806 ? -14.637 11.833 -4.173 1.00 73.75 806 VAL A N 1
ATOM 6309 C CA . VAL A 1 806 ? -14.338 10.459 -4.621 1.00 73.75 806 VAL A CA 1
ATOM 6310 C C . VAL A 1 806 ? -13.812 10.373 -6.061 1.00 73.75 806 VAL A C 1
ATOM 6312 O O . VAL A 1 806 ? -13.537 9.288 -6.563 1.00 73.75 806 VAL A O 1
ATOM 6315 N N . GLY A 1 807 ? -13.588 11.520 -6.709 1.00 74.88 807 GLY A N 1
ATOM 6316 C CA . GLY A 1 807 ? -12.915 11.622 -7.996 1.00 74.88 807 GLY A CA 1
ATOM 6317 C C . GLY A 1 807 ? -13.585 10.813 -9.104 1.00 74.88 807 GLY A C 1
ATOM 6318 O O . GLY A 1 807 ? -14.754 10.433 -9.028 1.00 74.88 807 GLY A O 1
ATOM 6319 N N . ARG A 1 808 ? -12.818 10.553 -10.165 1.00 82.19 808 ARG A N 1
ATOM 6320 C CA . ARG A 1 808 ? -13.190 9.554 -11.170 1.00 82.19 808 ARG A CA 1
ATOM 6321 C C . ARG A 1 808 ? -12.989 8.139 -10.605 1.00 82.19 808 ARG A C 1
ATOM 6323 O O . ARG A 1 808 ? -12.022 7.941 -9.869 1.00 82.19 808 ARG A O 1
ATOM 6330 N N . PRO A 1 809 ? -13.813 7.151 -10.992 1.00 87.69 809 PRO A N 1
ATOM 6331 C CA . PRO A 1 809 ? -13.583 5.750 -10.649 1.00 87.69 809 PRO A CA 1
ATOM 6332 C C . PRO A 1 809 ? -12.209 5.253 -11.127 1.00 87.69 809 PRO A C 1
ATOM 6334 O O . PRO A 1 809 ? -11.863 5.418 -12.299 1.00 87.69 809 PRO A O 1
ATOM 6337 N N . LYS A 1 810 ? -11.434 4.626 -10.232 1.00 89.25 810 LYS A N 1
ATOM 6338 C CA . LYS A 1 810 ? -10.084 4.110 -10.518 1.00 89.25 810 LYS A CA 1
ATOM 6339 C C . LYS A 1 810 ? -9.975 2.639 -10.149 1.00 89.25 810 LYS A C 1
ATOM 6341 O O . LYS A 1 810 ? -10.376 2.247 -9.054 1.00 89.25 810 LYS A O 1
ATOM 6346 N N . MET A 1 811 ? -9.352 1.844 -11.021 1.00 95.44 811 MET A N 1
ATOM 6347 C CA . MET A 1 811 ? -9.018 0.462 -10.679 1.00 95.44 811 MET A CA 1
ATOM 6348 C C . MET A 1 811 ? -7.962 0.472 -9.574 1.00 95.44 811 MET A C 1
ATOM 6350 O O . MET A 1 811 ? -6.829 0.917 -9.783 1.00 95.44 811 MET A O 1
ATOM 6354 N N . TRP A 1 812 ? -8.354 -0.032 -8.410 1.00 96.56 812 TRP A N 1
ATOM 6355 C CA . TRP A 1 812 ? -7.510 -0.132 -7.230 1.00 96.56 812 TRP A CA 1
ATOM 6356 C C . TRP A 1 812 ? -7.508 -1.585 -6.771 1.00 96.56 812 TRP A C 1
ATOM 6358 O O . TRP A 1 812 ? -8.557 -2.128 -6.417 1.00 96.56 812 TRP A O 1
ATOM 6368 N N . LEU A 1 813 ? -6.340 -2.216 -6.859 1.00 98.19 813 LEU A N 1
ATOM 6369 C CA . LEU A 1 813 ? -6.088 -3.615 -6.528 1.00 98.19 813 LEU A CA 1
ATOM 6370 C C . LEU A 1 813 ? -5.238 -3.698 -5.258 1.00 98.19 813 LEU A C 1
ATOM 6372 O O . LEU A 1 813 ? -4.649 -2.700 -4.838 1.00 98.19 813 LEU A O 1
ATOM 6376 N N . SER A 1 814 ? -5.141 -4.881 -4.655 1.00 97.88 814 SER A N 1
ATOM 6377 C CA . SER A 1 814 ? -4.240 -5.078 -3.516 1.00 97.88 814 SER A CA 1
ATOM 6378 C C . SER A 1 814 ? -3.728 -6.511 -3.394 1.00 97.88 814 SER A C 1
ATOM 6380 O O . SER A 1 814 ? -4.457 -7.478 -3.619 1.00 97.88 814 SER A O 1
ATOM 6382 N N . GLY A 1 815 ? -2.459 -6.623 -3.006 1.00 96.38 815 GLY A N 1
ATOM 6383 C CA . GLY A 1 815 ? -1.885 -7.794 -2.349 1.00 96.38 815 GLY A CA 1
ATOM 6384 C C . GLY A 1 815 ? -1.769 -7.509 -0.848 1.00 96.38 815 GLY A C 1
ATOM 6385 O O . GLY A 1 815 ? -2.770 -7.226 -0.186 1.00 96.38 815 GLY A O 1
ATOM 6386 N N . LEU A 1 816 ? -0.543 -7.522 -0.320 1.00 94.69 816 LEU A N 1
ATOM 6387 C CA . LEU A 1 816 ? -0.186 -6.917 0.970 1.00 94.69 816 LEU A CA 1
ATOM 6388 C C . LEU A 1 816 ? -0.014 -5.395 0.872 1.00 94.69 816 LEU A C 1
ATOM 6390 O O . LEU A 1 816 ? -0.054 -4.703 1.888 1.00 94.69 816 LEU A O 1
ATOM 6394 N N . GLU A 1 817 ? 0.197 -4.887 -0.339 1.00 94.44 817 GLU A N 1
ATOM 6395 C CA . GLU A 1 817 ? 0.299 -3.466 -0.661 1.00 94.44 817 GLU A CA 1
ATOM 6396 C C . GLU A 1 817 ? -0.779 -3.106 -1.685 1.00 94.44 817 GLU A C 1
ATOM 6398 O O . GLU A 1 817 ? -1.311 -3.978 -2.386 1.00 94.44 817 GLU A O 1
ATOM 6403 N N . ASP A 1 818 ? -1.159 -1.834 -1.724 1.00 95.00 818 ASP A N 1
ATOM 6404 C CA . ASP A 1 818 ? -2.159 -1.345 -2.656 1.00 95.00 818 ASP A CA 1
ATOM 6405 C C . ASP A 1 818 ? -1.536 -0.990 -4.012 1.00 95.00 818 ASP A C 1
ATOM 6407 O O . ASP A 1 818 ? -0.360 -0.646 -4.124 1.00 95.00 818 ASP A O 1
ATOM 6411 N N . LEU A 1 819 ? -2.336 -1.103 -5.068 1.00 96.00 819 LEU A N 1
ATOM 6412 C CA . LEU A 1 819 ? -1.905 -0.869 -6.439 1.00 96.00 819 LEU A CA 1
ATOM 6413 C C . LEU A 1 819 ? -3.002 -0.130 -7.208 1.00 96.00 819 LEU A C 1
ATOM 6415 O O . LEU A 1 819 ? -4.008 -0.721 -7.611 1.00 96.00 819 LEU A O 1
ATOM 6419 N N . LYS A 1 820 ? -2.812 1.171 -7.428 1.00 93.50 820 LYS A N 1
ATOM 6420 C CA . LYS A 1 820 ? -3.672 1.983 -8.300 1.00 93.50 820 LYS A CA 1
ATOM 6421 C C . LYS A 1 820 ? -3.170 1.884 -9.729 1.00 93.50 820 LYS A C 1
ATOM 6423 O O . LYS A 1 820 ? -2.095 2.382 -10.035 1.00 93.50 820 LYS A O 1
ATOM 6428 N N . VAL A 1 821 ? -3.952 1.279 -10.618 1.00 90.94 821 VAL A N 1
ATOM 6429 C CA . VAL A 1 821 ? -3.517 0.999 -12.001 1.00 90.94 821 VAL A CA 1
ATOM 6430 C C . VAL A 1 821 ? -3.174 2.270 -12.782 1.00 90.94 821 VAL A C 1
ATOM 6432 O O . VAL A 1 821 ? -2.308 2.242 -13.646 1.00 90.94 821 VAL A O 1
ATOM 6435 N N . GLU A 1 822 ? -3.815 3.396 -12.471 1.00 82.25 822 GLU A N 1
ATOM 6436 C CA . GLU A 1 822 ? -3.528 4.680 -13.126 1.00 82.25 822 GLU A CA 1
ATOM 6437 C C . GLU A 1 822 ? -2.141 5.246 -12.795 1.00 82.25 822 GLU A C 1
ATOM 6439 O O . GLU A 1 822 ? -1.599 5.995 -13.602 1.00 82.25 822 GLU A O 1
ATOM 6444 N N . ASP A 1 823 ? -1.569 4.867 -11.650 1.00 83.12 823 ASP A N 1
ATOM 6445 C CA . ASP A 1 823 ? -0.260 5.342 -11.187 1.00 83.12 823 ASP A CA 1
ATOM 6446 C C . ASP A 1 823 ? 0.873 4.394 -11.639 1.00 83.12 823 ASP A C 1
ATOM 6448 O O . ASP A 1 823 ? 2.060 4.634 -11.400 1.00 83.12 823 ASP A O 1
ATOM 6452 N N . VAL A 1 824 ? 0.514 3.289 -12.301 1.00 85.06 824 VAL A N 1
ATOM 6453 C CA . VAL A 1 824 ? 1.438 2.223 -12.676 1.00 85.06 824 VAL A CA 1
ATOM 6454 C C . VAL A 1 824 ? 2.028 2.468 -14.056 1.00 85.06 824 VAL A C 1
ATOM 6456 O O . VAL A 1 824 ? 1.324 2.601 -15.056 1.00 85.06 824 VAL A O 1
ATOM 6459 N N . HIS A 1 825 ? 3.355 2.423 -14.101 1.00 84.50 825 HIS A N 1
ATOM 6460 C CA . HIS A 1 825 ? 4.128 2.430 -15.330 1.00 84.50 825 HIS A CA 1
ATOM 6461 C C . HIS A 1 825 ? 4.951 1.145 -15.415 1.00 84.50 825 HIS A C 1
ATOM 6463 O O . HIS A 1 825 ? 5.480 0.678 -14.403 1.00 84.50 825 HIS A O 1
ATOM 6469 N N . ASN A 1 826 ? 5.070 0.568 -16.609 1.00 81.56 826 ASN A N 1
ATOM 6470 C CA . ASN A 1 826 ? 5.958 -0.568 -16.833 1.00 81.56 826 ASN A CA 1
ATOM 6471 C C . ASN A 1 826 ? 7.433 -0.166 -16.636 1.00 81.56 826 ASN A C 1
ATOM 6473 O O . ASN A 1 826 ? 7.769 1.010 -16.477 1.00 81.56 826 ASN A O 1
ATOM 6477 N N . HIS A 1 827 ? 8.344 -1.140 -16.665 1.00 74.38 827 HIS A N 1
ATOM 6478 C CA . HIS A 1 827 ? 9.785 -0.904 -16.494 1.00 74.38 827 HIS A CA 1
ATOM 6479 C C . HIS A 1 827 ? 10.429 -0.063 -17.607 1.00 74.38 827 HIS A C 1
ATOM 6481 O O . HIS A 1 827 ? 11.622 0.202 -17.533 1.00 74.38 827 HIS A O 1
ATOM 6487 N N . LEU A 1 828 ? 9.653 0.356 -18.609 1.00 71.12 828 LEU A N 1
ATOM 6488 C CA . LEU A 1 828 ? 10.059 1.226 -19.712 1.00 71.12 828 LEU A CA 1
ATOM 6489 C C . LEU A 1 828 ? 9.474 2.647 -19.587 1.00 71.12 828 LEU A C 1
ATOM 6491 O O . LEU A 1 828 ? 9.705 3.476 -20.461 1.00 71.12 828 LEU A O 1
ATOM 6495 N N . GLY A 1 829 ? 8.710 2.941 -18.525 1.00 74.31 829 GLY A N 1
ATOM 6496 C CA . GLY A 1 829 ? 8.102 4.256 -18.287 1.00 74.31 829 GLY A CA 1
ATOM 6497 C C . GLY A 1 829 ? 6.769 4.494 -19.007 1.00 74.31 829 GLY A C 1
ATOM 6498 O O . GLY A 1 829 ? 6.271 5.617 -19.003 1.00 74.31 829 GLY A O 1
ATOM 6499 N N . LEU A 1 830 ? 6.163 3.466 -19.613 1.00 78.81 830 LEU A N 1
ATOM 6500 C CA . LEU A 1 830 ? 4.838 3.568 -20.240 1.00 78.81 830 LEU A CA 1
ATOM 6501 C C . LEU A 1 830 ? 3.725 3.301 -19.215 1.00 78.81 830 LEU A C 1
ATOM 6503 O O . LEU A 1 830 ? 3.878 2.365 -18.431 1.00 78.81 830 LEU A O 1
ATOM 6507 N N . PRO A 1 831 ? 2.591 4.027 -19.247 1.00 86.38 831 PRO A N 1
ATOM 6508 C CA . PRO A 1 831 ? 1.451 3.788 -18.356 1.00 86.38 831 PRO A CA 1
ATOM 6509 C C . PRO A 1 831 ? 0.783 2.443 -18.687 1.00 86.38 831 PRO A C 1
ATOM 6511 O O . PRO A 1 831 ? -0.034 2.359 -19.603 1.00 86.38 831 PRO A O 1
ATOM 6514 N N . PHE A 1 832 ? 1.181 1.372 -17.991 1.00 90.25 832 PHE A N 1
ATOM 6515 C CA . PHE A 1 832 ? 0.809 -0.002 -18.335 1.00 90.25 832 PHE A CA 1
ATOM 6516 C C . PHE A 1 832 ? 0.988 -0.989 -17.175 1.00 90.25 832 PHE A C 1
ATOM 6518 O O . PHE A 1 832 ? 2.057 -1.087 -16.563 1.00 90.25 832 PHE A O 1
ATOM 6525 N N . LEU A 1 833 ? -0.048 -1.787 -16.917 1.00 94.12 833 LEU A N 1
ATOM 6526 C CA . LEU A 1 833 ? -0.064 -2.822 -15.892 1.00 94.12 833 LEU A CA 1
ATOM 6527 C C . LEU A 1 833 ? 0.498 -4.147 -16.434 1.00 94.12 833 LEU A C 1
ATOM 6529 O O . LEU A 1 833 ? -0.217 -4.942 -17.041 1.00 94.12 833 LEU A O 1
ATOM 6533 N N . ASN A 1 834 ? 1.779 -4.403 -16.163 1.00 93.56 834 ASN A N 1
ATOM 6534 C CA . ASN A 1 834 ? 2.407 -5.708 -16.394 1.00 93.56 834 ASN A CA 1
ATOM 6535 C C . ASN A 1 834 ? 1.817 -6.806 -15.490 1.00 93.56 834 ASN A C 1
ATOM 6537 O O . ASN A 1 834 ? 2.012 -6.782 -14.271 1.00 93.56 834 ASN A O 1
ATOM 6541 N N . VAL A 1 835 ? 1.188 -7.809 -16.097 1.00 96.69 835 VAL A N 1
ATOM 6542 C CA . VAL A 1 835 ? 0.768 -9.057 -15.451 1.00 96.69 835 VAL A CA 1
ATOM 6543 C C . VAL A 1 835 ? 1.752 -10.159 -15.849 1.00 96.69 835 VAL A C 1
ATOM 6545 O O . VAL A 1 835 ? 1.903 -10.455 -17.031 1.00 96.69 835 VAL A O 1
ATOM 6548 N N . GLY A 1 836 ? 2.450 -10.751 -14.881 1.00 94.44 836 GLY A N 1
ATOM 6549 C CA . GLY A 1 836 ? 3.473 -11.768 -15.128 1.00 94.44 836 GLY A CA 1
ATOM 6550 C C . GLY A 1 836 ? 2.879 -13.110 -15.564 1.00 94.44 836 GLY A C 1
ATOM 6551 O O . GLY A 1 836 ? 2.183 -13.746 -14.779 1.00 94.44 836 GLY A O 1
ATOM 6552 N N . GLU A 1 837 ? 3.203 -13.561 -16.779 1.00 92.31 837 GLU A N 1
ATOM 6553 C CA . GLU A 1 837 ? 2.599 -14.738 -17.436 1.00 92.31 837 GLU A CA 1
ATOM 6554 C C . GLU A 1 837 ? 3.212 -16.109 -17.065 1.00 92.31 837 GLU A C 1
ATOM 6556 O O . GLU A 1 837 ? 2.745 -17.155 -17.510 1.00 92.31 837 GLU A O 1
ATOM 6561 N N . ARG A 1 838 ? 4.322 -16.162 -16.317 1.00 92.50 838 ARG A N 1
ATOM 6562 C CA . ARG A 1 838 ? 5.146 -17.388 -16.199 1.00 92.50 838 ARG A CA 1
ATOM 6563 C C . ARG A 1 838 ? 4.650 -18.387 -15.156 1.00 92.50 838 ARG A C 1
ATOM 6565 O O . ARG A 1 838 ? 5.132 -19.526 -15.158 1.00 92.50 838 ARG A O 1
ATOM 6572 N N . CYS A 1 839 ? 3.710 -17.997 -14.297 1.00 94.75 839 CYS A N 1
ATOM 6573 C CA . CYS A 1 839 ? 3.019 -18.886 -13.354 1.00 94.75 839 CYS A CA 1
ATOM 6574 C C . CYS A 1 839 ? 1.809 -19.559 -14.024 1.00 94.75 839 CYS A C 1
ATOM 6576 O O . CYS A 1 839 ? 0.725 -19.659 -13.460 1.00 94.75 839 CYS A O 1
ATOM 6578 N N . ASN A 1 840 ? 2.031 -20.045 -15.246 1.00 91.81 840 ASN A N 1
ATOM 6579 C CA . ASN A 1 840 ? 1.006 -20.585 -16.120 1.00 91.81 840 ASN A CA 1
ATOM 6580 C C . ASN A 1 840 ? 1.407 -21.985 -16.598 1.00 91.81 840 ASN A C 1
ATOM 6582 O O . ASN A 1 840 ? 2.462 -22.158 -17.216 1.00 91.81 840 ASN A O 1
ATOM 6586 N N . ILE A 1 841 ? 0.591 -22.999 -16.298 1.00 89.31 841 ILE A N 1
ATOM 6587 C CA . ILE A 1 841 ? 0.895 -24.393 -16.659 1.00 89.31 841 ILE A CA 1
ATOM 6588 C C . ILE A 1 841 ? 0.894 -24.602 -18.182 1.00 89.31 841 ILE A C 1
ATOM 6590 O O . ILE A 1 841 ? 1.758 -25.318 -18.698 1.00 89.31 841 ILE A O 1
ATOM 6594 N N . ALA A 1 842 ? -0.010 -23.949 -18.912 1.00 79.44 842 ALA A N 1
ATOM 6595 C CA . ALA A 1 842 ? -0.078 -24.042 -20.368 1.00 79.44 842 ALA A CA 1
ATOM 6596 C C . ALA A 1 842 ? 1.084 -23.300 -21.061 1.00 79.44 842 ALA A C 1
ATOM 6598 O O . ALA A 1 842 ? 1.615 -23.775 -22.068 1.00 79.44 842 ALA A O 1
ATOM 6599 N N . GLY A 1 843 ? 1.507 -22.156 -20.512 1.00 77.06 843 GLY A N 1
ATOM 6600 C CA . GLY A 1 843 ? 2.520 -21.270 -21.100 1.00 77.06 843 GLY A CA 1
ATOM 6601 C C . GLY A 1 843 ? 3.968 -21.542 -20.671 1.00 77.06 843 GLY A C 1
ATOM 6602 O O . GLY A 1 843 ? 4.901 -21.235 -21.413 1.00 77.06 843 GLY A O 1
ATOM 6603 N N . SER A 1 844 ? 4.193 -22.146 -19.499 1.00 85.94 844 SER A N 1
ATOM 6604 C CA . SER A 1 844 ? 5.525 -22.313 -18.900 1.00 85.94 844 SER A CA 1
ATOM 6605 C C . SER A 1 844 ? 5.839 -23.779 -18.608 1.00 85.94 844 SER A C 1
ATOM 6607 O O . SER A 1 844 ? 5.475 -24.336 -17.571 1.00 85.94 844 SER A O 1
ATOM 6609 N N . MET A 1 845 ? 6.628 -24.410 -19.489 1.00 86.12 845 MET A N 1
ATOM 6610 C CA . MET A 1 845 ? 7.081 -25.800 -19.303 1.00 86.12 845 MET A CA 1
ATOM 6611 C C . MET A 1 845 ? 7.809 -26.024 -17.971 1.00 86.12 845 MET A C 1
ATOM 6613 O O . MET A 1 845 ? 7.714 -27.106 -17.391 1.00 86.12 845 MET A O 1
ATOM 6617 N N . LYS A 1 846 ? 8.560 -25.023 -17.487 1.00 90.56 846 LYS A N 1
ATOM 6618 C CA . LYS A 1 846 ? 9.253 -25.111 -16.195 1.00 90.56 846 LYS A CA 1
ATOM 6619 C C . LYS A 1 846 ? 8.241 -25.145 -15.051 1.00 90.56 846 LYS A C 1
ATOM 6621 O O . LYS A 1 846 ? 8.340 -26.018 -14.197 1.00 90.56 846 LYS A O 1
ATOM 6626 N N . PHE A 1 847 ? 7.273 -24.231 -15.058 1.00 93.62 847 PHE A N 1
ATOM 6627 C CA . PHE A 1 847 ? 6.242 -24.154 -14.026 1.00 93.62 847 PHE A CA 1
ATOM 6628 C C . PHE A 1 847 ? 5.375 -25.417 -14.008 1.00 93.62 847 PHE A C 1
ATOM 6630 O O . PHE A 1 847 ? 5.226 -26.031 -12.956 1.00 93.62 847 PHE A O 1
ATOM 6637 N N . LYS A 1 848 ? 4.932 -25.889 -15.183 1.00 91.56 848 LYS A N 1
ATOM 6638 C CA . LYS A 1 848 ? 4.205 -27.158 -15.335 1.00 91.56 848 LYS A CA 1
ATOM 6639 C C . LYS A 1 848 ? 4.931 -28.332 -14.678 1.00 91.56 848 LYS A C 1
ATOM 6641 O O . LYS A 1 848 ? 4.333 -29.050 -13.885 1.00 91.56 848 LYS A O 1
ATOM 6646 N N . LYS A 1 849 ? 6.226 -28.514 -14.966 1.00 92.38 849 LYS A N 1
ATOM 6647 C CA . LYS A 1 849 ? 7.025 -29.604 -14.376 1.00 92.38 849 LYS A CA 1
ATOM 6648 C C . LYS A 1 849 ? 7.080 -29.528 -12.850 1.00 92.38 849 LYS A C 1
ATOM 6650 O O . LYS A 1 849 ? 6.949 -30.560 -12.204 1.00 92.38 849 LYS A O 1
ATOM 6655 N N . LEU A 1 850 ? 7.258 -28.331 -12.290 1.00 94.00 850 LEU A N 1
ATOM 6656 C CA . LEU A 1 850 ? 7.325 -28.127 -10.839 1.00 94.00 850 LEU A CA 1
ATOM 6657 C C . LEU A 1 850 ? 5.976 -28.401 -10.168 1.00 94.00 850 LEU A C 1
ATOM 6659 O O . LEU A 1 850 ? 5.923 -29.138 -9.187 1.00 94.00 850 LEU A O 1
ATOM 6663 N N . MET A 1 851 ? 4.887 -27.886 -10.743 1.00 92.31 851 MET A N 1
ATOM 6664 C CA . MET A 1 851 ? 3.526 -28.113 -10.251 1.00 92.31 851 MET A CA 1
ATOM 6665 C C . MET A 1 851 ? 3.149 -29.599 -10.287 1.00 92.31 851 MET A C 1
ATOM 6667 O O . MET A 1 851 ? 2.658 -30.127 -9.294 1.00 92.31 851 MET A O 1
ATOM 6671 N N . MET A 1 852 ? 3.451 -30.301 -11.387 1.00 89.00 852 MET A N 1
ATOM 6672 C CA . MET A 1 852 ? 3.212 -31.747 -11.508 1.00 89.00 852 MET A CA 1
ATOM 6673 C C . MET A 1 852 ? 4.068 -32.576 -10.540 1.00 89.00 852 MET A C 1
ATOM 6675 O O . MET A 1 852 ? 3.622 -33.619 -10.073 1.00 89.00 852 MET A O 1
ATOM 6679 N N . ALA A 1 853 ? 5.287 -32.123 -10.229 1.00 90.88 853 ALA A N 1
ATOM 6680 C CA . ALA A 1 853 ? 6.169 -32.771 -9.257 1.00 90.88 853 ALA A CA 1
ATOM 6681 C C . ALA A 1 853 ? 5.821 -32.438 -7.793 1.00 90.88 853 ALA A C 1
ATOM 6683 O O . ALA A 1 853 ? 6.424 -33.003 -6.883 1.00 90.88 853 ALA A O 1
ATOM 6684 N N . GLY A 1 854 ? 4.885 -31.513 -7.549 1.00 89.00 854 GLY A N 1
ATOM 6685 C CA . GLY A 1 854 ? 4.566 -31.019 -6.210 1.00 89.00 854 GLY A CA 1
ATOM 6686 C C . GLY A 1 854 ? 5.653 -30.137 -5.583 1.00 89.00 854 GLY A C 1
ATOM 6687 O O . GLY A 1 854 ? 5.608 -29.889 -4.378 1.00 89.00 854 GLY A O 1
ATOM 6688 N N . ASP A 1 855 ? 6.610 -29.637 -6.371 1.00 91.19 855 ASP A N 1
ATOM 6689 C CA . ASP A 1 855 ? 7.663 -28.725 -5.912 1.00 91.19 855 ASP A CA 1
ATOM 6690 C C . ASP A 1 855 ? 7.173 -27.268 -5.925 1.00 91.19 855 ASP A C 1
ATOM 6692 O O . ASP A 1 855 ? 7.554 -26.434 -6.753 1.00 91.19 855 ASP A O 1
ATOM 6696 N N . TYR A 1 856 ? 6.279 -26.968 -4.981 1.00 89.06 856 TYR A N 1
ATOM 6697 C CA . TYR A 1 856 ? 5.718 -25.628 -4.803 1.00 89.06 856 TYR A CA 1
ATOM 6698 C C . TYR A 1 856 ? 6.763 -24.611 -4.329 1.00 89.06 856 TYR A C 1
ATOM 6700 O O . TYR A 1 856 ? 6.597 -23.424 -4.592 1.00 89.06 856 TYR A O 1
ATOM 6708 N N . GLY A 1 857 ? 7.842 -25.050 -3.670 1.00 86.00 857 GLY A N 1
ATOM 6709 C CA . GLY A 1 857 ? 8.915 -24.163 -3.214 1.00 86.00 857 GLY A CA 1
ATOM 6710 C C . GLY A 1 857 ? 9.627 -23.498 -4.391 1.00 86.00 857 GLY A C 1
ATOM 6711 O O . GLY A 1 857 ? 9.637 -22.274 -4.496 1.00 86.00 857 GLY A O 1
ATOM 6712 N N . THR A 1 858 ? 10.115 -24.297 -5.341 1.00 88.00 858 THR A N 1
ATOM 6713 C CA . THR A 1 858 ? 10.749 -23.771 -6.561 1.00 88.00 858 THR A CA 1
ATOM 6714 C C . THR A 1 858 ? 9.735 -23.075 -7.482 1.00 88.00 858 THR A C 1
ATOM 6716 O O . THR A 1 858 ? 10.091 -22.178 -8.251 1.00 88.00 858 THR A O 1
ATOM 6719 N N . ALA A 1 859 ? 8.453 -23.461 -7.434 1.00 92.00 859 ALA A N 1
ATOM 6720 C CA . ALA A 1 859 ? 7.394 -22.753 -8.156 1.00 92.00 859 ALA A CA 1
ATOM 6721 C C . ALA A 1 859 ? 7.170 -21.327 -7.604 1.00 92.00 859 ALA A C 1
ATOM 6723 O O . ALA A 1 859 ? 6.967 -20.404 -8.395 1.00 92.00 859 ALA A O 1
ATOM 6724 N N . MET A 1 860 ? 7.285 -21.120 -6.284 1.00 93.44 860 MET A N 1
ATOM 6725 C CA . MET A 1 860 ? 7.260 -19.783 -5.669 1.00 93.44 860 MET A CA 1
ATOM 6726 C C . MET A 1 860 ? 8.450 -18.923 -6.100 1.00 93.44 860 MET A C 1
ATOM 6728 O O . MET A 1 860 ? 8.276 -17.725 -6.303 1.00 93.44 860 MET A O 1
ATOM 6732 N N . ASP A 1 861 ? 9.633 -19.504 -6.324 1.00 90.75 861 ASP A N 1
ATOM 6733 C CA . ASP A 1 861 ? 10.780 -18.744 -6.844 1.00 90.75 861 ASP A CA 1
ATOM 6734 C C . ASP A 1 861 ? 10.495 -18.157 -8.236 1.00 90.75 861 ASP A C 1
ATOM 6736 O O . ASP A 1 861 ? 10.973 -17.073 -8.564 1.00 90.75 861 ASP A O 1
ATOM 6740 N N . ILE A 1 862 ? 9.680 -18.832 -9.060 1.00 92.81 862 ILE A N 1
ATOM 6741 C CA . ILE A 1 862 ? 9.222 -18.276 -10.345 1.00 92.81 862 ILE A CA 1
ATOM 6742 C C . ILE A 1 862 ? 8.303 -17.076 -10.107 1.00 92.81 862 ILE A C 1
ATOM 6744 O O . ILE A 1 862 ? 8.478 -16.052 -10.764 1.00 92.81 862 ILE A O 1
ATOM 6748 N N . ALA A 1 863 ? 7.354 -17.184 -9.174 1.00 94.94 863 ALA A N 1
ATOM 6749 C CA . ALA A 1 863 ? 6.462 -16.085 -8.812 1.00 94.94 863 ALA A CA 1
ATOM 6750 C C . ALA A 1 863 ? 7.255 -14.873 -8.295 1.00 94.94 863 ALA A C 1
ATOM 6752 O O . ALA A 1 863 ? 7.097 -13.769 -8.810 1.00 94.94 863 ALA A O 1
ATOM 6753 N N . LYS A 1 864 ? 8.181 -15.095 -7.356 1.00 92.12 864 LYS A N 1
ATOM 6754 C CA . LYS A 1 864 ? 9.048 -14.058 -6.787 1.00 92.12 864 LYS A CA 1
ATOM 6755 C C . LYS A 1 864 ? 9.901 -13.378 -7.855 1.00 92.12 864 LYS A C 1
ATOM 6757 O O . LYS A 1 864 ? 9.921 -12.152 -7.925 1.00 92.12 864 LYS A O 1
ATOM 6762 N N . GLN A 1 865 ? 10.543 -14.162 -8.722 1.00 89.38 865 GLN A N 1
ATOM 6763 C CA . GLN A 1 865 ? 11.369 -13.615 -9.796 1.00 89.38 865 GLN A CA 1
ATOM 6764 C C . GLN A 1 865 ? 10.557 -12.716 -10.732 1.00 89.38 865 GLN A C 1
ATOM 6766 O O . GLN A 1 865 ? 11.064 -11.696 -11.169 1.00 89.38 865 GLN A O 1
ATOM 6771 N N . GLN A 1 866 ? 9.299 -13.052 -11.029 1.00 91.44 866 GLN A N 1
ATOM 6772 C CA . GLN A 1 866 ? 8.460 -12.193 -11.869 1.00 91.44 866 GLN A CA 1
ATOM 6773 C C . GLN A 1 866 ? 8.180 -10.835 -11.226 1.00 91.44 866 GLN A C 1
ATOM 6775 O O . GLN A 1 866 ? 8.208 -9.823 -11.922 1.00 91.44 866 GLN A O 1
ATOM 6780 N N . VAL A 1 867 ? 7.944 -10.796 -9.913 1.00 90.88 867 VAL A N 1
ATOM 6781 C CA . VAL A 1 867 ? 7.761 -9.530 -9.187 1.00 90.88 867 VAL A CA 1
ATOM 6782 C C . VAL A 1 867 ? 9.050 -8.703 -9.205 1.00 90.88 867 VAL A C 1
ATOM 6784 O O . VAL A 1 867 ? 9.005 -7.496 -9.437 1.00 90.88 867 VAL A O 1
ATOM 6787 N N . GLU A 1 868 ? 10.207 -9.344 -9.019 1.00 85.12 868 GLU A N 1
ATOM 6788 C CA . GLU A 1 868 ? 11.525 -8.699 -9.141 1.00 85.12 868 GLU A CA 1
ATOM 6789 C C . GLU A 1 868 ? 11.797 -8.183 -10.563 1.00 85.12 868 GLU A C 1
ATOM 6791 O O . GLU A 1 868 ? 12.339 -7.090 -10.727 1.00 85.12 868 GLU A O 1
ATOM 6796 N N . ASP A 1 869 ? 11.360 -8.929 -11.579 1.00 82.88 869 ASP A N 1
ATOM 6797 C CA . ASP A 1 869 ? 11.476 -8.589 -13.001 1.00 82.88 869 ASP A CA 1
ATOM 6798 C C . ASP A 1 869 ? 10.480 -7.484 -13.434 1.00 82.88 869 ASP A C 1
ATOM 6800 O O . ASP A 1 869 ? 10.481 -7.082 -14.595 1.00 82.88 869 ASP A O 1
ATOM 6804 N N . GLY A 1 870 ? 9.636 -6.970 -12.527 1.00 82.81 870 GLY A N 1
ATOM 6805 C CA . GLY A 1 870 ? 8.736 -5.840 -12.790 1.00 82.81 870 GLY A CA 1
ATOM 6806 C C . GLY A 1 870 ? 7.279 -6.205 -13.094 1.00 82.81 870 GLY A C 1
ATOM 6807 O O . GLY A 1 870 ? 6.557 -5.386 -13.669 1.00 82.81 870 GLY A O 1
ATOM 6808 N N . ALA A 1 871 ? 6.823 -7.408 -12.727 1.00 92.06 871 ALA A N 1
ATOM 6809 C CA . ALA A 1 871 ? 5.400 -7.739 -12.731 1.00 92.06 871 ALA A CA 1
ATOM 6810 C C . ALA A 1 871 ? 4.670 -7.000 -11.597 1.00 92.06 871 ALA A C 1
ATOM 6812 O O . ALA A 1 871 ? 5.064 -7.071 -10.432 1.00 92.06 871 ALA A O 1
ATOM 6813 N N . HIS A 1 872 ? 3.583 -6.312 -11.941 1.00 95.31 872 HIS A N 1
ATOM 6814 C CA . HIS A 1 872 ? 2.716 -5.622 -10.984 1.00 95.31 872 HIS A CA 1
ATOM 6815 C C . HIS A 1 872 ? 1.595 -6.514 -10.460 1.00 95.31 872 HIS A C 1
ATOM 6817 O O . HIS A 1 872 ? 1.055 -6.240 -9.398 1.00 95.31 872 HIS A O 1
ATOM 6823 N N . VAL A 1 873 ? 1.234 -7.549 -11.219 1.00 97.81 873 VAL A N 1
ATOM 6824 C CA . VAL A 1 873 ? 0.257 -8.588 -10.878 1.00 97.81 873 VAL A CA 1
ATOM 6825 C C . VAL A 1 873 ? 0.831 -9.924 -11.343 1.00 97.81 873 VAL A C 1
ATOM 6827 O O . VAL A 1 873 ? 1.562 -9.964 -12.333 1.00 97.81 873 VAL A O 1
ATOM 6830 N N . LEU A 1 874 ? 0.515 -11.020 -10.660 1.00 97.38 874 LEU A N 1
ATOM 6831 C CA . LEU A 1 874 ? 0.914 -12.366 -11.087 1.00 97.38 874 LEU A CA 1
ATOM 6832 C C . LEU A 1 874 ? -0.277 -13.144 -11.641 1.00 97.38 874 LEU A C 1
ATOM 6834 O O . LEU A 1 874 ? -1.250 -13.335 -10.917 1.00 97.38 874 LEU A O 1
ATOM 6838 N N . ASP A 1 875 ? -0.175 -13.614 -12.884 1.00 97.12 875 ASP A N 1
ATOM 6839 C CA . ASP A 1 875 ? -1.134 -14.549 -13.476 1.00 97.12 875 ASP A CA 1
ATOM 6840 C C . ASP A 1 875 ? -0.864 -15.969 -12.971 1.00 97.12 875 ASP A C 1
ATOM 6842 O O . ASP A 1 875 ? 0.263 -16.463 -13.057 1.00 97.12 875 ASP A O 1
ATOM 6846 N N . ILE A 1 876 ? -1.882 -16.610 -12.400 1.00 96.88 876 ILE A N 1
ATOM 6847 C CA . ILE A 1 876 ? -1.815 -17.956 -11.832 1.00 96.88 876 ILE A CA 1
ATOM 6848 C C . ILE A 1 876 ? -2.778 -18.833 -12.619 1.00 96.88 876 ILE A C 1
ATOM 6850 O O . ILE A 1 876 ? -3.969 -18.863 -12.317 1.00 96.88 876 ILE A O 1
ATOM 6854 N N . ASN A 1 877 ? -2.247 -19.577 -13.588 1.00 95.25 877 ASN A N 1
ATOM 6855 C CA . ASN A 1 877 ? -3.021 -20.514 -14.396 1.00 95.25 877 ASN A CA 1
ATOM 6856 C C . ASN A 1 877 ? -2.660 -21.964 -14.055 1.00 95.25 877 ASN A C 1
ATOM 6858 O O . ASN A 1 877 ? -1.485 -22.352 -14.082 1.00 95.25 877 ASN A O 1
ATOM 6862 N N . VAL A 1 878 ? -3.685 -22.770 -13.769 1.00 92.81 878 VAL A N 1
ATOM 6863 C CA . VAL A 1 878 ? -3.552 -24.190 -13.393 1.00 92.81 878 VAL A CA 1
ATOM 6864 C C . VAL A 1 878 ? -4.245 -25.156 -14.359 1.00 92.81 878 VAL A C 1
ATOM 6866 O O . VAL A 1 878 ? -4.406 -26.334 -14.038 1.00 92.81 878 VAL A O 1
ATOM 6869 N N . ASP A 1 879 ? -4.674 -24.678 -15.525 1.00 87.25 879 ASP A N 1
ATOM 6870 C CA . ASP A 1 879 ? -5.439 -25.484 -16.469 1.00 87.25 879 ASP A CA 1
ATOM 6871 C C . ASP A 1 879 ? -4.541 -26.496 -17.191 1.00 87.25 879 ASP A C 1
ATOM 6873 O O . ASP A 1 879 ? -3.694 -26.150 -18.016 1.00 87.25 879 ASP A O 1
ATOM 6877 N N . ASP A 1 880 ? -4.754 -27.780 -16.897 1.00 84.81 880 ASP A N 1
ATOM 6878 C CA . ASP A 1 880 ? -4.161 -28.901 -17.621 1.00 84.81 880 ASP A CA 1
ATOM 6879 C C . ASP A 1 880 ? -5.005 -30.165 -17.433 1.00 84.81 880 ASP A C 1
ATOM 6881 O O . ASP A 1 880 ? -5.512 -30.434 -16.345 1.00 84.81 880 ASP A O 1
ATOM 6885 N N . GLY A 1 881 ? -5.136 -30.979 -18.482 1.00 80.31 881 GLY A N 1
ATOM 6886 C CA . GLY A 1 881 ? -5.923 -32.215 -18.422 1.00 80.31 881 GLY A CA 1
ATOM 6887 C C . GLY A 1 881 ? -5.356 -33.288 -17.481 1.00 80.31 881 GLY A C 1
ATOM 6888 O O . GLY A 1 881 ? -6.070 -34.232 -17.155 1.00 80.31 881 GLY A O 1
ATOM 6889 N N . LEU A 1 882 ? -4.092 -33.169 -17.058 1.00 82.19 882 LEU A N 1
ATOM 6890 C CA . LEU A 1 882 ? -3.407 -34.130 -16.187 1.00 82.19 882 LEU A CA 1
ATOM 6891 C C . LEU A 1 882 ? -3.338 -33.690 -14.716 1.00 82.19 882 LEU A C 1
ATOM 6893 O O . LEU A 1 882 ? -2.764 -34.410 -13.900 1.00 82.19 882 LEU A O 1
ATOM 6897 N N . LEU A 1 883 ? -3.877 -32.517 -14.374 1.00 85.44 883 LEU A N 1
ATOM 6898 C CA . LEU A 1 883 ? -3.759 -31.910 -13.050 1.00 85.44 883 LEU A CA 1
ATOM 6899 C C . LEU A 1 883 ? -5.148 -31.689 -12.438 1.00 85.44 883 LEU A C 1
ATOM 6901 O O . LEU A 1 883 ? -6.074 -31.243 -13.114 1.00 85.44 883 LEU A O 1
ATOM 6905 N N . ASP A 1 884 ? -5.293 -31.948 -11.137 1.00 90.44 884 ASP A N 1
ATOM 6906 C CA . ASP A 1 884 ? -6.455 -31.461 -10.393 1.00 90.44 884 ASP A CA 1
ATOM 6907 C C . ASP A 1 884 ? -6.315 -29.946 -10.190 1.00 90.44 884 ASP A C 1
ATOM 6909 O O . ASP A 1 884 ? -5.686 -29.477 -9.237 1.00 90.44 884 ASP A O 1
ATOM 6913 N N . GLY A 1 885 ? -6.869 -29.180 -11.133 1.00 91.25 885 GLY A N 1
ATOM 6914 C CA . GLY A 1 885 ? -6.808 -27.720 -11.126 1.00 91.25 885 GLY A CA 1
ATOM 6915 C C . GLY A 1 885 ? -7.395 -27.096 -9.859 1.00 91.25 885 GLY A C 1
ATOM 6916 O O . GLY A 1 885 ? -6.845 -26.118 -9.356 1.00 91.25 885 GLY A O 1
ATOM 6917 N N . LEU A 1 886 ? -8.444 -27.686 -9.273 1.00 93.25 886 LEU A N 1
ATOM 6918 C CA . LEU A 1 886 ? -9.052 -27.158 -8.051 1.00 93.25 886 LEU A CA 1
ATOM 6919 C C . LEU A 1 886 ? -8.083 -27.279 -6.869 1.00 93.25 886 LEU A C 1
ATOM 6921 O O . LEU A 1 886 ? -7.789 -26.282 -6.203 1.00 93.25 886 LEU A O 1
ATOM 6925 N N . ALA A 1 887 ? -7.529 -28.474 -6.645 1.00 92.75 887 ALA A N 1
ATOM 6926 C CA . ALA A 1 887 ? -6.548 -28.697 -5.584 1.00 92.75 887 ALA A CA 1
ATOM 6927 C C . ALA A 1 887 ? -5.263 -27.882 -5.806 1.00 92.75 887 ALA A C 1
ATOM 6929 O O . ALA A 1 887 ? -4.700 -27.324 -4.859 1.00 92.75 887 ALA A O 1
ATOM 6930 N N . ALA A 1 888 ? -4.805 -27.773 -7.054 1.00 93.75 888 ALA A N 1
ATOM 6931 C CA . ALA A 1 888 ? -3.591 -27.046 -7.389 1.00 93.75 888 ALA A CA 1
ATOM 6932 C C . ALA A 1 888 ? -3.723 -25.533 -7.192 1.00 93.75 888 ALA A C 1
ATOM 6934 O O . ALA A 1 888 ? -2.818 -24.940 -6.603 1.00 93.75 888 ALA A O 1
ATOM 6935 N N . MET A 1 889 ? -4.838 -24.925 -7.622 1.00 95.44 889 MET A N 1
ATOM 6936 C CA . MET A 1 889 ? -5.115 -23.500 -7.403 1.00 95.44 889 MET A CA 1
ATOM 6937 C C . MET A 1 889 ? -5.144 -23.190 -5.909 1.00 95.44 889 MET A C 1
ATOM 6939 O O . MET A 1 889 ? -4.426 -22.306 -5.444 1.00 95.44 889 MET A O 1
ATOM 6943 N N . GLN A 1 890 ? -5.914 -23.964 -5.134 1.00 94.44 890 GLN A N 1
ATOM 6944 C CA . GLN A 1 890 ? -5.994 -23.776 -3.686 1.00 94.44 890 GLN A CA 1
ATOM 6945 C C . GLN A 1 890 ? -4.616 -23.878 -3.036 1.00 94.44 890 GLN A C 1
ATOM 6947 O O . GLN A 1 890 ? -4.225 -22.999 -2.272 1.00 94.44 890 GLN A O 1
ATOM 6952 N N . LYS A 1 891 ? -3.859 -24.937 -3.343 1.00 93.75 891 LYS A N 1
ATOM 6953 C CA . LYS A 1 891 ? -2.551 -25.161 -2.729 1.00 93.75 891 LYS A CA 1
ATOM 6954 C C . LYS A 1 891 ? -1.554 -24.067 -3.105 1.00 93.75 891 LYS A C 1
ATOM 6956 O O . LYS A 1 891 ? -0.869 -23.558 -2.223 1.00 93.75 891 LYS A O 1
ATOM 6961 N N . PHE A 1 892 ? -1.497 -23.668 -4.374 1.00 95.56 892 PHE A N 1
ATOM 6962 C CA . PHE A 1 892 ? -0.581 -22.624 -4.827 1.00 95.56 892 PHE A CA 1
ATOM 6963 C C . PHE A 1 892 ? -0.909 -21.267 -4.200 1.00 95.56 892 PHE A C 1
ATOM 6965 O O . PHE A 1 892 ? -0.020 -20.642 -3.628 1.00 95.56 892 PHE A O 1
ATOM 6972 N N . VAL A 1 893 ? -2.178 -20.839 -4.236 1.00 96.44 893 VAL A N 1
ATOM 6973 C CA . VAL A 1 893 ? -2.595 -19.541 -3.682 1.00 96.44 893 VAL A CA 1
ATOM 6974 C C . VAL A 1 893 ? -2.384 -19.495 -2.171 1.00 96.44 893 VAL A C 1
ATOM 6976 O O . VAL A 1 893 ? -1.837 -18.513 -1.678 1.00 96.44 893 VAL A O 1
ATOM 6979 N N . LYS A 1 894 ? -2.721 -20.560 -1.427 1.00 94.69 894 LYS A N 1
ATOM 6980 C CA . LYS A 1 894 ? -2.478 -20.622 0.026 1.00 94.69 894 LYS A CA 1
ATOM 6981 C C . LYS A 1 894 ? -1.005 -20.453 0.394 1.00 94.69 894 LYS A C 1
ATOM 6983 O O . LYS A 1 894 ? -0.712 -19.854 1.424 1.00 94.69 894 LYS A O 1
ATOM 6988 N N . ILE A 1 895 ? -0.090 -20.968 -0.424 1.00 93.94 895 ILE A N 1
ATOM 6989 C CA . ILE A 1 895 ? 1.348 -20.770 -0.219 1.00 93.94 895 ILE A CA 1
ATOM 6990 C C . ILE A 1 895 ? 1.732 -19.343 -0.626 1.00 93.94 895 ILE A C 1
ATOM 6992 O O . ILE A 1 895 ? 2.378 -18.642 0.150 1.00 93.94 895 ILE A O 1
ATOM 6996 N N . ALA A 1 896 ? 1.281 -18.883 -1.794 1.00 94.25 896 ALA A N 1
ATOM 6997 C CA . ALA A 1 896 ? 1.613 -17.569 -2.336 1.00 94.25 896 ALA A CA 1
ATOM 6998 C C . ALA A 1 896 ? 1.209 -16.420 -1.400 1.00 94.25 896 ALA A C 1
ATOM 7000 O O . ALA A 1 896 ? 2.001 -15.505 -1.206 1.00 94.25 896 ALA A O 1
ATOM 7001 N N . VAL A 1 897 ? 0.035 -16.482 -0.754 1.00 91.94 897 VAL A N 1
ATOM 7002 C CA . VAL A 1 897 ? -0.411 -15.448 0.206 1.00 91.94 897 VAL A CA 1
ATOM 7003 C C . VAL A 1 897 ? 0.414 -15.394 1.493 1.00 91.94 897 VAL A C 1
ATOM 7005 O O . VAL A 1 897 ? 0.325 -14.408 2.220 1.00 91.94 897 VAL A O 1
ATOM 7008 N N . THR A 1 898 ? 1.203 -16.434 1.778 1.00 85.69 898 THR A N 1
ATOM 7009 C CA . THR A 1 898 ? 2.126 -16.478 2.925 1.00 85.69 898 THR A CA 1
ATOM 7010 C C . THR A 1 898 ? 3.552 -16.070 2.562 1.00 85.69 898 THR A C 1
ATOM 7012 O O . THR A 1 898 ? 4.375 -15.937 3.463 1.00 85.69 898 THR A O 1
ATOM 7015 N N . GLU A 1 899 ? 3.859 -15.867 1.275 1.00 88.75 899 GLU A N 1
ATOM 7016 C CA . GLU A 1 899 ? 5.186 -15.474 0.798 1.00 88.75 899 GLU A CA 1
ATOM 7017 C C . GLU A 1 899 ? 5.223 -13.962 0.505 1.00 88.75 899 GLU A C 1
ATOM 7019 O O . GLU A 1 899 ? 4.769 -13.538 -0.555 1.00 88.75 899 GLU A O 1
ATOM 7024 N N . PRO A 1 900 ? 5.813 -13.135 1.384 1.00 85.69 900 PRO A N 1
ATOM 7025 C CA . PRO A 1 900 ? 5.764 -11.667 1.330 1.00 85.69 900 PRO A CA 1
ATOM 7026 C C . PRO A 1 900 ? 6.098 -11.025 -0.007 1.00 85.69 900 PRO A C 1
ATOM 7028 O O . PRO A 1 900 ? 5.413 -10.114 -0.464 1.00 85.69 900 PRO A O 1
ATOM 7031 N N . GLU A 1 901 ? 7.176 -11.499 -0.630 1.00 85.62 901 GLU A N 1
ATOM 7032 C CA . GLU A 1 901 ? 7.680 -10.938 -1.882 1.00 85.62 901 GLU A CA 1
ATOM 7033 C C . GLU A 1 901 ? 6.750 -11.238 -3.057 1.00 85.62 901 GLU A C 1
ATOM 7035 O O . GLU A 1 901 ? 6.744 -10.501 -4.039 1.00 85.62 901 GLU A O 1
ATOM 7040 N N . VAL A 1 902 ? 5.956 -12.304 -2.939 1.00 93.12 902 VAL A N 1
ATOM 7041 C CA . VAL A 1 902 ? 4.941 -12.708 -3.910 1.00 93.12 902 VAL A CA 1
ATOM 7042 C C . VAL A 1 902 ? 3.622 -12.014 -3.590 1.00 93.12 902 VAL A C 1
ATOM 7044 O O . VAL A 1 902 ? 3.026 -11.395 -4.462 1.00 93.12 902 VAL A O 1
ATOM 7047 N N . SER A 1 903 ? 3.180 -12.063 -2.333 1.00 94.00 903 SER A N 1
ATOM 7048 C CA . SER A 1 903 ? 1.887 -11.539 -1.905 1.00 94.00 903 SER A CA 1
ATOM 7049 C C . SER A 1 903 ? 1.830 -10.022 -1.814 1.00 94.00 903 SER A C 1
ATOM 7051 O O . SER A 1 903 ? 0.733 -9.496 -1.671 1.00 94.00 903 SER A O 1
ATOM 7053 N N . LYS A 1 904 ? 2.953 -9.289 -1.885 1.00 92.69 904 LYS A N 1
ATOM 7054 C CA . LYS A 1 904 ? 2.926 -7.816 -1.943 1.00 92.69 904 LYS A CA 1
ATOM 7055 C C . LYS A 1 904 ? 2.165 -7.285 -3.157 1.00 92.69 904 LYS A C 1
ATOM 7057 O O . LYS A 1 904 ? 1.522 -6.248 -3.039 1.00 92.69 904 LYS A O 1
ATOM 7062 N N . VAL A 1 905 ? 2.173 -8.019 -4.272 1.00 96.19 905 VAL A N 1
ATOM 7063 C CA . VAL A 1 905 ? 1.395 -7.693 -5.474 1.00 96.19 905 VAL A CA 1
ATOM 7064 C C . VAL A 1 905 ? 0.058 -8.454 -5.520 1.00 96.19 905 VAL A C 1
ATOM 7066 O O . VAL A 1 905 ? -0.048 -9.533 -4.934 1.00 96.19 905 VAL A O 1
ATOM 7069 N N . PRO A 1 906 ? -0.972 -7.937 -6.217 1.00 97.69 906 PRO A N 1
ATOM 7070 C CA . PRO A 1 906 ? -2.214 -8.668 -6.464 1.00 97.69 906 PRO A CA 1
ATOM 7071 C C . PRO A 1 906 ? -2.008 -9.913 -7.344 1.00 97.69 906 PRO A C 1
ATOM 7073 O O . PRO A 1 906 ? -1.051 -10.008 -8.117 1.00 97.69 906 PRO A O 1
ATOM 7076 N N . PHE A 1 907 ? -2.964 -10.842 -7.286 1.00 98.12 907 PHE A N 1
ATOM 7077 C CA . PHE A 1 907 ? -3.004 -12.030 -8.149 1.00 98.12 907 PHE A CA 1
ATOM 7078 C C . PHE A 1 907 ? -4.097 -11.913 -9.211 1.00 98.12 907 PHE A C 1
ATOM 7080 O O . PHE A 1 907 ? -5.175 -11.384 -8.938 1.00 98.12 907 PHE A O 1
ATOM 7087 N N . MET A 1 908 ? -3.824 -12.439 -10.401 1.00 98.25 908 MET A N 1
ATOM 7088 C CA . MET A 1 908 ? -4.794 -12.730 -11.448 1.00 98.25 908 MET A CA 1
ATOM 7089 C C . MET A 1 908 ? -5.022 -14.245 -11.454 1.00 98.25 908 MET A C 1
ATOM 7091 O O . MET A 1 908 ? -4.113 -15.013 -11.746 1.00 98.25 908 MET A O 1
ATOM 7095 N N . LEU A 1 909 ? -6.207 -14.678 -11.032 1.00 98.06 909 LEU A N 1
ATOM 7096 C CA . LEU A 1 909 ? -6.564 -16.092 -10.923 1.00 98.06 909 LEU A CA 1
ATOM 7097 C C . LEU A 1 909 ? -7.133 -16.566 -12.254 1.00 98.06 909 LEU A C 1
ATOM 7099 O O . LEU A 1 909 ? -8.211 -16.106 -12.632 1.00 98.06 909 LEU A O 1
ATOM 7103 N N . ASP A 1 910 ? -6.421 -17.467 -12.927 1.00 95.88 910 ASP A N 1
ATOM 7104 C CA . ASP A 1 910 ? -6.739 -17.905 -14.283 1.00 95.88 910 ASP A CA 1
ATOM 7105 C C . ASP A 1 910 ? -7.131 -19.389 -14.352 1.00 95.88 910 ASP A C 1
ATOM 7107 O O . ASP A 1 910 ? -6.348 -20.283 -14.014 1.00 95.88 910 ASP A O 1
ATOM 7111 N N . ALA A 1 911 ? -8.374 -19.654 -14.760 1.00 94.62 911 ALA A N 1
ATOM 7112 C CA . ALA A 1 911 ? -8.856 -20.995 -15.084 1.00 94.62 911 ALA A CA 1
ATOM 7113 C C . ALA A 1 911 ? -10.132 -20.953 -15.940 1.00 94.62 911 ALA A C 1
ATOM 7115 O O . ALA A 1 911 ? -11.012 -20.113 -15.759 1.00 94.62 911 ALA A O 1
ATOM 7116 N N . SER A 1 912 ? -10.296 -21.948 -16.810 1.00 89.75 912 SER A N 1
ATOM 7117 C CA . SER A 1 912 ? -11.475 -22.129 -17.669 1.00 89.75 912 SER A CA 1
ATOM 7118 C C . SER A 1 912 ? -12.732 -22.565 -16.914 1.00 89.75 912 SER A C 1
ATOM 7120 O O . SER A 1 912 ? -13.847 -22.360 -17.399 1.00 89.75 912 SER A O 1
ATOM 7122 N N . LYS A 1 913 ? -12.581 -23.182 -15.734 1.00 93.50 913 LYS A N 1
ATOM 7123 C CA . LYS A 1 913 ? -13.698 -23.566 -14.860 1.00 93.50 913 LYS A CA 1
ATOM 7124 C C . LYS A 1 913 ? -13.856 -22.554 -13.734 1.00 93.50 913 LYS A C 1
ATOM 7126 O O . LYS A 1 913 ? -12.959 -22.403 -12.905 1.00 93.50 913 LYS A O 1
ATOM 7131 N N . PHE A 1 914 ? -15.040 -21.951 -13.644 1.00 95.44 914 PHE A N 1
ATOM 7132 C CA . PHE A 1 914 ? -15.353 -20.933 -12.640 1.00 95.44 914 PHE A CA 1
ATOM 7133 C C . PHE A 1 914 ? -15.114 -21.410 -11.196 1.00 95.44 914 PHE A C 1
ATOM 7135 O O . PHE A 1 914 ? -14.540 -20.674 -10.395 1.00 95.44 914 PHE A O 1
ATOM 7142 N N . ASP A 1 915 ? -15.443 -22.668 -10.879 1.00 95.44 915 ASP A N 1
ATOM 7143 C CA . ASP A 1 915 ? -15.230 -23.244 -9.541 1.00 95.44 915 ASP A CA 1
ATOM 7144 C C . ASP A 1 915 ? -13.755 -23.237 -9.103 1.00 95.44 915 ASP A C 1
ATOM 7146 O O . ASP A 1 915 ? -13.461 -23.076 -7.919 1.00 95.44 915 ASP A O 1
ATOM 7150 N N . ILE A 1 916 ? -12.813 -23.370 -10.046 1.00 96.00 916 ILE A N 1
ATOM 7151 C CA . ILE A 1 916 ? -11.372 -23.328 -9.756 1.00 96.00 916 ILE A CA 1
ATOM 7152 C C . ILE A 1 916 ? -10.953 -21.902 -9.395 1.00 96.00 916 ILE A C 1
ATOM 7154 O O . ILE A 1 916 ? -10.247 -21.698 -8.405 1.00 96.00 916 ILE A O 1
ATOM 7158 N N . VAL A 1 917 ? -11.425 -20.907 -10.149 1.00 94.94 917 VAL A N 1
ATOM 7159 C CA . VAL A 1 917 ? -11.133 -19.500 -9.848 1.00 94.94 917 VAL A CA 1
ATOM 7160 C C . VAL A 1 917 ? -11.732 -19.104 -8.498 1.00 94.94 917 VAL A C 1
ATOM 7162 O O . VAL A 1 917 ? -11.043 -18.513 -7.667 1.00 94.94 917 VAL A O 1
ATOM 7165 N N . MET A 1 918 ? -12.975 -19.507 -8.224 1.00 96.62 918 MET A N 1
ATOM 7166 C CA . MET A 1 918 ? -13.618 -19.285 -6.926 1.00 96.62 918 MET A CA 1
ATOM 7167 C C . MET A 1 918 ? -12.846 -19.945 -5.781 1.00 96.62 918 MET A C 1
ATOM 7169 O O . MET A 1 918 ? -12.701 -19.355 -4.709 1.00 96.62 918 MET A O 1
ATOM 7173 N N . ALA A 1 919 ? -12.304 -21.143 -6.006 1.00 94.44 919 ALA A N 1
ATOM 7174 C CA . ALA A 1 919 ? -11.480 -21.833 -5.026 1.00 94.44 919 ALA A CA 1
ATOM 7175 C C . ALA A 1 919 ? -10.192 -21.063 -4.695 1.00 94.44 919 ALA A C 1
ATOM 7177 O O . ALA A 1 919 ? -9.805 -21.042 -3.530 1.00 94.44 919 ALA A O 1
ATOM 7178 N N . GLY A 1 920 ? -9.550 -20.417 -5.674 1.00 95.56 920 GLY A N 1
ATOM 7179 C CA . GLY A 1 920 ? -8.413 -19.519 -5.439 1.00 95.56 920 GLY A CA 1
ATOM 7180 C C . GLY A 1 920 ? -8.821 -18.217 -4.744 1.00 95.56 920 GLY A C 1
ATOM 7181 O O . GLY A 1 920 ? -8.183 -17.803 -3.777 1.00 95.56 920 GLY A O 1
ATOM 7182 N N . LEU A 1 921 ? -9.927 -17.610 -5.184 1.00 96.62 921 LEU A N 1
ATOM 7183 C CA . LEU A 1 921 ? -10.421 -16.313 -4.712 1.00 96.62 921 LEU A CA 1
ATOM 7184 C C . LEU A 1 921 ? -10.690 -16.306 -3.205 1.00 96.62 921 LEU A C 1
ATOM 7186 O O . LEU A 1 921 ? -10.363 -15.337 -2.519 1.00 96.62 921 LEU A O 1
ATOM 7190 N N . LYS A 1 922 ? -11.218 -17.416 -2.680 1.00 96.69 922 LYS A N 1
ATOM 7191 C CA . LYS A 1 922 ? -11.487 -17.616 -1.248 1.00 96.69 922 LYS A CA 1
ATOM 7192 C C . LYS A 1 922 ? -10.232 -17.640 -0.366 1.00 96.69 922 LYS A C 1
ATOM 7194 O O . LYS A 1 922 ? -10.367 -17.604 0.851 1.00 96.69 922 LYS A O 1
ATOM 7199 N N . TRP A 1 923 ? -9.030 -17.666 -0.945 1.00 95.75 923 TRP A N 1
ATOM 7200 C CA . TRP A 1 923 ? -7.760 -17.575 -0.214 1.00 95.75 923 TRP A CA 1
ATOM 7201 C C . TRP A 1 923 ? -7.050 -16.228 -0.390 1.00 95.75 923 TRP A C 1
ATOM 7203 O O . TRP A 1 923 ? -6.025 -15.998 0.247 1.00 95.75 923 TRP A O 1
ATOM 7213 N N . CYS A 1 924 ? -7.580 -15.315 -1.209 1.00 96.19 924 CYS A N 1
ATOM 7214 C CA . CYS A 1 924 ? -6.986 -14.001 -1.446 1.00 96.19 924 CYS A CA 1
ATOM 7215 C C . CYS A 1 924 ? -7.464 -12.965 -0.414 1.00 96.19 924 CYS A C 1
ATOM 7217 O O . CYS A 1 924 ? -8.597 -12.477 -0.486 1.00 96.19 924 CYS A O 1
ATOM 7219 N N . GLN A 1 925 ? -6.569 -12.570 0.502 1.00 94.56 925 GLN A N 1
ATOM 7220 C CA . GLN A 1 925 ? -6.840 -11.490 1.465 1.00 94.56 925 GLN A CA 1
ATOM 7221 C C . GLN A 1 925 ? -6.962 -10.106 0.797 1.00 94.56 925 GLN A C 1
ATOM 7223 O O . GLN A 1 925 ? -7.761 -9.286 1.234 1.00 94.56 925 GLN A O 1
ATOM 7228 N N . GLY A 1 926 ? -6.205 -9.873 -0.282 1.00 96.25 926 GLY A N 1
ATOM 7229 C CA . GLY A 1 926 ? -6.253 -8.651 -1.085 1.00 96.25 926 GLY A CA 1
ATOM 7230 C C . GLY A 1 926 ? -7.434 -8.595 -2.059 1.00 96.25 926 GLY A C 1
ATOM 7231 O O . GLY A 1 926 ? -8.341 -9.435 -2.018 1.00 96.25 926 GLY A O 1
ATOM 7232 N N . LYS A 1 927 ? -7.408 -7.621 -2.968 1.00 98.19 927 LYS A N 1
ATOM 7233 C CA . LYS A 1 927 ? -8.312 -7.499 -4.115 1.00 98.19 927 LYS A CA 1
ATOM 7234 C C . LYS A 1 927 ? -7.628 -8.043 -5.382 1.00 98.19 927 LYS A C 1
ATOM 7236 O O . LYS A 1 927 ? -6.798 -7.335 -5.961 1.00 98.19 927 LYS A O 1
ATOM 7241 N N . PRO A 1 928 ? -7.950 -9.284 -5.803 1.00 98.00 928 PRO A N 1
ATOM 7242 C CA . PRO A 1 928 ? -7.371 -9.912 -6.987 1.00 98.00 928 PRO A CA 1
ATOM 7243 C C . PRO A 1 928 ? -8.145 -9.558 -8.266 1.00 98.00 928 PRO A C 1
ATOM 7245 O O . PRO A 1 928 ? -9.196 -8.913 -8.227 1.00 98.00 928 PRO A O 1
ATOM 7248 N N . ILE A 1 929 ? -7.636 -10.047 -9.395 1.00 98.69 929 ILE A N 1
ATOM 7249 C CA . ILE A 1 929 ? -8.332 -10.104 -10.680 1.00 98.69 929 ILE A CA 1
ATOM 7250 C C . ILE A 1 929 ? -8.743 -11.558 -10.955 1.00 98.69 929 ILE A C 1
ATOM 7252 O O . ILE A 1 929 ? -7.975 -12.481 -10.703 1.00 98.69 929 ILE A O 1
ATOM 7256 N N . VAL A 1 930 ? -9.937 -11.774 -11.499 1.00 98.44 930 VAL A N 1
ATOM 7257 C CA . VAL A 1 930 ? -10.386 -13.074 -12.016 1.00 98.44 930 VAL A CA 1
ATOM 7258 C C . VAL A 1 930 ? -10.290 -13.097 -13.536 1.00 98.44 930 VAL A C 1
ATOM 7260 O O . VAL A 1 930 ? -10.855 -12.228 -14.195 1.00 98.44 930 VAL A O 1
ATOM 7263 N N . ASN A 1 931 ? -9.597 -14.093 -14.083 1.00 96.75 931 ASN A N 1
ATOM 7264 C CA . ASN A 1 931 ? -9.419 -14.320 -15.510 1.00 96.75 931 ASN A CA 1
ATOM 7265 C C . ASN A 1 931 ? -9.992 -15.704 -15.883 1.00 96.75 931 ASN A C 1
ATOM 7267 O O . ASN A 1 931 ? -9.513 -16.729 -15.437 1.00 96.75 931 ASN A O 1
ATOM 7271 N N . SER A 1 932 ? -11.089 -15.827 -16.614 1.00 93.75 932 SER A N 1
ATOM 7272 C CA . SER A 1 932 ? -12.020 -14.800 -17.084 1.00 93.75 932 SER A CA 1
ATOM 7273 C C . SER A 1 932 ? -13.453 -15.339 -17.055 1.00 93.75 932 SER A C 1
ATOM 7275 O O . SER A 1 932 ? -13.689 -16.529 -16.845 1.00 93.75 932 SER A O 1
ATOM 7277 N N . ILE A 1 933 ? -14.424 -14.457 -17.287 1.00 97.25 933 ILE A N 1
ATOM 7278 C CA . ILE A 1 933 ? -15.816 -14.822 -17.590 1.00 97.25 933 ILE A CA 1
ATOM 7279 C C . ILE A 1 933 ? -16.178 -14.355 -19.008 1.00 97.25 933 ILE A C 1
ATOM 7281 O O . ILE A 1 933 ? -15.498 -13.507 -19.589 1.00 97.25 933 ILE A O 1
ATOM 7285 N N . SER A 1 934 ? -17.239 -14.904 -19.601 1.00 96.94 934 SER A N 1
ATOM 7286 C CA . SER A 1 934 ? -17.693 -14.508 -20.945 1.00 96.94 934 SER A CA 1
ATOM 7287 C C . SER A 1 934 ? -19.168 -14.841 -21.178 1.00 96.94 934 SER A C 1
ATOM 7289 O O . SER A 1 934 ? -19.759 -15.613 -20.422 1.00 96.94 934 SER A O 1
ATOM 7291 N N . LEU A 1 935 ? -19.756 -14.301 -22.248 1.00 97.06 935 LEU A N 1
ATOM 7292 C CA . LEU A 1 935 ? -21.144 -14.571 -22.645 1.00 97.06 935 LEU A CA 1
ATOM 7293 C C . LEU A 1 935 ? -21.319 -15.924 -23.357 1.00 97.06 935 LEU A C 1
ATOM 7295 O O . LEU A 1 935 ? -22.445 -16.329 -23.626 1.00 97.06 935 LEU A O 1
ATOM 7299 N N . LYS A 1 936 ? -20.233 -16.666 -23.617 1.00 95.75 936 LYS A N 1
ATOM 7300 C CA . LYS A 1 936 ? -20.261 -18.009 -24.227 1.00 95.75 936 LYS A CA 1
ATOM 7301 C C . LYS A 1 936 ? -21.195 -18.988 -23.504 1.00 95.75 936 LYS A C 1
ATOM 7303 O O . LYS A 1 936 ? -21.779 -19.865 -24.134 1.00 95.75 936 LYS A O 1
ATOM 7308 N N . VAL A 1 937 ? -21.303 -18.869 -22.180 1.00 92.44 937 VAL A N 1
ATOM 7309 C CA . VAL A 1 937 ? -22.147 -19.732 -21.333 1.00 92.44 937 VAL A CA 1
ATOM 7310 C C . VAL A 1 937 ? -23.592 -19.228 -21.208 1.00 92.44 937 VAL A C 1
ATOM 7312 O O . VAL A 1 937 ? -24.379 -19.807 -20.464 1.00 92.44 937 VAL A O 1
ATOM 7315 N N . GLY A 1 938 ? -23.950 -18.172 -21.943 1.00 96.19 938 GLY A N 1
ATOM 7316 C CA . GLY A 1 938 ? -25.235 -17.487 -21.853 1.00 96.19 938 GLY A CA 1
ATOM 7317 C C . GLY A 1 938 ? -25.265 -16.401 -20.773 1.00 96.19 938 GLY A C 1
ATOM 7318 O O . GLY A 1 938 ? -24.473 -16.382 -19.830 1.00 96.19 938 GLY A O 1
ATOM 7319 N N . GLU A 1 939 ? -26.208 -15.470 -20.920 1.00 97.06 939 GLU A N 1
ATOM 7320 C CA . GLU A 1 939 ? -26.311 -14.275 -20.073 1.00 97.06 939 GLU A CA 1
ATOM 7321 C C . GLU A 1 939 ? -26.647 -14.579 -18.602 1.00 97.06 939 GLU A C 1
ATOM 7323 O O . GLU A 1 939 ? -26.128 -13.912 -17.710 1.00 97.06 939 GLU A O 1
ATOM 7328 N N . GLU A 1 940 ? -27.485 -15.583 -18.331 1.00 97.56 940 GLU A N 1
ATOM 7329 C CA . GLU A 1 940 ? -27.912 -15.927 -16.966 1.00 97.56 940 GLU A CA 1
ATOM 7330 C C . GLU A 1 940 ? -26.734 -16.390 -16.097 1.00 97.56 940 GLU A C 1
ATOM 7332 O O . GLU A 1 940 ? -26.506 -15.862 -15.005 1.00 97.56 940 GLU A O 1
ATOM 7337 N N . GLU A 1 941 ? -25.932 -17.325 -16.610 1.00 97.25 941 GLU A N 1
ATOM 7338 C CA . GLU A 1 941 ? -24.750 -17.821 -15.906 1.00 97.25 941 GLU A CA 1
ATOM 7339 C C . GLU A 1 941 ? -23.673 -16.727 -15.796 1.00 97.25 941 GLU A C 1
ATOM 7341 O O . GLU A 1 941 ? -23.060 -16.571 -14.742 1.00 97.25 941 GLU A O 1
ATOM 7346 N N . PHE A 1 942 ? -23.506 -15.890 -16.827 1.00 97.81 942 PHE A N 1
ATOM 7347 C CA . PHE A 1 942 ? -22.619 -14.723 -16.777 1.00 97.81 942 PHE A CA 1
ATOM 7348 C C . PHE A 1 942 ? -23.008 -13.736 -15.657 1.00 97.81 942 PHE A C 1
ATOM 7350 O O . PHE A 1 942 ? -22.145 -13.288 -14.899 1.00 97.81 942 PHE A O 1
ATOM 7357 N N . ILE A 1 943 ? -24.305 -13.439 -15.493 1.00 98.19 943 ILE A N 1
ATOM 7358 C CA . ILE A 1 943 ? -24.829 -12.594 -14.405 1.00 98.19 943 ILE A CA 1
ATOM 7359 C C . ILE A 1 943 ? -24.546 -13.220 -13.038 1.00 98.19 943 ILE A C 1
ATOM 7361 O O . ILE A 1 943 ? -24.111 -12.522 -12.115 1.00 98.19 943 ILE A O 1
ATOM 7365 N N . LYS A 1 944 ? -24.771 -14.529 -12.895 1.00 97.75 944 LYS A N 1
ATOM 7366 C CA . LYS A 1 944 ? -24.526 -15.260 -11.647 1.00 97.75 944 LYS A CA 1
ATOM 7367 C C . LYS A 1 944 ? -23.050 -15.211 -11.250 1.00 97.75 944 LYS A C 1
ATOM 7369 O O . LYS A 1 944 ? -22.734 -14.852 -10.114 1.00 97.75 944 LYS A O 1
ATOM 7374 N N . GLN A 1 945 ? -22.154 -15.499 -12.192 1.00 97.94 945 GLN A N 1
ATOM 7375 C CA . GLN A 1 945 ? -20.707 -15.441 -11.980 1.00 97.94 945 GLN A CA 1
ATOM 7376 C C . GLN A 1 945 ? -20.256 -14.027 -11.603 1.00 97.94 945 GLN A C 1
ATOM 7378 O O . GLN A 1 945 ? -19.603 -13.840 -10.577 1.00 97.94 945 GLN A O 1
ATOM 7383 N N . ALA A 1 946 ? -20.679 -13.009 -12.358 1.00 97.69 946 ALA A N 1
ATOM 7384 C CA . ALA A 1 946 ? -20.351 -11.616 -12.065 1.00 97.69 946 ALA A CA 1
ATOM 7385 C C . ALA A 1 946 ? -20.874 -11.158 -10.692 1.00 97.69 946 ALA A C 1
ATOM 7387 O O . ALA A 1 946 ? -20.186 -10.430 -9.975 1.00 97.69 946 ALA A O 1
ATOM 7388 N N . THR A 1 947 ? -22.062 -11.610 -10.284 1.00 96.00 947 THR A N 1
ATOM 7389 C CA . THR A 1 947 ? -22.625 -11.287 -8.964 1.00 96.00 947 THR A CA 1
ATOM 7390 C C . THR A 1 947 ? -21.756 -11.849 -7.839 1.00 96.00 947 THR A C 1
ATOM 7392 O O . THR A 1 947 ? -21.455 -11.130 -6.886 1.00 96.00 947 THR A O 1
ATOM 7395 N N . LEU A 1 948 ? -21.298 -13.099 -7.964 1.00 96.62 948 LEU A N 1
ATOM 7396 C CA . LEU A 1 948 ? -20.395 -13.720 -6.990 1.00 96.62 948 LEU A CA 1
ATOM 7397 C C . LEU A 1 948 ? -19.053 -12.980 -6.912 1.00 96.62 948 LEU A C 1
ATOM 7399 O O . LEU A 1 948 ? -18.606 -12.634 -5.819 1.00 96.62 948 LEU A O 1
ATOM 7403 N N . LEU A 1 949 ? -18.444 -12.657 -8.055 1.00 97.69 949 LEU A N 1
ATOM 7404 C CA . LEU A 1 949 ? -17.180 -11.911 -8.095 1.00 97.69 949 LEU A CA 1
ATOM 7405 C C . LEU A 1 949 ? -17.297 -10.523 -7.449 1.00 97.69 949 LEU A C 1
ATOM 7407 O O . LEU A 1 949 ? -16.416 -10.128 -6.681 1.00 97.69 949 LEU A O 1
ATOM 7411 N N . ARG A 1 950 ? -18.415 -9.819 -7.685 1.00 95.31 950 ARG A N 1
ATOM 7412 C CA . ARG A 1 950 ? -18.725 -8.527 -7.051 1.00 95.31 950 ARG A CA 1
ATOM 7413 C C . ARG A 1 950 ? -18.801 -8.659 -5.530 1.00 95.31 950 ARG A C 1
ATOM 7415 O O . ARG A 1 950 ? -18.233 -7.831 -4.824 1.00 95.31 950 ARG A O 1
ATOM 7422 N N . LYS A 1 951 ? -19.472 -9.703 -5.026 1.00 94.25 951 LYS A N 1
ATOM 7423 C CA . LYS A 1 951 ? -19.597 -9.965 -3.581 1.00 94.25 951 LYS A CA 1
ATOM 7424 C C . LYS A 1 951 ? -18.256 -10.275 -2.912 1.00 94.25 951 LYS A C 1
ATOM 7426 O O . LYS A 1 951 ? -18.056 -9.895 -1.769 1.00 94.25 951 LYS A O 1
ATOM 7431 N N . HIS A 1 952 ? -17.330 -10.925 -3.617 1.00 96.12 952 HIS A N 1
ATOM 7432 C CA . HIS A 1 952 ? -15.967 -11.166 -3.122 1.00 96.12 952 HIS A CA 1
ATOM 7433 C C . HIS A 1 952 ? -15.016 -9.967 -3.292 1.00 96.12 952 HIS A C 1
ATOM 7435 O O . HIS A 1 952 ? -13.877 -10.015 -2.809 1.00 96.12 952 HIS A O 1
ATOM 7441 N N . GLY A 1 953 ? -15.452 -8.918 -3.996 1.00 95.38 953 GLY A N 1
ATOM 7442 C CA . GLY A 1 953 ? -14.665 -7.715 -4.240 1.00 95.38 953 GLY A CA 1
ATOM 7443 C C . GLY A 1 953 ? -13.516 -7.895 -5.227 1.00 95.38 953 GLY A C 1
ATOM 7444 O O . GLY A 1 953 ? -12.499 -7.224 -5.075 1.00 95.38 953 GLY A O 1
ATOM 7445 N N . ALA A 1 954 ? -13.639 -8.805 -6.198 1.00 97.94 954 ALA A N 1
ATOM 7446 C CA . ALA A 1 954 ? -12.623 -9.021 -7.229 1.00 97.94 954 ALA A CA 1
ATOM 7447 C C . ALA A 1 954 ? -12.836 -8.110 -8.447 1.00 97.94 954 ALA A C 1
ATOM 7449 O O . ALA A 1 954 ? -13.972 -7.812 -8.816 1.00 97.94 954 ALA A O 1
ATOM 7450 N N . ALA A 1 955 ? -11.744 -7.724 -9.107 1.00 98.50 955 ALA A N 1
ATOM 7451 C CA . ALA A 1 955 ? -11.799 -7.241 -10.485 1.00 98.50 955 ALA A CA 1
ATOM 7452 C C . ALA A 1 955 ? -11.952 -8.426 -11.454 1.00 98.50 955 ALA A C 1
ATOM 7454 O O . ALA A 1 955 ? -11.673 -9.571 -11.090 1.00 98.50 955 ALA A O 1
ATOM 7455 N N . VAL A 1 956 ? -12.394 -8.173 -12.685 1.00 98.56 956 VAL A N 1
ATOM 7456 C CA . VAL A 1 956 ? -12.746 -9.249 -13.622 1.00 98.56 956 VAL A CA 1
ATOM 7457 C C . VAL A 1 956 ? -12.256 -8.983 -15.038 1.00 98.56 956 VAL A C 1
ATOM 7459 O O . VAL A 1 956 ? -12.456 -7.897 -15.577 1.00 98.56 956 VAL A O 1
ATOM 7462 N N . VAL A 1 957 ? -11.645 -9.998 -15.650 1.00 98.50 957 VAL A N 1
ATOM 7463 C CA . VAL A 1 957 ? -11.392 -10.060 -17.090 1.00 98.50 957 VAL A CA 1
ATOM 7464 C C . VAL A 1 957 ? -12.610 -10.663 -17.782 1.00 98.50 957 VAL A C 1
ATOM 7466 O O . VAL A 1 957 ? -13.079 -11.745 -17.422 1.00 98.50 957 VAL A O 1
ATOM 7469 N N . VAL A 1 958 ? -13.116 -9.962 -18.791 1.00 98.31 958 VAL A N 1
ATOM 7470 C CA . VAL A 1 958 ? -14.253 -10.373 -19.610 1.00 98.31 958 VAL A CA 1
ATOM 7471 C C . VAL A 1 958 ? -13.773 -10.560 -21.039 1.00 98.31 958 VAL A C 1
ATOM 7473 O O . VAL A 1 958 ? -13.404 -9.590 -21.705 1.00 98.31 958 VAL A O 1
ATOM 7476 N N . MET A 1 959 ? -13.769 -11.803 -21.515 1.00 96.50 959 MET A N 1
ATOM 7477 C CA . MET A 1 959 ? -13.363 -12.084 -22.892 1.00 96.50 959 MET A CA 1
ATOM 7478 C C . MET A 1 959 ? -14.452 -11.676 -23.882 1.00 96.50 959 MET A C 1
ATOM 7480 O O . MET A 1 959 ? -15.641 -11.901 -23.639 1.00 96.50 959 MET A O 1
ATOM 7484 N N . ALA A 1 960 ? -14.045 -11.152 -25.040 1.00 97.00 960 ALA A N 1
ATOM 7485 C CA . ALA A 1 960 ? -14.929 -10.915 -26.179 1.00 97.00 960 ALA A CA 1
ATOM 7486 C C . ALA A 1 960 ? -15.305 -12.245 -26.867 1.00 97.00 960 ALA A C 1
ATOM 7488 O O . ALA A 1 960 ? -14.852 -12.562 -27.969 1.00 97.00 960 ALA A O 1
ATOM 7489 N N . PHE A 1 961 ? -16.101 -13.050 -26.165 1.00 96.75 961 PHE A N 1
ATOM 7490 C CA . PHE A 1 961 ? -16.619 -14.346 -26.592 1.00 96.75 961 PHE A CA 1
ATOM 7491 C C . PHE A 1 961 ? -18.092 -14.434 -26.167 1.00 96.75 961 PHE A C 1
ATOM 7493 O O . PHE A 1 961 ? -18.404 -14.369 -24.975 1.00 96.75 961 PHE A O 1
ATOM 7500 N N . ASP A 1 962 ? -18.996 -14.574 -27.134 1.00 96.62 962 ASP A N 1
ATOM 7501 C CA . ASP A 1 962 ? -20.428 -14.765 -26.894 1.00 96.62 962 ASP A CA 1
ATOM 7502 C C . ASP A 1 962 ? -20.930 -16.109 -27.455 1.00 96.62 962 ASP A C 1
ATOM 7504 O O . ASP A 1 962 ? -20.153 -17.002 -27.798 1.00 96.62 962 ASP A O 1
ATOM 7508 N N . GLU A 1 963 ? -22.243 -16.298 -27.502 1.00 96.25 963 GLU A N 1
ATOM 7509 C CA . GLU A 1 963 ? -22.876 -17.528 -27.973 1.00 96.25 963 GLU A CA 1
ATOM 7510 C C . GLU A 1 963 ? -22.596 -17.821 -29.464 1.00 96.25 963 GLU A C 1
ATOM 7512 O O . GLU A 1 963 ? -22.767 -18.960 -29.898 1.00 96.25 963 GLU A O 1
ATOM 7517 N N . GLN A 1 964 ? -22.156 -16.822 -30.245 1.00 93.94 964 GLN A N 1
ATOM 7518 C CA . GLN A 1 964 ? -21.809 -16.963 -31.665 1.00 93.94 964 GLN A CA 1
ATOM 7519 C C . GLN A 1 964 ? -20.334 -17.307 -31.895 1.00 93.94 964 GLN A C 1
ATOM 7521 O O . GLN A 1 964 ? -19.973 -17.739 -32.990 1.00 93.94 964 GLN A O 1
ATOM 7526 N N . GLY A 1 965 ? -19.478 -17.161 -30.883 1.00 93.38 965 GLY A N 1
ATOM 7527 C CA . GLY A 1 965 ? -18.059 -17.474 -30.998 1.00 93.38 965 GLY A CA 1
ATOM 7528 C C . GLY A 1 965 ? -17.138 -16.392 -30.447 1.00 93.38 965 GLY A C 1
ATOM 7529 O O . GLY A 1 965 ? -17.538 -15.485 -29.718 1.00 93.38 965 GLY A O 1
ATOM 7530 N N . GLN A 1 966 ? -15.859 -16.529 -30.789 1.00 94.12 966 GLN A N 1
ATOM 7531 C CA . GLN A 1 966 ? -14.805 -15.594 -30.416 1.00 94.12 966 GLN A CA 1
ATOM 7532 C C . GLN A 1 966 ? -14.747 -14.421 -31.407 1.00 94.12 966 GLN A C 1
ATOM 7534 O O . GLN A 1 966 ? -14.734 -14.638 -32.618 1.00 94.12 966 GLN A O 1
ATOM 7539 N N . ALA A 1 967 ? -14.653 -13.184 -30.909 1.00 93.44 967 ALA A N 1
ATOM 7540 C CA . ALA A 1 967 ? -14.598 -11.995 -31.759 1.00 93.44 967 ALA A CA 1
ATOM 7541 C C . ALA A 1 967 ? -13.255 -11.831 -32.494 1.00 93.44 967 ALA A C 1
ATOM 7543 O O . ALA A 1 967 ? -12.202 -11.650 -31.865 1.00 93.44 967 ALA A O 1
ATOM 7544 N N . ALA A 1 968 ? -13.312 -11.793 -33.828 1.00 92.00 968 ALA A N 1
ATOM 7545 C CA . ALA A 1 968 ? -12.152 -11.602 -34.700 1.00 92.00 968 ALA A CA 1
ATOM 7546 C C . ALA A 1 968 ? -12.000 -10.162 -35.226 1.00 92.00 968 ALA A C 1
ATOM 7548 O O . ALA A 1 968 ? -10.895 -9.628 -35.174 1.00 92.00 968 ALA A O 1
ATOM 7549 N N . THR A 1 969 ? -13.087 -9.522 -35.675 1.00 95.31 969 THR A N 1
ATOM 7550 C CA . THR A 1 969 ? -13.066 -8.173 -36.280 1.00 95.31 969 THR A CA 1
ATOM 7551 C C . THR A 1 969 ? -13.260 -7.060 -35.250 1.00 95.31 969 THR A C 1
ATOM 7553 O O . THR A 1 969 ? -13.718 -7.309 -34.132 1.00 95.31 969 THR A O 1
ATOM 7556 N N . GLU A 1 970 ? -12.947 -5.816 -35.624 1.00 96.38 970 GLU A N 1
ATOM 7557 C CA . GLU A 1 970 ? -13.174 -4.630 -34.788 1.00 96.38 970 GLU A CA 1
ATOM 7558 C C . GLU A 1 970 ? -14.637 -4.530 -34.313 1.00 96.38 970 GLU A C 1
ATOM 7560 O O . GLU A 1 970 ? -14.897 -4.361 -33.120 1.00 96.38 970 GLU A O 1
ATOM 7565 N N . GLU A 1 971 ? -15.601 -4.686 -35.224 1.00 97.19 971 GLU A N 1
ATOM 7566 C CA . GLU A 1 971 ? -17.032 -4.553 -34.938 1.00 97.19 971 GLU A CA 1
ATOM 7567 C C . GLU A 1 971 ? -17.531 -5.609 -33.953 1.00 97.19 971 GLU A C 1
ATOM 7569 O O . GLU A 1 971 ? -18.260 -5.276 -33.019 1.00 97.19 971 GLU A O 1
ATOM 7574 N N . GLU A 1 972 ? -17.122 -6.868 -34.128 1.00 96.75 972 GLU A N 1
ATOM 7575 C CA . GLU A 1 972 ? -17.496 -7.962 -33.227 1.00 96.75 972 GLU A CA 1
ATOM 7576 C C . GLU A 1 972 ? -16.912 -7.744 -31.826 1.00 96.75 972 GLU A C 1
ATOM 7578 O O . GLU A 1 972 ? -17.619 -7.895 -30.827 1.00 96.75 972 GLU A O 1
ATOM 7583 N N . LYS A 1 973 ? -15.642 -7.318 -31.738 1.00 97.69 973 LYS A N 1
ATOM 7584 C CA . LYS A 1 973 ? -14.983 -7.017 -30.457 1.00 97.69 973 LYS A CA 1
ATOM 7585 C C . LYS A 1 973 ? -15.737 -5.923 -29.700 1.00 97.69 973 LYS A C 1
ATOM 7587 O O . LYS A 1 973 ? -16.053 -6.099 -28.524 1.00 97.69 973 LYS A O 1
ATOM 7592 N N . VAL A 1 974 ? -16.071 -4.819 -30.374 1.00 98.25 974 VAL A N 1
ATOM 7593 C CA . VAL A 1 974 ? -16.817 -3.702 -29.772 1.00 98.25 974 VAL A CA 1
ATOM 7594 C C . VAL A 1 974 ? -18.234 -4.135 -29.381 1.00 98.25 974 VAL A C 1
ATOM 7596 O O . VAL A 1 974 ? -18.645 -3.896 -28.246 1.00 98.25 974 VAL A O 1
ATOM 7599 N N . ARG A 1 975 ? -18.959 -4.839 -30.266 1.00 98.06 975 ARG A N 1
ATOM 7600 C CA . ARG A 1 975 ? -20.329 -5.330 -30.022 1.00 98.06 975 ARG A CA 1
ATOM 7601 C C . ARG A 1 975 ? -20.412 -6.180 -28.754 1.00 98.06 975 ARG A C 1
ATOM 7603 O O . ARG A 1 975 ? -21.281 -5.940 -27.912 1.00 98.06 975 ARG A O 1
ATOM 7610 N N . ILE A 1 976 ? -19.529 -7.172 -28.613 1.00 98.25 976 ILE A N 1
ATOM 7611 C CA . ILE A 1 976 ? -19.552 -8.098 -27.472 1.00 98.25 976 ILE A CA 1
ATOM 7612 C C . ILE A 1 976 ? -19.142 -7.387 -26.180 1.00 98.25 976 ILE A C 1
ATOM 7614 O O . ILE A 1 976 ? -19.821 -7.542 -25.162 1.00 98.25 976 ILE A O 1
ATOM 7618 N N . CYS A 1 977 ? -18.080 -6.574 -26.202 1.00 98.38 977 CYS A N 1
ATOM 7619 C CA . CYS A 1 977 ? -17.658 -5.806 -25.028 1.00 98.38 977 CYS A CA 1
ATOM 7620 C C . CYS A 1 977 ? -18.754 -4.836 -24.568 1.00 98.38 977 CYS A C 1
ATOM 7622 O O . CYS A 1 977 ? -19.055 -4.774 -23.376 1.00 98.38 977 CYS A O 1
ATOM 7624 N N . LYS A 1 978 ? -19.430 -4.153 -25.500 1.00 98.19 978 LYS A N 1
ATOM 7625 C CA . LYS A 1 978 ? -20.535 -3.246 -25.178 1.00 98.19 978 LYS A CA 1
ATOM 7626 C C . LYS A 1 978 ? -21.727 -3.978 -24.555 1.00 98.19 978 LYS A C 1
ATOM 7628 O O . LYS A 1 978 ? -22.223 -3.551 -23.513 1.00 98.19 978 LYS A O 1
ATOM 7633 N N . ARG A 1 979 ? -22.134 -5.125 -25.118 1.00 98.06 979 ARG A N 1
ATOM 7634 C CA . ARG A 1 979 ? -23.190 -5.974 -24.531 1.00 98.06 979 ARG A CA 1
ATOM 7635 C C . ARG A 1 979 ? -22.823 -6.418 -23.112 1.00 98.06 979 ARG A C 1
ATOM 7637 O O . ARG A 1 979 ? -23.640 -6.296 -22.202 1.00 98.06 979 ARG A O 1
ATOM 7644 N N . SER A 1 980 ? -21.595 -6.894 -22.915 1.00 98.44 980 SER A N 1
ATOM 7645 C CA . SER A 1 980 ? -21.094 -7.300 -21.600 1.00 98.44 980 SER A CA 1
ATOM 7646 C C . SER A 1 980 ? -21.079 -6.138 -20.603 1.00 98.44 980 SER A C 1
ATOM 7648 O O . SER A 1 980 ? -21.511 -6.313 -19.466 1.00 98.44 980 SER A O 1
ATOM 7650 N N . TYR A 1 981 ? -20.646 -4.943 -21.024 1.00 98.56 981 TYR A N 1
ATOM 7651 C CA . TYR A 1 981 ? -20.656 -3.733 -20.197 1.00 98.56 981 TYR A CA 1
ATOM 7652 C C . TYR A 1 981 ? -22.067 -3.388 -19.733 1.00 98.56 981 TYR A C 1
ATOM 7654 O O . TYR A 1 981 ? -22.293 -3.170 -18.544 1.00 98.56 981 TYR A O 1
ATOM 7662 N N . ASP A 1 982 ? -23.033 -3.389 -20.652 1.00 98.31 982 ASP A N 1
ATOM 7663 C CA . ASP A 1 982 ? -24.408 -3.031 -20.327 1.00 98.31 982 ASP A CA 1
ATOM 7664 C C . ASP A 1 982 ? -25.035 -4.037 -19.349 1.00 98.31 982 ASP A C 1
ATOM 7666 O O . ASP A 1 982 ? -25.754 -3.634 -18.434 1.00 98.31 982 ASP A O 1
ATOM 7670 N N . VAL A 1 983 ? -24.724 -5.332 -19.468 1.00 98.31 983 VAL A N 1
ATOM 7671 C CA . VAL A 1 983 ? -25.152 -6.346 -18.488 1.00 98.31 983 VAL A CA 1
ATOM 7672 C C . VAL A 1 983 ? -24.477 -6.120 -17.130 1.00 98.31 983 VAL A C 1
ATOM 7674 O O . VAL A 1 983 ? -25.164 -6.033 -16.109 1.00 98.31 983 VAL A O 1
ATOM 7677 N N . LEU A 1 984 ? -23.149 -5.979 -17.098 1.00 98.12 984 LEU A N 1
ATOM 7678 C CA . LEU A 1 984 ? -22.385 -5.836 -15.857 1.00 98.12 984 LEU A CA 1
ATOM 7679 C C . LEU A 1 984 ? -22.745 -4.556 -15.097 1.00 98.12 984 LEU A C 1
ATOM 7681 O O . LEU A 1 984 ? -23.042 -4.603 -13.904 1.00 98.12 984 LEU A O 1
ATOM 7685 N N . VAL A 1 985 ? -22.773 -3.412 -15.772 1.00 97.25 985 VAL A N 1
ATOM 7686 C CA . VAL A 1 985 ? -22.971 -2.109 -15.129 1.00 97.25 985 VAL A CA 1
ATOM 7687 C C . VAL A 1 985 ? -24.449 -1.841 -14.849 1.00 97.25 985 VAL A C 1
ATOM 7689 O O . VAL A 1 985 ? -24.798 -1.395 -13.751 1.00 97.25 985 VAL A O 1
ATOM 7692 N N . ASN A 1 986 ? -25.352 -2.147 -15.790 1.00 95.69 986 ASN A N 1
ATOM 7693 C CA . ASN A 1 986 ? -26.764 -1.788 -15.627 1.00 95.69 986 ASN A CA 1
ATOM 7694 C C . ASN A 1 986 ? -27.566 -2.837 -14.849 1.00 95.69 986 ASN A C 1
ATOM 7696 O O . ASN A 1 986 ? -28.440 -2.444 -14.075 1.00 95.69 986 ASN A O 1
ATOM 7700 N N . LYS A 1 987 ? -27.278 -4.138 -15.017 1.00 94.81 987 LYS A N 1
ATOM 7701 C CA . LYS A 1 987 ? -28.006 -5.221 -14.325 1.00 94.81 987 LYS A CA 1
ATOM 7702 C C . LYS A 1 987 ? -27.284 -5.673 -13.059 1.00 94.81 987 LYS A C 1
ATOM 7704 O O . LYS A 1 987 ? -27.861 -5.617 -11.979 1.00 94.81 987 LYS A O 1
ATOM 7709 N N . VAL A 1 988 ? -26.010 -6.059 -13.172 1.00 95.31 988 VAL A N 1
ATOM 7710 C CA . VAL A 1 988 ? -25.226 -6.578 -12.031 1.00 95.31 988 VAL A CA 1
ATOM 7711 C C . VAL A 1 988 ? -24.735 -5.456 -11.115 1.00 95.31 988 VAL A C 1
ATOM 7713 O O . VAL A 1 988 ? -24.389 -5.712 -9.967 1.00 95.31 988 VAL A O 1
ATOM 7716 N N . ARG A 1 989 ? -24.722 -4.195 -11.567 1.00 94.25 989 ARG A N 1
ATOM 7717 C CA . ARG A 1 989 ? -24.136 -3.059 -10.825 1.00 94.25 989 ARG A CA 1
ATOM 7718 C C . ARG A 1 989 ? -22.671 -3.307 -10.452 1.00 94.25 989 ARG A C 1
ATOM 7720 O O . ARG A 1 989 ? -22.228 -2.951 -9.360 1.00 94.25 989 ARG A O 1
ATOM 7727 N N . PHE A 1 990 ? -21.942 -3.971 -11.343 1.00 97.00 990 PHE A N 1
ATOM 7728 C CA . PHE A 1 990 ? -20.509 -4.179 -11.212 1.00 97.00 990 PHE A CA 1
ATOM 7729 C C . PHE A 1 990 ? -19.786 -2.831 -11.395 1.00 97.00 990 PHE A C 1
ATOM 7731 O O . PHE A 1 990 ? -20.158 -2.089 -12.311 1.00 97.00 990 PHE A O 1
ATOM 7738 N N . PRO A 1 991 ? -18.794 -2.479 -10.556 1.00 95.31 991 PRO A N 1
ATOM 7739 C CA . PRO A 1 991 ? -18.044 -1.237 -10.723 1.00 95.31 991 PRO A CA 1
ATOM 7740 C C . PRO A 1 991 ? -17.326 -1.220 -12.082 1.00 95.31 991 PRO A C 1
ATOM 7742 O O . PRO A 1 991 ? -16.542 -2.134 -12.353 1.00 95.31 991 PRO A O 1
ATOM 7745 N N . PRO A 1 992 ? -17.577 -0.234 -12.962 1.00 96.06 992 PRO A N 1
ATOM 7746 C CA . PRO A 1 992 ? -16.991 -0.220 -14.301 1.00 96.06 992 PRO A CA 1
ATOM 7747 C C . PRO A 1 992 ? -15.462 -0.124 -14.274 1.00 96.06 992 PRO A C 1
ATOM 7749 O O . PRO A 1 992 ? -14.800 -0.668 -15.154 1.00 96.06 992 PRO A O 1
ATOM 7752 N N . GLU A 1 993 ? -14.889 0.515 -13.252 1.00 95.31 993 GLU A N 1
ATOM 7753 C CA . GLU A 1 993 ? -13.444 0.603 -13.068 1.00 95.31 993 GLU A CA 1
ATOM 7754 C C . GLU A 1 993 ? -12.776 -0.746 -12.785 1.00 95.31 993 GLU A C 1
ATOM 7756 O O . GLU A 1 993 ? -11.578 -0.857 -13.015 1.00 95.31 993 GLU A O 1
ATOM 7761 N N . ASP A 1 994 ? -13.531 -1.751 -12.327 1.00 97.75 994 ASP A N 1
ATOM 7762 C CA . ASP A 1 994 ? -13.055 -3.103 -12.003 1.00 97.75 994 ASP A CA 1
ATOM 7763 C C . ASP A 1 994 ? -13.241 -4.104 -13.159 1.00 97.75 994 ASP A C 1
ATOM 7765 O O . ASP A 1 994 ? -12.902 -5.283 -13.025 1.00 97.75 994 ASP A O 1
ATOM 7769 N N . ILE A 1 995 ? -13.757 -3.641 -14.303 1.00 98.56 995 ILE A N 1
ATOM 7770 C CA . ILE A 1 995 ? -13.935 -4.440 -15.517 1.00 98.56 995 ILE A CA 1
ATOM 7771 C C . ILE A 1 995 ? -12.710 -4.272 -16.416 1.00 98.56 995 ILE A C 1
ATOM 7773 O O . ILE A 1 995 ? -12.339 -3.161 -16.802 1.00 98.56 995 ILE A O 1
ATOM 7777 N N . ILE A 1 996 ? -12.114 -5.397 -16.795 1.00 98.56 996 ILE A N 1
ATOM 7778 C CA . ILE A 1 996 ? -11.048 -5.497 -17.784 1.00 98.56 996 ILE A CA 1
ATOM 7779 C C . ILE A 1 996 ? -11.622 -6.258 -18.979 1.00 98.56 996 ILE A C 1
ATOM 7781 O O . ILE A 1 996 ? -11.941 -7.434 -18.860 1.00 98.56 996 ILE A O 1
ATOM 7785 N N . PHE A 1 997 ? -11.759 -5.633 -20.142 1.00 98.56 997 PHE A N 1
ATOM 7786 C CA . PHE A 1 997 ? -12.091 -6.382 -21.353 1.00 98.56 997 PHE A CA 1
ATOM 7787 C C . PHE A 1 997 ? -10.828 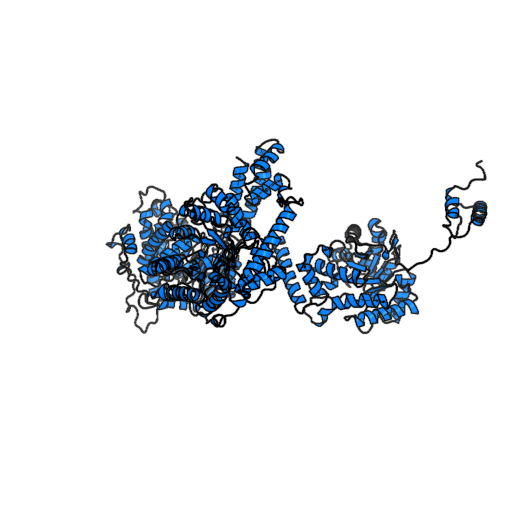-6.982 -21.963 1.00 98.56 997 PHE A C 1
ATOM 7789 O O . PHE A 1 997 ? -9.811 -6.298 -22.065 1.00 98.56 997 PHE A O 1
ATOM 7796 N N . ASP A 1 998 ? -10.909 -8.236 -22.403 1.00 97.56 998 ASP A N 1
ATOM 7797 C CA . ASP A 1 998 ? -9.944 -8.841 -23.322 1.00 97.56 998 ASP A CA 1
ATOM 7798 C C . ASP A 1 998 ? -10.618 -8.992 -24.697 1.00 97.56 998 ASP A C 1
ATOM 7800 O O . ASP A 1 998 ? -11.398 -9.927 -24.914 1.00 97.56 998 ASP A O 1
ATOM 7804 N N . PRO A 1 999 ? -10.359 -8.068 -25.645 1.00 96.12 999 PRO A N 1
ATOM 7805 C CA . PRO A 1 999 ? -10.884 -8.146 -27.005 1.00 96.12 999 PRO A CA 1
ATOM 7806 C C . PRO A 1 999 ? -10.304 -9.300 -27.838 1.00 96.12 999 PRO A C 1
ATOM 7808 O O . PRO A 1 999 ? -10.579 -9.365 -29.031 1.00 96.12 999 PRO A O 1
ATOM 7811 N N . ASN A 1 1000 ? -9.516 -10.207 -27.255 1.00 93.25 1000 ASN A N 1
ATOM 7812 C CA . ASN A 1 1000 ? -8.747 -11.276 -27.887 1.00 93.25 1000 ASN A CA 1
ATOM 7813 C C . ASN A 1 1000 ? -7.611 -10.759 -28.779 1.00 93.25 1000 ASN A C 1
ATOM 7815 O O . ASN A 1 1000 ? -7.829 -10.370 -29.932 1.00 93.25 1000 ASN A O 1
ATOM 7819 N N . VAL A 1 1001 ? -6.378 -10.844 -28.278 1.00 93.69 1001 VAL A N 1
ATOM 7820 C CA . VAL A 1 1001 ? -5.168 -10.735 -29.109 1.00 93.69 1001 VAL A CA 1
ATOM 7821 C C . VAL A 1 1001 ? -4.990 -12.039 -29.891 1.00 93.69 1001 VAL A C 1
ATOM 7823 O O . VAL A 1 1001 ? -4.701 -13.087 -29.309 1.00 93.69 1001 VAL A O 1
ATOM 7826 N N . LEU A 1 1002 ? -5.167 -11.974 -31.212 1.00 93.88 1002 LEU A N 1
ATOM 7827 C CA . LEU A 1 1002 ? -5.057 -13.115 -32.125 1.00 93.88 1002 LEU A CA 1
ATOM 7828 C C . LEU A 1 1002 ? -3.719 -13.100 -32.881 1.00 93.88 1002 LEU A C 1
ATOM 7830 O O . LEU A 1 1002 ? -3.061 -12.067 -32.997 1.00 93.88 1002 LEU A O 1
ATOM 7834 N N . THR A 1 1003 ? -3.293 -14.261 -33.378 1.00 93.38 1003 THR A N 1
ATOM 7835 C CA . THR A 1 1003 ? -1.988 -14.422 -34.038 1.00 93.38 1003 THR A CA 1
ATOM 7836 C C . THR A 1 1003 ? -1.955 -13.759 -35.416 1.00 93.38 1003 THR A C 1
ATOM 7838 O O . THR A 1 1003 ? -2.814 -14.025 -36.252 1.00 93.38 1003 THR A O 1
ATOM 7841 N N . ILE A 1 1004 ? -0.909 -12.969 -35.676 1.00 92.06 1004 ILE A N 1
ATOM 7842 C CA . ILE A 1 1004 ? -0.601 -12.378 -36.991 1.00 92.06 1004 ILE A CA 1
ATOM 7843 C C . ILE A 1 1004 ? 0.590 -13.095 -37.647 1.00 92.06 1004 ILE A C 1
ATOM 7845 O O . ILE A 1 1004 ? 1.299 -13.868 -36.999 1.00 92.06 1004 ILE A O 1
ATOM 7849 N N . GLY A 1 1005 ? 0.823 -12.855 -38.941 1.00 87.75 1005 GLY A N 1
ATOM 7850 C CA . GLY A 1 1005 ? 1.956 -13.453 -39.663 1.00 87.75 1005 GLY A CA 1
ATOM 7851 C C . GLY A 1 1005 ? 1.822 -14.961 -39.901 1.00 87.75 1005 GLY A C 1
ATOM 7852 O O . GLY A 1 1005 ? 2.815 -15.680 -39.937 1.00 87.75 1005 GLY A O 1
ATOM 7853 N N . THR A 1 1006 ? 0.588 -15.456 -40.027 1.00 86.56 1006 THR A N 1
ATOM 7854 C CA . THR A 1 1006 ? 0.286 -16.884 -40.251 1.00 86.56 1006 THR A CA 1
ATOM 7855 C C . THR A 1 1006 ? 0.315 -17.297 -41.726 1.00 86.56 1006 THR A C 1
ATOM 7857 O O . THR A 1 1006 ? 0.270 -18.488 -42.022 1.00 86.56 1006 THR A O 1
ATOM 7860 N N . GLY A 1 1007 ? 0.360 -16.329 -42.648 1.00 81.19 1007 GLY A N 1
ATOM 7861 C CA . GLY A 1 1007 ? 0.213 -16.554 -44.091 1.00 81.19 1007 GLY A CA 1
ATOM 7862 C C . GLY A 1 1007 ? -1.240 -16.640 -44.580 1.00 81.19 1007 GLY A C 1
ATOM 7863 O O . GLY A 1 1007 ? -1.459 -16.849 -45.768 1.00 81.19 1007 GLY A O 1
ATOM 7864 N N . MET A 1 1008 ? -2.229 -16.471 -43.695 1.00 83.44 1008 MET A N 1
ATOM 7865 C CA . MET A 1 1008 ? -3.651 -16.379 -44.050 1.00 83.44 1008 MET A CA 1
ATOM 7866 C C . MET A 1 1008 ? -4.089 -14.911 -44.095 1.00 83.44 1008 MET A C 1
ATOM 7868 O O . MET A 1 1008 ? -3.881 -14.180 -43.126 1.00 83.44 1008 MET A O 1
ATOM 7872 N N . GLU A 1 1009 ? -4.716 -14.489 -45.197 1.00 84.69 1009 GLU A N 1
ATOM 7873 C CA . GLU A 1 1009 ? -5.167 -13.101 -45.408 1.00 84.69 1009 GLU A CA 1
ATOM 7874 C C . GLU A 1 1009 ? -6.161 -12.644 -44.327 1.00 84.69 1009 GLU A C 1
ATOM 7876 O O . GLU A 1 1009 ? -6.058 -11.533 -43.813 1.00 84.69 1009 GLU A O 1
ATOM 7881 N N . GLU A 1 1010 ? -7.041 -13.549 -43.888 1.00 85.06 1010 GLU A N 1
ATOM 7882 C CA . GLU A 1 1010 ? -8.021 -13.323 -42.816 1.00 85.06 1010 GLU A CA 1
ATOM 7883 C C . GLU A 1 1010 ? -7.378 -12.890 -41.487 1.00 85.06 1010 GLU A C 1
ATOM 7885 O O . GLU A 1 1010 ? -7.996 -12.175 -40.702 1.00 85.06 1010 GLU A O 1
ATOM 7890 N N . HIS A 1 1011 ? -6.131 -13.299 -41.230 1.00 90.56 1011 HIS A N 1
ATOM 7891 C CA . HIS A 1 1011 ? -5.414 -13.014 -39.984 1.00 90.56 1011 HIS A CA 1
ATOM 7892 C C . HIS A 1 1011 ? -4.552 -11.748 -40.064 1.00 90.56 1011 HIS A C 1
ATOM 7894 O O . HIS A 1 1011 ? -4.032 -11.289 -39.045 1.00 90.56 1011 HIS A O 1
ATOM 7900 N N . ALA A 1 1012 ? -4.359 -11.189 -41.263 1.00 88.56 1012 ALA A N 1
ATOM 7901 C CA . ALA A 1 1012 ? -3.438 -10.077 -41.481 1.00 88.56 1012 ALA A CA 1
ATOM 7902 C C . ALA A 1 1012 ? -3.869 -8.815 -40.718 1.00 88.56 1012 ALA A C 1
ATOM 7904 O O . ALA A 1 1012 ? -3.029 -8.082 -40.203 1.00 88.56 1012 ALA A O 1
ATOM 7905 N N . ASN A 1 1013 ? -5.179 -8.593 -40.585 1.00 94.25 1013 ASN A N 1
ATOM 7906 C CA . ASN A 1 1013 ? -5.725 -7.373 -39.997 1.00 94.25 1013 ASN A CA 1
ATOM 7907 C C . ASN A 1 1013 ? -5.938 -7.435 -38.471 1.00 94.25 1013 ASN A C 1
ATOM 7909 O O . ASN A 1 1013 ? -6.259 -6.419 -37.860 1.00 94.25 1013 ASN A O 1
ATOM 7913 N N . TYR A 1 1014 ? -5.709 -8.584 -37.823 1.00 95.00 1014 TYR A N 1
ATOM 7914 C CA . TYR A 1 1014 ? -6.020 -8.770 -36.397 1.00 95.00 1014 TYR A CA 1
ATOM 7915 C C . TYR A 1 1014 ? -5.304 -7.787 -35.459 1.00 95.00 1014 TYR A C 1
ATOM 7917 O O . TYR A 1 1014 ? -5.880 -7.379 -34.449 1.00 95.00 1014 TYR A O 1
ATOM 7925 N N . GLY A 1 1015 ? -4.075 -7.368 -35.790 1.00 93.88 1015 GLY A N 1
ATOM 7926 C CA . GLY A 1 1015 ? -3.355 -6.339 -35.031 1.00 93.88 1015 GLY A CA 1
ATOM 7927 C C . GLY A 1 1015 ? -4.033 -4.967 -35.110 1.00 93.88 1015 GLY A C 1
ATOM 7928 O O . GLY A 1 1015 ? -4.227 -4.307 -34.088 1.00 93.88 1015 GLY A O 1
ATOM 7929 N N . VAL A 1 1016 ? -4.458 -4.572 -36.314 1.00 95.38 1016 VAL A N 1
ATOM 7930 C CA . VAL A 1 1016 ? -5.181 -3.318 -36.577 1.00 95.38 1016 VAL A CA 1
ATOM 7931 C C . VAL A 1 1016 ? -6.538 -3.320 -35.882 1.00 95.38 1016 VAL A C 1
ATOM 7933 O O . VAL A 1 1016 ? -6.865 -2.362 -35.179 1.00 95.38 1016 VAL A O 1
ATOM 7936 N N . ASP A 1 1017 ? -7.304 -4.399 -36.052 1.00 96.31 1017 ASP A N 1
ATOM 7937 C CA . ASP A 1 1017 ? -8.648 -4.544 -35.490 1.00 96.31 1017 ASP A CA 1
ATOM 7938 C C . ASP A 1 1017 ? -8.629 -4.475 -33.964 1.00 96.31 1017 ASP A C 1
ATOM 7940 O O . ASP A 1 1017 ? -9.486 -3.829 -33.364 1.00 96.31 1017 ASP A O 1
ATOM 7944 N N . PHE A 1 1018 ? -7.622 -5.077 -33.322 1.00 96.56 1018 PHE A N 1
ATOM 7945 C CA . PHE A 1 1018 ? -7.449 -4.974 -31.876 1.00 96.56 1018 PHE A CA 1
ATOM 7946 C C . PHE A 1 1018 ? -7.182 -3.527 -31.437 1.00 96.56 1018 PHE A C 1
ATOM 7948 O O . PHE A 1 1018 ? -7.899 -3.014 -30.581 1.00 96.56 1018 PHE A O 1
ATOM 7955 N N . ILE A 1 1019 ? -6.198 -2.842 -32.036 1.00 95.81 1019 ILE A N 1
ATOM 7956 C CA . ILE A 1 1019 ? -5.826 -1.466 -31.652 1.00 95.81 1019 ILE A CA 1
ATOM 7957 C C . ILE A 1 1019 ? -7.008 -0.501 -31.844 1.00 95.81 1019 ILE A C 1
ATOM 7959 O O . ILE A 1 1019 ? -7.271 0.341 -30.984 1.00 95.81 1019 ILE A O 1
ATOM 7963 N N . LYS A 1 1020 ? -7.758 -0.625 -32.944 1.00 96.25 1020 LYS A N 1
ATOM 7964 C CA . LYS A 1 1020 ? -8.943 0.213 -33.180 1.00 96.25 1020 LYS A CA 1
ATOM 7965 C C . LYS A 1 1020 ? -10.083 -0.113 -32.215 1.00 96.25 1020 LYS A C 1
ATOM 7967 O O . LYS A 1 1020 ? -10.672 0.810 -31.646 1.00 96.25 1020 LYS A O 1
ATOM 7972 N N . ALA A 1 1021 ? -10.349 -1.399 -31.972 1.00 97.06 1021 ALA A N 1
ATOM 7973 C CA . ALA A 1 1021 ? -11.368 -1.826 -31.020 1.00 97.06 1021 ALA A CA 1
ATOM 7974 C C . ALA A 1 1021 ? -11.062 -1.326 -29.604 1.00 97.06 1021 ALA A C 1
ATOM 7976 O O . ALA A 1 1021 ? -11.972 -0.839 -28.944 1.00 97.06 1021 ALA A O 1
ATOM 7977 N N . CYS A 1 1022 ? -9.801 -1.365 -29.153 1.00 96.38 1022 CYS A N 1
ATOM 7978 C CA . CYS A 1 1022 ? -9.389 -0.818 -27.856 1.00 96.38 1022 CYS A CA 1
ATOM 7979 C C . CYS A 1 1022 ? -9.872 0.622 -27.675 1.00 96.38 1022 CYS A C 1
ATOM 7981 O O . CYS A 1 1022 ? -10.562 0.922 -26.703 1.00 96.38 1022 CYS A O 1
ATOM 7983 N N . LYS A 1 1023 ? -9.571 1.497 -28.643 1.00 95.38 1023 LYS A N 1
ATOM 7984 C CA . LYS A 1 1023 ? -9.954 2.909 -28.574 1.00 95.38 1023 LYS A CA 1
ATOM 7985 C C . LYS A 1 1023 ? -11.474 3.080 -28.495 1.00 95.38 1023 LYS A C 1
ATOM 7987 O O . LYS A 1 1023 ? -11.962 3.775 -27.607 1.00 95.38 1023 LYS A O 1
ATOM 7992 N N . ARG A 1 1024 ? -12.218 2.401 -29.373 1.00 97.19 1024 ARG A N 1
ATOM 7993 C CA . ARG A 1 1024 ? -13.687 2.476 -29.410 1.00 97.19 1024 ARG A CA 1
ATOM 7994 C C . ARG A 1 1024 ? -14.342 1.912 -28.158 1.00 97.19 1024 ARG A C 1
ATOM 7996 O O . ARG A 1 1024 ? -15.270 2.513 -27.635 1.00 97.19 1024 ARG A O 1
ATOM 8003 N N . ILE A 1 1025 ? -13.847 0.791 -27.632 1.00 97.50 1025 ILE A N 1
ATOM 8004 C CA . ILE A 1 1025 ? -14.365 0.214 -26.386 1.00 97.50 1025 ILE A CA 1
ATOM 8005 C C . ILE A 1 1025 ? -14.170 1.205 -25.241 1.00 97.50 1025 ILE A C 1
ATOM 8007 O O . ILE A 1 1025 ? -15.092 1.395 -24.458 1.00 97.50 1025 ILE A O 1
ATOM 8011 N N . LYS A 1 1026 ? -13.015 1.874 -25.146 1.00 95.00 1026 LYS A N 1
ATOM 8012 C CA . LYS A 1 1026 ? -12.790 2.901 -24.119 1.00 95.00 1026 LYS A CA 1
ATOM 8013 C C . LYS A 1 1026 ? -13.772 4.068 -24.271 1.00 95.00 1026 LYS A C 1
ATOM 8015 O O . LYS A 1 1026 ? -14.315 4.520 -23.271 1.00 95.00 1026 LYS A O 1
ATOM 8020 N N . GLU A 1 1027 ? -14.040 4.518 -25.495 1.00 95.19 1027 GLU A N 1
ATOM 8021 C CA . GLU A 1 1027 ? -15.013 5.586 -25.780 1.00 95.19 1027 GLU A CA 1
ATOM 8022 C C . GLU A 1 1027 ? -16.464 5.178 -25.439 1.00 95.19 1027 GLU A C 1
ATOM 8024 O O . GLU A 1 1027 ? -17.196 5.957 -24.831 1.00 95.19 1027 GLU A O 1
ATOM 8029 N N . GLU A 1 1028 ? -16.880 3.953 -25.779 1.00 96.44 1028 GLU A N 1
ATOM 8030 C CA . GLU A 1 1028 ? -18.260 3.459 -25.613 1.00 96.44 1028 GLU A CA 1
ATOM 8031 C C . GLU A 1 1028 ? -18.551 2.843 -24.226 1.00 96.44 1028 GLU A C 1
ATOM 8033 O O . GLU A 1 1028 ? -19.714 2.740 -23.810 1.00 96.44 1028 GLU A O 1
ATOM 8038 N N . CYS A 1 1029 ? -17.509 2.416 -23.507 1.00 96.75 1029 CYS A N 1
ATOM 8039 C CA . CYS A 1 1029 ? -17.570 1.768 -22.194 1.00 96.75 1029 CYS A CA 1
ATOM 8040 C C . CYS A 1 1029 ? -16.668 2.520 -21.193 1.00 96.75 1029 CYS A C 1
ATOM 8042 O O . CYS A 1 1029 ? -15.528 2.114 -20.956 1.00 96.75 1029 CYS A O 1
ATOM 8044 N N . PRO A 1 1030 ? -17.154 3.613 -20.579 1.00 94.06 1030 PRO A N 1
ATOM 8045 C CA . PRO A 1 1030 ? -16.347 4.441 -19.687 1.00 94.06 1030 PRO A CA 1
ATOM 8046 C C . PRO A 1 1030 ? -15.733 3.670 -18.510 1.00 94.06 1030 PRO A C 1
ATOM 8048 O O . PRO A 1 1030 ? -16.362 2.776 -17.939 1.00 94.06 1030 PRO A O 1
ATOM 8051 N N . TYR A 1 1031 ? -14.525 4.087 -18.118 1.00 94.00 1031 TYR A N 1
ATOM 8052 C CA . TYR A 1 1031 ? -13.732 3.615 -16.966 1.00 94.00 1031 TYR A CA 1
ATOM 8053 C C . TYR A 1 1031 ? -13.166 2.191 -17.027 1.00 94.00 1031 TYR A C 1
ATOM 8055 O O . TYR A 1 1031 ? -12.250 1.889 -16.251 1.00 94.00 1031 TYR A O 1
ATOM 8063 N N . VAL A 1 1032 ? -13.615 1.352 -17.963 1.00 96.56 1032 VAL A N 1
ATOM 8064 C CA . VAL A 1 1032 ? -13.085 -0.011 -18.121 1.00 96.56 1032 VAL A CA 1
ATOM 8065 C C . VAL A 1 1032 ? -11.601 0.003 -18.463 1.00 96.56 1032 VAL A C 1
ATOM 8067 O O . VAL A 1 1032 ? -11.043 1.011 -18.914 1.00 96.56 1032 VAL A O 1
ATOM 8070 N N . LYS A 1 1033 ? -10.947 -1.130 -18.253 1.00 96.62 1033 LYS A N 1
ATOM 8071 C CA . LYS A 1 1033 ? -9.569 -1.374 -18.672 1.00 96.62 1033 LYS A CA 1
ATOM 8072 C C . LYS A 1 1033 ? -9.551 -2.336 -19.856 1.00 96.62 1033 LYS A C 1
ATOM 8074 O O . LYS A 1 1033 ? -10.497 -3.096 -20.046 1.00 96.62 1033 LYS A O 1
ATOM 8079 N N . ILE A 1 1034 ? -8.490 -2.296 -20.656 1.00 96.94 1034 ILE A N 1
ATOM 8080 C CA . ILE A 1 1034 ? -8.305 -3.218 -21.784 1.00 96.94 1034 ILE A CA 1
ATOM 8081 C C . ILE A 1 1034 ? -7.038 -4.043 -21.581 1.00 96.94 1034 ILE A C 1
ATOM 8083 O O . ILE A 1 1034 ? -5.971 -3.479 -21.330 1.00 96.94 1034 ILE A O 1
ATOM 8087 N N . SER A 1 1035 ? -7.178 -5.363 -21.697 1.00 96.38 1035 SER A N 1
ATOM 8088 C CA . SER A 1 1035 ? -6.112 -6.357 -21.587 1.00 96.38 1035 SER A CA 1
ATOM 8089 C C . SER A 1 1035 ? -5.927 -7.141 -22.882 1.00 96.38 1035 SER A C 1
ATOM 8091 O O . SER A 1 1035 ? -6.762 -7.096 -23.785 1.00 96.38 1035 SER A O 1
ATOM 8093 N N . GLY A 1 1036 ? -4.820 -7.873 -22.953 1.00 92.00 1036 GLY A N 1
ATOM 8094 C CA . G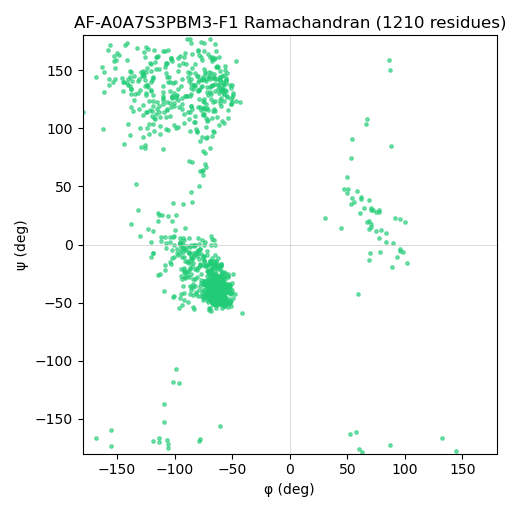LY A 1 1036 ? -4.576 -8.875 -23.975 1.00 92.00 1036 GLY A CA 1
ATOM 8095 C C . GLY A 1 1036 ? -3.369 -9.754 -23.651 1.00 92.00 1036 GLY A C 1
ATOM 8096 O O . GLY A 1 1036 ? -2.361 -9.283 -23.117 1.00 92.00 1036 GLY A O 1
ATOM 8097 N N . GLY A 1 1037 ? -3.458 -11.037 -24.010 1.00 89.50 1037 GLY A N 1
ATOM 8098 C CA . GLY A 1 1037 ? -2.329 -11.970 -23.990 1.00 89.50 1037 GLY A CA 1
ATOM 8099 C C . GLY A 1 1037 ? -1.324 -11.668 -25.104 1.00 89.50 1037 GLY A C 1
ATOM 8100 O O . GLY A 1 1037 ? -1.450 -12.171 -26.220 1.00 89.50 1037 GLY A O 1
ATOM 8101 N N . ILE A 1 1038 ? -0.306 -10.857 -24.813 1.00 89.81 1038 ILE A N 1
ATOM 8102 C CA . ILE A 1 1038 ? 0.625 -10.313 -25.821 1.00 89.81 1038 ILE A CA 1
ATOM 8103 C C . ILE A 1 1038 ? 1.430 -11.417 -26.517 1.00 89.81 1038 ILE A C 1
ATOM 8105 O O . ILE A 1 1038 ? 1.707 -11.359 -27.719 1.00 89.81 1038 ILE A O 1
ATOM 8109 N N . SER A 1 1039 ? 1.753 -12.480 -25.783 1.00 85.69 1039 SER A N 1
ATOM 8110 C CA . SER A 1 1039 ? 2.453 -13.651 -26.308 1.00 85.69 1039 SER A CA 1
ATOM 8111 C C . SER A 1 1039 ? 1.721 -14.350 -27.466 1.00 85.69 1039 SER A C 1
ATOM 8113 O O . SER A 1 1039 ? 2.404 -14.951 -28.304 1.00 85.69 1039 SER A O 1
ATOM 8115 N N . ASN A 1 1040 ? 0.389 -14.222 -27.569 1.00 88.62 1040 ASN A N 1
ATOM 8116 C CA . ASN A 1 1040 ? -0.429 -14.842 -28.624 1.00 88.62 1040 ASN A CA 1
ATOM 8117 C C . ASN A 1 1040 ? -0.222 -14.201 -30.002 1.00 88.62 1040 ASN A C 1
ATOM 8119 O O . ASN A 1 1040 ? -0.305 -14.887 -31.026 1.00 88.62 1040 ASN A O 1
ATOM 8123 N N . LEU A 1 1041 ? 0.097 -12.903 -30.029 1.00 90.62 1041 LEU A N 1
ATOM 8124 C CA . LEU A 1 1041 ? 0.291 -12.131 -31.257 1.00 90.62 1041 LEU A CA 1
ATOM 8125 C C . LEU A 1 1041 ? 1.395 -12.733 -32.139 1.00 90.62 1041 LEU A C 1
ATOM 8127 O O . LEU A 1 1041 ? 1.249 -12.832 -33.354 1.00 90.62 1041 LEU A O 1
ATOM 8131 N N . SER A 1 1042 ? 2.489 -13.177 -31.512 1.00 90.00 1042 SER A N 1
ATOM 8132 C CA . SER A 1 1042 ? 3.721 -13.608 -32.184 1.00 90.00 1042 SER A CA 1
ATOM 8133 C C . SER A 1 1042 ? 3.894 -15.130 -32.264 1.00 90.00 1042 SER A C 1
ATOM 8135 O O . SER A 1 1042 ? 5.011 -15.618 -32.462 1.00 90.00 1042 SER A O 1
ATOM 8137 N N . PHE A 1 1043 ? 2.819 -15.918 -32.122 1.00 85.38 1043 PHE A N 1
ATOM 8138 C CA . PHE A 1 1043 ? 2.915 -17.384 -32.175 1.00 85.38 1043 PHE A CA 1
ATOM 8139 C C . PHE A 1 1043 ? 3.431 -17.943 -33.505 1.00 85.38 1043 PHE A C 1
ATOM 8141 O O . PHE A 1 1043 ? 4.082 -18.989 -33.485 1.00 85.38 1043 PHE A O 1
ATOM 8148 N N . GLY A 1 1044 ? 3.239 -17.237 -34.624 1.00 82.19 1044 GLY A N 1
ATOM 8149 C CA . GLY A 1 1044 ? 3.837 -17.605 -35.914 1.00 82.19 1044 GLY A CA 1
ATOM 8150 C C . GLY A 1 1044 ? 5.375 -17.625 -35.908 1.00 82.19 1044 GLY A C 1
ATOM 8151 O O . GLY A 1 1044 ? 5.984 -18.328 -36.707 1.00 82.19 1044 GLY A O 1
ATOM 8152 N N . PHE A 1 1045 ? 6.015 -16.935 -34.956 1.00 86.12 1045 PHE A N 1
ATOM 8153 C CA . PHE A 1 1045 ? 7.470 -16.722 -34.903 1.00 86.12 1045 PHE A CA 1
ATOM 8154 C C . PHE A 1 1045 ? 8.138 -17.406 -33.697 1.00 86.12 1045 PHE A C 1
ATOM 8156 O O . PHE A 1 1045 ? 9.172 -16.962 -33.188 1.00 86.12 1045 PHE A O 1
ATOM 8163 N N . ARG A 1 1046 ? 7.549 -18.498 -33.188 1.00 80.31 1046 ARG A N 1
ATOM 8164 C CA . ARG A 1 1046 ? 8.114 -19.261 -32.060 1.00 80.31 1046 ARG A CA 1
ATOM 8165 C C . ARG A 1 1046 ? 9.558 -19.708 -32.335 1.00 80.31 1046 ARG A C 1
ATOM 8167 O O . ARG A 1 1046 ? 9.909 -20.140 -33.431 1.00 80.31 1046 ARG A O 1
ATOM 8174 N N . GLY A 1 1047 ? 10.387 -19.647 -31.292 1.00 74.88 1047 GLY A N 1
ATOM 8175 C CA . GLY A 1 1047 ? 11.784 -20.092 -31.319 1.00 74.88 1047 GLY A CA 1
ATOM 8176 C C . GLY A 1 1047 ? 12.821 -18.994 -31.578 1.00 74.88 1047 GLY A C 1
ATOM 8177 O O . GLY A 1 1047 ? 14.009 -19.281 -31.458 1.00 74.88 1047 GLY A O 1
ATOM 8178 N N . VAL A 1 1048 ? 12.404 -17.756 -31.873 1.00 84.44 1048 VAL A N 1
ATOM 8179 C CA . VAL A 1 1048 ? 13.315 -16.611 -32.059 1.00 84.44 1048 VAL A CA 1
ATOM 8180 C C . VAL A 1 1048 ? 12.885 -15.445 -31.173 1.00 84.44 1048 VAL A C 1
ATOM 8182 O O . VAL A 1 1048 ? 12.042 -14.636 -31.551 1.00 84.44 1048 VAL A O 1
ATOM 8185 N N . THR A 1 1049 ? 13.455 -15.372 -29.968 1.00 83.12 1049 THR A N 1
ATOM 8186 C CA . THR A 1 1049 ? 13.061 -14.398 -28.936 1.00 83.12 1049 THR A CA 1
ATOM 8187 C C . THR A 1 1049 ? 13.152 -12.955 -29.431 1.00 83.12 1049 THR A C 1
ATOM 8189 O O . THR A 1 1049 ? 12.159 -12.244 -29.359 1.00 83.12 1049 THR A O 1
ATOM 8192 N N . LYS A 1 1050 ? 14.268 -12.566 -30.066 1.00 86.56 1050 LYS A N 1
ATOM 8193 C CA . LYS A 1 1050 ? 14.484 -11.202 -30.583 1.00 86.56 1050 LYS A CA 1
ATOM 8194 C C . LYS A 1 1050 ? 13.371 -10.723 -31.531 1.00 86.56 1050 LYS A C 1
ATOM 8196 O O . LYS A 1 1050 ? 12.940 -9.577 -31.443 1.00 86.56 1050 LYS A O 1
ATOM 8201 N N . ILE A 1 1051 ? 12.877 -11.599 -32.415 1.00 90.62 1051 ILE A N 1
ATOM 8202 C CA . ILE A 1 1051 ? 11.772 -11.279 -33.337 1.00 90.62 1051 ILE A CA 1
ATOM 8203 C C . ILE A 1 1051 ? 10.473 -11.066 -32.562 1.00 90.62 1051 ILE A C 1
ATOM 8205 O O . ILE A 1 1051 ? 9.774 -10.079 -32.779 1.00 90.62 1051 ILE A O 1
ATOM 8209 N N . ARG A 1 1052 ? 10.156 -11.975 -31.633 1.00 90.50 1052 ARG A N 1
ATOM 8210 C CA . ARG A 1 1052 ? 8.930 -11.887 -30.830 1.00 90.50 1052 ARG A CA 1
ATOM 8211 C C . ARG A 1 1052 ? 8.912 -10.620 -29.981 1.00 90.50 1052 ARG A C 1
ATOM 8213 O O . ARG A 1 1052 ? 7.924 -9.899 -30.038 1.00 90.50 1052 ARG A O 1
ATOM 8220 N N . GLU A 1 1053 ? 10.009 -10.329 -29.285 1.00 87.19 1053 GLU A N 1
ATOM 8221 C CA . GLU A 1 1053 ? 10.167 -9.118 -28.470 1.00 87.19 1053 GLU A CA 1
ATOM 8222 C C . GLU A 1 1053 ? 10.035 -7.845 -29.318 1.00 87.19 1053 GLU A C 1
ATOM 8224 O O . GLU A 1 1053 ? 9.388 -6.894 -28.889 1.00 87.19 1053 GLU A O 1
ATOM 8229 N N . SER A 1 1054 ? 10.554 -7.842 -30.553 1.00 91.00 1054 SER A N 1
ATOM 8230 C CA . SER A 1 1054 ? 10.411 -6.707 -31.481 1.00 91.00 1054 SER A CA 1
ATOM 8231 C C . SER A 1 1054 ? 8.951 -6.469 -31.888 1.00 91.00 1054 SER A C 1
ATOM 8233 O O . SER A 1 1054 ? 8.473 -5.333 -31.851 1.00 91.00 1054 SER A O 1
ATOM 8235 N N . ILE A 1 1055 ? 8.216 -7.539 -32.223 1.00 92.69 1055 ILE A N 1
ATOM 8236 C CA . ILE A 1 1055 ? 6.781 -7.468 -32.546 1.00 92.69 1055 ILE A CA 1
ATOM 8237 C C . ILE A 1 1055 ? 5.990 -6.977 -31.327 1.00 92.69 1055 ILE A C 1
ATOM 8239 O O . ILE A 1 1055 ? 5.126 -6.109 -31.456 1.00 92.69 1055 ILE A O 1
ATOM 8243 N N . HIS A 1 1056 ? 6.297 -7.507 -30.139 1.00 91.12 1056 HIS A N 1
ATOM 8244 C CA . HIS A 1 1056 ? 5.661 -7.121 -28.878 1.00 91.12 1056 HIS A CA 1
ATOM 8245 C C . HIS A 1 1056 ? 5.901 -5.650 -28.542 1.00 91.12 1056 HIS A C 1
ATOM 8247 O O . HIS A 1 1056 ? 4.944 -4.951 -28.220 1.00 91.12 1056 HIS A O 1
ATOM 8253 N N . ALA A 1 1057 ? 7.139 -5.168 -28.672 1.00 87.56 1057 ALA A N 1
ATOM 8254 C CA . ALA A 1 1057 ? 7.511 -3.783 -28.403 1.00 87.56 1057 ALA A CA 1
ATOM 8255 C C . ALA A 1 1057 ? 6.751 -2.797 -29.302 1.00 87.56 1057 ALA A C 1
ATOM 8257 O O . ALA A 1 1057 ? 6.209 -1.805 -28.810 1.00 87.56 1057 ALA A O 1
ATOM 8258 N N . VAL A 1 1058 ? 6.659 -3.086 -30.607 1.00 92.12 1058 VAL A N 1
ATOM 8259 C CA . VAL A 1 1058 ? 5.897 -2.256 -31.554 1.00 92.12 1058 VAL A CA 1
ATOM 8260 C C . VAL A 1 1058 ? 4.404 -2.293 -31.234 1.00 92.12 1058 VAL A C 1
ATOM 8262 O O . VAL A 1 1058 ? 3.787 -1.240 -31.078 1.00 92.12 1058 VAL A O 1
ATOM 8265 N N . PHE A 1 1059 ? 3.823 -3.485 -31.084 1.00 93.88 1059 PHE A N 1
ATOM 8266 C CA . PHE A 1 1059 ? 2.398 -3.624 -30.789 1.00 93.88 1059 PHE A CA 1
ATOM 8267 C C . PHE A 1 1059 ? 2.001 -2.902 -29.498 1.00 93.88 1059 PHE A C 1
ATOM 8269 O O . PHE A 1 1059 ? 1.078 -2.090 -29.511 1.00 93.88 1059 PHE A O 1
ATOM 8276 N N . LEU A 1 1060 ? 2.724 -3.147 -28.401 1.00 91.25 1060 LEU A N 1
ATOM 8277 C CA . LEU A 1 1060 ? 2.447 -2.533 -27.104 1.00 91.25 1060 LEU A CA 1
ATOM 8278 C C . LEU A 1 1060 ? 2.609 -1.019 -27.146 1.00 91.25 1060 LEU A C 1
ATOM 8280 O O . LEU A 1 1060 ? 1.752 -0.314 -26.621 1.00 91.25 1060 LEU A O 1
ATOM 8284 N N . HIS A 1 1061 ? 3.654 -0.503 -27.799 1.00 89.50 1061 HIS A N 1
ATOM 8285 C CA . HIS A 1 1061 ? 3.837 0.939 -27.930 1.00 89.50 1061 HIS A CA 1
ATOM 8286 C C . HIS A 1 1061 ? 2.596 1.603 -28.533 1.00 89.50 1061 HIS A C 1
ATOM 8288 O O . HIS A 1 1061 ? 2.067 2.555 -27.958 1.00 89.50 1061 HIS A O 1
ATOM 8294 N N . HIS A 1 1062 ? 2.091 1.080 -29.651 1.00 91.00 1062 HIS A N 1
ATOM 8295 C CA . HIS A 1 1062 ? 0.923 1.649 -30.319 1.00 91.00 1062 HIS A CA 1
ATOM 8296 C C . HIS A 1 1062 ? -0.382 1.381 -29.564 1.00 91.00 1062 HIS A C 1
ATOM 8298 O O . HIS A 1 1062 ? -1.188 2.298 -29.403 1.00 91.00 1062 HIS A O 1
ATOM 8304 N N . ALA A 1 1063 ? -0.579 0.174 -29.033 1.00 92.69 1063 ALA A N 1
ATOM 8305 C CA . ALA A 1 1063 ? -1.770 -0.153 -28.257 1.00 92.69 1063 ALA A CA 1
ATOM 8306 C C . ALA A 1 1063 ? -1.894 0.738 -27.003 1.00 92.69 1063 ALA A C 1
ATOM 8308 O O . ALA A 1 1063 ? -2.966 1.284 -26.731 1.00 92.69 1063 ALA A O 1
ATOM 8309 N N . ILE A 1 1064 ? -0.795 0.976 -26.283 1.00 90.38 1064 ILE A N 1
ATOM 8310 C CA . ILE A 1 1064 ? -0.778 1.826 -25.084 1.00 90.38 1064 ILE A CA 1
ATOM 8311 C C . ILE A 1 1064 ? -0.970 3.300 -25.465 1.00 90.38 1064 ILE A C 1
ATOM 8313 O O . ILE A 1 1064 ? -1.884 3.957 -24.967 1.00 90.38 1064 ILE A O 1
ATOM 8317 N N . THR A 1 1065 ? -0.138 3.826 -26.370 1.00 88.06 1065 THR A N 1
ATOM 8318 C CA . THR A 1 1065 ? -0.068 5.278 -26.624 1.00 88.06 1065 THR A CA 1
ATOM 8319 C C . THR A 1 1065 ? -1.179 5.806 -27.531 1.00 88.06 1065 THR A C 1
ATOM 8321 O O . THR A 1 1065 ? -1.565 6.964 -27.397 1.00 88.06 1065 THR A O 1
ATOM 8324 N N . GLN A 1 1066 ? -1.715 4.982 -28.438 1.00 88.00 1066 GLN A N 1
ATOM 8325 C CA . GLN A 1 1066 ? -2.684 5.430 -29.449 1.00 88.00 1066 GLN A CA 1
ATOM 8326 C C . GLN A 1 1066 ? -4.110 4.938 -29.200 1.00 88.00 1066 GLN A C 1
ATOM 8328 O O . GLN A 1 1066 ? -5.052 5.553 -29.701 1.00 88.00 1066 GLN A O 1
ATOM 8333 N N . SER A 1 1067 ? -4.284 3.850 -28.441 1.00 88.44 1067 SER A N 1
ATOM 8334 C CA . SER A 1 1067 ? -5.609 3.266 -28.177 1.00 88.44 1067 SER A CA 1
ATOM 8335 C C . SER A 1 1067 ? -6.005 3.195 -26.703 1.00 88.44 1067 SER A C 1
ATOM 8337 O O . SER A 1 1067 ? -7.171 2.956 -26.401 1.00 88.44 1067 SER A O 1
ATOM 8339 N N . GLY A 1 1068 ? -5.068 3.448 -25.783 1.00 86.88 1068 GLY A N 1
ATOM 8340 C CA . GLY A 1 1068 ? -5.332 3.451 -24.344 1.00 86.88 1068 GLY A CA 1
ATOM 8341 C C . GLY A 1 1068 ? -5.438 2.059 -23.717 1.00 86.88 1068 GLY A C 1
ATOM 8342 O O . GLY A 1 1068 ? -6.167 1.912 -22.734 1.00 86.88 1068 GLY A O 1
ATOM 8343 N N . MET A 1 1069 ? -4.737 1.060 -24.272 1.00 93.88 1069 MET A N 1
ATOM 8344 C CA . MET A 1 1069 ? -4.578 -0.263 -23.654 1.00 93.88 1069 MET A CA 1
ATOM 8345 C C . MET A 1 1069 ? -3.935 -0.139 -22.265 1.00 93.88 1069 MET A C 1
ATOM 8347 O O . MET A 1 1069 ? -2.997 0.633 -22.079 1.00 93.88 1069 MET A O 1
ATOM 8351 N N . ASP A 1 1070 ? -4.445 -0.900 -21.297 1.00 93.94 1070 ASP A N 1
ATOM 8352 C CA . ASP A 1 1070 ? -4.157 -0.717 -19.871 1.00 93.94 1070 ASP A CA 1
ATOM 8353 C C . ASP A 1 1070 ? -3.288 -1.820 -19.270 1.00 93.94 1070 ASP A C 1
ATOM 8355 O O . ASP A 1 1070 ? -2.451 -1.557 -18.408 1.00 93.94 1070 ASP A O 1
ATOM 8359 N N . VAL A 1 1071 ? -3.548 -3.062 -19.673 1.00 95.56 1071 VAL A N 1
ATOM 8360 C CA . VAL A 1 1071 ? -3.071 -4.273 -19.004 1.00 95.56 1071 VAL A CA 1
ATOM 8361 C C . VAL A 1 1071 ? -2.452 -5.204 -20.038 1.00 95.56 1071 VAL A C 1
ATOM 8363 O O . VAL A 1 1071 ? -2.967 -5.328 -21.146 1.00 95.56 1071 VAL A O 1
ATOM 8366 N N . GLY A 1 1072 ? -1.367 -5.889 -19.688 1.00 92.81 1072 GLY A N 1
ATOM 8367 C CA . GLY A 1 1072 ? -0.788 -6.927 -20.538 1.00 92.81 1072 GLY A CA 1
ATOM 8368 C C . GLY A 1 1072 ? -0.373 -8.135 -19.739 1.00 92.81 1072 GLY A C 1
ATOM 8369 O O . GLY A 1 1072 ? 0.379 -8.000 -18.777 1.00 92.81 1072 GLY A O 1
ATOM 8370 N N . ILE A 1 1073 ? -0.806 -9.311 -20.186 1.00 93.75 1073 ILE A N 1
ATOM 8371 C CA . ILE A 1 1073 ? -0.255 -10.583 -19.723 1.00 93.75 1073 ILE A CA 1
ATOM 8372 C C . ILE A 1 1073 ? 1.018 -10.823 -20.536 1.00 93.75 1073 ILE A C 1
ATOM 8374 O O . ILE A 1 1073 ? 0.958 -11.053 -21.748 1.00 93.75 1073 ILE A O 1
ATOM 8378 N N . VAL A 1 1074 ? 2.163 -10.624 -19.879 1.00 89.31 1074 VAL A N 1
ATOM 8379 C CA . VAL A 1 1074 ? 3.488 -10.501 -20.497 1.00 89.31 1074 VAL A CA 1
ATOM 8380 C C . VAL A 1 1074 ? 4.565 -11.194 -19.671 1.00 89.31 1074 VAL A C 1
ATOM 8382 O O . VAL A 1 1074 ? 4.464 -11.355 -18.452 1.00 89.31 1074 VAL A O 1
ATOM 8385 N N . ASN A 1 1075 ? 5.676 -11.527 -20.322 1.00 86.19 1075 ASN A N 1
ATOM 8386 C CA . ASN A 1 1075 ? 6.924 -11.797 -19.624 1.00 86.19 1075 ASN A CA 1
ATOM 8387 C C . ASN A 1 1075 ? 7.612 -10.464 -19.290 1.00 86.19 1075 ASN A C 1
ATOM 8389 O O . ASN A 1 1075 ? 8.267 -9.872 -20.146 1.00 86.19 1075 ASN A O 1
ATOM 8393 N N . ALA A 1 1076 ? 7.462 -9.992 -18.048 1.00 74.44 1076 ALA A N 1
ATOM 8394 C CA . ALA A 1 1076 ? 7.947 -8.674 -17.614 1.00 74.44 1076 ALA A CA 1
ATOM 8395 C C . ALA A 1 1076 ? 9.440 -8.439 -17.917 1.00 74.44 1076 ALA A C 1
ATOM 8397 O O . ALA A 1 1076 ? 9.825 -7.342 -18.307 1.00 74.44 1076 ALA A O 1
ATOM 8398 N N . LYS A 1 1077 ? 10.262 -9.491 -17.836 1.00 75.25 1077 LYS A N 1
ATOM 8399 C CA . LYS A 1 1077 ? 11.701 -9.430 -18.117 1.00 75.25 1077 LYS A CA 1
ATOM 8400 C C . LYS A 1 1077 ? 12.043 -9.181 -19.589 1.00 75.25 1077 LYS A C 1
ATOM 8402 O O . LYS A 1 1077 ? 13.094 -8.624 -19.883 1.00 75.25 1077 LYS A O 1
ATOM 8407 N N . GLU A 1 1078 ? 11.200 -9.661 -20.496 1.00 72.31 1078 GLU A N 1
ATOM 8408 C CA . GLU A 1 1078 ? 11.466 -9.734 -21.939 1.00 72.31 1078 GLU A CA 1
ATOM 8409 C C . GLU A 1 1078 ? 10.806 -8.578 -22.710 1.00 72.31 1078 GLU A C 1
ATOM 8411 O O . GLU A 1 1078 ? 10.753 -8.610 -23.937 1.00 72.31 1078 GLU A O 1
ATOM 8416 N N . MET A 1 1079 ? 10.300 -7.531 -22.036 1.00 71.19 1079 MET A N 1
ATOM 8417 C CA . MET A 1 1079 ? 9.807 -6.369 -22.784 1.00 71.19 1079 MET A CA 1
ATOM 8418 C C . MET A 1 1079 ? 10.932 -5.404 -23.126 1.00 71.19 1079 MET A C 1
ATOM 8420 O O . MET A 1 1079 ? 11.529 -4.776 -22.250 1.00 71.19 1079 MET A O 1
ATOM 8424 N N . MET A 1 1080 ? 11.146 -5.274 -24.428 1.00 72.44 1080 MET A N 1
ATOM 8425 C CA . MET A 1 1080 ? 12.071 -4.349 -25.064 1.00 72.44 1080 MET A CA 1
ATOM 8426 C C . MET A 1 1080 ? 11.408 -2.983 -25.277 1.00 72.44 1080 MET A C 1
ATOM 8428 O O . MET A 1 1080 ? 10.225 -2.907 -25.626 1.00 72.44 1080 MET A O 1
ATOM 8432 N N . ALA A 1 1081 ? 12.160 -1.892 -25.111 1.00 74.25 1081 ALA A N 1
ATOM 8433 C CA . ALA A 1 1081 ? 11.672 -0.575 -25.512 1.00 74.25 1081 ALA A CA 1
ATOM 8434 C C . ALA A 1 1081 ? 11.607 -0.464 -27.036 1.00 74.25 1081 ALA A C 1
ATOM 8436 O O . ALA A 1 1081 ? 12.504 -0.916 -27.740 1.00 74.25 1081 ALA A O 1
ATOM 8437 N N . ILE A 1 1082 ? 10.606 0.239 -27.578 1.00 77.62 1082 ILE A N 1
ATOM 8438 C CA . ILE A 1 1082 ? 10.540 0.491 -29.030 1.00 77.62 1082 ILE A CA 1
ATOM 8439 C C . ILE A 1 1082 ? 11.801 1.199 -29.569 1.00 77.62 1082 ILE A C 1
ATOM 8441 O O . ILE A 1 1082 ? 12.153 1.043 -30.737 1.00 77.62 1082 ILE A O 1
ATOM 8445 N N . SER A 1 1083 ? 12.491 1.976 -28.727 1.00 75.50 1083 SER A N 1
ATOM 8446 C CA . SER A 1 1083 ? 13.760 2.641 -29.046 1.00 75.50 1083 SER A CA 1
ATOM 8447 C C . SER A 1 1083 ? 14.952 1.685 -29.145 1.00 75.50 1083 SER A C 1
ATOM 8449 O O . SER A 1 1083 ? 15.935 2.025 -29.795 1.00 75.50 1083 SER A O 1
ATOM 8451 N N . GLU A 1 1084 ? 14.870 0.512 -28.515 1.00 74.94 1084 GLU A N 1
ATOM 8452 C CA . GLU A 1 1084 ? 15.901 -0.534 -28.541 1.00 74.94 1084 GLU A CA 1
ATOM 8453 C C . GLU A 1 1084 ? 15.732 -1.484 -29.735 1.00 74.94 1084 GLU A C 1
ATOM 8455 O O . GLU A 1 1084 ? 16.671 -2.192 -30.101 1.00 74.94 1084 GLU A O 1
ATOM 8460 N N . VAL A 1 1085 ? 14.559 -1.482 -30.379 1.00 81.44 1085 VAL A N 1
ATOM 8461 C CA . VAL A 1 1085 ? 14.299 -2.294 -31.572 1.00 81.44 1085 VAL A CA 1
ATOM 8462 C C . VAL A 1 1085 ? 15.128 -1.770 -32.749 1.00 81.44 1085 VAL A C 1
ATOM 8464 O O . VAL A 1 1085 ? 15.030 -0.604 -33.142 1.00 81.44 1085 VAL A O 1
ATOM 8467 N N . GLU A 1 1086 ? 15.924 -2.651 -33.362 1.00 87.69 1086 GLU A N 1
ATOM 8468 C CA . GLU A 1 1086 ? 16.720 -2.333 -34.552 1.00 87.69 1086 GLU A CA 1
ATOM 8469 C C . GLU A 1 1086 ? 15.839 -1.773 -35.681 1.00 87.69 1086 GLU A C 1
ATOM 8471 O O . GLU A 1 1086 ? 14.753 -2.282 -35.945 1.00 87.69 1086 GLU A O 1
ATOM 8476 N N . LYS A 1 1087 ? 16.318 -0.745 -36.396 1.00 89.31 1087 LYS A N 1
ATOM 8477 C CA . LYS A 1 1087 ? 15.510 0.009 -37.379 1.00 89.31 1087 LYS A CA 1
ATOM 8478 C C . LYS A 1 1087 ? 14.818 -0.870 -38.430 1.00 89.31 1087 LYS A C 1
ATOM 8480 O O . LYS A 1 1087 ? 13.668 -0.606 -38.776 1.00 89.31 1087 LYS A O 1
ATOM 8485 N N . GLU A 1 1088 ? 15.508 -1.890 -38.941 1.00 91.25 1088 GLU A N 1
ATOM 8486 C CA . GLU A 1 1088 ? 14.957 -2.822 -39.937 1.00 91.25 1088 GLU A CA 1
ATOM 8487 C C . GLU A 1 1088 ? 13.847 -3.698 -39.334 1.00 91.25 1088 GLU A C 1
ATOM 8489 O O . GLU A 1 1088 ? 12.748 -3.762 -39.886 1.00 91.25 1088 GLU A O 1
ATOM 8494 N N . LEU A 1 1089 ? 14.093 -4.283 -38.155 1.00 91.56 1089 LEU A N 1
ATOM 8495 C CA . LEU A 1 1089 ? 13.110 -5.084 -37.418 1.00 91.56 1089 LEU A CA 1
ATOM 8496 C C . LEU A 1 1089 ? 11.907 -4.262 -36.969 1.00 91.56 1089 LEU A C 1
ATOM 8498 O O . LEU A 1 1089 ? 10.781 -4.753 -37.025 1.00 91.56 1089 LEU A O 1
ATOM 8502 N N . ARG A 1 1090 ? 12.120 -3.006 -36.571 1.00 90.94 1090 ARG A N 1
ATOM 8503 C CA . ARG A 1 1090 ? 11.049 -2.081 -36.209 1.00 90.94 1090 ARG A CA 1
ATOM 8504 C C . ARG A 1 1090 ? 10.133 -1.828 -37.399 1.00 90.94 1090 ARG A C 1
ATOM 8506 O O . ARG A 1 1090 ? 8.932 -2.025 -37.274 1.00 90.94 1090 ARG A O 1
ATOM 8513 N N . LYS A 1 1091 ? 10.694 -1.470 -38.560 1.00 93.31 1091 LYS A N 1
ATOM 8514 C CA . LYS A 1 1091 ? 9.910 -1.219 -39.778 1.00 93.31 1091 LYS A CA 1
ATOM 8515 C C . LYS A 1 1091 ? 9.141 -2.465 -40.228 1.00 93.31 1091 LYS A C 1
ATOM 8517 O O . LYS A 1 1091 ? 7.974 -2.362 -40.595 1.00 93.31 1091 LYS A O 1
ATOM 8522 N N . ALA A 1 1092 ? 9.772 -3.639 -40.181 1.00 93.94 1092 ALA A N 1
ATOM 8523 C CA . ALA A 1 1092 ? 9.105 -4.899 -40.503 1.00 93.94 1092 ALA A CA 1
ATOM 8524 C C . ALA A 1 1092 ? 7.979 -5.221 -39.505 1.00 93.94 1092 ALA A C 1
ATOM 8526 O O . ALA A 1 1092 ? 6.896 -5.633 -39.911 1.00 93.94 1092 ALA A O 1
ATOM 8527 N N . SER A 1 1093 ? 8.209 -4.987 -38.210 1.00 95.00 1093 SER A N 1
ATOM 8528 C CA . SER A 1 1093 ? 7.217 -5.217 -37.152 1.00 95.00 1093 SER A CA 1
ATOM 8529 C C . SER A 1 1093 ? 6.039 -4.249 -37.264 1.00 95.00 1093 SER A C 1
ATOM 8531 O O . SER A 1 1093 ? 4.899 -4.679 -37.146 1.00 95.00 1093 SER A O 1
ATOM 8533 N N . GLU A 1 1094 ? 6.287 -2.968 -37.556 1.00 94.81 1094 GLU A N 1
ATOM 8534 C CA . GLU A 1 1094 ? 5.244 -1.969 -37.834 1.00 94.81 1094 GLU A CA 1
ATOM 8535 C C . GLU A 1 1094 ? 4.422 -2.369 -39.068 1.00 94.81 1094 GLU A C 1
ATOM 8537 O O . GLU A 1 1094 ? 3.193 -2.346 -39.018 1.00 94.81 1094 GLU A O 1
ATOM 8542 N N . SER A 1 1095 ? 5.079 -2.812 -40.146 1.00 94.75 1095 SER A N 1
ATOM 8543 C CA . SER A 1 1095 ? 4.399 -3.297 -41.354 1.00 94.75 1095 SER A CA 1
ATOM 8544 C C . SER A 1 1095 ? 3.490 -4.495 -41.071 1.00 94.75 1095 SER A C 1
ATOM 8546 O O . SER A 1 1095 ? 2.344 -4.521 -41.518 1.00 94.75 1095 SER A O 1
ATOM 8548 N N . LEU A 1 1096 ? 3.976 -5.448 -40.270 1.00 94.69 1096 LEU A N 1
ATOM 8549 C CA . LEU A 1 1096 ? 3.242 -6.651 -39.888 1.00 94.69 1096 LEU A CA 1
ATOM 8550 C C . LEU A 1 1096 ? 2.064 -6.353 -38.947 1.00 94.69 1096 LEU A C 1
ATOM 8552 O O . LEU A 1 1096 ? 0.979 -6.885 -39.151 1.00 94.69 1096 LEU A O 1
ATOM 8556 N N . VAL A 1 1097 ? 2.261 -5.513 -37.925 1.00 95.19 1097 VAL A N 1
ATOM 8557 C CA . VAL A 1 1097 ? 1.219 -5.167 -36.939 1.00 95.19 1097 VAL A CA 1
ATOM 8558 C C . VAL A 1 1097 ? 0.099 -4.342 -37.571 1.00 95.19 1097 VAL A C 1
ATOM 8560 O O . VAL A 1 1097 ? -1.070 -4.569 -37.264 1.00 95.19 1097 VAL A O 1
ATOM 8563 N N . PHE A 1 1098 ? 0.445 -3.397 -38.451 1.00 94.88 1098 PHE A N 1
ATOM 8564 C CA . PHE A 1 1098 ? -0.522 -2.501 -39.086 1.00 94.88 1098 PHE A CA 1
ATOM 8565 C C . PHE A 1 1098 ? -1.020 -2.969 -40.453 1.00 94.88 1098 PHE A C 1
ATOM 8567 O O . PHE A 1 1098 ? -1.806 -2.255 -41.075 1.00 94.88 1098 PHE A O 1
ATOM 8574 N N . ASN A 1 1099 ? -0.564 -4.130 -40.927 1.00 94.12 1099 ASN A N 1
ATOM 8575 C CA . ASN A 1 1099 ? -0.916 -4.670 -42.238 1.00 94.12 1099 ASN A CA 1
ATOM 8576 C C . ASN A 1 1099 ? -0.741 -3.636 -43.374 1.00 94.12 1099 ASN A C 1
ATOM 8578 O O . ASN A 1 1099 ? -1.623 -3.448 -44.210 1.00 94.12 1099 ASN A O 1
ATOM 8582 N N . THR A 1 1100 ? 0.375 -2.893 -43.371 1.00 92.75 1100 THR A N 1
ATOM 8583 C CA . THR A 1 1100 ? 0.590 -1.792 -44.338 1.00 92.75 1100 THR A CA 1
ATOM 8584 C C . THR A 1 1100 ? 1.182 -2.253 -45.666 1.00 92.75 1100 THR A C 1
ATOM 8586 O O . THR A 1 1100 ? 1.214 -1.470 -46.617 1.00 92.75 1100 THR A O 1
ATOM 8589 N N . SER A 1 1101 ? 1.628 -3.510 -45.752 1.00 89.31 1101 SER A N 1
ATOM 8590 C CA . SER A 1 1101 ? 2.191 -4.101 -46.965 1.00 89.31 1101 SER A CA 1
ATOM 8591 C C . SER A 1 1101 ? 1.737 -5.554 -47.145 1.00 89.31 1101 SER A C 1
ATOM 8593 O O . SER A 1 1101 ? 1.770 -6.312 -46.173 1.00 89.31 1101 SER A O 1
ATOM 8595 N N . PRO A 1 1102 ? 1.369 -5.984 -48.369 1.00 85.88 1102 PRO A N 1
ATOM 8596 C CA . PRO A 1 1102 ? 0.934 -7.359 -48.629 1.00 85.88 1102 PRO A CA 1
ATOM 8597 C C . PRO A 1 1102 ? 2.042 -8.406 -48.411 1.00 85.88 1102 PRO A C 1
ATOM 8599 O O . PRO A 1 1102 ? 1.743 -9.561 -48.127 1.00 85.88 1102 PRO A O 1
ATOM 8602 N N . ASP A 1 1103 ? 3.315 -8.013 -48.495 1.00 88.81 1103 ASP A N 1
ATOM 8603 C CA . ASP A 1 1103 ? 4.492 -8.871 -48.287 1.00 88.81 1103 ASP A CA 1
ATOM 8604 C C . ASP A 1 1103 ? 5.021 -8.859 -46.835 1.00 88.81 1103 ASP A C 1
ATOM 8606 O O . ASP A 1 1103 ? 6.044 -9.478 -46.537 1.00 88.81 1103 ASP A O 1
ATOM 8610 N N . ALA A 1 1104 ? 4.333 -8.198 -45.892 1.00 89.81 1104 ALA A N 1
ATOM 8611 C CA . ALA A 1 1104 ? 4.825 -8.008 -44.521 1.00 89.81 1104 ALA A CA 1
ATOM 8612 C C . ALA A 1 1104 ? 5.144 -9.324 -43.783 1.00 89.81 1104 ALA A C 1
ATOM 8614 O O . ALA A 1 1104 ? 6.097 -9.390 -43.001 1.00 89.81 1104 ALA A O 1
ATOM 8615 N N . THR A 1 1105 ? 4.368 -10.383 -44.044 1.00 87.31 1105 THR A N 1
ATOM 8616 C CA . THR A 1 1105 ? 4.609 -11.714 -43.460 1.00 87.31 1105 THR A CA 1
ATOM 8617 C C . THR A 1 1105 ? 5.887 -12.344 -44.016 1.00 87.31 1105 THR A C 1
ATOM 8619 O O . THR A 1 1105 ? 6.692 -12.860 -43.242 1.00 87.31 1105 THR A O 1
ATOM 8622 N N . GLU A 1 1106 ? 6.100 -12.273 -45.333 1.00 88.06 1106 GLU A N 1
ATOM 8623 C CA . GLU A 1 1106 ? 7.284 -12.834 -45.998 1.00 88.06 1106 GLU A CA 1
ATOM 8624 C C . GLU A 1 1106 ? 8.559 -12.140 -45.509 1.00 88.06 1106 GLU A C 1
ATOM 8626 O O . GLU A 1 1106 ? 9.497 -12.801 -45.064 1.00 88.06 1106 GLU A O 1
ATOM 8631 N N . VAL A 1 1107 ? 8.542 -10.804 -45.452 1.00 90.75 1107 VAL A N 1
ATOM 8632 C CA . VAL A 1 1107 ? 9.663 -9.998 -44.945 1.00 90.75 1107 VAL A CA 1
ATOM 8633 C C . VAL A 1 1107 ? 10.027 -10.373 -43.503 1.00 90.75 1107 VAL A C 1
ATOM 8635 O O . VAL A 1 1107 ? 11.207 -10.519 -43.174 1.00 90.75 1107 VAL A O 1
ATOM 8638 N N . MET A 1 1108 ? 9.035 -10.560 -42.624 1.00 91.00 1108 MET A N 1
ATOM 8639 C CA . MET A 1 1108 ? 9.302 -10.942 -41.233 1.00 91.00 1108 MET A CA 1
ATOM 8640 C C . MET A 1 1108 ? 9.850 -12.371 -41.117 1.00 91.00 1108 MET A C 1
ATOM 8642 O O . MET A 1 1108 ? 10.727 -12.633 -40.287 1.00 91.00 1108 MET A O 1
ATOM 8646 N N . LEU A 1 1109 ? 9.366 -13.307 -41.938 1.00 88.25 1109 LEU A N 1
ATOM 8647 C CA . LEU A 1 1109 ? 9.879 -14.679 -41.971 1.00 88.25 1109 LEU A CA 1
ATOM 8648 C C . LEU A 1 1109 ? 11.335 -14.727 -42.447 1.00 88.25 1109 LEU A C 1
ATOM 8650 O O . LEU A 1 1109 ? 12.143 -15.435 -41.842 1.00 88.25 1109 LEU A O 1
ATOM 8654 N N . ASP A 1 1110 ? 11.700 -13.924 -43.445 1.00 89.25 1110 ASP A N 1
ATOM 8655 C CA . ASP A 1 1110 ? 13.082 -13.805 -43.915 1.00 89.25 1110 ASP A CA 1
ATOM 8656 C C . ASP A 1 1110 ? 14.017 -13.282 -42.819 1.00 89.25 1110 ASP A C 1
ATOM 8658 O O . ASP A 1 1110 ? 15.087 -13.850 -42.581 1.00 89.25 1110 ASP A O 1
ATOM 8662 N N . LEU A 1 1111 ? 13.603 -12.240 -42.090 1.00 89.88 1111 LEU A N 1
ATOM 8663 C CA . LEU A 1 1111 ? 14.350 -11.725 -40.934 1.00 89.88 1111 LEU A CA 1
ATOM 8664 C C . LEU A 1 1111 ? 14.451 -12.766 -39.812 1.00 89.88 1111 LEU A C 1
ATOM 8666 O O . LEU A 1 1111 ? 15.505 -12.922 -39.193 1.00 89.88 1111 LEU A O 1
ATOM 8670 N N . THR A 1 1112 ? 13.384 -13.536 -39.592 1.00 88.50 1112 THR A N 1
ATOM 8671 C CA . THR A 1 1112 ? 13.363 -14.631 -38.615 1.00 88.50 1112 THR A CA 1
ATOM 8672 C C . THR A 1 1112 ? 14.364 -15.727 -38.978 1.00 88.50 1112 THR A C 1
ATOM 8674 O O . THR A 1 1112 ? 15.072 -16.223 -38.100 1.00 88.50 1112 THR A O 1
ATOM 8677 N N . ASN A 1 1113 ? 14.455 -16.101 -40.255 1.00 87.94 1113 ASN A N 1
ATOM 8678 C CA . ASN A 1 1113 ? 15.405 -17.105 -40.732 1.00 87.94 1113 ASN A CA 1
ATOM 8679 C C . ASN A 1 1113 ? 16.852 -16.611 -40.615 1.00 87.94 1113 ASN A C 1
ATOM 8681 O O . ASN A 1 1113 ? 17.687 -17.330 -40.067 1.00 87.94 1113 ASN A O 1
ATOM 8685 N N . LYS A 1 1114 ? 17.128 -15.359 -41.003 1.00 87.19 1114 LYS A N 1
ATOM 8686 C CA . LYS A 1 1114 ? 18.449 -14.730 -40.815 1.00 87.19 1114 LYS A CA 1
ATOM 8687 C C . LYS A 1 1114 ? 18.889 -14.737 -39.348 1.00 87.19 1114 LYS A C 1
ATOM 8689 O O . LYS A 1 1114 ? 20.032 -15.072 -39.042 1.00 87.19 1114 LYS A O 1
ATOM 8694 N N . GLU A 1 1115 ? 17.988 -14.409 -38.421 1.00 85.94 1115 GLU A N 1
ATOM 8695 C CA . GLU A 1 1115 ? 18.308 -14.417 -36.990 1.00 85.94 1115 GLU A CA 1
ATOM 8696 C C . GLU A 1 1115 ? 18.523 -15.849 -36.461 1.00 85.94 1115 GLU A C 1
ATOM 8698 O O . GLU A 1 1115 ? 19.432 -16.073 -35.660 1.00 85.94 1115 GLU A O 1
ATOM 8703 N N . LYS A 1 1116 ? 17.765 -16.850 -36.939 1.00 85.56 1116 LYS A N 1
ATOM 8704 C CA . LYS A 1 1116 ? 18.023 -18.269 -36.611 1.00 85.56 1116 LYS A CA 1
ATOM 8705 C C . LYS A 1 1116 ? 19.419 -18.703 -37.048 1.00 85.56 1116 LYS A C 1
ATOM 8707 O O . LYS A 1 1116 ? 20.146 -19.283 -36.241 1.00 85.56 1116 LYS A O 1
ATOM 8712 N N . GLU A 1 1117 ? 19.808 -18.387 -38.280 1.00 84.19 1117 GLU A N 1
ATOM 8713 C CA . GLU A 1 1117 ? 21.142 -18.689 -38.809 1.00 84.19 1117 GLU A CA 1
ATOM 8714 C C . GLU A 1 1117 ? 22.242 -18.014 -37.974 1.00 84.19 1117 GLU A C 1
ATOM 8716 O O . GLU A 1 1117 ? 23.240 -18.649 -37.621 1.00 84.19 1117 GLU A O 1
ATOM 8721 N N . ALA A 1 1118 ? 22.033 -16.758 -37.563 1.00 79.75 1118 ALA A N 1
ATOM 8722 C CA . ALA A 1 1118 ? 22.952 -16.037 -36.684 1.00 79.75 1118 ALA A CA 1
ATOM 8723 C C . ALA A 1 1118 ? 23.067 -16.676 -35.285 1.00 79.75 1118 ALA A C 1
ATOM 8725 O O . ALA A 1 1118 ? 24.171 -16.793 -34.743 1.00 79.75 1118 ALA A O 1
ATOM 8726 N N . ILE A 1 1119 ? 21.955 -17.130 -34.695 1.00 78.44 1119 ILE A N 1
ATOM 8727 C CA . ILE A 1 1119 ? 21.943 -17.842 -33.406 1.00 78.44 1119 ILE A CA 1
ATOM 8728 C C . ILE A 1 1119 ? 22.695 -19.175 -33.516 1.00 78.44 1119 ILE A C 1
ATOM 8730 O O . ILE A 1 1119 ? 23.479 -19.519 -32.627 1.00 78.44 1119 ILE A O 1
ATOM 8734 N N . GLU A 1 1120 ? 22.491 -19.929 -34.596 1.00 77.19 1120 GLU A N 1
ATOM 8735 C CA . GLU A 1 1120 ? 23.201 -21.188 -34.834 1.00 77.19 1120 GLU A CA 1
ATOM 8736 C C . GLU A 1 1120 ? 24.704 -20.979 -35.056 1.00 77.19 1120 GLU A C 1
ATOM 8738 O O . GLU A 1 1120 ? 25.514 -21.745 -34.526 1.00 77.19 1120 GLU A O 1
ATOM 8743 N N . ALA A 1 1121 ? 25.092 -19.915 -35.762 1.00 70.44 1121 ALA A N 1
ATOM 8744 C CA . ALA A 1 1121 ? 26.490 -19.525 -35.925 1.00 70.44 1121 ALA A CA 1
ATOM 8745 C C . ALA A 1 1121 ? 27.139 -19.145 -34.580 1.00 70.44 1121 ALA A C 1
ATOM 8747 O O . ALA A 1 1121 ? 28.244 -19.603 -34.283 1.00 70.44 1121 ALA A O 1
ATOM 8748 N N . ARG A 1 1122 ? 26.432 -18.397 -33.717 1.00 68.81 1122 ARG A N 1
ATOM 8749 C CA . ARG A 1 1122 ? 26.894 -18.058 -32.355 1.00 68.81 1122 ARG A CA 1
ATOM 8750 C C . ARG A 1 1122 ? 27.022 -19.290 -31.454 1.00 68.81 1122 ARG A C 1
ATOM 8752 O O . ARG A 1 1122 ? 27.986 -19.387 -30.703 1.00 68.81 1122 ARG A O 1
ATOM 8759 N N . LYS A 1 1123 ? 26.115 -20.270 -31.561 1.00 65.62 1123 LYS A N 1
ATOM 8760 C CA . LYS A 1 1123 ? 26.210 -21.549 -30.825 1.00 65.62 1123 LYS A CA 1
ATOM 8761 C C . LYS A 1 1123 ? 27.394 -22.415 -31.268 1.00 65.62 1123 LYS A C 1
ATOM 8763 O O . LYS A 1 1123 ? 27.945 -23.140 -30.445 1.00 65.62 1123 LYS A O 1
ATOM 8768 N N . LYS A 1 1124 ? 27.802 -22.337 -32.540 1.00 55.19 1124 LYS A N 1
ATOM 8769 C CA . LYS A 1 1124 ? 28.993 -23.029 -33.072 1.00 55.19 1124 LYS A CA 1
ATOM 8770 C C . LYS A 1 1124 ? 30.314 -22.328 -32.708 1.00 55.19 1124 LYS A C 1
ATOM 8772 O O . LYS A 1 1124 ? 31.363 -22.960 -32.783 1.00 55.19 1124 LYS A O 1
ATOM 8777 N N . GLY A 1 1125 ? 30.269 -21.064 -32.280 1.00 44.59 1125 GLY A N 1
ATOM 8778 C CA . GLY A 1 1125 ? 31.423 -20.218 -31.955 1.00 44.59 1125 GLY A CA 1
ATOM 8779 C C . GLY A 1 1125 ? 31.745 -20.068 -30.463 1.00 44.59 1125 GLY A C 1
ATOM 8780 O O . GLY A 1 1125 ? 32.147 -18.984 -30.066 1.00 44.59 1125 GLY A O 1
ATOM 8781 N N . GLY A 1 1126 ? 31.559 -21.120 -29.654 1.00 45.81 1126 GLY A N 1
ATOM 8782 C CA . GLY A 1 1126 ? 32.152 -21.262 -28.314 1.00 45.81 1126 GLY A CA 1
ATOM 8783 C C . GLY A 1 1126 ? 31.913 -20.115 -27.324 1.00 45.81 1126 GLY A C 1
ATOM 8784 O O . GLY A 1 1126 ? 32.742 -19.223 -27.177 1.00 45.81 1126 GLY A O 1
ATOM 8785 N N . GLY A 1 1127 ? 30.839 -20.212 -26.543 1.00 34.78 1127 GLY A N 1
ATOM 8786 C CA . GLY A 1 1127 ? 30.658 -19.409 -25.337 1.00 34.78 1127 GLY A CA 1
ATOM 8787 C C . GLY A 1 1127 ? 29.600 -20.031 -24.442 1.00 34.78 1127 GLY A C 1
ATOM 8788 O O . GLY A 1 1127 ? 28.406 -19.881 -24.697 1.00 34.78 1127 GLY A O 1
ATOM 8789 N N . GLU A 1 1128 ? 30.032 -20.757 -23.409 1.00 35.31 1128 GLU A N 1
ATOM 8790 C CA . GLU A 1 1128 ? 29.150 -21.166 -22.319 1.00 35.31 1128 GLU A CA 1
ATOM 8791 C C . GLU A 1 1128 ? 28.470 -19.929 -21.730 1.00 35.31 1128 GLU A C 1
ATOM 8793 O O . GLU A 1 1128 ? 29.113 -18.953 -21.336 1.00 35.31 1128 GLU A O 1
ATOM 8798 N N . VAL A 1 1129 ? 27.142 -19.983 -21.662 1.00 34.41 1129 VAL A N 1
ATOM 8799 C CA . VAL A 1 1129 ? 26.331 -19.018 -20.929 1.00 34.41 1129 VAL A CA 1
ATOM 8800 C C . VAL A 1 1129 ? 26.747 -19.111 -19.462 1.00 34.41 1129 VAL A C 1
ATOM 8802 O O . VAL A 1 1129 ? 26.358 -20.046 -18.762 1.00 34.41 1129 VAL A O 1
ATOM 8805 N N . LYS A 1 1130 ? 27.549 -18.148 -18.993 1.00 33.72 1130 LYS A N 1
ATOM 8806 C CA . LYS A 1 1130 ? 27.851 -17.984 -17.568 1.00 33.72 1130 LYS A CA 1
ATOM 8807 C C . LYS A 1 1130 ? 26.533 -17.811 -16.813 1.00 33.72 1130 LYS A C 1
ATOM 8809 O O . LYS A 1 1130 ? 25.905 -16.753 -16.855 1.00 33.72 1130 LYS A O 1
ATOM 8814 N N . LYS A 1 1131 ? 26.115 -18.867 -16.112 1.00 33.47 1131 LYS A N 1
ATOM 8815 C CA . LYS A 1 1131 ? 25.166 -18.781 -14.999 1.00 33.47 1131 LYS A CA 1
ATOM 8816 C C . LYS A 1 1131 ? 25.690 -17.696 -14.055 1.00 33.47 1131 LYS A C 1
ATOM 8818 O O . LYS A 1 1131 ? 26.810 -17.813 -13.572 1.00 33.47 1131 LYS A O 1
ATOM 8823 N N . LYS A 1 1132 ? 24.897 -16.650 -13.800 1.00 34.66 1132 LYS A N 1
ATOM 8824 C CA . LYS A 1 1132 ? 25.144 -15.745 -12.669 1.00 34.66 1132 LYS A CA 1
ATOM 8825 C C . LYS A 1 1132 ? 25.111 -16.594 -11.396 1.00 34.66 1132 LYS A C 1
ATOM 8827 O O . LYS A 1 1132 ? 24.041 -17.054 -10.998 1.00 34.66 1132 LYS A O 1
ATOM 8832 N N . GLU A 1 1133 ? 26.272 -16.852 -10.807 1.00 38.84 1133 GLU A N 1
ATOM 8833 C CA . GLU A 1 1133 ? 26.358 -17.405 -9.460 1.00 38.84 1133 GLU A CA 1
ATOM 8834 C C . GLU A 1 1133 ? 25.860 -16.355 -8.460 1.00 38.84 1133 GLU A C 1
ATOM 8836 O O . GLU A 1 1133 ? 26.105 -15.155 -8.595 1.00 38.84 1133 GLU A O 1
ATOM 8841 N N . LYS A 1 1134 ? 25.060 -16.812 -7.495 1.00 46.84 1134 LYS A N 1
ATOM 8842 C CA . LYS A 1 1134 ? 24.478 -15.982 -6.438 1.00 46.84 1134 LYS A CA 1
ATOM 8843 C C . LYS A 1 1134 ? 25.635 -15.500 -5.538 1.00 46.84 1134 LYS A C 1
ATOM 8845 O O . LYS A 1 1134 ? 26.168 -16.318 -4.799 1.00 46.84 1134 LYS A O 1
ATOM 8850 N N . SER A 1 1135 ? 26.008 -14.215 -5.558 1.00 60.69 1135 SER A N 1
ATOM 8851 C CA . SER A 1 1135 ? 27.217 -13.696 -4.870 1.00 60.69 1135 SER A CA 1
ATOM 8852 C C . SER A 1 1135 ? 27.287 -13.971 -3.357 1.00 60.69 1135 SER A C 1
ATOM 8854 O O . SER A 1 1135 ? 28.367 -14.068 -2.787 1.00 60.69 1135 SER A O 1
ATOM 8856 N N . TRP A 1 1136 ? 26.154 -14.175 -2.674 1.00 73.25 1136 TRP A N 1
ATOM 8857 C CA . TRP A 1 1136 ? 26.142 -14.564 -1.255 1.00 73.25 1136 TRP A CA 1
ATOM 8858 C C . TRP A 1 1136 ? 26.691 -15.979 -1.010 1.00 73.25 1136 TRP A C 1
ATOM 8860 O O . TRP A 1 1136 ? 27.118 -16.292 0.098 1.00 73.25 1136 TRP A O 1
ATOM 8870 N N . ARG A 1 1137 ? 26.712 -16.836 -2.039 1.00 84.94 1137 ARG A N 1
ATOM 8871 C CA . ARG A 1 1137 ? 27.303 -18.180 -1.973 1.00 84.94 1137 ARG A CA 1
ATOM 8872 C C . ARG A 1 1137 ? 28.824 -18.158 -1.862 1.00 84.94 1137 ARG A C 1
ATOM 8874 O O . ARG A 1 1137 ? 29.389 -19.164 -1.450 1.00 84.94 1137 ARG A O 1
ATOM 8881 N N . GLU A 1 1138 ? 29.457 -17.031 -2.176 1.00 79.88 1138 GLU A N 1
ATOM 8882 C CA . GLU A 1 1138 ? 30.902 -16.820 -2.037 1.00 79.88 1138 GLU A CA 1
ATOM 8883 C C . GLU A 1 1138 ? 31.303 -16.447 -0.593 1.00 79.88 1138 GLU A C 1
ATOM 8885 O O . GLU A 1 1138 ? 32.486 -16.377 -0.273 1.00 79.88 1138 GLU A O 1
ATOM 8890 N N . GLN A 1 1139 ? 30.331 -16.223 0.304 1.00 83.69 1139 GLN A N 1
ATOM 8891 C CA . GLN A 1 1139 ? 30.577 -15.910 1.717 1.00 83.69 1139 GLN A CA 1
ATOM 8892 C C . GLN A 1 1139 ? 30.889 -17.170 2.545 1.00 83.69 1139 GLN A C 1
ATOM 8894 O O . GLN A 1 1139 ? 30.671 -18.294 2.092 1.00 83.69 1139 GLN A O 1
ATOM 8899 N N . SER A 1 1140 ? 31.373 -16.997 3.781 1.00 87.62 1140 SER A N 1
ATOM 8900 C CA . SER A 1 1140 ? 31.651 -18.107 4.711 1.00 87.62 1140 SER A CA 1
ATOM 8901 C C . SER A 1 1140 ? 30.386 -18.888 5.091 1.00 87.62 1140 SER A C 1
ATOM 8903 O O . SER A 1 1140 ? 29.296 -18.315 5.120 1.00 87.62 1140 SER A O 1
ATOM 8905 N N . ALA A 1 1141 ? 30.512 -20.174 5.443 1.00 85.62 1141 ALA A N 1
ATOM 8906 C CA . ALA A 1 1141 ? 29.375 -21.031 5.807 1.00 85.62 1141 ALA A CA 1
ATOM 8907 C C . ALA A 1 1141 ? 28.483 -20.423 6.908 1.00 85.62 1141 ALA A C 1
ATOM 8909 O O . ALA A 1 1141 ? 27.262 -20.406 6.761 1.00 85.62 1141 ALA A O 1
ATOM 8910 N N . LYS A 1 1142 ? 29.077 -19.789 7.933 1.00 86.25 1142 LYS A N 1
ATOM 8911 C CA . LYS A 1 1142 ? 28.341 -19.021 8.957 1.00 86.25 1142 LYS A CA 1
ATOM 8912 C C . LYS A 1 1142 ? 27.474 -17.912 8.349 1.00 86.25 1142 LYS A C 1
ATOM 8914 O O . LYS A 1 1142 ? 26.299 -17.804 8.685 1.00 86.25 1142 LYS A O 1
ATOM 8919 N N . LYS A 1 1143 ? 28.025 -17.105 7.435 1.00 82.19 1143 LYS A N 1
ATOM 8920 C CA . LYS A 1 1143 ? 27.280 -16.020 6.778 1.00 82.19 1143 LYS A CA 1
ATOM 8921 C C . LYS A 1 1143 ? 26.245 -16.529 5.776 1.00 82.19 1143 LYS A C 1
ATOM 8923 O O . LYS A 1 1143 ? 25.190 -15.917 5.643 1.00 82.19 1143 LYS A O 1
ATOM 8928 N N . ARG A 1 1144 ? 26.492 -17.674 5.133 1.00 89.94 1144 ARG A N 1
ATOM 8929 C CA . ARG A 1 1144 ? 25.509 -18.348 4.272 1.00 89.94 1144 ARG A CA 1
ATOM 8930 C C . ARG A 1 1144 ? 24.328 -18.894 5.073 1.00 89.94 1144 ARG A C 1
ATOM 8932 O O . ARG A 1 1144 ? 23.200 -18.694 4.638 1.00 89.94 1144 ARG A O 1
ATOM 8939 N N . LEU A 1 1145 ? 24.564 -19.499 6.243 1.00 87.88 1145 LEU A N 1
ATOM 8940 C CA . LEU A 1 1145 ? 23.507 -19.946 7.161 1.00 87.88 1145 LEU A CA 1
ATOM 8941 C C . LEU A 1 1145 ? 22.716 -18.771 7.743 1.00 87.88 1145 LEU A C 1
ATOM 8943 O O . LEU A 1 1145 ? 21.492 -18.812 7.736 1.00 87.88 1145 LEU A O 1
ATOM 8947 N N . GLU A 1 1146 ? 23.390 -17.699 8.167 1.00 85.00 1146 GLU A N 1
ATOM 8948 C CA . GLU A 1 1146 ? 22.747 -16.455 8.615 1.00 85.00 1146 GLU A CA 1
ATOM 8949 C C . GLU A 1 1146 ? 21.848 -15.877 7.508 1.00 85.00 1146 GLU A C 1
ATOM 8951 O O . GLU A 1 1146 ? 20.666 -15.614 7.724 1.00 85.00 1146 GLU A O 1
ATOM 8956 N N . HIS A 1 1147 ? 22.372 -15.765 6.282 1.00 80.50 1147 HIS A N 1
ATOM 8957 C CA . HIS A 1 1147 ? 21.611 -15.307 5.122 1.00 80.50 1147 HIS A CA 1
ATOM 8958 C C . HIS A 1 1147 ? 20.433 -16.237 4.798 1.00 80.50 1147 HIS A C 1
ATOM 8960 O O . HIS A 1 1147 ? 19.337 -15.761 4.503 1.00 80.50 1147 HIS A O 1
ATOM 8966 N N . ALA A 1 1148 ? 20.636 -17.554 4.866 1.00 81.69 1148 ALA A N 1
ATOM 8967 C CA . ALA A 1 1148 ? 19.599 -18.546 4.620 1.00 81.69 1148 ALA A CA 1
ATOM 8968 C C . ALA A 1 1148 ? 18.485 -18.489 5.675 1.00 81.69 1148 ALA A C 1
ATOM 8970 O O . ALA A 1 1148 ? 17.315 -18.570 5.308 1.00 81.69 1148 ALA A O 1
ATOM 8971 N N . LEU A 1 1149 ? 18.822 -18.286 6.951 1.00 81.88 1149 LEU A N 1
ATOM 8972 C CA . LEU A 1 1149 ? 17.864 -18.126 8.046 1.00 81.88 1149 LEU A CA 1
ATOM 8973 C C . LEU A 1 1149 ? 17.067 -16.828 7.906 1.00 81.88 1149 LEU A C 1
ATOM 8975 O O . LEU A 1 1149 ? 15.841 -16.877 7.922 1.00 81.88 1149 LEU A O 1
ATOM 8979 N N . ILE A 1 1150 ? 17.728 -15.690 7.676 1.00 75.62 1150 ILE A N 1
ATOM 8980 C CA . ILE A 1 1150 ? 17.061 -14.385 7.517 1.00 75.62 1150 ILE A CA 1
ATOM 8981 C C . ILE A 1 1150 ? 16.124 -14.381 6.300 1.00 75.62 1150 ILE A C 1
ATOM 8983 O O . ILE A 1 1150 ? 15.019 -13.855 6.367 1.00 75.62 1150 ILE A O 1
ATOM 8987 N N . ASN A 1 1151 ? 16.536 -14.989 5.183 1.00 68.25 1151 ASN A N 1
ATOM 8988 C CA . ASN A 1 1151 ? 15.755 -14.985 3.938 1.00 68.25 1151 ASN A CA 1
ATOM 8989 C C . ASN A 1 1151 ? 14.858 -16.226 3.770 1.00 68.25 1151 ASN A C 1
ATOM 8991 O O . ASN A 1 1151 ? 14.151 -16.359 2.765 1.00 68.25 1151 ASN A O 1
ATOM 8995 N N . GLY A 1 1152 ? 14.890 -17.160 4.724 1.00 66.12 1152 GLY A N 1
ATOM 8996 C CA . GLY A 1 1152 ? 14.097 -18.383 4.681 1.00 66.12 1152 GLY A CA 1
ATOM 8997 C C . GLY A 1 1152 ? 14.451 -19.341 3.527 1.00 66.12 1152 GLY A C 1
ATOM 8998 O O . GLY A 1 1152 ? 13.574 -20.037 3.005 1.00 66.12 1152 GLY A O 1
ATOM 8999 N N . ILE A 1 1153 ? 15.716 -19.374 3.098 1.00 75.88 1153 ILE A N 1
ATOM 9000 C CA . ILE A 1 1153 ? 16.215 -20.190 1.980 1.00 75.88 1153 ILE A CA 1
ATOM 9001 C C . ILE A 1 1153 ? 16.578 -21.595 2.477 1.00 75.88 1153 ILE A C 1
ATOM 9003 O O . ILE A 1 1153 ? 17.481 -21.762 3.288 1.00 75.88 1153 ILE A O 1
ATOM 9007 N N . SER A 1 1154 ? 15.921 -22.628 1.946 1.00 78.25 1154 SER A N 1
ATOM 9008 C CA . SER A 1 1154 ? 16.144 -24.028 2.360 1.00 78.25 1154 SER A CA 1
ATOM 9009 C C . SER A 1 1154 ? 16.999 -24.857 1.389 1.00 78.25 1154 SER A C 1
ATOM 9011 O O . SER A 1 1154 ? 17.303 -26.015 1.677 1.00 78.25 1154 SER A O 1
ATOM 9013 N N . GLU A 1 1155 ? 17.375 -24.280 0.243 1.00 78.38 1155 GLU A N 1
ATOM 9014 C CA . GLU A 1 1155 ? 18.001 -24.975 -0.896 1.00 78.38 1155 GLU A CA 1
ATOM 9015 C C . GLU A 1 1155 ? 19.409 -25.514 -0.578 1.00 78.38 1155 GLU A C 1
ATOM 9017 O O . GLU A 1 1155 ? 19.769 -26.592 -1.036 1.00 78.38 1155 GLU A O 1
ATOM 9022 N N . TYR A 1 1156 ? 20.195 -24.796 0.235 1.00 83.75 1156 TYR A N 1
ATOM 9023 C CA . TYR A 1 1156 ? 21.598 -25.140 0.530 1.00 83.75 1156 TYR A CA 1
ATOM 9024 C C . TYR A 1 1156 ? 21.880 -25.392 2.014 1.00 83.75 1156 TYR A C 1
ATOM 9026 O O . TYR A 1 1156 ? 23.024 -25.657 2.376 1.00 83.75 1156 TYR A O 1
ATOM 9034 N N . VAL A 1 1157 ? 20.847 -25.314 2.860 1.00 87.00 1157 VAL A N 1
ATOM 9035 C CA . VAL A 1 1157 ? 21.012 -25.285 4.318 1.00 87.00 1157 VAL A CA 1
ATOM 9036 C C . VAL A 1 1157 ? 21.685 -26.551 4.847 1.00 87.00 1157 VAL A C 1
ATOM 9038 O O . VAL A 1 1157 ? 22.614 -26.439 5.626 1.00 87.00 1157 VAL A O 1
ATOM 9041 N N . GLU A 1 1158 ? 21.325 -27.735 4.345 1.00 88.25 1158 GLU A N 1
ATOM 9042 C CA . GLU A 1 1158 ? 21.942 -29.008 4.755 1.00 88.25 1158 GLU A CA 1
ATOM 9043 C C . GLU A 1 1158 ? 23.450 -29.027 4.467 1.00 88.25 1158 GLU A C 1
ATOM 9045 O O . GLU A 1 1158 ? 24.254 -29.408 5.314 1.00 88.25 1158 GLU A O 1
ATOM 9050 N N . LYS A 1 1159 ? 23.846 -28.549 3.280 1.00 87.94 1159 LYS A N 1
ATOM 9051 C CA . LYS A 1 1159 ? 25.253 -28.496 2.872 1.00 87.94 1159 LYS A CA 1
ATOM 9052 C C . LYS A 1 1159 ? 26.040 -27.480 3.700 1.00 87.94 1159 LYS A C 1
ATOM 9054 O O . LYS A 1 1159 ? 27.162 -27.769 4.099 1.00 87.94 1159 LYS A O 1
ATOM 9059 N N . ASP A 1 1160 ? 25.468 -26.302 3.942 1.00 91.12 1160 ASP A N 1
ATOM 9060 C CA . ASP A 1 1160 ? 26.126 -25.259 4.733 1.00 91.12 1160 ASP A CA 1
ATOM 9061 C C . ASP A 1 1160 ? 26.205 -25.627 6.226 1.00 91.12 1160 ASP A C 1
ATOM 9063 O O . ASP A 1 1160 ? 27.201 -25.314 6.877 1.00 91.12 1160 ASP A O 1
ATOM 9067 N N . THR A 1 1161 ? 25.198 -26.327 6.760 1.00 89.56 1161 THR A N 1
ATOM 9068 C CA . THR A 1 1161 ? 25.219 -26.881 8.120 1.00 89.56 1161 THR A CA 1
ATOM 9069 C C . THR A 1 1161 ? 26.291 -27.956 8.248 1.00 89.56 1161 THR A C 1
ATOM 9071 O O . THR A 1 1161 ? 27.038 -27.933 9.220 1.00 89.56 1161 THR A O 1
ATOM 9074 N N . GLU A 1 1162 ? 26.415 -28.872 7.282 1.00 88.25 1162 GLU A N 1
ATOM 9075 C CA . GLU A 1 1162 ? 27.436 -29.930 7.322 1.00 88.25 1162 GLU A CA 1
ATOM 9076 C C . GLU A 1 1162 ? 28.863 -29.365 7.218 1.00 88.25 1162 GLU A C 1
ATOM 9078 O O . GLU A 1 1162 ? 29.777 -29.830 7.906 1.00 88.25 1162 GLU A O 1
ATOM 9083 N N . GLU A 1 1163 ? 29.053 -28.311 6.419 1.00 88.50 1163 GLU A N 1
ATOM 9084 C CA . GLU A 1 1163 ? 30.310 -27.557 6.368 1.00 88.50 1163 GLU A CA 1
ATOM 9085 C C . GLU A 1 1163 ? 30.627 -26.937 7.741 1.00 88.50 1163 GLU A C 1
ATOM 9087 O O . GLU A 1 1163 ? 31.700 -27.184 8.289 1.00 88.50 1163 GLU A O 1
ATOM 9092 N N . MET A 1 1164 ? 29.658 -26.260 8.378 1.00 87.50 1164 MET A N 1
ATOM 9093 C CA . MET A 1 1164 ? 29.833 -25.738 9.742 1.00 87.50 1164 MET A CA 1
ATOM 9094 C C . MET A 1 1164 ? 30.033 -26.833 10.797 1.00 87.50 1164 MET A C 1
ATOM 9096 O O . MET A 1 1164 ? 30.775 -26.617 11.748 1.00 87.50 1164 MET A O 1
ATOM 9100 N N . ARG A 1 1165 ? 29.411 -28.009 10.658 1.00 87.75 1165 ARG A N 1
ATOM 9101 C CA . ARG A 1 1165 ? 29.594 -29.157 11.567 1.00 87.75 1165 ARG A CA 1
ATOM 9102 C C . ARG A 1 1165 ? 30.995 -29.752 11.463 1.00 87.75 1165 ARG A C 1
ATOM 9104 O O . ARG A 1 1165 ? 31.464 -30.374 12.409 1.00 87.75 1165 ARG A O 1
ATOM 9111 N N . THR A 1 1166 ? 31.653 -29.593 10.320 1.00 83.81 1166 THR A N 1
ATOM 9112 C CA . THR A 1 1166 ? 33.045 -30.019 10.145 1.00 83.81 1166 THR A CA 1
ATOM 9113 C C . THR A 1 1166 ? 34.007 -29.021 10.796 1.00 83.81 1166 THR A C 1
ATOM 9115 O O . THR A 1 1166 ? 34.993 -29.436 11.404 1.00 83.81 1166 THR A O 1
ATOM 9118 N N . ASP A 1 1167 ? 33.678 -27.727 10.745 1.00 80.00 1167 ASP A N 1
ATOM 9119 C CA . ASP A 1 1167 ? 34.451 -26.650 11.379 1.00 80.00 1167 ASP A CA 1
ATOM 9120 C C . ASP A 1 1167 ? 34.226 -26.559 12.903 1.00 80.00 1167 ASP A C 1
ATOM 9122 O O . ASP A 1 1167 ? 35.122 -26.176 13.659 1.00 80.00 1167 ASP A O 1
ATOM 9126 N N . CYS A 1 1168 ? 33.036 -26.932 13.380 1.00 72.88 1168 CYS A N 1
ATOM 9127 C CA . CYS A 1 1168 ? 32.668 -26.973 14.792 1.00 72.88 1168 CYS A CA 1
ATOM 9128 C C . CYS A 1 1168 ? 32.840 -28.392 15.357 1.00 72.88 1168 CYS A C 1
ATOM 9130 O O . CYS A 1 1168 ? 32.150 -29.322 14.959 1.00 72.88 1168 CYS A O 1
ATOM 9132 N N . GLY A 1 1169 ? 33.720 -28.573 16.348 1.00 67.62 1169 GLY A N 1
ATOM 9133 C CA . GLY A 1 1169 ? 34.065 -29.901 16.880 1.00 67.62 1169 GLY A CA 1
ATOM 9134 C C . GLY A 1 1169 ? 32.907 -30.719 17.482 1.00 67.62 1169 GLY A C 1
ATOM 9135 O O . GLY A 1 1169 ? 33.047 -31.934 17.632 1.00 67.62 1169 GLY A O 1
ATOM 9136 N N . ARG A 1 1170 ? 31.766 -30.098 17.827 1.00 83.94 1170 ARG A N 1
ATOM 9137 C CA . ARG A 1 1170 ? 30.545 -30.786 18.283 1.00 83.94 1170 ARG A CA 1
ATOM 9138 C C . ARG A 1 1170 ? 29.317 -30.265 17.525 1.00 83.94 1170 ARG A C 1
ATOM 9140 O O . ARG A 1 1170 ? 29.186 -29.053 17.378 1.00 83.94 1170 ARG A O 1
ATOM 9147 N N . PRO A 1 1171 ? 28.354 -31.132 17.147 1.00 80.88 1171 PRO A N 1
ATOM 9148 C CA . PRO A 1 1171 ? 27.112 -30.705 16.490 1.00 80.88 1171 PRO A CA 1
ATOM 9149 C C . PRO A 1 1171 ? 26.324 -29.639 17.266 1.00 80.88 1171 PRO A C 1
ATOM 9151 O O . PRO A 1 1171 ? 25.736 -28.746 16.664 1.00 80.88 1171 PRO A O 1
ATOM 9154 N N . LEU A 1 1172 ? 26.362 -29.692 18.603 1.00 86.31 1172 LEU A N 1
ATOM 9155 C CA . LEU A 1 1172 ? 25.705 -28.707 19.466 1.00 86.31 1172 LEU A CA 1
ATOM 9156 C C . LEU A 1 1172 ? 26.243 -27.281 19.250 1.00 86.31 1172 LEU A C 1
ATOM 9158 O O . LEU A 1 1172 ? 25.466 -26.334 19.291 1.00 86.31 1172 LEU A O 1
ATOM 9162 N N . ASP A 1 1173 ? 27.534 -27.131 18.938 1.00 86.31 1173 ASP A N 1
ATOM 9163 C CA . ASP A 1 1173 ? 28.172 -25.822 18.748 1.00 86.31 1173 ASP A CA 1
ATOM 9164 C C . ASP A 1 1173 ? 27.692 -25.130 17.447 1.00 86.31 1173 ASP A C 1
ATOM 9166 O O . ASP A 1 1173 ? 27.739 -23.905 17.339 1.00 86.31 1173 ASP A O 1
ATOM 9170 N N . VAL A 1 1174 ? 27.171 -25.889 16.469 1.00 87.44 1174 VAL A N 1
ATOM 9171 C CA . VAL A 1 1174 ? 26.517 -25.341 15.261 1.00 87.44 1174 VAL A CA 1
ATOM 9172 C C . VAL A 1 1174 ? 25.129 -24.790 15.598 1.00 87.44 1174 VAL A C 1
ATOM 9174 O O . VAL A 1 1174 ? 24.734 -23.741 15.087 1.00 87.44 1174 VAL A O 1
ATOM 9177 N N . ILE A 1 1175 ? 24.403 -25.485 16.482 1.00 85.38 1175 ILE A N 1
ATOM 9178 C CA . ILE A 1 1175 ? 23.066 -25.093 16.937 1.00 85.38 1175 ILE A CA 1
ATOM 9179 C C . ILE A 1 1175 ? 23.169 -23.850 17.823 1.00 85.38 1175 ILE A C 1
ATOM 9181 O O . ILE A 1 1175 ? 22.580 -22.827 17.492 1.00 85.38 1175 ILE A O 1
ATOM 9185 N N . GLU A 1 1176 ? 23.956 -23.911 18.901 1.00 84.81 1176 GLU A N 1
ATOM 9186 C CA . GLU A 1 1176 ? 24.113 -22.818 19.876 1.00 84.81 1176 GLU A CA 1
ATOM 9187 C C . GLU A 1 1176 ? 24.899 -21.614 19.326 1.00 84.81 1176 GLU A C 1
ATOM 9189 O O . GLU A 1 1176 ? 24.806 -20.524 19.885 1.00 84.81 1176 GLU A O 1
ATOM 9194 N N . GLY A 1 1177 ? 25.653 -21.790 18.235 1.00 85.50 1177 GLY A N 1
ATOM 9195 C CA . GLY A 1 1177 ? 26.422 -20.734 17.575 1.00 85.50 1177 GLY A CA 1
ATOM 9196 C C . GLY A 1 1177 ? 25.716 -20.144 16.345 1.00 85.50 1177 GLY A C 1
ATOM 9197 O O . GLY A 1 1177 ? 24.769 -19.375 16.485 1.00 85.50 1177 GLY A O 1
ATOM 9198 N N . PRO A 1 1178 ? 26.173 -20.451 15.114 1.00 85.31 1178 PRO A N 1
ATOM 9199 C CA . PRO A 1 1178 ? 25.745 -19.769 13.887 1.00 85.31 1178 PRO A CA 1
ATOM 9200 C C . PRO A 1 1178 ? 24.236 -19.841 13.607 1.00 85.31 1178 PRO A C 1
ATOM 9202 O O . PRO A 1 1178 ? 23.686 -18.899 13.037 1.00 85.31 1178 PRO A O 1
ATOM 9205 N N . LEU A 1 1179 ? 23.564 -20.928 13.997 1.00 88.94 1179 LEU A N 1
ATOM 9206 C CA . LEU A 1 1179 ? 22.123 -21.074 13.800 1.00 88.94 1179 LEU A CA 1
ATOM 9207 C C . LEU A 1 1179 ? 21.314 -20.209 14.784 1.00 88.94 1179 LEU A C 1
ATOM 9209 O O . LEU A 1 1179 ? 20.414 -19.481 14.358 1.00 88.94 1179 LEU A O 1
ATOM 9213 N N . MET A 1 1180 ? 21.663 -20.217 16.076 1.00 88.25 1180 MET A N 1
ATOM 9214 C CA . MET A 1 1180 ? 21.045 -19.329 17.069 1.00 88.25 1180 MET A CA 1
ATOM 9215 C C . MET A 1 1180 ? 21.394 -17.852 16.850 1.00 88.25 1180 MET A C 1
ATOM 9217 O O . MET A 1 1180 ? 20.520 -17.011 17.031 1.00 88.25 1180 MET A O 1
ATOM 9221 N N . ASP A 1 1181 ? 22.601 -17.520 16.382 1.00 85.25 1181 ASP A N 1
ATOM 9222 C CA . ASP A 1 1181 ? 22.967 -16.155 15.969 1.00 85.25 1181 ASP A CA 1
ATOM 9223 C C . ASP A 1 1181 ? 22.024 -15.642 14.865 1.00 85.25 1181 ASP A C 1
ATOM 9225 O O . ASP A 1 1181 ? 21.498 -14.531 14.947 1.00 85.25 1181 ASP A O 1
ATOM 9229 N N . GLY A 1 1182 ? 21.754 -16.475 13.853 1.00 83.62 1182 GLY A N 1
ATOM 9230 C CA . GLY A 1 1182 ? 20.792 -16.156 12.798 1.00 83.62 1182 GLY A CA 1
ATOM 9231 C C . GLY A 1 1182 ? 19.362 -16.010 13.326 1.00 83.62 1182 GLY A C 1
ATOM 9232 O O . GLY A 1 1182 ? 18.650 -15.092 12.919 1.00 83.62 1182 GLY A O 1
ATOM 9233 N N . MET A 1 1183 ? 18.948 -16.863 14.269 1.00 87.56 1183 MET A N 1
ATOM 9234 C CA . MET A 1 1183 ? 17.626 -16.778 14.902 1.00 87.56 1183 MET A CA 1
ATOM 9235 C C . MET A 1 1183 ? 17.470 -15.572 15.834 1.00 87.56 1183 MET A C 1
ATOM 9237 O O . MET A 1 1183 ? 16.380 -15.011 15.902 1.00 87.56 1183 MET A O 1
ATOM 9241 N N . ASN A 1 1184 ? 18.536 -15.127 16.500 1.00 83.94 1184 ASN A N 1
ATOM 9242 C CA . ASN A 1 1184 ? 18.535 -13.889 17.277 1.00 83.94 1184 ASN A CA 1
ATOM 9243 C C . ASN A 1 1184 ? 18.335 -12.684 16.357 1.00 83.94 1184 ASN A C 1
ATOM 9245 O O . ASN A 1 1184 ? 17.503 -11.836 16.652 1.00 83.94 1184 ASN A O 1
ATOM 9249 N N . ILE A 1 1185 ? 18.992 -12.658 15.190 1.00 80.06 1185 ILE A N 1
ATOM 9250 C CA . ILE A 1 1185 ? 18.757 -11.614 14.182 1.00 80.06 1185 ILE A CA 1
ATOM 9251 C C . ILE A 1 1185 ? 17.307 -11.662 13.684 1.00 80.06 1185 ILE A C 1
ATOM 9253 O O . ILE A 1 1185 ? 16.669 -10.622 13.572 1.00 80.06 1185 ILE A O 1
ATOM 9257 N N . VAL A 1 1186 ? 16.752 -12.847 13.416 1.00 73.25 1186 VAL A N 1
ATOM 9258 C CA . VAL A 1 1186 ? 15.327 -13.011 13.062 1.00 73.25 1186 VAL A CA 1
ATOM 9259 C C . VAL A 1 1186 ? 14.414 -12.480 14.177 1.00 73.25 1186 VAL A C 1
ATOM 9261 O O . VAL A 1 1186 ? 13.455 -11.768 13.887 1.00 73.25 1186 VAL A O 1
ATOM 9264 N N . GLY A 1 1187 ? 14.734 -12.768 15.441 1.00 65.81 1187 GLY A N 1
ATOM 9265 C CA . GLY A 1 1187 ? 14.028 -12.257 16.617 1.00 65.81 1187 GLY A CA 1
ATOM 9266 C C . GLY A 1 1187 ? 14.112 -10.735 16.753 1.00 65.81 1187 GLY A C 1
ATOM 9267 O O . GLY A 1 1187 ? 13.090 -10.093 16.978 1.00 65.81 1187 GLY A O 1
ATOM 9268 N N . ASP A 1 1188 ? 15.286 -10.145 16.530 1.00 71.06 1188 ASP A N 1
ATOM 9269 C CA . ASP A 1 1188 ? 15.511 -8.695 16.540 1.00 71.06 1188 ASP A CA 1
ATOM 9270 C C . ASP A 1 1188 ? 14.781 -8.009 15.378 1.00 71.06 1188 ASP A C 1
ATOM 9272 O O . ASP A 1 1188 ? 14.191 -6.937 15.537 1.00 71.06 1188 ASP A O 1
ATOM 9276 N N . LEU A 1 1189 ? 14.782 -8.623 14.192 1.00 59.91 1189 LEU A N 1
ATOM 9277 C CA . LEU A 1 1189 ? 14.043 -8.135 13.030 1.00 59.91 1189 LEU A CA 1
ATOM 9278 C C . LEU A 1 1189 ? 12.528 -8.208 13.267 1.00 59.91 1189 LEU A C 1
ATOM 9280 O O . LEU A 1 1189 ? 11.824 -7.278 12.877 1.00 59.91 1189 LEU A O 1
ATOM 9284 N N . PHE A 1 1190 ? 12.033 -9.251 13.939 1.00 57.22 1190 PHE A N 1
ATOM 9285 C CA . PHE A 1 1190 ? 10.627 -9.367 14.332 1.00 57.22 1190 PHE A CA 1
ATOM 9286 C C . PHE A 1 1190 ? 10.246 -8.354 15.417 1.00 57.22 1190 PHE A C 1
ATOM 9288 O O . PHE A 1 1190 ? 9.285 -7.608 15.256 1.00 57.22 1190 PHE A O 1
ATOM 9295 N N . GLY A 1 1191 ? 11.050 -8.237 16.477 1.00 49.78 1191 GLY A N 1
ATOM 9296 C CA . GLY A 1 1191 ? 10.838 -7.273 17.559 1.00 49.78 1191 GLY A CA 1
ATOM 9297 C C . GLY A 1 1191 ? 10.948 -5.809 17.116 1.00 49.78 1191 GLY A C 1
ATOM 9298 O O . GLY A 1 1191 ? 10.327 -4.939 17.721 1.00 49.78 1191 GLY A O 1
ATOM 9299 N N . SER A 1 1192 ? 11.697 -5.531 16.042 1.00 52.50 1192 SER A N 1
ATOM 9300 C CA . SER A 1 1192 ? 11.796 -4.199 15.423 1.00 52.50 1192 SER A CA 1
ATOM 9301 C C . SER A 1 1192 ? 10.788 -3.949 14.291 1.00 52.50 1192 SER A C 1
ATOM 9303 O O . SER A 1 1192 ? 10.844 -2.891 13.664 1.00 52.50 1192 SER A O 1
ATOM 9305 N N . GLY A 1 1193 ? 9.880 -4.894 14.008 1.00 42.91 1193 GLY A N 1
ATOM 9306 C CA . GLY A 1 1193 ? 8.857 -4.768 12.960 1.00 42.91 1193 GLY A CA 1
ATOM 9307 C C . GLY A 1 1193 ? 9.398 -4.791 11.521 1.00 42.91 1193 GLY A C 1
ATOM 9308 O O . GLY A 1 1193 ? 8.694 -4.422 10.583 1.00 42.91 1193 GLY A O 1
ATOM 9309 N N . LYS A 1 1194 ? 10.659 -5.194 11.314 1.00 43.81 1194 LYS A N 1
ATOM 9310 C CA . LYS A 1 1194 ? 11.289 -5.346 9.985 1.00 43.81 1194 LYS A CA 1
ATOM 9311 C C . LYS A 1 1194 ? 11.047 -6.706 9.350 1.00 43.81 1194 LYS A C 1
ATOM 9313 O O . LYS A 1 1194 ? 11.241 -6.868 8.148 1.00 43.81 1194 LYS A O 1
ATOM 9318 N N . MET A 1 1195 ? 10.701 -7.681 10.176 1.00 52.44 1195 MET A N 1
ATOM 9319 C CA . MET A 1 1195 ? 10.322 -9.021 9.779 1.00 52.44 1195 MET A CA 1
ATOM 9320 C C . MET A 1 1195 ? 8.993 -9.340 10.450 1.00 52.44 1195 MET A C 1
ATOM 9322 O O . MET A 1 1195 ? 8.736 -8.888 11.558 1.00 52.44 1195 MET A O 1
ATOM 9326 N N . PHE A 1 1196 ? 8.127 -10.088 9.783 1.00 58.75 1196 PHE A N 1
ATOM 9327 C CA . PHE A 1 1196 ? 6.789 -10.385 10.296 1.00 58.75 1196 PHE A CA 1
ATOM 9328 C C . PHE A 1 1196 ? 6.546 -11.887 10.388 1.00 58.75 1196 PHE A C 1
ATOM 9330 O O . PHE A 1 1196 ? 7.329 -12.690 9.884 1.00 58.75 1196 PHE A O 1
ATOM 9337 N N . LEU A 1 1197 ? 5.469 -12.282 11.065 1.00 55.09 1197 LEU A N 1
ATOM 9338 C CA . LEU A 1 1197 ? 5.264 -13.658 11.519 1.00 55.09 1197 LEU A CA 1
ATOM 9339 C C . LEU A 1 1197 ? 5.412 -14.720 10.399 1.00 55.09 1197 LEU A C 1
ATOM 9341 O O . LEU A 1 1197 ? 6.172 -15.665 10.604 1.00 55.09 1197 LEU A O 1
ATOM 9345 N N . PRO A 1 1198 ? 4.820 -14.564 9.195 1.00 51.12 1198 PRO A N 1
ATOM 9346 C CA . PRO A 1 1198 ? 5.111 -15.418 8.037 1.00 51.12 1198 PRO A CA 1
ATOM 9347 C C . PRO A 1 1198 ? 6.604 -15.613 7.703 1.00 51.12 1198 PRO A C 1
ATOM 9349 O O . PRO A 1 1198 ? 7.036 -16.727 7.406 1.00 51.12 1198 PRO A O 1
ATOM 9352 N N . GLN A 1 1199 ? 7.416 -14.556 7.779 1.00 56.69 1199 GLN A N 1
ATOM 9353 C CA . GLN A 1 1199 ? 8.861 -14.628 7.529 1.00 56.69 1199 GLN A CA 1
ATOM 9354 C C . GLN A 1 1199 ? 9.587 -15.355 8.662 1.00 56.69 1199 GLN A C 1
ATOM 9356 O O . GLN A 1 1199 ? 10.422 -16.213 8.390 1.00 56.69 1199 GLN A O 1
ATOM 9361 N N . VAL A 1 1200 ? 9.206 -15.091 9.914 1.00 69.12 1200 VAL A N 1
ATOM 9362 C CA . VAL A 1 1200 ? 9.753 -15.781 11.095 1.00 69.12 1200 VAL A CA 1
ATOM 9363 C C . VAL A 1 1200 ? 9.466 -17.280 11.038 1.00 69.12 1200 VAL A C 1
ATOM 9365 O O . VAL A 1 1200 ? 10.347 -18.094 11.304 1.00 69.12 1200 VAL A O 1
ATOM 9368 N N . ILE A 1 1201 ? 8.256 -17.661 10.623 1.00 66.50 1201 ILE A N 1
ATOM 9369 C CA . ILE A 1 1201 ? 7.865 -19.056 10.397 1.00 66.50 1201 ILE A CA 1
ATOM 9370 C C . ILE A 1 1201 ? 8.779 -19.706 9.344 1.00 66.50 1201 ILE A C 1
ATOM 9372 O O . ILE A 1 1201 ? 9.270 -20.821 9.532 1.00 66.50 1201 ILE A O 1
ATOM 9376 N N . LYS A 1 1202 ? 9.081 -18.999 8.251 1.00 67.94 1202 LYS A N 1
ATOM 9377 C CA . LYS A 1 1202 ? 9.990 -19.484 7.204 1.00 67.94 1202 LYS A CA 1
ATOM 9378 C C . LYS A 1 1202 ? 11.424 -19.654 7.719 1.00 67.94 1202 LYS A C 1
ATOM 9380 O O . LYS A 1 1202 ? 12.049 -20.675 7.428 1.00 67.94 1202 LYS A O 1
ATOM 9385 N N . SER A 1 1203 ? 11.928 -18.704 8.503 1.00 77.88 1203 SER A N 1
ATOM 9386 C CA . SER A 1 1203 ? 13.228 -18.798 9.178 1.00 77.88 1203 SER A CA 1
ATOM 9387 C C . SER A 1 1203 ? 13.278 -19.985 10.138 1.00 77.88 1203 SER A C 1
ATOM 9389 O O . SER A 1 1203 ? 14.226 -20.766 10.098 1.00 77.88 1203 SER A O 1
ATOM 9391 N N . ALA A 1 1204 ? 12.214 -20.201 10.915 1.00 73.88 1204 ALA A N 1
ATOM 9392 C CA . ALA A 1 1204 ? 12.077 -21.351 11.803 1.00 73.88 1204 ALA A CA 1
ATOM 9393 C C . ALA A 1 1204 ? 12.073 -22.686 11.035 1.00 73.88 1204 ALA A C 1
ATOM 9395 O O . ALA A 1 1204 ? 12.633 -23.675 11.507 1.00 73.88 1204 ALA A O 1
ATOM 9396 N N . ARG A 1 1205 ? 11.514 -22.729 9.819 1.00 73.75 1205 ARG A N 1
ATOM 9397 C CA . ARG A 1 1205 ? 11.586 -23.911 8.944 1.00 73.75 1205 ARG A CA 1
ATOM 9398 C C . ARG A 1 1205 ? 13.011 -24.189 8.467 1.00 73.75 1205 ARG A C 1
ATOM 9400 O O . ARG A 1 1205 ? 13.431 -25.344 8.463 1.00 73.75 1205 ARG A O 1
ATOM 9407 N N . VAL A 1 1206 ? 13.755 -23.154 8.072 1.00 77.50 1206 VAL A N 1
ATOM 9408 C CA . VAL A 1 1206 ? 15.175 -23.294 7.703 1.00 77.50 1206 VAL A CA 1
ATOM 9409 C C . VAL A 1 1206 ? 15.994 -23.754 8.904 1.00 77.50 1206 VAL A C 1
ATOM 9411 O O . VAL A 1 1206 ? 16.777 -24.686 8.764 1.00 77.50 1206 VAL A O 1
ATOM 9414 N N . MET A 1 1207 ? 15.746 -23.179 10.084 1.00 87.25 1207 MET A N 1
ATOM 9415 C CA . MET A 1 1207 ? 16.354 -23.585 11.352 1.00 87.25 1207 MET A CA 1
ATOM 9416 C C . MET A 1 1207 ? 16.101 -25.064 11.636 1.00 87.25 1207 MET A C 1
ATOM 9418 O O . MET A 1 1207 ? 17.031 -25.825 11.871 1.00 87.25 1207 MET A O 1
ATOM 9422 N N . LYS A 1 1208 ? 14.845 -25.503 11.542 1.00 79.75 1208 LYS A N 1
ATOM 9423 C CA . LYS A 1 1208 ? 14.487 -26.903 11.767 1.00 79.75 1208 LYS A CA 1
ATOM 9424 C C . LYS A 1 1208 ? 15.154 -27.840 10.759 1.00 79.75 1208 LYS A C 1
ATOM 9426 O O . LYS A 1 1208 ? 15.660 -28.878 11.164 1.00 79.75 1208 LYS A O 1
ATOM 9431 N N . LYS A 1 1209 ? 15.191 -27.468 9.474 1.00 81.44 1209 LYS A N 1
ATOM 9432 C CA . LYS A 1 1209 ? 15.868 -28.238 8.418 1.00 81.44 1209 LYS A CA 1
ATOM 9433 C C . LYS A 1 1209 ? 17.392 -28.268 8.590 1.00 81.44 1209 LYS A C 1
ATOM 9435 O O . LYS A 1 1209 ? 18.022 -29.214 8.157 1.00 81.44 1209 LYS A O 1
ATOM 9440 N N . ALA A 1 1210 ? 17.976 -27.237 9.196 1.00 84.94 1210 ALA A N 1
ATOM 9441 C CA . ALA A 1 1210 ? 19.390 -27.214 9.549 1.00 84.94 1210 ALA A CA 1
ATOM 9442 C C . ALA A 1 1210 ? 19.708 -28.109 10.758 1.00 84.94 1210 ALA A C 1
ATOM 9444 O O . ALA A 1 1210 ? 20.817 -28.611 10.855 1.00 84.94 1210 ALA A O 1
ATOM 9445 N N . VAL A 1 1211 ? 18.773 -28.249 11.702 1.00 84.94 1211 VAL A N 1
ATOM 9446 C CA . VAL A 1 1211 ? 18.950 -29.046 12.929 1.00 84.94 1211 VAL A CA 1
ATOM 9447 C C . VAL A 1 1211 ? 18.696 -30.540 12.698 1.00 84.94 1211 VAL A C 1
ATOM 9449 O O . VAL A 1 1211 ? 19.336 -31.360 13.355 1.00 84.94 1211 VAL A O 1
ATOM 9452 N N . ALA A 1 1212 ? 17.737 -30.876 11.829 1.00 79.38 1212 ALA A N 1
ATOM 9453 C CA . ALA A 1 1212 ? 17.426 -32.247 11.418 1.00 79.38 1212 ALA A CA 1
ATOM 9454 C C . ALA A 1 1212 ? 18.557 -32.845 10.575 1.00 79.38 1212 ALA A C 1
ATOM 9456 O O . ALA A 1 1212 ? 18.855 -34.042 10.796 1.00 79.38 1212 ALA A O 1
#

Mean predicted aligned error: 16.5 Å